Protein 6CNZ (pdb70)

Sequence (964 aa):
DDTALTNLVALASQRLALAEPVAHWKWINRKPISDPPREAALLTDVEKRATANGVDPAYARTFFDDQIAASKQLQNALFATWRATHGPEGPAPDLATSTRPQLDRLTQSLIAALARVAPLRDAPDCPSRLARSIANWKTLTRYDSAQKDALGTALSHVCAADGDDTALTNLVALASQRLALAEPVAHWKWINRKPISDPPREAALLTDVEKRATANGVDPAYARTFFDDQIAASKQLQNALFATWRATHGPEGPAPDLATSTRPQLDRLTQSLIAALARVAPLRDAPDCPSRLARSIANWKTLTRYDSAQKDALGTALSHVCADDTALTNLVALASQRLALAEPVAHWKWINRKPISDPPREAALLTDVEKRATANGVDPAYARTFFDDQIAASKQLQNALFATWRATHGPEGPAPDLATSTRPQLDRLTQSLIAALARVAPLRDAPDCPSRLARSIANWKTLTRYDSAQKDALGTALSHVCAAGGDDTALTNLVALASQRLALAEPVAHWKWINRKPISDPPREAALLTDVEKRATANGVDPAYARTFFDDQIAASKQLQNALFATWRATHGPEGPAPDLATSTRPQLDRLTQSLIAALARVAPLRDAPDCPSRLARSIANWKTLTRYDSAQKDALGTALSHVCAGDDTALTNLVALASQRLALAEPVAHWKWINRKPISDPPREAALLTDVEKRATANGVDPAYARTFFDDQIAASKQLQNALFATWRATHGPEGPAPDLATSTRPQLDRLTQSLIAALARVAPLRDAPDCPSRLARSIANWKTLTRYDSAQKDALGTALSHVCDTALTNLVALASQRLALAEPVAHWKWINRKPISDPPREAALLTDVEKRATANGVDPAYARTFFDDQIAASKQLQNALFATWRATHGPEGPAPDLATSTRPQLDRLTQSLIAALARVAPLRDAPDCPSRLARSIANWKTLTRYDSAQKDALGTALSHVC

Secondary structure (DSSP, 8-state):
-THHHHHHHHHHHHHHHTHHHHHHHHHHHT--S--HHHHHHHHHHHHHHHHHTT--HHHHHHHHHHHHHHHHHHHHHHHHHHHHS---SSPPPPIIIIIHHHHHHHHHHHHHHHHHHGGGTT-TTHHHHHHHHHHHHHHHH---HHHHHHHHHHTTTSS--/-HHHHHHHHHHHHHHHHHHTHHHHHHHHHHHT--S--HHHHHHHHHHHHHHHHHTT--HHHHHHHHHHHHHHHHHHHHHHHHHHHHS-PPSSPPPPIIIIIHHHHHHHHHHHHHHHHHHGGGTT-TTHHHHHHHHHHHHHHHH---HHHHHHHHHHTTTS--/--HHHHHHHHHHHHHHHTHHHHHHHHHHHT--S--HHHHHHHHHHHHHHHHHTT--HHHHHHHHHHHHHHHHHHHHHHHHHHHHS-PPSSPPPPIIIIIHHHHHHHHHHHHHHHHHHGGGTTSTTHHHHHHHHHHHHHHHH---HHHHHHHHHHTTTSSTT--/-THHHHHHHHHHHHHHHTHHHHHHHHHHHT--S--HHHHHHHHHHHHHHHHHTT--HHHHHHHHHHHHHHHHHHHHHHHHHHHHS---SSPPPPIIIIIHHHHHHHHHHHHHHHHHHGGGGGSTTHHHHHHHHHHHHHHHH---HHHHHHHHHHTTTS--/-HHHHHHHHHHHHHHHHHTHHHHHHHHHHHT--S--HHHHHHHHHHHHHHHHHTT--HHHHHHHHHHHHHHHHHHHHHHHHHHHHS-PPSSPPPPIIIIIHHHHHHHHHHHHHHHHHHGGGGG-TTHHHHHHHHHHHHHHHH---HHHHHHHHHHTTT--/-HHHHHHHHHHHHHHHTHHHHHHHHHHHT--S--HHHHHHHHHHHHHHHHHTT--HHHHHHHHHHHHHHHHHHHHHHHHHHHHS---SSPPPPIIIIIHHHHHHHHHHHHHHHHHHGGGGG-TTHHHHHHHHHHHHHHHH---HHHHHHHHHHTTT--

CATH classification: 1.20.59.10

Structure (mmCIF, N/CA/C/O backbone):
data_6CNZ
#
_entry.id   6CNZ
#
_cell.length_a   51.710
_cell.length_b   121.380
_cell.length_c   88.670
_cell.angle_alpha   90.000
_cell.angle_beta   99.990
_cell.angle_gamma   90.000
#
_symmetry.space_group_name_H-M   'P 1 21 1'
#
loop_
_entity.id
_entity.type
_entity.pdbx_description
1 polymer 'Chorismate mutase'
2 non-polymer 'NITRATE ION'
3 non-polymer 1,2-ETHANEDIOL
4 water water
#
loop_
_atom_site.group_PDB
_atom_s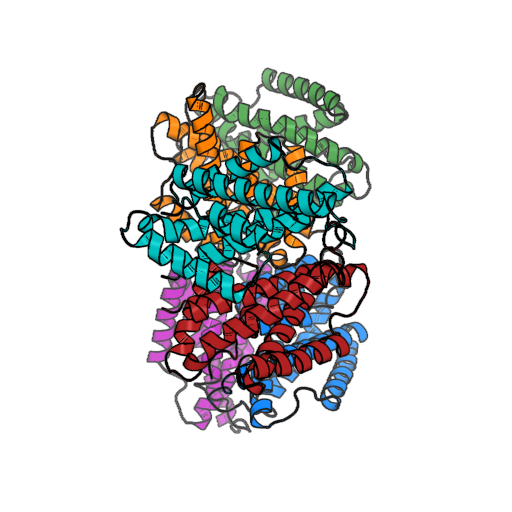ite.id
_atom_site.type_symbol
_atom_site.label_atom_id
_atom_site.label_alt_id
_atom_site.label_comp_id
_atom_site.label_asym_id
_atom_site.label_entity_id
_atom_site.label_seq_id
_atom_site.pdbx_PDB_ins_code
_atom_site.Cartn_x
_atom_site.Cartn_y
_atom_site.Cartn_z
_atom_site.occupancy
_atom_site.B_iso_or_equiv
_atom_site.auth_seq_id
_atom_site.auth_comp_id
_atom_site.auth_asym_id
_atom_site.auth_atom_id
_atom_site.pdbx_PDB_model_num
ATOM 1 N N . ASP A 1 13 ? -15.942 -27.210 -18.542 1.00 74.42 35 ASP A N 1
ATOM 2 C CA . ASP A 1 13 ? -15.181 -26.461 -19.535 1.00 69.47 35 ASP A CA 1
ATOM 3 C C . ASP A 1 13 ? -14.382 -27.388 -20.448 1.00 72.88 35 ASP A C 1
ATOM 4 O O . ASP A 1 13 ? -14.339 -28.607 -20.241 1.00 77.01 35 ASP A O 1
ATOM 6 N N . ASP A 1 14 ? -13.753 -26.790 -21.465 1.00 67.46 36 ASP A N 1
ATOM 7 C CA . ASP A 1 14 ? -12.817 -27.466 -22.353 1.00 57.70 36 ASP A CA 1
ATOM 8 C C . ASP A 1 14 ? -11.449 -27.659 -21.713 1.00 56.61 36 ASP A C 1
ATOM 9 O O . ASP A 1 14 ? -10.445 -27.882 -22.420 1.00 48.19 36 ASP A O 1
ATOM 11 N N . THR A 1 15 ? -11.386 -27.566 -20.383 1.00 47.34 37 THR A N 1
ATOM 12 C CA . THR A 1 15 ? -10.111 -27.759 -19.716 1.00 41.81 37 THR A CA 1
ATOM 13 C C . THR A 1 15 ? -9.662 -29.211 -19.786 1.00 35.89 37 THR A C 1
ATOM 14 O O . THR A 1 15 ? -8.456 -29.480 -19.788 1.00 30.38 37 THR A O 1
ATOM 18 N N . ALA A 1 16 ? -10.602 -30.156 -19.871 1.00 35.56 38 ALA A N 1
ATOM 19 C CA . ALA A 1 16 ? -10.208 -31.560 -19.969 1.00 36.81 38 ALA A CA 1
ATOM 20 C C . ALA A 1 16 ? -9.327 -31.786 -21.187 1.00 36.33 38 ALA A C 1
ATOM 21 O O . ALA A 1 16 ? -8.242 -32.377 -21.087 1.00 31.85 38 ALA A O 1
ATOM 23 N N . LEU A 1 17 ? -9.768 -31.287 -22.347 1.00 27.29 39 LEU A N 1
ATOM 24 C CA . LEU A 1 17 ? -8.964 -31.380 -23.559 1.00 31.43 39 LEU A CA 1
ATOM 25 C C . LEU A 1 17 ? -7.645 -30.634 -23.415 1.00 27.12 39 LEU A C 1
ATOM 26 O O . LEU A 1 17 ? -6.597 -31.135 -23.832 1.00 26.68 39 LEU A O 1
ATOM 31 N N . THR A 1 18 ? -7.686 -29.420 -22.858 1.00 24.67 40 THR A N 1
ATOM 32 C CA . THR A 1 18 ? -6.481 -28.610 -22.715 1.00 21.68 40 THR A CA 1
ATOM 33 C C . THR A 1 18 ? -5.424 -29.324 -21.885 1.00 21.15 40 THR A C 1
ATOM 34 O O . THR A 1 18 ? -4.231 -29.309 -22.223 1.00 27.21 40 THR A O 1
ATOM 38 N N . ASN A 1 19 ? -5.842 -29.952 -20.785 1.00 28.76 41 ASN A N 1
ATOM 39 C CA . ASN A 1 19 ? -4.903 -30.689 -19.945 1.00 30.01 41 ASN A CA 1
ATOM 40 C C . ASN A 1 19 ? -4.353 -31.903 -20.674 1.00 27.60 41 ASN A C 1
ATOM 41 O O . ASN A 1 19 ? -3.156 -32.210 -20.569 1.00 22.33 41 ASN A O 1
ATOM 46 N N . LEU A 1 20 ? -5.206 -32.575 -21.452 1.00 19.84 42 LEU A N 1
ATOM 47 C CA . LEU A 1 20 ? -4.770 -33.733 -22.231 1.00 29.41 42 LEU A CA 1
ATOM 48 C C . LEU A 1 20 ? -3.691 -33.346 -23.243 1.00 27.40 42 LEU A C 1
ATOM 49 O O . LEU A 1 20 ? -2.666 -34.027 -23.369 1.00 25.47 42 LEU A O 1
ATOM 54 N N . VAL A 1 21 ? -3.919 -32.261 -23.991 1.00 21.35 43 VAL A N 1
ATOM 55 C CA . VAL A 1 21 ? -2.921 -31.765 -24.943 1.00 19.26 43 VAL A CA 1
ATOM 56 C C . VAL A 1 21 ? -1.596 -31.477 -24.237 1.00 19.20 43 VAL A C 1
ATOM 57 O O . VAL A 1 21 ? -0.524 -31.900 -24.682 1.00 24.68 43 VAL A O 1
ATOM 61 N N . ALA A 1 22 ? -1.652 -30.742 -23.128 1.00 20.16 44 ALA A N 1
ATOM 62 C CA . ALA A 1 22 ? -0.423 -30.362 -22.432 1.00 20.04 44 ALA A CA 1
ATOM 63 C C . ALA A 1 22 ? 0.366 -31.585 -21.995 1.00 22.86 44 ALA A C 1
ATOM 64 O O . ALA A 1 22 ? 1.593 -31.633 -22.153 1.00 20.70 44 ALA A O 1
ATOM 66 N N . LEU A 1 23 ? -0.323 -32.601 -21.476 1.00 20.71 45 LEU A N 1
ATOM 67 C CA . LEU A 1 23 ? 0.396 -33.775 -20.995 1.00 26.89 45 LEU A CA 1
ATOM 68 C C . LEU A 1 23 ? 0.929 -34.604 -22.155 1.00 21.14 45 LEU A C 1
ATOM 69 O O . LEU A 1 23 ? 2.052 -35.133 -22.081 1.00 21.77 45 LEU A O 1
ATOM 74 N N . ALA A 1 24 ? 0.151 -34.713 -23.245 1.00 27.04 46 ALA A N 1
ATOM 75 C CA . ALA A 1 24 ? 0.631 -35.442 -24.414 1.00 26.37 46 ALA A CA 1
ATOM 76 C C . ALA A 1 24 ? 1.871 -34.777 -24.977 1.00 25.49 46 ALA A C 1
ATOM 77 O O . ALA A 1 24 ? 2.814 -35.452 -25.400 1.00 22.06 46 ALA A O 1
ATOM 79 N N . SER A 1 25 ? 1.883 -33.449 -24.992 1.00 18.18 47 SER A N 1
ATOM 80 C CA . SER A 1 25 ? 3.059 -32.733 -25.465 1.00 20.90 47 SER A CA 1
ATOM 81 C C . SER A 1 25 ? 4.234 -32.931 -24.514 1.00 26.97 47 SER A C 1
ATOM 82 O O . SER A 1 25 ? 5.380 -33.096 -24.950 1.00 23.56 47 SER A O 1
ATOM 85 N N . GLN A 1 26 ? 3.957 -32.924 -23.211 1.00 21.64 48 GLN A N 1
ATOM 86 C CA . GLN A 1 26 ? 5.000 -33.157 -22.224 1.00 25.18 48 GLN A CA 1
ATOM 87 C C . GLN A 1 26 ? 5.627 -34.536 -22.409 1.00 27.27 48 GLN A C 1
ATOM 88 O O . GLN A 1 26 ? 6.855 -34.680 -22.378 1.00 21.95 48 GLN A O 1
ATOM 94 N N . ARG A 1 27 ? 4.807 -35.556 -22.643 1.00 23.30 49 ARG A N 1
ATOM 95 C CA . ARG A 1 27 ? 5.360 -36.892 -22.870 1.00 30.65 49 ARG A CA 1
ATOM 96 C C . ARG A 1 27 ? 6.163 -36.941 -24.161 1.00 30.74 49 ARG A C 1
ATOM 97 O O . ARG A 1 27 ? 7.259 -37.519 -24.204 1.00 27.51 49 ARG A O 1
ATOM 105 N N . LEU A 1 28 ? 5.650 -36.306 -25.215 1.00 27.34 50 LEU A N 1
ATOM 106 C CA . LEU A 1 28 ? 6.338 -36.305 -26.502 1.00 24.39 50 LEU A CA 1
ATOM 107 C C . LEU A 1 28 ? 7.688 -35.606 -26.423 1.00 24.57 50 LEU A C 1
ATOM 108 O O . LEU A 1 28 ? 8.616 -35.977 -27.142 1.00 28.36 50 LEU A O 1
ATOM 113 N N . ALA A 1 29 ? 7.822 -34.590 -25.568 1.00 19.57 51 ALA A N 1
ATOM 114 C CA . ALA A 1 29 ? 9.087 -33.886 -25.478 1.00 25.16 51 ALA A CA 1
ATOM 115 C C . ALA A 1 29 ? 10.197 -34.761 -24.901 1.00 27.93 51 ALA A C 1
ATOM 116 O O . ALA A 1 29 ? 11.376 -34.481 -25.138 1.00 33.88 51 ALA A O 1
ATOM 118 N N . LEU A 1 30 ? 9.850 -35.791 -24.137 1.00 23.08 52 LEU A N 1
ATOM 119 C CA . LEU A 1 30 ? 10.852 -36.714 -23.624 1.00 31.51 52 LEU A CA 1
ATOM 120 C C . LEU A 1 30 ? 11.370 -37.663 -24.705 1.00 32.84 52 LEU A C 1
ATOM 121 O O . LEU A 1 30 ? 12.288 -38.441 -24.435 1.00 25.17 52 LEU A O 1
ATOM 126 N N . ALA A 1 31 ? 10.821 -37.604 -25.925 1.00 25.28 53 ALA A N 1
ATOM 127 C CA . ALA A 1 31 ? 11.357 -38.425 -27.008 1.00 27.46 53 ALA A CA 1
ATOM 128 C C . ALA A 1 31 ? 12.733 -37.942 -27.455 1.00 24.10 53 ALA A C 1
ATOM 129 O O . ALA A 1 31 ? 13.544 -38.746 -27.932 1.00 25.71 53 ALA A O 1
ATOM 131 N N . GLU A 1 32 ? 13.024 -36.650 -27.302 1.00 19.83 54 GLU A N 1
ATOM 132 C CA . GLU A 1 32 ? 14.360 -36.167 -27.637 1.00 22.06 54 GLU A CA 1
ATOM 133 C C . GLU A 1 32 ? 15.423 -36.825 -26.763 1.00 22.21 54 GLU A C 1
ATOM 134 O O . GLU A 1 32 ? 16.381 -37.388 -27.317 1.00 32.75 54 GLU A O 1
ATOM 140 N N . PRO A 1 33 ? 15.336 -36.804 -25.423 1.00 24.89 55 PRO A N 1
ATOM 141 C CA . PRO A 1 33 ? 16.366 -37.511 -24.644 1.00 21.94 55 PRO A CA 1
ATOM 142 C C . PRO A 1 33 ? 16.341 -39.026 -24.823 1.00 25.83 55 PRO A C 1
ATOM 143 O O . PRO A 1 33 ? 17.395 -39.662 -24.706 1.00 25.91 55 PRO A O 1
ATOM 147 N N . VAL A 1 34 ? 15.191 -39.634 -25.105 1.00 22.19 56 VAL A N 1
ATOM 148 C CA . VAL A 1 34 ? 15.192 -41.045 -25.492 1.00 23.64 56 VAL A CA 1
ATOM 149 C C . VAL A 1 34 ? 16.022 -41.228 -26.757 1.00 24.78 56 VAL A C 1
ATOM 150 O O . VAL A 1 34 ? 16.925 -42.070 -26.816 1.00 29.99 56 VAL A O 1
ATOM 154 N N . ALA A 1 35 ? 15.722 -40.432 -27.790 1.00 25.22 57 ALA A N 1
ATOM 155 C CA . ALA A 1 35 ? 16.452 -40.533 -29.047 1.00 22.54 57 ALA A CA 1
ATOM 156 C C . ALA A 1 35 ? 17.937 -40.310 -28.827 1.00 22.01 57 ALA A C 1
ATOM 157 O O . ALA A 1 35 ? 18.773 -41.066 -29.337 1.00 21.28 57 ALA A O 1
ATOM 159 N N . HIS A 1 36 ? 18.277 -39.257 -28.080 1.00 24.84 58 HIS A N 1
ATOM 160 C CA . HIS A 1 36 ? 19.672 -38.935 -27.787 1.00 23.52 58 HIS A CA 1
ATOM 161 C C . HIS A 1 36 ? 20.385 -40.117 -27.115 1.00 26.58 58 HIS A C 1
ATOM 162 O O . HIS A 1 36 ? 21.482 -40.518 -27.524 1.00 25.82 58 HIS A O 1
ATOM 169 N N . TRP A 1 37 ? 19.761 -40.714 -26.103 1.00 23.42 59 TRP A N 1
ATOM 170 C CA . TRP A 1 37 ? 20.360 -41.891 -25.469 1.00 26.83 59 TRP A CA 1
ATOM 171 C C . TRP A 1 37 ? 20.531 -43.047 -26.459 1.00 30.07 59 TRP A C 1
ATOM 172 O O . TRP A 1 37 ? 21.586 -43.699 -26.493 1.00 30.62 59 TRP A O 1
ATOM 183 N N . LYS A 1 38 ? 19.512 -43.306 -27.285 1.00 23.68 60 LYS A N 1
ATOM 184 C CA . LYS A 1 38 ? 19.596 -44.401 -28.264 1.00 25.93 60 LYS A CA 1
ATOM 185 C C . LYS A 1 38 ? 20.625 -44.123 -29.356 1.00 25.64 60 LYS A C 1
ATOM 186 O O . LYS A 1 38 ? 21.268 -45.057 -29.850 1.00 23.07 60 LYS A O 1
ATOM 192 N N . TRP A 1 39 ? 20.806 -42.847 -29.724 1.00 24.36 61 TRP A N 1
ATOM 193 C CA . TRP A 1 39 ? 21.812 -42.467 -30.714 1.00 24.31 61 TRP A CA 1
ATOM 194 C C . TRP A 1 39 ? 23.222 -42.783 -30.226 1.00 29.85 61 TRP A C 1
ATOM 195 O O . TRP A 1 39 ? 24.080 -43.236 -31.004 1.00 25.06 61 TRP A O 1
ATOM 206 N N . ILE A 1 40 ? 23.487 -42.535 -28.944 1.00 26.17 62 ILE A N 1
ATOM 207 C CA . ILE A 1 40 ? 24.805 -42.854 -28.393 1.00 25.95 62 ILE A CA 1
ATOM 208 C C . ILE A 1 40 ? 24.966 -44.364 -28.230 1.00 29.93 62 ILE A C 1
ATOM 209 O O . ILE A 1 40 ? 26.009 -44.937 -28.572 1.00 26.11 62 ILE A O 1
ATOM 214 N N . ASN A 1 41 ? 23.932 -45.033 -27.747 1.00 24.97 63 ASN A N 1
ATOM 215 C CA . ASN A 1 41 ? 24.029 -46.438 -27.403 1.00 36.82 63 ASN A CA 1
ATOM 216 C C . ASN A 1 41 ? 23.647 -47.361 -28.548 1.00 27.82 63 ASN A C 1
ATOM 217 O O . ASN A 1 41 ? 23.764 -48.580 -28.397 1.00 27.72 63 ASN A O 1
ATOM 222 N N . ARG A 1 42 ? 23.214 -46.807 -29.681 1.00 27.87 64 ARG A N 1
ATOM 223 C CA . ARG A 1 42 ? 22.862 -47.596 -30.866 1.00 26.97 64 ARG A CA 1
ATOM 224 C C . ARG A 1 42 ? 21.781 -48.624 -30.544 1.00 31.05 64 ARG A C 1
ATOM 225 O O . ARG A 1 42 ? 21.820 -49.760 -31.021 1.00 28.94 64 ARG A O 1
ATOM 233 N N . LYS A 1 43 ? 20.841 -48.242 -29.692 1.00 30.78 65 LYS A N 1
ATOM 234 C CA . LYS A 1 43 ? 19.705 -49.121 -29.437 1.00 30.72 65 LYS A CA 1
ATOM 235 C C . LYS A 1 43 ? 18.574 -48.781 -30.403 1.00 26.81 65 LYS A C 1
ATOM 236 O O . LYS A 1 43 ? 18.400 -47.613 -30.758 1.00 28.72 65 LYS A O 1
ATOM 242 N N . PRO A 1 44 ? 17.808 -49.759 -30.875 1.00 26.94 66 PRO A N 1
ATOM 243 C CA . PRO A 1 44 ? 16.762 -49.452 -31.866 1.00 27.65 66 PRO A CA 1
ATOM 244 C C . PRO A 1 44 ? 15.633 -48.609 -31.289 1.00 27.60 66 PRO A C 1
ATOM 245 O O . PRO A 1 44 ? 15.225 -48.763 -30.133 1.00 30.81 66 PRO A O 1
ATOM 249 N N . ILE A 1 45 ? 15.108 -47.717 -32.135 1.00 26.90 67 ILE A N 1
ATOM 250 C CA . ILE A 1 45 ? 13.970 -46.896 -31.739 1.00 28.45 67 ILE A CA 1
ATOM 251 C C . ILE A 1 45 ? 12.785 -47.776 -31.372 1.00 30.21 67 ILE A C 1
ATOM 252 O O . ILE A 1 45 ? 12.092 -47.534 -30.375 1.00 29.40 67 ILE A O 1
ATOM 257 N N . SER A 1 46 ? 12.566 -48.839 -32.138 1.00 29.89 68 SER A N 1
ATOM 258 C CA . SER A 1 46 ? 11.465 -49.745 -31.875 1.00 35.38 68 SER A CA 1
ATOM 259 C C . SER A 1 46 ? 11.883 -50.767 -30.827 1.00 33.23 68 SER A C 1
ATOM 260 O O . SER A 1 46 ? 12.953 -51.378 -30.932 1.00 36.60 68 SER A O 1
ATOM 263 N N . ASP A 1 47 ? 11.026 -50.969 -29.829 1.00 35.05 69 ASP A N 1
ATOM 264 C CA . ASP A 1 47 ? 11.285 -51.909 -28.738 1.00 37.26 69 ASP A CA 1
ATOM 265 C C . ASP A 1 47 ? 10.016 -52.705 -28.463 1.00 43.48 69 ASP A C 1
ATOM 266 O O . ASP A 1 47 ? 9.309 -52.453 -27.481 1.00 41.40 69 ASP A O 1
ATOM 271 N N . PRO A 1 48 ? 9.723 -53.709 -29.297 1.00 47.93 70 PRO A N 1
ATOM 272 C CA . PRO A 1 48 ? 8.423 -54.426 -29.229 1.00 44.87 70 PRO A CA 1
ATOM 273 C C . PRO A 1 48 ? 8.080 -54.927 -27.834 1.00 41.70 70 PRO A C 1
ATOM 274 O O . PRO A 1 48 ? 6.948 -54.716 -27.373 1.00 45.08 70 PRO A O 1
ATOM 278 N N . PRO A 1 49 ? 8.987 -55.613 -27.125 1.00 45.26 71 PRO A N 1
ATOM 279 C CA . PRO A 1 49 ? 8.591 -56.119 -25.800 1.00 48.61 71 PRO A CA 1
ATOM 280 C C . PRO A 1 49 ? 8.319 -55.018 -24.783 1.00 46.56 71 PRO A C 1
ATOM 281 O O . PRO A 1 49 ? 7.420 -55.179 -23.945 1.00 43.81 71 PRO A O 1
ATOM 285 N N . ARG A 1 50 ? 9.041 -53.896 -24.835 1.00 43.25 72 ARG A N 1
ATOM 286 C CA . ARG A 1 50 ? 8.746 -52.813 -23.900 1.00 42.10 72 ARG A CA 1
ATOM 287 C C . ARG A 1 50 ? 7.430 -52.130 -24.246 1.00 40.92 72 ARG A C 1
ATOM 288 O O . ARG A 1 50 ? 6.667 -51.749 -23.351 1.00 39.64 72 ARG A O 1
ATOM 296 N N . GLU A 1 51 ? 7.150 -51.967 -25.540 1.00 40.07 73 GLU A N 1
ATOM 297 C CA . GLU A 1 51 ? 5.885 -51.368 -25.960 1.00 34.96 73 GLU A CA 1
ATOM 298 C C . GLU A 1 51 ? 4.706 -52.223 -25.516 1.00 42.51 73 GLU A C 1
ATOM 299 O O . GLU A 1 51 ? 3.766 -51.731 -24.878 1.00 39.19 73 GLU A O 1
ATOM 305 N N . ALA A 1 52 ? 4.756 -53.522 -25.828 1.00 47.93 74 ALA A N 1
ATOM 306 C CA . ALA A 1 52 ? 3.666 -54.428 -25.490 1.00 50.00 74 ALA A CA 1
ATOM 307 C C . ALA A 1 52 ? 3.434 -54.482 -23.990 1.00 49.91 74 ALA A C 1
ATOM 308 O O . ALA A 1 52 ? 2.288 -54.629 -23.538 1.00 45.21 74 ALA A O 1
ATOM 310 N N . ALA A 1 53 ? 4.508 -54.381 -23.208 1.00 43.92 75 ALA A N 1
ATOM 311 C CA . ALA A 1 53 ? 4.361 -54.325 -21.764 1.00 44.20 75 ALA A CA 1
ATOM 312 C C . ALA A 1 53 ? 3.650 -53.047 -21.346 1.00 46.16 75 ALA A C 1
ATOM 313 O O . ALA A 1 53 ? 2.738 -53.073 -20.511 1.00 52.00 75 ALA A O 1
ATOM 315 N N . LEU A 1 54 ? 4.055 -51.913 -21.918 1.00 40.57 76 LEU A N 1
ATOM 316 C CA . LEU A 1 54 ? 3.392 -50.656 -21.596 1.00 32.53 76 LEU A CA 1
ATOM 317 C C . LEU A 1 54 ? 1.897 -50.735 -21.891 1.00 35.33 76 LEU A C 1
ATOM 318 O O . LEU A 1 54 ? 1.066 -50.346 -21.061 1.00 34.93 76 LEU A O 1
ATOM 323 N N . LEU A 1 55 ? 1.532 -51.250 -23.070 1.00 38.79 77 LEU A N 1
ATOM 324 C CA . LEU A 1 55 ? 0.121 -51.284 -23.437 1.00 39.34 77 LEU A CA 1
ATOM 325 C C . LEU A 1 55 ? -0.663 -52.240 -22.549 1.00 44.25 77 LEU A C 1
ATOM 326 O O . LEU A 1 55 ? -1.833 -51.980 -22.242 1.00 44.77 77 LEU A O 1
ATOM 331 N N . THR A 1 56 ? -0.045 -53.342 -22.123 1.00 52.94 78 THR A N 1
ATOM 332 C CA . THR A 1 56 ? -0.697 -54.224 -21.159 1.00 57.35 78 THR A CA 1
ATOM 333 C C . THR A 1 56 ? -0.981 -53.474 -19.866 1.00 51.53 78 THR A C 1
ATOM 334 O O . THR A 1 56 ? -2.105 -53.499 -19.351 1.00 49.98 78 THR A O 1
ATOM 338 N N . ASP A 1 57 ? 0.021 -52.760 -19.352 1.00 47.58 79 ASP A N 1
ATOM 339 C CA . ASP A 1 57 ? -0.180 -51.964 -18.147 1.00 50.55 79 ASP A CA 1
ATOM 340 C C . ASP A 1 57 ? -1.260 -50.901 -18.354 1.00 49.71 79 ASP A C 1
ATOM 341 O O . ASP A 1 57 ? -2.069 -50.644 -17.455 1.00 47.75 79 ASP A O 1
ATOM 346 N N . VAL A 1 58 ? -1.282 -50.267 -19.527 1.00 40.10 80 VAL A N 1
ATOM 347 C CA . VAL A 1 58 ? -2.290 -49.236 -19.789 1.00 41.36 80 VAL A CA 1
ATOM 348 C C . VAL A 1 58 ? -3.689 -49.824 -19.71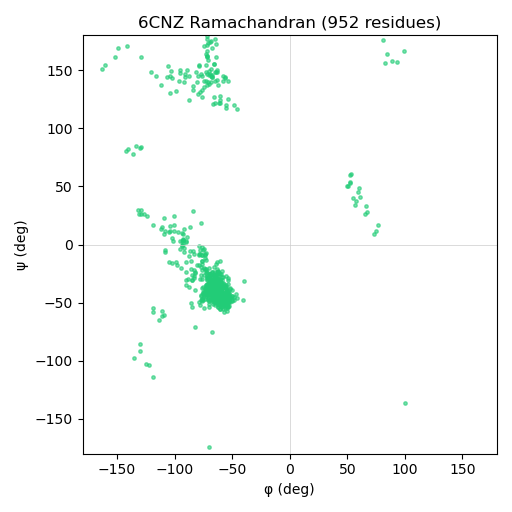0 1.00 45.15 80 VAL A C 1
ATOM 349 O O . VAL A 1 58 ? -4.616 -49.193 -19.184 1.00 42.98 80 VAL A O 1
ATOM 353 N N . GLU A 1 59 ? -3.869 -51.040 -20.228 1.00 46.45 81 GLU A N 1
ATOM 354 C CA . GLU A 1 59 ? -5.196 -51.639 -20.191 1.00 54.21 81 GLU A CA 1
ATOM 355 C C . GLU A 1 59 ? -5.630 -51.902 -18.756 1.00 56.46 81 GLU A C 1
ATOM 356 O O . GLU A 1 59 ? -6.787 -51.651 -18.399 1.00 53.16 81 GLU A O 1
ATOM 362 N N . LYS A 1 60 ? -4.701 -52.362 -17.909 1.00 52.53 82 LYS A N 1
ATOM 363 C CA . LYS A 1 60 ? -5.039 -52.632 -16.513 1.00 55.59 82 LYS A CA 1
ATOM 364 C C . LYS A 1 60 ? -5.304 -51.339 -15.739 1.00 53.95 82 LYS A C 1
ATOM 365 O O . LYS A 1 60 ? -6.234 -51.280 -14.928 1.00 63.08 82 LYS A O 1
ATOM 367 N N . ARG A 1 61 ? -4.518 -50.289 -15.976 1.00 48.63 83 ARG A N 1
ATOM 368 C CA . ARG A 1 61 ? -4.775 -49.022 -15.288 1.00 49.82 83 ARG A CA 1
ATOM 369 C C . ARG A 1 61 ? -6.077 -48.372 -15.753 1.00 53.04 83 ARG A C 1
ATOM 370 O O . ARG A 1 61 ? -6.787 -47.755 -14.946 1.00 49.94 83 ARG A O 1
ATOM 378 N N . ALA A 1 62 ? -6.398 -48.476 -17.047 1.00 45.94 84 ALA A N 1
ATOM 379 C CA . ALA A 1 62 ? -7.645 -47.901 -17.548 1.00 47.45 84 ALA A CA 1
ATOM 380 C C . ALA A 1 62 ? -8.846 -48.468 -16.804 1.00 43.75 84 ALA A C 1
ATOM 381 O O . ALA A 1 62 ? -9.710 -47.721 -16.337 1.00 45.35 84 ALA A O 1
ATOM 383 N N . THR A 1 63 ? -8.908 -49.791 -16.674 1.00 43.61 85 THR A N 1
ATOM 384 C CA . THR A 1 63 ? -9.991 -50.432 -15.935 1.00 54.45 85 THR A CA 1
ATOM 385 C C . THR A 1 63 ? -10.128 -49.857 -14.532 1.00 60.25 85 THR A C 1
ATOM 386 O O . THR A 1 63 ? -11.231 -49.520 -14.090 1.00 65.68 85 THR A O 1
ATOM 390 N N . ALA A 1 64 ? -9.010 -49.737 -13.817 1.00 58.87 86 ALA A N 1
ATOM 391 C CA . ALA A 1 64 ? -9.043 -49.156 -12.479 1.00 57.64 86 ALA A CA 1
ATOM 392 C C . ALA A 1 64 ? -9.638 -47.754 -12.487 1.00 58.80 86 ALA A C 1
ATOM 393 O O . ALA A 1 64 ? -10.358 -47.378 -11.558 1.00 63.88 86 ALA A O 1
ATOM 395 N N . ASN A 1 65 ? -9.364 -46.969 -13.527 1.00 52.64 87 ASN A N 1
ATOM 396 C CA . ASN A 1 65 ? -9.806 -45.580 -13.593 1.00 54.79 87 ASN A CA 1
ATOM 397 C C . ASN A 1 65 ? -11.132 -45.394 -14.327 1.00 56.42 87 ASN A C 1
ATOM 398 O O . ASN A 1 65 ? -11.496 -44.252 -14.633 1.00 54.30 87 ASN A O 1
ATOM 403 N N . GLY A 1 66 ? -11.847 -46.471 -14.642 1.00 55.58 88 GLY A N 1
ATOM 404 C CA . GLY A 1 66 ? -13.130 -46.326 -15.309 1.00 54.10 88 GLY A CA 1
ATOM 405 C C . GLY A 1 66 ? -13.085 -45.955 -16.779 1.00 53.72 88 GLY A C 1
ATOM 406 O O . GLY A 1 66 ? -14.128 -45.617 -17.346 1.00 55.95 88 GLY A O 1
ATOM 407 N N . VAL A 1 67 ? -11.915 -46.015 -17.417 1.00 48.79 89 VAL A N 1
ATOM 408 C CA . VAL A 1 67 ? -11.765 -45.735 -18.840 1.00 43.18 89 VAL A CA 1
ATOM 409 C C . VAL A 1 67 ? -11.891 -47.031 -19.626 1.00 43.96 89 VAL A C 1
ATOM 410 O O . VAL A 1 67 ? -11.336 -48.060 -19.229 1.00 40.66 89 VAL A O 1
ATOM 414 N N . ASP A 1 68 ? -12.574 -46.970 -20.767 1.00 42.35 90 ASP A N 1
ATOM 415 C CA . ASP A 1 68 ? -12.666 -48.113 -21.679 1.00 42.46 90 ASP A CA 1
ATOM 416 C C . ASP A 1 68 ? -11.280 -48.617 -22.079 1.00 41.95 90 ASP A C 1
ATOM 417 O O . ASP A 1 68 ? -10.503 -47.857 -22.680 1.00 35.90 90 ASP A O 1
ATOM 422 N N . PRO A 1 69 ? -10.938 -49.881 -21.794 1.00 43.01 91 PRO A N 1
ATOM 423 C CA . PRO A 1 69 ? -9.551 -50.328 -22.016 1.00 42.78 91 PRO A CA 1
ATOM 424 C C . PRO A 1 69 ? -9.085 -50.170 -23.453 1.00 39.55 91 PRO A C 1
ATOM 425 O O . PRO A 1 69 ? -7.918 -49.841 -23.681 1.00 40.84 91 PRO A O 1
ATOM 429 N N . ALA A 1 70 ? -9.965 -50.386 -24.433 1.00 40.93 92 ALA A N 1
ATOM 430 C CA . ALA A 1 70 ? -9.538 -50.274 -25.825 1.00 37.91 92 ALA A CA 1
ATOM 431 C C . ALA A 1 70 ? -9.284 -48.820 -26.207 1.00 35.07 92 ALA A C 1
ATOM 432 O O . ALA A 1 70 ? -8.374 -48.521 -26.987 1.00 39.10 92 ALA A O 1
ATOM 434 N N . TYR A 1 71 ? -10.085 -47.904 -25.668 1.00 32.29 93 TYR A N 1
ATOM 435 C CA . TYR A 1 71 ? -9.865 -46.482 -25.893 1.00 29.91 93 TYR A CA 1
ATOM 436 C C . TYR A 1 71 ? -8.517 -46.042 -25.339 1.00 33.12 93 TYR A C 1
ATOM 437 O O . TYR A 1 71 ? -7.774 -45.308 -25.998 1.00 27.72 93 TYR A O 1
ATOM 446 N N . ALA A 1 72 ? -8.179 -46.484 -24.128 1.00 35.45 94 ALA A N 1
ATOM 447 C CA . ALA A 1 72 ? -6.880 -46.129 -23.567 1.00 35.63 94 ALA A CA 1
ATOM 448 C C . ALA A 1 72 ? -5.748 -46.795 -24.338 1.00 28.84 94 ALA A C 1
ATOM 449 O O . ALA A 1 72 ? -4.725 -46.159 -24.606 1.00 27.08 94 ALA A O 1
ATOM 451 N N . ARG A 1 73 ? -5.920 -48.063 -24.723 1.00 29.76 95 ARG A N 1
ATOM 452 C CA . ARG A 1 73 ? -4.862 -48.760 -25.452 1.00 35.34 95 ARG A CA 1
ATOM 453 C C . ARG A 1 73 ? -4.570 -48.067 -26.776 1.00 34.21 95 ARG A C 1
ATOM 454 O O . ARG A 1 73 ? -3.412 -47.755 -27.090 1.00 32.64 95 ARG A O 1
ATOM 462 N N . THR A 1 74 ? -5.617 -47.800 -27.556 1.00 29.40 96 THR A N 1
ATOM 463 C CA . THR A 1 74 ? -5.442 -47.085 -28.814 1.00 32.33 96 THR A CA 1
ATOM 464 C C . THR A 1 74 ? -4.744 -45.748 -28.600 1.00 26.40 96 THR A C 1
ATOM 465 O O . THR A 1 74 ? -3.820 -45.400 -29.342 1.00 35.46 96 THR A O 1
ATOM 469 N N . PHE A 1 75 ? -5.169 -44.991 -27.581 1.00 32.33 97 PHE A N 1
ATOM 470 C CA . PHE A 1 75 ? -4.523 -43.718 -27.288 1.00 30.98 97 PHE A CA 1
ATOM 471 C C . PHE A 1 75 ? -3.036 -43.909 -27.022 1.00 32.39 97 PHE A C 1
ATOM 472 O O . PHE A 1 75 ? -2.214 -43.084 -27.442 1.00 27.99 97 PHE A O 1
ATOM 480 N N . PHE A 1 76 ? -2.662 -45.003 -26.352 1.00 29.63 98 PHE A N 1
ATOM 481 C CA . PHE A 1 76 ? -1.240 -45.188 -26.086 1.00 31.87 98 PHE A CA 1
ATOM 482 C C . PHE A 1 76 ? -0.516 -45.805 -27.275 1.00 31.85 98 PHE A C 1
ATOM 483 O O . PHE A 1 76 ? 0.668 -45.508 -27.475 1.00 30.64 98 PHE A O 1
ATOM 491 N N . ASP A 1 77 ? -1.208 -46.588 -28.113 1.00 31.27 99 ASP A N 1
ATOM 492 C CA . ASP A 1 77 ? -0.665 -46.889 -29.440 1.00 31.87 99 ASP A CA 1
ATOM 493 C C . ASP A 1 77 ? -0.203 -45.617 -30.141 1.00 28.92 99 ASP A C 1
ATOM 494 O O . ASP A 1 77 ? 0.900 -45.570 -30.703 1.00 24.22 99 ASP A O 1
ATOM 499 N N . ASP A 1 78 ? -1.036 -44.565 -30.087 1.00 23.75 100 ASP A N 1
ATOM 500 C CA . ASP A 1 78 ? -0.707 -43.287 -30.718 1.00 31.34 100 ASP A CA 1
ATOM 501 C C . ASP A 1 78 ? 0.447 -42.568 -30.015 1.00 31.56 100 ASP A C 1
ATOM 502 O O . ASP A 1 78 ? 1.224 -41.869 -30.677 1.00 31.36 100 ASP A O 1
ATOM 507 N N . GLN A 1 79 ? 0.555 -42.682 -28.682 1.00 26.94 101 GLN A N 1
ATOM 508 C CA . GLN A 1 79 ? 1.690 -42.061 -27.983 1.00 28.75 101 GLN A CA 1
ATOM 509 C C . GLN A 1 79 ? 3.002 -42.683 -28.430 1.00 27.74 101 GLN A C 1
ATOM 510 O O . GLN A 1 79 ? 3.983 -41.975 -28.699 1.00 26.17 101 GLN A O 1
ATOM 516 N N . ILE A 1 80 ? 3.028 -44.017 -28.504 1.00 26.40 102 ILE A N 1
ATOM 517 C CA . ILE A 1 80 ? 4.189 -44.760 -28.995 1.00 28.02 102 ILE A CA 1
ATOM 518 C C . ILE A 1 80 ? 4.508 -44.373 -30.442 1.00 32.04 102 ILE A C 1
ATOM 519 O O . ILE A 1 80 ? 5.650 -44.028 -30.770 1.00 34.47 102 ILE A O 1
ATOM 524 N N . ALA A 1 81 ? 3.504 -44.422 -31.331 1.00 31.62 103 ALA A N 1
ATOM 525 C CA . ALA A 1 81 ? 3.724 -44.031 -32.727 1.00 27.70 103 ALA A CA 1
ATOM 526 C C . ALA A 1 81 ? 4.326 -42.633 -32.830 1.00 24.76 103 ALA A C 1
ATOM 527 O O . ALA A 1 81 ? 5.238 -42.391 -33.633 1.00 23.49 103 ALA A O 1
ATOM 529 N N . ALA A 1 82 ? 3.800 -41.698 -32.035 1.00 26.96 104 ALA A N 1
ATOM 530 C CA . ALA A 1 82 ? 4.261 -40.311 -32.063 1.00 31.45 104 ALA A CA 1
ATOM 531 C C . ALA A 1 82 ? 5.693 -40.196 -31.560 1.00 27.26 104 ALA A C 1
ATOM 532 O O . ALA A 1 82 ? 6.511 -39.460 -32.135 1.00 23.67 104 ALA A O 1
ATOM 534 N N . SER A 1 83 ? 6.010 -40.916 -30.484 1.00 23.44 105 SER A N 1
ATOM 535 C CA . SER A 1 83 ? 7.377 -40.924 -29.969 1.00 24.98 105 SER A CA 1
ATOM 536 C C . SER A 1 83 ? 8.348 -41.445 -31.027 1.00 30.86 105 SER A C 1
ATOM 537 O O . SER A 1 83 ? 9.365 -40.807 -31.328 1.00 32.47 105 SER A O 1
ATOM 540 N N . LYS A 1 84 ? 8.024 -42.584 -31.639 1.00 23.30 106 LYS A N 1
ATOM 541 C CA . LYS A 1 84 ? 8.941 -43.175 -32.613 1.00 25.63 106 LYS A CA 1
ATOM 542 C C . LYS A 1 84 ? 9.088 -42.290 -33.847 1.00 30.47 106 LYS A C 1
ATOM 543 O O . LYS A 1 84 ? 10.181 -42.171 -34.408 1.00 33.32 106 LYS A O 1
ATOM 549 N N . GLN A 1 85 ? 7.989 -41.683 -34.296 1.00 25.58 107 GLN A N 1
ATOM 550 C CA . GLN A 1 85 ? 8.054 -40.720 -35.385 1.00 31.24 107 GLN A CA 1
ATOM 551 C C . GLN A 1 85 ? 9.054 -39.607 -35.073 1.00 26.85 107 GLN A C 1
ATOM 552 O O . GLN A 1 85 ? 9.931 -39.290 -35.885 1.00 26.60 107 GLN A O 1
ATOM 558 N N . LEU A 1 86 ? 8.910 -38.976 -33.913 1.00 19.75 108 LEU A N 1
ATOM 559 C CA . LEU A 1 86 ? 9.836 -37.917 -33.528 1.00 25.15 108 LEU A CA 1
ATOM 560 C C . LEU A 1 86 ? 11.272 -38.440 -33.450 1.00 25.32 108 LEU A C 1
ATOM 561 O O . LEU A 1 86 ? 12.204 -37.806 -33.961 1.00 26.85 108 LEU A O 1
ATOM 566 N N . GLN A 1 87 ? 11.474 -39.597 -32.808 1.00 26.44 109 GLN A N 1
ATOM 567 C CA . GLN A 1 87 ? 12.834 -40.135 -32.667 1.00 23.78 109 GLN A CA 1
ATOM 568 C C . GLN A 1 87 ? 13.464 -40.409 -34.027 1.00 24.36 109 GLN A C 1
ATOM 569 O O . GLN A 1 87 ? 14.652 -40.137 -34.238 1.00 24.95 109 GLN A O 1
ATOM 575 N N . ASN A 1 88 ? 12.694 -40.977 -34.956 1.00 25.48 110 ASN A N 1
ATOM 576 C CA . ASN A 1 88 ? 13.229 -41.205 -36.291 1.00 27.05 110 ASN A CA 1
ATOM 577 C C . ASN A 1 88 ? 13.575 -39.896 -36.987 1.00 23.53 110 ASN A C 1
ATOM 578 O O . ASN A 1 88 ? 14.604 -39.807 -37.672 1.00 25.59 110 ASN A O 1
ATOM 583 N N . ALA A 1 89 ? 12.737 -38.868 -36.816 1.00 21.64 111 ALA A N 1
ATOM 584 C CA . ALA A 1 89 ? 13.052 -37.561 -37.387 1.00 25.59 111 ALA A CA 1
ATOM 585 C C . ALA A 1 89 ? 14.349 -36.993 -36.802 1.00 27.40 111 ALA A C 1
ATOM 586 O O . ALA A 1 89 ? 15.168 -36.420 -37.532 1.00 26.02 111 ALA A O 1
ATOM 588 N N . LEU A 1 90 ? 14.567 -37.165 -35.487 1.00 27.75 112 LEU A N 1
ATOM 589 C CA . LEU A 1 90 ? 15.815 -36.707 -34.876 1.00 25.23 112 LEU A CA 1
ATOM 590 C C . LEU A 1 90 ? 17.013 -37.489 -35.419 1.00 26.74 112 LEU A C 1
ATOM 591 O O . LEU A 1 90 ? 18.038 -36.896 -35.772 1.00 26.21 112 LEU A O 1
ATOM 596 N N . PHE A 1 91 ? 16.893 -38.824 -35.518 1.00 28.28 113 PHE A N 1
ATOM 597 C CA . PHE A 1 91 ? 17.948 -39.630 -36.132 1.00 23.62 113 PHE A CA 1
ATOM 598 C C . PHE A 1 91 ? 18.278 -39.137 -37.534 1.00 23.80 113 PHE A C 1
ATOM 599 O O . PHE A 1 91 ? 19.455 -39.020 -37.898 1.00 28.78 113 PHE A O 1
ATOM 607 N N . ALA A 1 92 ? 17.245 -38.880 -38.351 1.00 26.42 114 ALA A N 1
ATOM 608 C CA . ALA A 1 92 ? 17.480 -38.387 -39.710 1.00 28.95 114 ALA A CA 1
ATOM 609 C C . ALA A 1 92 ? 18.250 -37.062 -39.685 1.00 24.80 114 ALA A C 1
ATOM 610 O O . ALA A 1 92 ? 19.168 -36.851 -40.483 1.00 25.84 114 ALA A O 1
ATOM 612 N N . THR A 1 93 ? 17.910 -36.179 -38.746 1.00 26.18 115 THR A N 1
ATOM 613 C CA . THR A 1 93 ? 18.614 -34.906 -38.599 1.00 34.73 115 THR A CA 1
ATOM 614 C C . THR A 1 93 ? 20.056 -35.122 -38.161 1.00 31.00 115 THR A C 1
ATOM 615 O O . THR A 1 93 ? 20.984 -34.521 -38.713 1.00 32.53 115 THR A O 1
ATOM 619 N N . TRP A 1 94 ? 20.262 -35.977 -37.161 1.00 27.79 116 TRP A N 1
ATOM 620 C CA . TRP A 1 94 ? 21.609 -36.222 -36.660 1.00 29.82 116 TRP A CA 1
ATOM 621 C C . TRP A 1 94 ? 22.489 -36.927 -37.691 1.00 30.19 116 TRP A C 1
ATOM 622 O O . TRP A 1 94 ? 23.689 -36.643 -37.761 1.00 27.09 116 TRP A O 1
ATOM 633 N N . ARG A 1 95 ? 21.919 -37.810 -38.524 1.00 27.49 117 ARG A N 1
ATOM 634 C CA . ARG A 1 95 ? 22.708 -38.426 -39.598 1.00 28.76 117 ARG A CA 1
ATOM 635 C C . ARG A 1 95 ? 23.203 -37.387 -40.586 1.00 36.11 117 ARG A C 1
ATOM 636 O O . ARG A 1 95 ? 24.310 -37.508 -41.109 1.00 39.06 117 ARG A O 1
ATOM 644 N N . ALA A 1 96 ? 22.388 -36.358 -40.858 1.00 43.06 118 ALA A N 1
ATOM 645 C CA . ALA A 1 96 ? 22.743 -35.362 -41.870 1.00 46.24 118 ALA A CA 1
ATOM 646 C C . ALA A 1 96 ? 23.907 -34.490 -41.429 1.00 43.07 118 ALA A C 1
ATOM 647 O O . ALA A 1 96 ? 24.691 -34.036 -42.264 1.00 48.65 118 ALA A O 1
ATOM 649 N N . THR A 1 97 ? 24.028 -34.229 -40.131 1.00 50.63 119 THR A N 1
ATOM 650 C CA . THR A 1 97 ? 25.144 -33.462 -39.622 1.00 55.34 119 THR A CA 1
ATOM 651 C C . THR A 1 97 ? 25.842 -34.340 -38.597 1.00 50.18 119 THR A C 1
ATOM 652 O O . THR A 1 97 ? 26.564 -35.277 -38.964 1.00 42.77 119 THR A O 1
ATOM 656 N N . HIS A 1 98 ? 25.650 -34.070 -37.320 1.00 51.91 120 HIS A N 1
ATOM 657 C CA . HIS A 1 98 ? 26.176 -34.872 -36.238 1.00 49.49 120 HIS A CA 1
ATOM 658 C C . HIS A 1 98 ? 25.093 -34.908 -35.179 1.00 42.70 120 HIS A C 1
ATOM 659 O O . HIS A 1 98 ? 24.100 -34.181 -35.256 1.00 44.68 120 HIS A O 1
ATOM 666 N N . GLY A 1 99 ? 25.287 -35.750 -34.182 1.00 39.40 121 GLY A N 1
ATOM 667 C CA . GLY A 1 99 ? 24.360 -35.798 -33.088 1.00 29.15 121 GLY A CA 1
ATOM 668 C C . GLY A 1 99 ? 24.437 -34.557 -32.228 1.00 34.91 121 GLY A C 1
ATOM 669 O O . GLY A 1 99 ? 25.148 -33.581 -32.521 1.00 32.48 121 GLY A O 1
ATOM 670 N N . PRO A 1 100 ? 23.692 -34.579 -31.135 1.00 34.36 122 PRO A N 1
ATOM 671 C CA . PRO A 1 100 ? 23.754 -33.473 -30.180 1.00 38.54 122 PRO A CA 1
ATOM 672 C C . PRO A 1 100 ? 25.128 -33.390 -29.545 1.00 52.17 122 PRO A C 1
ATOM 673 O O . PRO A 1 100 ? 25.831 -34.394 -29.393 1.00 44.33 122 PRO A O 1
ATOM 677 N N . GLU A 1 101 ? 25.516 -32.160 -29.223 1.00 60.31 123 GLU A N 1
ATOM 678 C CA . GLU A 1 101 ? 26.582 -31.913 -28.271 1.00 62.35 123 GLU A CA 1
ATOM 679 C C . GLU A 1 101 ? 26.094 -32.282 -26.874 1.00 56.43 123 GLU A C 1
ATOM 680 O O . GLU A 1 101 ? 24.905 -32.187 -26.562 1.00 66.32 123 GLU A O 1
ATOM 686 N N . GLY A 1 102 ? 27.012 -32.724 -26.032 1.00 52.13 124 GLY A N 1
ATOM 687 C CA . GLY A 1 102 ? 26.669 -32.998 -24.659 1.00 44.80 124 GLY A CA 1
ATOM 688 C C . GLY A 1 102 ? 26.193 -34.417 -24.445 1.00 38.47 124 GLY A C 1
ATOM 689 O O . GLY A 1 102 ? 25.751 -35.094 -25.372 1.00 33.74 124 GLY A O 1
ATOM 690 N N . PRO A 1 103 ? 26.281 -34.897 -23.208 1.00 45.57 125 PRO A N 1
ATOM 691 C CA . PRO A 1 103 ? 25.936 -36.297 -22.931 1.00 38.00 125 PRO A CA 1
ATOM 692 C C . PRO A 1 103 ? 24.436 -36.511 -22.856 1.00 36.42 125 PRO A C 1
ATOM 693 O O . PRO A 1 103 ? 23.665 -35.600 -22.544 1.00 35.63 125 PRO A O 1
ATOM 697 N N . ALA A 1 104 ? 24.023 -37.753 -23.136 1.00 32.40 126 ALA A N 1
ATOM 698 C CA . ALA A 1 104 ? 22.591 -38.018 -23.091 1.00 37.20 126 ALA A CA 1
ATOM 699 C C . ALA A 1 104 ? 22.138 -38.239 -21.647 1.00 33.28 126 ALA A C 1
ATOM 700 O O . ALA A 1 104 ? 22.837 -38.891 -20.874 1.00 30.26 126 ALA A O 1
ATOM 702 N N . PRO A 1 105 ? 20.979 -37.717 -21.258 1.00 34.48 127 PRO A N 1
ATOM 703 C CA . PRO A 1 105 ? 20.421 -38.079 -19.946 1.00 28.01 127 PRO A CA 1
ATOM 704 C C . PRO A 1 105 ? 20.218 -39.586 -19.848 1.00 28.14 127 PRO A C 1
ATOM 705 O O . PRO A 1 105 ? 19.813 -40.245 -20.810 1.00 36.44 127 PRO A O 1
ATOM 709 N N . ASP A 1 106 ? 20.516 -40.135 -18.682 1.00 38.14 128 ASP A N 1
ATOM 710 C CA . ASP A 1 106 ? 20.381 -41.573 -18.486 1.00 35.87 128 ASP A CA 1
ATOM 711 C C . ASP A 1 106 ? 18.938 -42.027 -18.698 1.00 37.74 128 ASP A C 1
ATOM 712 O O . ASP A 1 106 ? 18.015 -41.538 -18.038 1.00 37.21 128 ASP A O 1
ATOM 717 N N . LEU A 1 107 ? 18.747 -42.990 -19.604 1.00 34.30 129 LEU A N 1
ATOM 718 C CA . LEU A 1 107 ? 17.397 -43.439 -19.910 1.00 36.03 129 LEU A CA 1
ATOM 719 C C . LEU A 1 107 ? 16.728 -44.062 -18.683 1.00 39.99 129 LEU A C 1
ATOM 720 O O . LEU A 1 107 ? 15.560 -43.781 -18.396 1.00 34.78 129 LEU A O 1
ATOM 725 N N . ALA A 1 108 ? 17.468 -44.873 -17.921 1.00 38.88 130 ALA A N 1
ATOM 726 C CA . ALA A 1 108 ? 16.853 -45.658 -16.851 1.00 39.81 130 ALA A CA 1
ATOM 727 C C . ALA A 1 108 ? 16.518 -44.802 -15.633 1.00 40.75 130 ALA A C 1
ATOM 728 O O . ALA A 1 108 ? 15.460 -44.976 -15.020 1.00 42.45 130 ALA A O 1
ATOM 730 N N . THR A 1 109 ? 17.418 -43.909 -15.230 1.00 41.31 131 THR A N 1
ATOM 731 C CA . THR A 1 109 ? 17.216 -43.189 -13.979 1.00 44.55 131 THR A CA 1
ATOM 732 C C . THR A 1 109 ? 16.723 -41.766 -14.184 1.00 42.72 131 THR A C 1
ATOM 733 O O . THR A 1 109 ? 16.228 -41.154 -13.229 1.00 39.98 131 THR A O 1
ATOM 737 N N . SER A 1 110 ? 16.833 -41.221 -15.391 1.00 33.28 132 SER A N 1
ATOM 738 C CA . SER A 1 110 ? 16.350 -39.870 -15.633 1.00 33.30 132 SER A CA 1
ATOM 739 C C . SER A 1 110 ? 15.128 -39.851 -16.545 1.00 38.92 132 SER A C 1
ATOM 740 O O . SER A 1 110 ? 14.067 -39.344 -16.159 1.00 37.97 132 SER A O 1
ATOM 743 N N . THR A 1 111 ? 15.227 -40.401 -17.755 1.00 32.05 133 THR A N 1
ATOM 744 C CA . THR A 1 111 ? 14.136 -40.192 -18.701 1.00 29.78 133 THR A CA 1
ATOM 745 C C . THR A 1 111 ? 12.943 -41.115 -18.420 1.00 34.87 133 THR A C 1
ATOM 746 O O . THR A 1 111 ? 11.794 -40.660 -18.340 1.00 27.91 133 THR A O 1
ATOM 750 N N . ARG A 1 112 ? 13.186 -42.410 -18.251 1.00 27.79 134 ARG A N 1
ATOM 751 C CA . ARG A 1 112 ? 12.065 -43.336 -18.092 1.00 32.62 134 ARG A CA 1
ATOM 752 C C . ARG A 1 112 ? 11.196 -43.090 -16.854 1.00 34.85 134 ARG A C 1
ATOM 753 O O . ARG A 1 112 ? 9.977 -43.317 -16.948 1.00 41.14 134 ARG A O 1
ATOM 761 N N . PRO A 1 113 ? 11.715 -42.660 -15.697 1.00 31.98 135 PRO A N 1
ATOM 762 C CA . PRO A 1 113 ? 10.794 -42.309 -14.601 1.00 35.17 135 PRO A CA 1
ATOM 763 C C . PRO A 1 113 ? 9.833 -41.189 -14.964 1.00 37.92 135 PRO A C 1
ATOM 764 O O . PRO A 1 113 ? 8.682 -41.200 -14.513 1.00 37.68 135 PRO A O 1
ATOM 768 N N . GLN A 1 114 ? 10.273 -40.218 -15.765 1.00 29.30 136 GLN A N 1
ATOM 769 C CA . GLN A 1 114 ? 9.369 -39.155 -16.192 1.00 33.59 136 GLN A CA 1
ATOM 770 C C . GLN A 1 114 ? 8.296 -39.703 -17.131 1.00 33.05 136 GLN A C 1
ATOM 771 O O . GLN A 1 114 ? 7.118 -39.324 -17.047 1.00 26.32 136 GLN A O 1
ATOM 777 N N . LEU A 1 115 ? 8.693 -40.593 -18.035 1.00 34.14 137 LEU A N 1
ATOM 778 C CA . LEU A 1 115 ? 7.729 -41.244 -18.909 1.00 32.35 137 LEU A CA 1
ATOM 779 C C . LEU A 1 115 ? 6.714 -42.045 -18.111 1.00 36.86 137 LEU A C 1
ATOM 780 O O . LEU A 1 115 ? 5.518 -42.038 -18.433 1.00 35.13 137 LEU A O 1
ATOM 785 N N . ASP A 1 116 ? 7.171 -42.745 -17.058 1.00 33.06 138 ASP A N 1
ATOM 786 C CA . ASP A 1 116 ? 6.268 -43.608 -16.309 1.00 38.07 138 ASP A CA 1
ATOM 787 C C . ASP A 1 116 ? 5.241 -42.794 -15.526 1.00 39.37 138 ASP A C 1
ATOM 788 O O . ASP A 1 116 ? 4.062 -43.155 -15.496 1.00 37.46 138 ASP A O 1
ATOM 793 N N . ARG A 1 117 ? 5.658 -41.696 -14.886 1.00 35.27 139 ARG A N 1
ATOM 794 C CA . ARG A 1 117 ? 4.681 -40.819 -14.238 1.00 42.22 139 ARG A CA 1
ATOM 795 C C . ARG A 1 117 ? 3.610 -40.345 -15.219 1.00 41.05 139 ARG A C 1
ATOM 796 O O . ARG A 1 117 ? 2.441 -40.204 -14.851 1.00 39.20 139 ARG A O 1
ATOM 804 N N . LEU A 1 118 ? 3.990 -40.056 -16.464 1.00 36.98 140 LEU A N 1
ATOM 805 C CA . LEU A 1 118 ? 3.006 -39.499 -17.388 1.00 32.10 140 LEU A CA 1
ATOM 806 C C . LEU A 1 118 ? 1.946 -40.526 -17.777 1.00 37.41 140 LEU A C 1
ATOM 807 O O . LEU A 1 118 ? 0.818 -40.149 -18.125 1.00 37.53 140 LEU A O 1
ATOM 812 N N . THR A 1 119 ? 2.272 -41.821 -17.705 1.00 35.82 141 THR A N 1
ATOM 813 C CA . THR A 1 119 ? 1.266 -42.846 -17.954 1.00 34.76 141 THR A CA 1
ATOM 814 C C . THR A 1 119 ? 0.033 -42.622 -17.089 1.00 36.07 141 THR A C 1
ATOM 815 O O . THR A 1 119 ? -1.086 -42.513 -17.601 1.00 37.69 141 THR A O 1
ATOM 819 N N . GLN A 1 120 ? 0.225 -42.499 -15.775 1.00 38.28 142 GLN A N 1
ATOM 820 C CA . GLN A 1 120 ? -0.918 -42.302 -14.887 1.00 43.91 142 GLN A CA 1
ATOM 821 C C . GLN A 1 120 ? -1.605 -40.958 -15.119 1.00 37.12 142 GLN A C 1
ATOM 822 O O . GLN A 1 120 ? -2.835 -40.872 -15.035 1.00 34.10 142 GLN A O 1
ATOM 828 N N . SER A 1 121 ? -0.836 -39.888 -15.358 1.00 34.76 143 SER A N 1
ATOM 829 C CA . SER A 1 121 ? -1.462 -38.583 -15.600 1.00 36.12 143 SER A CA 1
ATOM 830 C C . SER A 1 121 ? -2.272 -38.598 -16.891 1.00 31.41 143 SER A C 1
ATOM 831 O O . SER A 1 121 ? -3.382 -38.055 -16.945 1.00 34.31 143 SER A O 1
ATOM 834 N N . LEU A 1 122 ? -1.730 -39.217 -17.935 1.00 28.87 144 LEU A N 1
ATOM 835 C CA . LEU A 1 122 ? -2.447 -39.316 -19.200 1.00 28.16 144 LEU A CA 1
ATOM 836 C C . LEU A 1 122 ? -3.704 -40.156 -19.063 1.00 34.48 144 LEU A C 1
ATOM 837 O O . LEU A 1 122 ? -4.750 -39.810 -19.629 1.00 34.80 144 LEU A O 1
ATOM 842 N N . ILE A 1 123 ? -3.630 -41.265 -18.322 1.00 31.52 145 ILE A N 1
ATOM 843 C CA . ILE A 1 123 ? -4.822 -42.094 -18.166 1.00 34.45 145 ILE A CA 1
ATOM 844 C C . ILE A 1 123 ? -5.898 -41.332 -17.410 1.00 34.81 145 ILE A C 1
ATOM 845 O O . ILE A 1 123 ? -7.074 -41.369 -17.781 1.00 32.50 145 ILE A O 1
ATOM 850 N N . ALA A 1 124 ? -5.513 -40.603 -16.361 1.00 37.59 146 ALA A N 1
ATOM 851 C CA . ALA A 1 124 ? -6.484 -39.786 -15.640 1.00 34.04 146 ALA A CA 1
ATOM 852 C C . ALA A 1 124 ? -7.000 -38.637 -16.506 1.00 36.10 146 ALA A C 1
ATOM 853 O O . ALA A 1 124 ? -8.186 -38.283 -16.439 1.00 31.03 146 ALA A O 1
ATOM 855 N N . ALA A 1 125 ? -6.127 -38.039 -17.324 1.00 30.72 147 ALA A N 1
ATOM 856 C CA . ALA A 1 125 ? -6.575 -36.969 -18.208 1.00 33.79 147 ALA A CA 1
ATOM 857 C C . ALA A 1 125 ? -7.528 -37.499 -19.272 1.00 32.78 147 ALA A C 1
ATOM 858 O O . ALA A 1 125 ? -8.521 -36.844 -19.599 1.00 32.75 147 ALA A O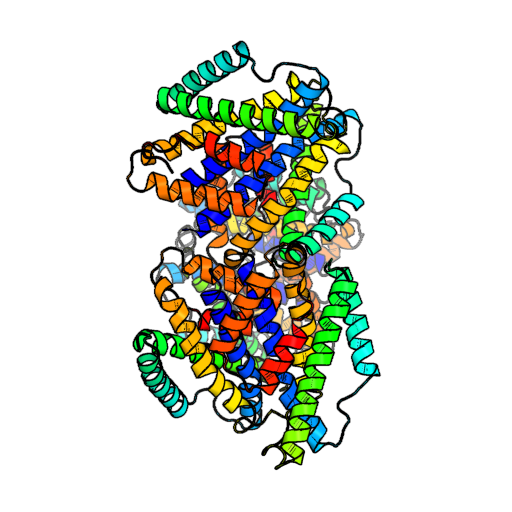 1
ATOM 860 N N . LEU A 1 126 ? -7.236 -38.683 -19.822 1.00 34.80 148 LEU A N 1
ATOM 861 C CA . LEU A 1 126 ? -8.118 -39.287 -20.815 1.00 32.43 148 LEU A CA 1
ATOM 862 C C . LEU A 1 126 ? -9.494 -39.578 -20.226 1.00 38.60 148 LEU A C 1
ATOM 863 O O . LEU A 1 126 ? -10.519 -39.389 -20.896 1.00 40.57 148 LEU A O 1
ATOM 868 N N . ALA A 1 127 ? -9.532 -40.052 -18.975 1.00 31.12 149 ALA A N 1
ATOM 869 C CA . ALA A 1 127 ? -10.806 -40.316 -18.308 1.00 30.96 149 ALA A CA 1
ATOM 870 C C . ALA A 1 127 ? -11.693 -39.080 -18.289 1.00 32.51 149 ALA A C 1
ATOM 871 O O . ALA A 1 127 ? -12.917 -39.188 -18.408 1.00 35.31 149 ALA A O 1
ATOM 873 N N . ARG A 1 128 ? -11.101 -37.893 -18.125 1.00 32.37 150 ARG A N 1
ATOM 874 C CA . ARG A 1 128 ? -11.930 -36.693 -18.120 1.00 29.88 150 ARG A CA 1
ATOM 875 C C . ARG A 1 128 ? -12.374 -36.308 -19.516 1.00 34.14 150 ARG A C 1
ATOM 876 O O . ARG A 1 128 ? -13.370 -35.591 -19.661 1.00 38.88 150 ARG A O 1
ATOM 884 N N . VAL A 1 129 ? -11.654 -36.754 -20.542 1.00 29.16 151 VAL A N 1
ATOM 885 C CA . VAL A 1 129 ? -12.041 -36.449 -21.916 1.00 35.88 151 VAL A CA 1
ATOM 886 C C . VAL A 1 129 ? -13.056 -37.452 -22.454 1.00 29.40 151 VAL A C 1
ATOM 887 O O . VAL A 1 129 ? -13.822 -37.118 -23.367 1.00 32.84 151 VAL A O 1
ATOM 891 N N . ALA A 1 130 ? -13.128 -38.637 -21.866 1.00 28.38 152 ALA A N 1
ATOM 892 C CA . ALA A 1 130 ? -13.993 -39.708 -22.358 1.00 38.81 152 ALA A CA 1
ATOM 893 C C . ALA A 1 130 ? -15.432 -39.278 -22.641 1.00 42.31 152 ALA A C 1
ATOM 894 O O . ALA A 1 130 ? -15.927 -39.583 -23.736 1.00 39.09 152 ALA A O 1
ATOM 896 N N . PRO A 1 131 ? -16.138 -38.552 -21.761 1.00 38.84 153 PRO A N 1
ATOM 897 C CA . PRO A 1 131 ? -17.546 -38.218 -22.062 1.00 37.09 153 PRO A CA 1
ATOM 898 C C . PRO A 1 131 ? -17.732 -37.406 -23.337 1.00 41.06 153 PRO A C 1
ATOM 899 O O . PRO A 1 131 ? -18.870 -37.289 -23.809 1.00 43.39 153 PRO A O 1
ATOM 903 N N . LEU A 1 132 ? -16.666 -36.830 -23.888 1.00 38.63 154 LEU A N 1
ATOM 904 C CA . LEU A 1 132 ? -16.706 -36.017 -25.099 1.00 38.29 154 LEU A CA 1
ATOM 905 C C . LEU A 1 132 ? -16.376 -36.819 -26.346 1.00 39.53 154 LEU A C 1
ATOM 906 O O . LEU A 1 132 ? -16.449 -36.276 -27.457 1.00 40.92 154 LEU A O 1
ATOM 911 N N . ARG A 1 133 ? -16.016 -38.095 -26.177 1.00 37.44 155 ARG A N 1
ATOM 912 C CA . ARG A 1 133 ? -15.401 -38.862 -27.253 1.00 41.47 155 ARG A CA 1
ATOM 913 C C . ARG A 1 133 ? -16.265 -38.849 -28.506 1.00 31.92 155 ARG A C 1
ATOM 914 O O . ARG A 1 133 ? -15.755 -38.711 -29.621 1.00 32.03 155 ARG A O 1
ATOM 922 N N . ASP A 1 134 ? -17.579 -38.948 -28.330 1.00 33.68 156 ASP A N 1
ATOM 923 C CA . ASP A 1 134 ? -18.544 -38.974 -29.416 1.00 35.57 156 ASP A CA 1
ATOM 924 C C . ASP A 1 134 ? -19.298 -37.664 -29.563 1.00 43.66 156 ASP A C 1
ATOM 925 O O . ASP A 1 134 ? -20.298 -37.615 -30.286 1.00 45.02 156 ASP A O 1
ATOM 930 N N . ALA A 1 135 ? -18.870 -36.611 -28.881 1.00 39.34 157 ALA A N 1
ATOM 931 C CA . ALA A 1 135 ? -19.592 -35.354 -28.999 1.00 42.07 157 ALA A CA 1
ATOM 932 C C . ALA A 1 135 ? -19.361 -34.769 -30.387 1.00 38.79 157 ALA A C 1
ATOM 933 O O . ALA A 1 135 ? -18.239 -34.817 -30.900 1.00 38.27 157 ALA A O 1
ATOM 935 N N . PRO A 1 136 ? -20.402 -34.228 -31.020 1.00 41.67 158 PRO A N 1
ATOM 936 C CA . PRO A 1 136 ? -20.246 -33.745 -32.404 1.00 47.72 158 PRO A CA 1
ATOM 937 C C . PRO A 1 136 ? -19.146 -32.710 -32.580 1.00 43.88 158 PRO A C 1
ATOM 938 O O . PRO A 1 136 ? -18.460 -32.717 -33.611 1.00 44.13 158 PRO A O 1
ATOM 942 N N . ASP A 1 137 ? -18.929 -31.832 -31.604 1.00 44.27 159 ASP A N 1
ATOM 943 C CA . ASP A 1 137 ? -17.898 -30.812 -31.737 1.00 48.19 159 ASP A CA 1
ATOM 944 C C . ASP A 1 137 ? -16.578 -31.182 -31.060 1.00 50.58 159 ASP A C 1
ATOM 945 O O . ASP A 1 137 ? -15.703 -30.319 -30.929 1.00 45.54 159 ASP A O 1
ATOM 950 N N . CYS A 1 138 ? -16.411 -32.430 -30.620 1.00 49.82 160 CYS A N 1
ATOM 951 C CA . CYS A 1 138 ? -15.115 -32.850 -30.086 1.00 32.47 160 CYS A CA 1
ATOM 952 C C . CYS A 1 138 ? -13.972 -32.570 -31.050 1.00 35.97 160 CYS A C 1
ATOM 953 O O . CYS A 1 138 ? -12.983 -31.948 -30.629 1.00 34.40 160 CYS A O 1
ATOM 956 N N . PRO A 1 139 ? -14.036 -32.959 -32.331 1.00 36.46 161 PRO A N 1
ATOM 957 C CA . PRO A 1 139 ? -12.867 -32.743 -33.199 1.00 38.29 161 PRO A CA 1
ATOM 958 C C . PRO A 1 139 ? -12.440 -31.286 -33.319 1.00 40.74 161 PRO A C 1
ATOM 959 O O . PRO A 1 139 ? -11.233 -31.003 -33.320 1.00 32.50 161 PRO A O 1
ATOM 963 N N . SER A 1 140 ? -13.385 -30.349 -33.447 1.00 35.02 162 SER A N 1
ATOM 964 C CA . SER A 1 140 ? -12.986 -28.949 -33.592 1.00 43.07 162 SER A CA 1
ATOM 965 C C . SER A 1 140 ? -12.454 -28.376 -32.278 1.00 39.87 162 SER A C 1
ATOM 966 O O . SER A 1 140 ? -11.518 -27.571 -32.284 1.00 33.58 162 SER A O 1
ATOM 969 N N . ARG A 1 141 ? -13.059 -28.748 -31.149 1.00 36.87 163 ARG A N 1
ATOM 970 C CA . ARG A 1 141 ? -12.542 -28.302 -29.863 1.00 36.97 163 ARG A CA 1
ATOM 971 C C . ARG A 1 141 ? -11.131 -28.840 -29.616 1.00 34.60 163 ARG A C 1
ATOM 972 O O . ARG A 1 141 ? -10.238 -28.090 -29.204 1.00 32.08 163 ARG A O 1
ATOM 980 N N . LEU A 1 142 ? -10.897 -30.119 -29.920 1.00 34.32 164 LEU A N 1
ATOM 981 C CA . LEU A 1 142 ? -9.548 -30.679 -29.830 1.00 28.90 164 LEU A CA 1
ATOM 982 C C . LEU A 1 142 ? -8.572 -29.930 -30.740 1.00 34.42 164 LEU A C 1
ATOM 983 O O . LEU A 1 142 ? -7.485 -29.515 -30.306 1.00 28.51 164 LEU A O 1
ATOM 988 N N . ALA A 1 143 ? -8.948 -29.741 -32.012 1.00 33.18 165 ALA A N 1
ATOM 989 C CA . ALA A 1 143 ? -8.064 -29.054 -32.950 1.00 28.81 165 ALA A CA 1
ATOM 990 C C . ALA A 1 143 ? -7.751 -27.644 -32.478 1.00 36.01 165 ALA A C 1
ATOM 991 O O . ALA A 1 143 ? -6.637 -27.147 -32.694 1.00 28.63 165 ALA A O 1
ATOM 993 N N . ARG A 1 144 ? -8.721 -26.997 -31.823 1.00 30.01 166 ARG A N 1
ATOM 994 C CA . ARG A 1 144 ? -8.514 -25.666 -31.272 1.00 30.67 166 ARG A CA 1
ATOM 995 C C . ARG A 1 144 ? -7.513 -25.689 -30.113 1.00 32.32 166 ARG A C 1
ATOM 996 O O . ARG A 1 144 ? -6.656 -24.802 -30.016 1.00 31.54 166 ARG A O 1
ATOM 1004 N N . SER A 1 145 ? -7.620 -26.677 -29.214 1.00 28.44 167 SER A N 1
ATOM 1005 C CA . SER A 1 145 ? -6.648 -26.795 -28.126 1.00 30.29 167 SER A CA 1
ATOM 1006 C C . SER A 1 145 ? -5.251 -27.058 -28.667 1.00 27.99 167 SER A C 1
ATOM 1007 O O . SER A 1 145 ? -4.268 -26.502 -28.170 1.00 30.65 167 SER A O 1
ATOM 1010 N N . ILE A 1 146 ? -5.147 -27.914 -29.680 1.00 24.29 168 ILE A N 1
ATOM 1011 C CA . ILE A 1 146 ? -3.843 -28.242 -30.245 1.00 23.35 168 ILE A CA 1
ATOM 1012 C C . ILE A 1 146 ? -3.193 -27.005 -30.842 1.00 24.21 168 ILE A C 1
ATOM 1013 O O . ILE A 1 146 ? -2.003 -26.731 -30.622 1.00 23.59 168 ILE A O 1
ATOM 1018 N N . ALA A 1 147 ? -3.962 -26.242 -31.616 1.00 34.29 169 ALA A N 1
ATOM 1019 C CA . ALA A 1 147 ? -3.423 -25.021 -32.205 1.00 31.36 169 ALA A CA 1
ATOM 1020 C C . ALA A 1 147 ? -3.065 -23.999 -31.132 1.00 30.68 169 ALA A C 1
ATOM 1021 O O . ALA A 1 147 ? -2.039 -23.326 -31.235 1.00 30.33 169 ALA A O 1
ATOM 1023 N N . ASN A 1 148 ? -3.928 -23.826 -30.126 1.00 28.47 170 ASN A N 1
ATOM 1024 C CA . ASN A 1 148 ? -3.595 -22.916 -29.037 1.00 28.54 170 ASN A CA 1
ATOM 1025 C C . ASN A 1 148 ? -2.256 -23.299 -28.420 1.00 36.24 170 ASN A C 1
ATOM 1026 O O . ASN A 1 148 ? -1.382 -22.450 -28.209 1.00 33.87 170 ASN A O 1
ATOM 1031 N N . TRP A 1 149 ? -2.078 -24.592 -28.141 1.00 26.10 171 TRP A N 1
ATOM 1032 C CA . TRP A 1 149 ? -0.862 -25.047 -27.483 1.00 26.74 171 TRP A CA 1
ATOM 1033 C C . TRP A 1 149 ? 0.343 -24.880 -28.391 1.00 27.34 171 TRP A C 1
ATOM 1034 O O . TRP A 1 149 ? 1.411 -24.459 -27.938 1.00 25.10 171 TRP A O 1
ATOM 1045 N N . LYS A 1 150 ? 0.191 -25.193 -29.683 1.00 28.07 172 LYS A N 1
ATOM 1046 C CA . LYS A 1 150 ? 1.332 -25.075 -30.581 1.00 29.80 172 LYS A CA 1
ATOM 1047 C C . LYS A 1 150 ? 1.803 -23.640 -30.665 1.00 31.47 172 LYS A C 1
ATOM 1048 O O . LYS A 1 150 ? 3.012 -23.380 -30.783 1.00 26.67 172 LYS A O 1
ATOM 1054 N N . THR A 1 151 ? 0.875 -22.691 -30.583 1.00 28.46 173 THR A N 1
ATOM 1055 C CA . THR A 1 151 ? 1.298 -21.301 -30.683 1.00 33.08 173 THR A CA 1
ATOM 1056 C C . THR A 1 151 ? 2.003 -20.833 -29.420 1.00 31.31 173 THR A C 1
ATOM 1057 O O . THR A 1 151 ? 2.755 -19.865 -29.486 1.00 32.08 173 THR A O 1
ATOM 1061 N N . LEU A 1 152 ? 1.784 -21.509 -28.283 1.00 33.91 174 LEU A N 1
ATOM 1062 C CA . LEU A 1 152 ? 2.489 -21.193 -27.039 1.00 28.09 174 LEU A CA 1
ATOM 1063 C C . LEU A 1 152 ? 3.901 -21.755 -27.038 1.00 34.64 174 LEU A C 1
ATOM 1064 O O . LEU A 1 152 ? 4.866 -21.041 -26.749 1.00 36.15 174 LEU A O 1
ATOM 1069 N N . THR A 1 153 ? 4.028 -23.050 -27.325 1.00 34.65 175 THR A N 1
ATOM 1070 C CA . THR A 1 153 ? 5.263 -23.783 -27.104 1.00 30.35 175 THR A CA 1
ATOM 1071 C C . THR A 1 153 ? 6.226 -23.705 -28.290 1.00 34.99 175 THR A C 1
ATOM 1072 O O . THR A 1 153 ? 7.437 -23.631 -28.080 1.00 27.75 175 THR A O 1
ATOM 1076 N N . ARG A 1 154 ? 5.729 -23.714 -29.533 1.00 33.12 176 ARG A N 1
ATOM 1077 C CA . ARG A 1 154 ? 6.571 -23.478 -30.718 1.00 29.83 176 ARG A CA 1
ATOM 1078 C C . ARG A 1 154 ? 7.709 -24.509 -30.858 1.00 34.56 176 ARG A C 1
ATOM 1079 O O . ARG A 1 154 ? 8.878 -24.164 -31.080 1.00 31.41 176 ARG A O 1
ATOM 1087 N N . TYR A 1 155 ? 7.365 -25.791 -30.740 1.00 28.85 177 TYR A N 1
ATOM 1088 C CA . TYR A 1 155 ? 8.319 -26.833 -31.067 1.00 31.55 177 TYR A CA 1
ATOM 1089 C C . TYR A 1 155 ? 8.541 -26.905 -32.583 1.00 37.05 177 TYR A C 1
ATOM 1090 O O . TYR A 1 155 ? 7.769 -26.360 -33.388 1.00 36.22 177 TYR A O 1
ATOM 1099 N N . ASP A 1 156 ? 9.602 -27.622 -32.967 1.00 33.85 178 ASP A N 1
ATOM 1100 C CA . ASP A 1 156 ? 9.919 -27.834 -34.378 1.00 32.75 178 ASP A CA 1
ATOM 1101 C C . ASP A 1 156 ? 8.807 -28.634 -35.071 1.00 33.42 178 ASP A C 1
ATOM 1102 O O . ASP A 1 156 ? 7.991 -29.301 -34.428 1.00 27.41 178 ASP A O 1
ATOM 1107 N N . SER A 1 157 ? 8.783 -28.565 -36.406 1.00 28.41 179 SER A N 1
ATOM 1108 C CA . SER A 1 157 ? 7.656 -29.140 -37.142 1.00 39.09 179 SER A CA 1
ATOM 1109 C C . SER A 1 157 ? 7.567 -30.654 -36.960 1.00 28.93 179 SER A C 1
ATOM 1110 O O . SER A 1 157 ? 6.470 -31.213 -36.923 1.00 32.34 179 SER A O 1
ATOM 1113 N N . ALA A 1 158 ? 8.705 -31.336 -36.852 1.00 28.77 180 ALA A N 1
ATOM 1114 C CA . ALA A 1 158 ? 8.670 -32.771 -36.582 1.00 34.10 180 ALA A CA 1
ATOM 1115 C C . ALA A 1 158 ? 7.894 -33.069 -35.299 1.00 33.75 180 ALA A C 1
ATOM 1116 O O . ALA A 1 158 ? 7.029 -33.955 -35.269 1.00 32.52 180 ALA A O 1
ATOM 1118 N N . GLN A 1 159 ? 8.178 -32.323 -34.229 1.00 24.82 181 GLN A N 1
ATOM 1119 C CA . GLN A 1 159 ? 7.492 -32.584 -32.966 1.00 28.72 181 GLN A CA 1
ATOM 1120 C C . GLN A 1 159 ? 6.032 -32.186 -33.055 1.00 34.88 181 GLN A C 1
ATOM 1121 O O . GLN A 1 159 ? 5.155 -32.917 -32.580 1.00 38.61 181 GLN A O 1
ATOM 1127 N N . LYS A 1 160 ? 5.756 -31.038 -33.681 1.00 35.88 182 LYS A N 1
ATOM 1128 C CA . LYS A 1 160 ? 4.382 -30.597 -33.869 1.00 25.68 182 LYS A CA 1
ATOM 1129 C C . LYS A 1 160 ? 3.588 -31.585 -34.718 1.00 29.04 182 LYS A C 1
ATOM 1130 O O . LYS A 1 160 ? 2.416 -31.847 -34.431 1.00 25.56 182 LYS A O 1
ATOM 1136 N N . ASP A 1 161 ? 4.204 -32.138 -35.773 1.00 27.07 183 ASP A N 1
ATOM 1137 C CA . ASP A 1 161 ? 3.532 -33.181 -36.552 1.00 29.43 183 ASP A CA 1
ATOM 1138 C C . ASP A 1 161 ? 3.247 -34.411 -35.695 1.00 30.43 183 ASP A C 1
ATOM 1139 O O . ASP A 1 161 ? 2.140 -34.973 -35.732 1.00 25.23 183 ASP A O 1
ATOM 1144 N N . ALA A 1 162 ? 4.228 -34.826 -34.889 1.00 24.99 184 ALA A N 1
ATOM 1145 C CA . ALA A 1 162 ? 4.036 -36.005 -34.056 1.00 22.43 184 ALA A CA 1
ATOM 1146 C C . ALA A 1 162 ? 2.953 -35.776 -33.010 1.00 21.85 184 ALA A C 1
ATOM 1147 O O . ALA A 1 162 ? 2.270 -36.729 -32.622 1.00 29.54 184 ALA A O 1
ATOM 1149 N N . LEU A 1 163 ? 2.778 -34.535 -32.532 1.00 21.79 185 LEU A N 1
ATOM 1150 C CA . LEU A 1 163 ? 1.713 -34.286 -31.561 1.00 21.73 185 LEU A CA 1
ATOM 1151 C C . LEU A 1 163 ? 0.347 -34.538 -32.183 1.00 24.57 185 LEU A C 1
ATOM 1152 O O . LEU A 1 163 ? -0.558 -35.042 -31.507 1.00 25.19 185 LEU A O 1
ATOM 1157 N N . GLY A 1 164 ? 0.198 -34.239 -33.478 1.00 29.38 186 GLY A N 1
ATOM 1158 C CA . GLY A 1 164 ? -1.038 -34.592 -34.173 1.00 27.10 186 GLY A CA 1
ATOM 1159 C C . GLY A 1 164 ? -1.269 -36.094 -34.192 1.00 28.83 186 GLY A C 1
ATOM 1160 O O . GLY A 1 164 ? -2.366 -36.568 -33.895 1.00 33.31 186 GLY A O 1
ATOM 1161 N N . THR A 1 165 ? -0.223 -36.865 -34.522 1.00 22.23 187 THR A N 1
ATOM 1162 C CA . THR A 1 165 ? -0.304 -38.323 -34.418 1.00 29.15 187 THR A CA 1
ATOM 1163 C C . THR A 1 165 ? -0.779 -38.747 -33.033 1.00 30.47 187 THR A C 1
ATOM 1164 O O . THR A 1 165 ? -1.680 -39.583 -32.901 1.00 34.65 187 THR A O 1
ATOM 1168 N N . ALA A 1 166 ? -0.210 -38.141 -31.987 1.00 22.18 188 ALA A N 1
ATOM 1169 C CA . ALA A 1 166 ? -0.488 -38.581 -30.626 1.00 27.02 188 ALA A CA 1
ATOM 1170 C C . ALA A 1 166 ? -1.934 -38.340 -30.226 1.00 25.21 188 ALA A C 1
ATOM 1171 O O . ALA A 1 166 ? -2.446 -39.015 -29.323 1.00 26.53 188 ALA A O 1
ATOM 1173 N N . LEU A 1 167 ? -2.591 -37.359 -30.832 1.00 24.56 189 LEU A N 1
ATOM 1174 C CA . LEU A 1 167 ? -3.956 -37.014 -30.456 1.00 23.76 189 LEU A CA 1
ATOM 1175 C C . LEU A 1 167 ? -4.964 -37.413 -31.531 1.00 29.54 189 LEU A C 1
ATOM 1176 O O . LEU A 1 167 ? -6.065 -36.863 -31.582 1.00 28.56 189 LEU A O 1
ATOM 1181 N N . SER A 1 168 ? -4.618 -38.379 -32.378 1.00 30.13 190 SER A N 1
ATOM 1182 C CA . SER A 1 168 ? -5.411 -38.638 -33.572 1.00 30.03 190 SER A CA 1
ATOM 1183 C C . SER A 1 168 ? -6.574 -39.602 -33.342 1.00 33.61 190 SER A C 1
ATOM 1184 O O . SER A 1 168 ? -7.394 -39.775 -34.249 1.00 33.97 190 SER A O 1
ATOM 1187 N N . HIS A 1 169 ? -6.704 -40.203 -32.153 1.00 30.10 191 HIS A N 1
ATOM 1188 C CA . HIS A 1 169 ? -7.886 -41.010 -31.842 1.00 29.13 191 HIS A CA 1
ATOM 1189 C C . HIS A 1 169 ? -8.520 -40.601 -30.518 1.00 33.87 191 HIS A C 1
ATOM 1190 O O . HIS A 1 169 ? -9.158 -41.421 -29.847 1.00 39.74 191 HIS A O 1
ATOM 1197 N N . VAL A 1 170 ? -8.387 -39.328 -30.147 1.00 29.37 192 VAL A N 1
ATOM 1198 C CA . VAL A 1 170 ? -9.077 -38.831 -28.965 1.00 27.39 192 VAL A CA 1
ATOM 1199 C C . VAL A 1 170 ? -10.572 -38.717 -29.231 1.00 29.62 192 VAL A C 1
ATOM 1200 O O . VAL A 1 170 ? -11.401 -39.081 -28.382 1.00 25.56 192 VAL A O 1
ATOM 1204 N N . CYS A 1 171 ? -10.944 -38.218 -30.406 1.00 27.81 193 CYS A N 1
ATOM 1205 C CA . CYS A 1 171 ? -12.344 -38.098 -30.789 1.00 35.13 193 CYS A CA 1
ATOM 1206 C C . CYS A 1 171 ? -12.698 -39.221 -31.747 1.00 37.63 193 CYS A C 1
ATOM 1207 O O . CYS A 1 171 ? -11.884 -39.617 -32.585 1.00 41.22 193 CYS A O 1
ATOM 1210 N N . ALA A 1 172 ? -13.920 -39.726 -31.613 1.00 39.33 194 ALA A N 1
ATOM 1211 C CA . ALA A 1 172 ? -14.382 -40.805 -32.472 1.00 49.15 194 ALA A CA 1
ATOM 1212 C C . ALA A 1 172 ? -14.224 -40.450 -33.946 1.00 59.23 194 ALA A C 1
ATOM 1213 O O . ALA A 1 172 ? -13.670 -41.230 -34.725 1.00 70.55 194 ALA A O 1
ATOM 1215 N N . ALA A 1 173 ? -14.681 -39.267 -34.343 1.00 68.87 195 ALA A N 1
ATOM 1216 C CA . ALA A 1 173 ? -14.606 -38.860 -35.750 1.00 82.97 195 ALA A CA 1
ATOM 1217 C C . ALA A 1 173 ? -13.157 -38.703 -36.227 1.00 77.72 195 ALA A C 1
ATOM 1218 O O . ALA A 1 173 ? -12.517 -37.671 -36.011 1.00 79.09 195 ALA A O 1
ATOM 1220 N N . ASP B 1 11 ? -17.039 -29.474 -40.958 1.00 92.41 33 ASP B N 1
ATOM 1221 C CA . ASP B 1 11 ? -18.423 -29.120 -40.667 1.00 93.44 33 ASP B CA 1
ATOM 1222 C C . ASP B 1 11 ? -18.475 -27.880 -39.778 1.00 92.73 33 ASP B C 1
ATOM 1223 O O . ASP B 1 11 ? -18.878 -26.801 -40.227 1.00 89.65 33 ASP B O 1
ATOM 1225 N N . GLY B 1 12 ? -18.069 -28.046 -38.512 1.00 89.08 34 GLY B N 1
ATOM 1226 C CA . GLY B 1 12 ? -17.926 -26.896 -37.631 1.00 76.54 34 GLY B CA 1
ATOM 1227 C C . GLY B 1 12 ? -16.848 -25.941 -38.100 1.00 71.54 34 GLY B C 1
ATOM 1228 O O . GLY B 1 12 ? -16.893 -24.741 -37.805 1.00 71.39 34 GLY B O 1
ATOM 1229 N N . ASP B 1 13 ? -15.867 -26.453 -38.842 1.00 64.16 35 ASP B N 1
ATOM 1230 C CA . ASP B 1 13 ? -14.868 -25.597 -39.459 1.00 58.27 35 ASP B CA 1
ATOM 1231 C C . ASP B 1 13 ? -15.414 -24.845 -40.673 1.00 59.11 35 ASP B C 1
ATOM 1232 O O . ASP B 1 13 ? -14.840 -23.816 -41.068 1.00 41.62 35 ASP B O 1
ATOM 1234 N N . ASP B 1 14 ? -16.509 -25.322 -41.278 1.00 54.55 36 ASP B N 1
ATOM 1235 C CA . ASP B 1 14 ? -17.168 -24.506 -42.288 1.00 46.38 36 ASP B CA 1
ATOM 1236 C C . ASP B 1 14 ? -17.691 -23.219 -41.673 1.00 42.02 36 ASP B C 1
ATOM 1237 O O . ASP B 1 14 ? -17.597 -22.150 -42.290 1.00 35.01 36 ASP B O 1
ATOM 1242 N N . THR B 1 15 ? -18.221 -23.291 -40.444 1.00 35.97 37 THR B N 1
ATOM 1243 C CA . THR B 1 15 ? -18.694 -22.062 -39.817 1.00 38.45 37 THR B CA 1
ATOM 1244 C C . THR B 1 15 ? -17.533 -21.149 -39.444 1.00 27.21 37 THR B C 1
ATOM 1245 O O . THR B 1 15 ? -17.678 -19.931 -39.504 1.00 28.93 37 THR B O 1
ATOM 1249 N N . ALA B 1 16 ? -16.371 -21.709 -39.095 1.00 23.28 38 ALA B N 1
ATOM 1250 C CA . ALA B 1 16 ? -15.228 -20.862 -38.772 1.00 27.43 38 ALA B CA 1
ATOM 1251 C C . ALA B 1 16 ? -14.827 -20.011 -39.970 1.00 26.14 38 ALA B C 1
ATOM 1252 O O . ALA B 1 16 ? -14.633 -18.791 -39.849 1.00 21.90 38 ALA B O 1
ATOM 1254 N N . LEU B 1 17 ? -14.720 -20.645 -41.145 1.00 24.36 39 LEU B N 1
ATOM 1255 C CA . LEU B 1 17 ? -14.394 -19.929 -42.378 1.00 22.17 39 LEU B CA 1
ATOM 1256 C C . LEU B 1 17 ? -15.467 -18.912 -42.740 1.00 21.12 39 LEU B C 1
ATOM 1257 O O . LEU B 1 17 ? -15.145 -17.805 -43.188 1.00 20.22 39 LEU B O 1
ATOM 1262 N N . THR B 1 18 ? -16.751 -19.299 -42.616 1.00 21.52 40 THR B N 1
ATOM 1263 C CA . THR B 1 18 ? -17.858 -18.396 -42.934 1.00 28.71 40 THR B CA 1
ATOM 1264 C C . THR B 1 18 ? -17.795 -17.138 -42.086 1.00 19.68 40 THR B C 1
ATOM 1265 O O . THR B 1 18 ? -17.894 -16.015 -42.600 1.00 19.23 40 THR B O 1
ATOM 1269 N N . ASN B 1 19 ? -17.588 -17.307 -40.773 1.00 21.38 41 ASN B N 1
ATOM 1270 C CA . ASN B 1 19 ? -17.482 -16.140 -39.906 1.00 20.66 41 ASN B CA 1
ATOM 1271 C C . ASN B 1 19 ? -16.305 -15.263 -40.306 1.00 22.59 41 ASN B C 1
ATOM 1272 O O . ASN B 1 19 ? -16.402 -14.025 -40.264 1.00 22.30 41 ASN B O 1
ATOM 1277 N N . LEU B 1 20 ? -15.186 -15.878 -40.712 1.00 27.67 42 LEU B N 1
ATOM 1278 C CA . LEU B 1 20 ? -14.034 -15.074 -41.127 1.00 31.73 42 LEU B CA 1
ATOM 1279 C C . LEU B 1 20 ? -14.362 -14.264 -42.388 1.00 26.87 42 LEU B C 1
ATOM 1280 O O . LEU B 1 20 ? -14.105 -13.053 -42.447 1.00 23.12 42 LEU B O 1
ATOM 1285 N N . VAL B 1 21 ? -14.949 -14.918 -43.398 1.00 22.11 43 VAL B N 1
ATOM 1286 C CA . VAL B 1 21 ? -15.363 -14.223 -44.624 1.00 21.67 43 VAL B CA 1
ATOM 1287 C C . VAL B 1 21 ? -16.314 -13.076 -44.295 1.00 19.74 43 VAL B C 1
ATOM 1288 O O . VAL B 1 21 ? -16.136 -11.942 -44.760 1.00 21.62 43 VAL B O 1
ATOM 1292 N N . ALA B 1 22 ? -17.324 -13.351 -43.457 1.00 19.46 44 ALA B N 1
ATOM 1293 C CA . ALA B 1 22 ? -18.308 -12.330 -43.104 1.00 19.94 44 ALA B CA 1
ATOM 1294 C C . ALA B 1 22 ? -17.643 -11.122 -42.463 1.00 17.85 44 ALA B C 1
ATOM 1295 O O . ALA B 1 22 ? -17.949 -9.980 -42.818 1.00 18.69 44 ALA B O 1
ATOM 1297 N N . LEU B 1 23 ? -16.699 -11.350 -41.536 1.00 16.34 45 LEU B N 1
ATOM 1298 C CA . LEU B 1 23 ? -16.037 -10.230 -40.887 1.00 15.85 45 LEU B CA 1
ATOM 1299 C C . LEU B 1 23 ? -15.105 -9.506 -41.848 1.00 20.38 45 LEU B C 1
ATOM 1300 O O . LEU B 1 23 ? -15.030 -8.278 -41.822 1.00 20.11 45 LEU B O 1
ATOM 1305 N N . ALA B 1 24 ? -14.388 -10.239 -42.706 1.00 18.15 46 ALA B N 1
ATOM 1306 C CA . ALA B 1 24 ? -13.545 -9.568 -43.699 1.00 17.96 46 ALA B CA 1
ATOM 1307 C C . ALA B 1 24 ? -14.386 -8.658 -44.588 1.00 24.85 46 ALA B C 1
ATOM 1308 O O . ALA B 1 24 ? -14.008 -7.508 -44.873 1.00 22.75 46 ALA B O 1
ATOM 1310 N N . SER B 1 25 ? -15.552 -9.151 -45.003 1.00 21.71 47 SER B N 1
ATOM 1311 C CA . SER B 1 25 ? -16.475 -8.344 -45.788 1.00 19.79 47 SER B CA 1
ATOM 1312 C C . SER B 1 25 ? -16.935 -7.127 -45.002 1.00 23.05 47 SER B C 1
ATOM 1313 O O . SER B 1 25 ? -16.978 -6.015 -45.543 1.00 23.42 47 SER B O 1
ATOM 1316 N N . GLN B 1 26 ? -17.294 -7.319 -43.722 1.00 22.72 48 GLN B N 1
ATOM 1317 C CA . GLN B 1 26 ? -17.693 -6.179 -42.896 1.00 19.25 48 GLN B CA 1
ATOM 1318 C C . GLN B 1 26 ? -16.588 -5.125 -42.831 1.00 24.00 48 GLN B C 1
ATOM 1319 O O . GLN B 1 26 ? -16.867 -3.924 -42.940 1.00 21.87 48 GLN B O 1
ATOM 1330 N N . ARG B 1 27 ? -15.325 -5.543 -42.670 1.00 20.58 49 ARG B N 1
ATOM 1331 C CA . ARG B 1 27 ? -14.241 -4.558 -42.662 1.00 21.89 49 ARG B CA 1
ATOM 1332 C C . ARG B 1 27 ? -14.173 -3.791 -43.983 1.00 25.01 49 ARG B C 1
ATOM 1333 O O . ARG B 1 27 ? -14.008 -2.568 -43.993 1.00 27.06 49 ARG B O 1
ATOM 1341 N N . LEU B 1 28 ? -14.250 -4.505 -45.112 1.00 17.32 50 LEU B N 1
ATOM 1342 C CA . LEU B 1 28 ? -14.205 -3.873 -46.425 1.00 24.40 50 LEU B CA 1
ATOM 1343 C C . LEU B 1 28 ? -15.380 -2.938 -46.670 1.00 29.98 50 LEU B C 1
ATOM 1344 O O . LEU B 1 28 ? -15.272 -2.033 -47.502 1.00 28.11 50 LEU B O 1
ATOM 1349 N N . ALA B 1 29 ? -16.510 -3.146 -46.001 1.00 23.39 51 ALA B N 1
ATOM 1350 C CA . ALA B 1 29 ? -17.584 -2.172 -46.149 1.00 24.13 51 ALA B CA 1
ATOM 1351 C C . ALA B 1 29 ? -17.181 -0.794 -45.618 1.00 26.95 51 ALA B C 1
ATOM 1352 O O . ALA B 1 29 ? -17.777 0.210 -46.023 1.00 29.60 51 ALA B O 1
ATOM 1354 N N . LEU B 1 30 ? -16.167 -0.712 -44.742 1.00 23.35 52 LEU B N 1
ATOM 1355 C CA . LEU B 1 30 ? -15.710 0.589 -44.256 1.00 23.20 52 LEU B CA 1
ATOM 1356 C C . LEU B 1 30 ? -14.712 1.267 -45.199 1.00 22.17 52 LEU B C 1
ATOM 1357 O O . LEU B 1 30 ? -14.331 2.421 -44.965 1.00 23.50 52 LEU B O 1
ATOM 1362 N N . ALA B 1 31 ? -14.285 0.598 -46.267 1.00 23.73 53 ALA B N 1
ATOM 1363 C CA . ALA B 1 31 ? -13.415 1.260 -47.232 1.00 25.73 53 ALA B CA 1
ATOM 1364 C C . ALA B 1 31 ? -14.101 2.455 -47.887 1.00 24.43 53 ALA B C 1
ATOM 1365 O O . ALA B 1 31 ? -13.447 3.465 -48.171 1.00 27.72 53 ALA B O 1
ATOM 1367 N N . GLU B 1 32 ? -15.411 2.375 -48.120 1.00 21.03 54 GLU B N 1
ATOM 1368 C CA . GLU B 1 32 ? -16.098 3.501 -48.748 1.00 23.28 54 GLU B CA 1
ATOM 1369 C C . GLU B 1 32 ? -16.049 4.769 -47.903 1.00 23.07 54 GLU B C 1
ATOM 1370 O O . GLU B 1 32 ? -15.696 5.830 -48.449 1.00 20.46 54 GLU B O 1
ATOM 1376 N N . PRO B 1 33 ? -16.377 4.761 -46.603 1.00 27.90 55 PRO B N 1
ATOM 1377 C CA . PRO B 1 33 ? -16.260 6.030 -45.849 1.00 23.35 55 PRO B CA 1
ATOM 1378 C C . PRO B 1 33 ? -14.816 6.510 -45.690 1.00 25.64 55 PRO B C 1
ATOM 1379 O O . PRO B 1 33 ? -14.581 7.730 -45.690 1.00 23.61 55 PRO B O 1
ATOM 1383 N N . VAL B 1 34 ? -13.833 5.604 -45.623 1.00 25.85 56 VAL B N 1
ATOM 1384 C CA . VAL B 1 34 ? -12.432 6.037 -45.683 1.00 24.95 56 VAL B CA 1
ATOM 1385 C C . VAL B 1 34 ? -12.165 6.761 -46.996 1.00 27.61 56 VAL B C 1
ATOM 1386 O O . VAL B 1 34 ? -11.664 7.892 -47.013 1.00 22.97 56 VAL B O 1
ATOM 1390 N N . ALA B 1 35 ? -12.490 6.109 -48.119 1.00 24.25 57 ALA B N 1
ATOM 1391 C CA . ALA B 1 35 ? -12.292 6.720 -49.427 1.00 18.17 57 ALA B CA 1
ATOM 1392 C C . ALA B 1 35 ? -12.999 8.071 -49.517 1.00 19.85 57 ALA B C 1
ATOM 1393 O O . ALA B 1 35 ? -12.455 9.036 -50.058 1.00 25.27 57 ALA B O 1
ATOM 1395 N N . HIS B 1 36 ? -14.214 8.149 -48.989 1.00 19.82 58 HIS B N 1
ATOM 1396 C CA . HIS B 1 36 ? -14.977 9.381 -49.078 1.00 24.69 58 HIS B CA 1
ATOM 1397 C C . HIS B 1 36 ? -14.287 10.513 -48.323 1.00 29.06 58 HIS B C 1
ATOM 1398 O O . HIS B 1 36 ? -14.179 11.627 -48.837 1.00 29.87 58 HIS B O 1
ATOM 1405 N N . TRP B 1 37 ? -13.786 10.241 -47.118 1.00 32.71 59 TRP B N 1
ATOM 1406 C CA . TRP B 1 37 ? -13.041 11.267 -46.395 1.00 26.28 59 TRP B CA 1
ATOM 1407 C C . TRP B 1 37 ? -11.785 11.659 -47.156 1.00 22.59 59 TRP B C 1
ATOM 1408 O O . TRP B 1 37 ? -11.449 12.848 -47.266 1.00 23.67 59 TRP B O 1
ATOM 1419 N N . LYS B 1 38 ? -11.093 10.677 -47.724 1.00 22.98 60 LYS B N 1
ATOM 1420 C CA . LYS B 1 38 ? -9.846 10.997 -48.410 1.00 26.70 60 LYS B CA 1
ATOM 1421 C C . LYS B 1 38 ? -10.103 11.728 -49.724 1.00 25.23 60 LYS B C 1
ATOM 1422 O O . LYS B 1 38 ? -9.279 12.553 -50.151 1.00 28.85 60 LYS B O 1
ATOM 1428 N N . TRP B 1 39 ? -11.242 11.452 -50.367 1.00 22.45 61 TRP B N 1
ATOM 1429 C CA . TRP B 1 39 ? -11.605 12.153 -51.595 1.00 21.18 61 TRP B CA 1
ATOM 1430 C C . TRP B 1 39 ? -11.838 13.639 -51.330 1.00 22.74 61 TRP B C 1
ATOM 1431 O O . TRP B 1 39 ? -11.439 14.491 -52.130 1.00 23.47 61 TRP B O 1
ATOM 1442 N N . ILE B 1 40 ? -12.488 13.965 -50.212 1.00 31.56 62 ILE B N 1
ATOM 1443 C CA . ILE B 1 40 ? -12.771 15.366 -49.904 1.00 31.23 62 ILE B CA 1
ATOM 1444 C C . ILE B 1 40 ? -11.494 16.090 -49.505 1.00 31.25 62 ILE B C 1
ATOM 1445 O O . ILE B 1 40 ? -11.238 17.212 -49.954 1.00 36.29 62 ILE B O 1
ATOM 1450 N N . ASN B 1 41 ? -10.654 15.447 -48.691 1.00 29.99 63 ASN B N 1
ATOM 1451 C CA . ASN B 1 41 ? -9.492 16.103 -48.104 1.00 30.10 63 ASN B CA 1
ATOM 1452 C C . ASN B 1 41 ? -8.209 15.913 -48.910 1.00 28.71 63 ASN B C 1
ATOM 1453 O O . ASN B 1 41 ? -7.165 16.447 -48.516 1.00 29.58 63 ASN B O 1
ATOM 1458 N N . ARG B 1 42 ? -8.262 15.194 -50.030 1.00 29.81 64 ARG B N 1
ATOM 1459 C CA . ARG B 1 42 ? -7.089 14.964 -50.884 1.00 29.33 64 ARG B CA 1
ATOM 1460 C C . ARG B 1 42 ? -5.927 14.358 -50.090 1.00 37.76 64 ARG B C 1
ATOM 1461 O O . ARG B 1 42 ? -4.761 14.719 -50.268 1.00 39.66 64 ARG B O 1
ATOM 1469 N N . LYS B 1 43 ? -6.253 13.417 -49.186 1.00 36.39 65 LYS B N 1
ATOM 1470 C CA . LYS B 1 43 ? -5.158 12.710 -48.547 1.00 35.95 65 LYS B CA 1
ATOM 1471 C C . LYS B 1 43 ? -4.891 11.405 -49.285 1.00 35.29 65 LYS B C 1
ATOM 1472 O O . LYS B 1 43 ? -5.813 10.803 -49.845 1.00 31.04 65 LYS B O 1
ATOM 1478 N N . PRO B 1 44 ? -3.640 10.957 -49.335 1.00 31.30 66 PRO B N 1
ATOM 1479 C CA . PRO B 1 44 ? -3.330 9.748 -50.105 1.00 26.81 66 PRO B CA 1
ATOM 1480 C C . PRO B 1 44 ? -3.920 8.493 -49.472 1.00 31.47 66 PRO B C 1
ATOM 1481 O O . PRO B 1 44 ? -4.008 8.350 -48.245 1.00 26.88 66 PRO B O 1
ATOM 1485 N N . ILE B 1 45 ? -4.331 7.573 -50.342 1.00 23.53 67 ILE B N 1
ATOM 1486 C CA . ILE B 1 45 ? -4.850 6.288 -49.878 1.00 26.87 67 ILE B CA 1
ATOM 1487 C C . ILE B 1 45 ? -3.787 5.529 -49.095 1.00 26.55 67 ILE B C 1
ATOM 1488 O O . ILE B 1 45 ? -4.066 4.970 -48.032 1.00 27.47 67 ILE B O 1
ATOM 1493 N N . SER B 1 46 ? -2.557 5.517 -49.593 1.00 24.71 68 SER B N 1
ATOM 1494 C CA . SER B 1 46 ? -1.437 4.878 -48.912 1.00 29.21 68 SER B CA 1
ATOM 1495 C C . SER B 1 46 ? -0.947 5.736 -47.743 1.00 31.33 68 SER B C 1
ATOM 1496 O O . SER B 1 46 ? -0.754 6.949 -47.889 1.00 31.65 68 SER B O 1
ATOM 1499 N N . ASP B 1 47 ? -0.740 5.101 -46.582 1.00 34.43 69 ASP B N 1
ATOM 1500 C CA . ASP B 1 47 ? -0.246 5.778 -45.378 1.00 33.12 69 ASP B CA 1
ATOM 1501 C C . ASP B 1 47 ? 0.702 4.817 -44.662 1.00 32.65 69 ASP B C 1
ATOM 1502 O O . ASP B 1 47 ? 0.318 4.121 -43.708 1.00 30.19 69 ASP B O 1
ATOM 1507 N N . PRO B 1 48 ? 1.948 4.735 -45.121 1.00 33.46 70 PRO B N 1
ATOM 1508 C CA . PRO B 1 48 ? 2.848 3.644 -44.692 1.00 38.71 70 PRO B CA 1
ATOM 1509 C C . PRO B 1 48 ? 3.066 3.615 -43.187 1.00 33.98 70 PRO B C 1
ATOM 1510 O O . PRO B 1 48 ? 3.036 2.527 -42.591 1.00 30.26 70 PRO B O 1
ATOM 1514 N N . PRO B 1 49 ? 3.287 4.760 -42.523 1.00 37.51 71 PRO B N 1
ATOM 1515 C CA . PRO B 1 49 ? 3.525 4.672 -41.066 1.00 40.48 71 PRO B CA 1
ATOM 1516 C C . PRO B 1 49 ? 2.326 4.145 -40.308 1.00 47.23 71 PRO B C 1
ATOM 1517 O O . PRO B 1 49 ? 2.491 3.374 -39.351 1.00 40.13 71 PRO B O 1
ATOM 1521 N N . ARG B 1 50 ? 1.115 4.545 -40.704 1.00 31.71 72 ARG B N 1
ATOM 1522 C CA . ARG B 1 50 ? -0.056 4.086 -39.973 1.00 35.62 72 ARG B CA 1
ATOM 1523 C C . ARG B 1 50 ? -0.309 2.600 -40.234 1.00 31.11 72 ARG B C 1
ATOM 1524 O O . ARG B 1 50 ? -0.639 1.845 -39.311 1.00 30.23 72 ARG B O 1
ATOM 1532 N N . GLU B 1 51 ? -0.161 2.163 -41.485 1.00 32.23 73 GLU B N 1
ATOM 1533 C CA . GLU B 1 51 ? -0.288 0.744 -41.791 1.00 27.04 73 GLU B CA 1
ATOM 1534 C C . GLU B 1 51 ? 0.710 -0.070 -40.968 1.00 30.66 73 GLU B C 1
ATOM 1535 O O . GLU B 1 51 ? 0.346 -1.075 -40.350 1.00 30.76 73 GLU B O 1
ATOM 1541 N N . ALA B 1 52 ? 1.969 0.384 -40.907 1.00 29.17 74 ALA B N 1
ATOM 1542 C CA . ALA B 1 52 ? 2.973 -0.353 -40.146 1.00 33.07 74 ALA B CA 1
ATOM 1543 C C . ALA B 1 52 ? 2.601 -0.423 -38.666 1.00 40.16 74 ALA B C 1
ATOM 1544 O O . ALA B 1 52 ? 2.821 -1.451 -38.010 1.00 28.81 74 ALA B O 1
ATOM 1546 N N . ALA B 1 53 ? 2.047 0.667 -38.116 1.00 30.23 75 ALA B N 1
ATOM 1547 C CA . ALA B 1 53 ? 1.641 0.657 -36.712 1.00 31.98 75 ALA B CA 1
ATOM 1548 C C . ALA B 1 53 ? 0.520 -0.351 -36.464 1.00 37.54 75 ALA B C 1
ATOM 1549 O O . ALA B 1 53 ? 0.522 -1.058 -35.447 1.00 31.84 75 ALA B O 1
ATOM 1551 N N . LEU B 1 54 ? -0.447 -0.435 -37.382 1.00 29.73 76 LEU B N 1
ATOM 1552 C CA . LEU B 1 54 ? -1.504 -1.430 -37.220 1.00 31.17 76 LEU B CA 1
ATOM 1553 C C . LEU B 1 54 ? -0.920 -2.832 -37.196 1.00 27.94 76 LEU B C 1
ATOM 1554 O O . LEU B 1 54 ? -1.290 -3.659 -36.353 1.00 32.93 76 LEU B O 1
ATOM 1559 N N . LEU B 1 55 ? -0.013 -3.120 -38.127 1.00 26.75 77 LEU B N 1
ATOM 1560 C CA . LEU B 1 55 ? 0.584 -4.451 -38.193 1.00 33.31 77 LEU B CA 1
ATOM 1561 C C . LEU B 1 55 ? 1.350 -4.778 -36.915 1.00 36.69 77 LEU B C 1
ATOM 1562 O O . LEU B 1 55 ? 1.282 -5.910 -36.422 1.00 31.75 77 LEU B O 1
ATOM 1567 N N . THR B 1 56 ? 2.095 -3.800 -36.371 1.00 28.80 78 THR B N 1
ATOM 1568 C CA . THR B 1 56 ? 2.781 -4.003 -35.086 1.00 30.80 78 THR B CA 1
ATOM 1569 C C . THR B 1 56 ? 1.771 -4.311 -33.987 1.00 38.86 78 THR B C 1
ATOM 1570 O O . THR B 1 56 ? 1.954 -5.245 -33.200 1.00 38.01 78 THR B O 1
ATOM 1574 N N . ASP B 1 57 ? 0.681 -3.538 -33.937 1.00 35.13 79 ASP B N 1
ATOM 1575 C CA . ASP B 1 57 ? -0.357 -3.763 -32.936 1.00 33.41 79 ASP B CA 1
ATOM 1576 C C . ASP B 1 57 ? -1.004 -5.141 -33.105 1.00 33.02 79 ASP B C 1
ATOM 1577 O O . ASP B 1 57 ? -1.284 -5.833 -32.114 1.00 33.20 79 ASP B O 1
ATOM 1582 N N . VAL B 1 58 ? -1.230 -5.567 -34.348 1.00 29.75 80 VAL B N 1
ATOM 1583 C CA . VAL B 1 58 ? -1.881 -6.856 -34.570 1.00 28.83 80 VAL B CA 1
ATOM 1584 C C . VAL B 1 58 ? -1.020 -7.985 -34.026 1.00 37.54 80 VAL B C 1
ATOM 1585 O O . VAL B 1 58 ? -1.535 -8.960 -33.465 1.00 35.58 80 VAL B O 1
ATOM 1589 N N . GLU B 1 59 ? 0.303 -7.872 -34.172 1.00 29.11 81 GLU B N 1
ATOM 1590 C CA . GLU B 1 59 ? 1.186 -8.901 -33.629 1.00 36.41 81 GLU B CA 1
ATOM 1591 C C . GLU B 1 59 ? 0.967 -9.069 -32.130 1.00 38.42 81 GLU B C 1
ATOM 1592 O O . GLU B 1 59 ? 0.841 -10.195 -31.632 1.00 43.06 81 GLU B O 1
ATOM 1598 N N . LYS B 1 60 ? 0.878 -7.954 -31.399 1.00 33.70 82 LYS B N 1
ATOM 1599 C CA . LYS B 1 60 ? 0.650 -8.026 -29.959 1.00 42.75 82 LYS B CA 1
ATOM 1600 C C . LYS B 1 60 ? -0.744 -8.554 -29.638 1.00 41.60 82 LYS B C 1
ATOM 1601 O O . LYS B 1 60 ? -0.917 -9.332 -28.695 1.00 45.04 82 LYS B O 1
ATOM 1607 N N . ARG B 1 61 ? -1.761 -8.131 -30.384 1.00 41.90 83 ARG B N 1
ATOM 1608 C CA . ARG B 1 61 ? -3.104 -8.593 -30.054 1.00 38.31 83 ARG B CA 1
ATOM 1609 C C . ARG B 1 61 ? -3.292 -10.064 -30.404 1.00 41.17 83 ARG B C 1
ATOM 1610 O O . ARG B 1 61 ? -4.085 -10.760 -29.752 1.00 38.52 83 ARG B O 1
ATOM 1618 N N . ALA B 1 62 ? -2.542 -10.560 -31.390 1.00 39.18 84 ALA B N 1
ATOM 1619 C CA . ALA B 1 62 ? -2.626 -11.967 -31.764 1.00 45.58 84 ALA B CA 1
ATOM 1620 C C . ALA B 1 62 ? -2.089 -12.858 -30.648 1.00 44.38 84 ALA B C 1
ATOM 1621 O O . ALA B 1 62 ? -2.737 -13.829 -30.245 1.00 33.80 84 ALA B O 1
ATOM 1623 N N . THR B 1 63 ? -0.906 -12.532 -30.132 1.00 43.58 85 THR B N 1
ATOM 1624 C CA . THR B 1 63 ? -0.353 -13.271 -29.004 1.00 46.89 85 THR B CA 1
ATOM 1625 C C . THR B 1 63 ? -1.375 -13.384 -27.881 1.00 38.26 85 THR B C 1
ATOM 1626 O O . THR B 1 63 ? -1.656 -14.481 -27.386 1.00 39.26 85 THR B O 1
ATOM 1630 N N . ALA B 1 64 ? -1.991 -12.259 -27.514 1.00 40.52 86 ALA B N 1
ATOM 1631 C CA . ALA B 1 64 ? -3.000 -12.262 -26.461 1.00 41.60 86 ALA B CA 1
ATOM 1632 C C . ALA B 1 64 ? -4.226 -13.092 -26.824 1.00 40.72 86 ALA B C 1
ATOM 1633 O O . ALA B 1 64 ? -5.012 -13.435 -25.934 1.00 42.94 86 ALA B O 1
ATOM 1635 N N . ASN B 1 65 ? -4.400 -13.441 -28.096 1.00 38.01 87 ASN B N 1
ATOM 1636 C CA . ASN B 1 65 ? -5.535 -14.247 -28.517 1.00 47.99 87 ASN B CA 1
ATOM 1637 C C . ASN B 1 65 ? -5.138 -15.660 -28.919 1.00 42.94 87 ASN B C 1
ATOM 1638 O O . ASN B 1 65 ? -5.969 -16.386 -29.468 1.00 37.20 87 ASN B O 1
ATOM 1643 N N . GLY B 1 66 ? -3.894 -16.066 -28.678 1.00 38.89 88 GLY B N 1
ATOM 1644 C CA . GLY B 1 66 ? -3.494 -17.404 -29.087 1.00 42.30 88 GLY B CA 1
ATOM 1645 C C . GLY B 1 66 ? -3.469 -17.624 -30.584 1.00 44.70 88 GLY B C 1
ATOM 1646 O O . GLY B 1 66 ? -3.778 -18.727 -31.053 1.00 50.10 88 GLY B O 1
ATOM 1647 N N . VAL B 1 67 ? -3.133 -16.591 -31.351 1.00 32.97 89 VAL B N 1
ATOM 1648 C CA . VAL B 1 67 ? -2.947 -16.692 -32.789 1.00 31.45 89 VAL B CA 1
ATOM 1649 C C . VAL B 1 67 ? -1.476 -16.476 -33.074 1.00 32.09 89 VAL B C 1
ATOM 1650 O O . VAL B 1 67 ? -0.867 -15.569 -32.504 1.00 31.39 89 VAL B O 1
ATOM 1654 N N . ASP B 1 68 ? -0.918 -17.281 -33.974 1.00 34.17 90 ASP B N 1
ATOM 1655 C CA . ASP B 1 68 ? 0.438 -17.055 -34.446 1.00 33.45 90 ASP B CA 1
ATOM 1656 C C . ASP B 1 68 ? 0.580 -15.614 -34.955 1.00 34.10 90 ASP B C 1
ATOM 1657 O O . ASP B 1 68 ? -0.208 -15.185 -35.810 1.00 30.26 90 ASP B O 1
ATOM 1662 N N . PRO B 1 69 ? 1.540 -14.840 -34.438 1.00 30.76 91 PRO B N 1
ATOM 1663 C CA . PRO B 1 69 ? 1.616 -13.421 -34.815 1.00 25.93 91 PRO B CA 1
ATOM 1664 C C . PRO B 1 69 ? 1.929 -13.191 -36.287 1.00 29.57 91 PRO B C 1
ATOM 1665 O O . PRO B 1 69 ? 1.408 -12.239 -36.884 1.00 24.50 91 PRO B O 1
ATOM 1669 N N . ALA B 1 70 ? 2.792 -14.007 -36.888 1.00 29.38 92 ALA B N 1
ATOM 1670 C CA . ALA B 1 70 ? 3.098 -13.802 -38.300 1.00 30.14 92 ALA B CA 1
ATOM 1671 C C . ALA B 1 70 ? 1.873 -14.089 -39.166 1.00 29.06 92 ALA B C 1
ATOM 1672 O O . ALA B 1 70 ? 1.624 -13.387 -40.153 1.00 27.84 92 ALA B O 1
ATOM 1674 N N . TYR B 1 71 ? 1.080 -15.091 -38.786 1.00 27.08 93 TYR B N 1
ATOM 1675 C CA . TYR B 1 71 ? -0.141 -15.412 -39.525 1.00 27.96 93 TYR B CA 1
ATOM 1676 C C . TYR B 1 71 ? -1.128 -14.257 -39.467 1.00 31.87 93 TYR B C 1
ATOM 1677 O O . TYR B 1 71 ? -1.671 -13.824 -40.497 1.00 30.36 93 TYR B O 1
ATOM 1686 N N . ALA B 1 72 ? -1.354 -13.735 -38.260 1.00 24.91 94 ALA B N 1
ATOM 1687 C CA . ALA B 1 72 ? -2.246 -12.596 -38.080 1.00 23.19 94 ALA B CA 1
ATOM 1688 C C . ALA B 1 72 ? -1.729 -11.352 -38.792 1.00 27.41 94 ALA B C 1
ATOM 1689 O O . ALA B 1 72 ? -2.517 -10.558 -39.324 1.00 31.98 94 ALA B O 1
ATOM 1691 N N . ARG B 1 73 ? -0.414 -11.146 -38.794 1.00 20.22 95 ARG B N 1
ATOM 1692 C CA . ARG B 1 73 ? 0.138 -9.961 -39.447 1.00 20.87 95 ARG B CA 1
ATOM 1693 C C . ARG B 1 73 ? -0.042 -10.024 -40.955 1.00 22.80 95 ARG B C 1
ATOM 1694 O O . ARG B 1 73 ? -0.375 -9.019 -41.599 1.00 21.72 95 ARG B O 1
ATOM 1702 N N . THR B 1 74 ? 0.289 -11.168 -41.542 1.00 21.02 96 THR B N 1
ATOM 1703 C CA . THR B 1 74 ? 0.107 -11.320 -42.973 1.00 24.96 96 THR B CA 1
ATOM 1704 C C . THR B 1 74 ? -1.359 -11.144 -43.330 1.00 19.87 96 THR B C 1
ATOM 1705 O O . THR B 1 74 ? -1.692 -10.417 -44.274 1.00 24.56 96 THR B O 1
ATOM 1709 N N . PHE B 1 75 ? -2.247 -11.732 -42.523 1.00 17.56 97 PHE B N 1
ATOM 1710 C CA . PHE B 1 75 ? -3.685 -11.559 -42.719 1.00 24.90 97 PHE B CA 1
ATOM 1711 C C . PHE B 1 75 ? -4.066 -10.078 -42.718 1.00 29.40 97 PHE B C 1
ATOM 1712 O O . PHE B 1 75 ? -4.724 -9.609 -43.644 1.00 24.70 97 PHE B O 1
ATOM 1720 N N . PHE B 1 76 ? -3.638 -9.313 -41.705 1.00 26.53 98 PHE B N 1
ATOM 1721 C CA . PHE B 1 76 ? -4.010 -7.896 -41.682 1.00 26.18 98 PHE B CA 1
ATOM 1722 C C . PHE B 1 76 ? -3.276 -7.084 -42.745 1.00 26.23 98 PHE B C 1
ATOM 1723 O O . PHE B 1 76 ? -3.826 -6.104 -43.267 1.00 25.69 98 PHE B O 1
ATOM 1731 N N . ASP B 1 77 ? -2.067 -7.497 -43.118 1.00 18.59 99 ASP B N 1
ATOM 1732 C CA . ASP B 1 77 ? -1.461 -6.930 -44.312 1.00 22.17 99 ASP B CA 1
ATOM 1733 C C . ASP B 1 77 ? -2.394 -7.072 -45.525 1.00 26.98 99 ASP B C 1
ATOM 1734 O O . ASP B 1 77 ? -2.531 -6.131 -46.317 1.00 30.05 99 ASP B O 1
ATOM 1739 N N . ASP B 1 78 ? -3.079 -8.224 -45.661 1.00 20.91 100 ASP B N 1
ATOM 1740 C CA . ASP B 1 78 ? -4.032 -8.397 -46.759 1.00 23.88 100 ASP B CA 1
ATOM 1741 C C . ASP B 1 78 ? -5.289 -7.562 -46.545 1.00 23.02 100 ASP B C 1
ATOM 1742 O O . ASP B 1 78 ? -5.882 -7.084 -47.517 1.00 24.97 100 ASP B O 1
ATOM 1747 N N . GLN B 1 79 ? -5.745 -7.406 -45.293 1.00 26.89 101 GLN B N 1
ATOM 1748 C CA . GLN B 1 79 ? -6.898 -6.533 -45.049 1.00 25.69 101 GLN B CA 1
ATOM 1749 C C . GLN B 1 79 ? -6.613 -5.120 -45.529 1.00 28.17 101 GLN B C 1
ATOM 1750 O O . GLN B 1 79 ? -7.479 -4.466 -46.137 1.00 21.96 101 GLN B O 1
ATOM 1756 N N . ILE B 1 80 ? -5.397 -4.640 -45.254 1.00 22.66 102 ILE B N 1
ATOM 1757 C CA . ILE B 1 80 ? -4.976 -3.307 -45.674 1.00 27.40 102 ILE B CA 1
ATOM 1758 C C . ILE B 1 80 ? -4.867 -3.235 -47.193 1.00 24.71 102 ILE B C 1
ATOM 1759 O O . ILE B 1 80 ? -5.323 -2.271 -47.816 1.00 28.52 102 ILE B O 1
ATOM 1764 N N . ALA B 1 81 ? -4.246 -4.241 -47.814 1.00 16.60 103 ALA B N 1
ATOM 1765 C CA . ALA B 1 81 ? -4.111 -4.206 -49.266 1.00 18.65 103 ALA B CA 1
ATOM 1766 C C . ALA B 1 81 ? -5.491 -4.245 -49.928 1.00 21.28 103 ALA B C 1
ATOM 1767 O O . ALA B 1 81 ? -5.763 -3.493 -50.874 1.00 23.68 103 ALA B O 1
ATOM 1769 N N . ALA B 1 82 ? -6.377 -5.092 -49.403 1.00 21.91 104 ALA B N 1
ATOM 1770 C CA . ALA B 1 82 ? -7.758 -5.179 -49.873 1.00 22.43 104 ALA B CA 1
ATOM 1771 C C . ALA B 1 82 ? -8.457 -3.829 -49.789 1.00 22.52 104 ALA B C 1
ATOM 1772 O O . ALA B 1 82 ? -9.106 -3.390 -50.748 1.00 23.17 104 ALA B O 1
ATOM 1774 N N . SER B 1 83 ? -8.364 -3.177 -48.630 1.00 18.44 105 SER B N 1
ATOM 1775 C CA . SER B 1 83 ? -8.993 -1.873 -48.438 1.00 22.67 105 SER B CA 1
ATOM 1776 C C . SER B 1 83 ? -8.457 -0.846 -49.427 1.00 23.45 105 SER B C 1
ATOM 1777 O O . SER B 1 83 ? -9.225 -0.104 -50.047 1.00 27.70 105 SER B O 1
ATOM 1780 N N . LYS B 1 84 ? -7.137 -0.788 -49.597 1.00 17.97 106 LYS B N 1
ATOM 1781 C CA . LYS B 1 84 ? -6.595 0.207 -50.515 1.00 26.70 106 LYS B CA 1
ATOM 1782 C C . LYS B 1 84 ? -7.016 -0.074 -51.955 1.00 22.54 106 LYS B C 1
ATOM 1783 O O . LYS B 1 84 ? -7.293 0.854 -52.721 1.00 23.28 106 LYS B O 1
ATOM 1789 N N . GLN B 1 85 ? -7.035 -1.341 -52.345 1.00 23.57 107 GLN B N 1
ATOM 1790 C CA . GLN B 1 85 ? -7.518 -1.703 -53.669 1.00 27.70 107 GLN B CA 1
ATOM 1791 C C . GLN B 1 85 ? -8.953 -1.224 -53.881 1.00 25.46 107 GLN B C 1
ATOM 1792 O O . GLN B 1 85 ? -9.289 -0.701 -54.948 1.00 29.71 107 GLN B O 1
ATOM 1798 N N . LEU B 1 86 ? -9.813 -1.381 -52.871 1.00 22.04 108 LEU B N 1
ATOM 1799 C CA . LEU B 1 86 ? -11.199 -0.940 -53.025 1.00 22.76 108 LEU B CA 1
ATOM 1800 C C . LEU B 1 86 ? -11.294 0.586 -53.011 1.00 26.61 108 LEU B C 1
ATOM 1801 O O . LEU B 1 86 ? -12.074 1.176 -53.771 1.00 22.00 108 LEU B O 1
ATOM 1806 N N . GLN B 1 87 ? -10.506 1.246 -52.159 1.00 19.38 109 GLN B N 1
ATOM 1807 C CA . GLN B 1 87 ? -10.499 2.707 -52.159 1.00 23.73 109 GLN B CA 1
ATOM 1808 C C . GLN B 1 87 ? -10.057 3.241 -53.513 1.00 26.47 109 GLN B C 1
ATOM 1809 O O . GLN B 1 87 ? -10.659 4.179 -54.050 1.00 22.59 109 GLN B O 1
ATOM 1815 N N . ASN B 1 88 ? -9.028 2.630 -54.092 1.00 25.24 110 ASN B N 1
ATOM 1816 C CA . ASN B 1 88 ? -8.576 3.031 -55.415 1.00 22.96 110 ASN B CA 1
ATOM 1817 C C . ASN B 1 88 ? -9.641 2.774 -56.485 1.00 25.72 110 ASN B C 1
ATOM 1818 O O . ASN B 1 88 ? -9.807 3.583 -57.406 1.00 26.21 110 ASN B O 1
ATOM 1823 N N . ALA B 1 89 ? -10.393 1.679 -56.376 1.00 23.66 111 ALA B N 1
ATOM 1824 C CA . ALA B 1 89 ? -11.457 1.454 -57.356 1.00 25.89 111 ALA B CA 1
ATOM 1825 C C . ALA B 1 89 ? -12.564 2.499 -57.211 1.00 28.39 111 ALA B C 1
ATOM 1826 O O . ALA B 1 89 ? -13.085 3.001 -58.212 1.00 28.35 111 ALA B O 1
ATOM 1828 N N . LEU B 1 90 ? -12.924 2.855 -55.975 1.00 24.51 112 LEU B N 1
ATOM 1829 C CA . LEU B 1 90 ? -13.911 3.915 -55.779 1.00 25.38 112 LEU B CA 1
ATOM 1830 C C . LEU B 1 90 ? -13.425 5.245 -56.360 1.00 21.52 112 LEU B C 1
ATOM 1831 O O . LEU B 1 90 ? -14.187 5.935 -57.041 1.00 25.12 112 LEU B O 1
ATOM 1836 N N . PHE B 1 91 ? -12.159 5.608 -56.122 1.00 23.98 113 PHE B N 1
ATOM 1837 C CA . PHE B 1 91 ? -11.599 6.825 -56.721 1.00 23.44 113 PHE B CA 1
ATOM 1838 C C . PHE B 1 91 ? -11.744 6.814 -58.246 1.00 28.47 113 PHE B C 1
ATOM 1839 O O . PHE B 1 91 ? -12.078 7.837 -58.860 1.00 28.49 113 PHE B O 1
ATOM 1847 N N . ALA B 1 92 ? -11.466 5.662 -58.869 1.00 28.77 114 ALA B N 1
ATOM 1848 C CA . ALA B 1 92 ? -11.610 5.524 -60.313 1.00 31.43 114 ALA B CA 1
ATOM 1849 C C . ALA B 1 92 ? -13.040 5.817 -60.736 1.00 31.42 114 ALA B C 1
ATOM 1850 O O . ALA B 1 92 ? -13.273 6.555 -61.697 1.00 34.75 114 ALA B O 1
ATOM 1852 N N . THR B 1 93 ? -14.012 5.266 -60.005 1.00 30.67 115 THR B N 1
ATOM 1853 C CA . THR B 1 93 ? -15.415 5.503 -60.331 1.00 30.59 115 THR B CA 1
ATOM 1854 C C . THR B 1 93 ? -15.784 6.959 -60.103 1.00 33.31 115 THR B C 1
ATOM 1855 O O . THR B 1 93 ? -16.451 7.579 -60.940 1.00 34.64 115 THR B O 1
ATOM 1859 N N . TRP B 1 94 ? -15.374 7.518 -58.963 1.00 28.95 116 TRP B N 1
ATOM 1860 C CA . TRP B 1 94 ? -15.730 8.903 -58.677 1.00 31.56 116 TRP B CA 1
ATOM 1861 C C . TRP B 1 94 ? -15.090 9.847 -59.687 1.00 31.52 116 TRP B C 1
ATOM 1862 O O . TRP B 1 94 ? -15.707 10.839 -60.088 1.00 34.64 116 TRP B O 1
ATOM 1873 N N . ARG B 1 95 ? -13.877 9.529 -60.133 1.00 31.65 117 ARG B N 1
ATOM 1874 C CA . ARG B 1 95 ? -13.216 10.316 -61.167 1.00 33.59 117 ARG B CA 1
ATOM 1875 C C . ARG B 1 95 ? -14.061 10.366 -62.434 1.00 39.83 117 ARG B C 1
ATOM 1876 O O . ARG B 1 95 ? -14.213 11.425 -63.056 1.00 35.37 117 ARG B O 1
ATOM 1884 N N . ALA B 1 96 ? -14.630 9.227 -62.822 1.00 29.96 118 ALA B N 1
ATOM 1885 C CA . ALA B 1 96 ? -15.369 9.143 -64.069 1.00 39.44 118 ALA B CA 1
ATOM 1886 C C . ALA B 1 96 ? -16.769 9.717 -63.943 1.00 46.06 118 ALA B C 1
ATOM 1887 O O . ALA B 1 96 ? -17.400 10.016 -64.957 1.00 44.44 118 ALA B O 1
ATOM 1889 N N . THR B 1 97 ? -17.275 9.877 -62.727 1.00 39.25 119 THR B N 1
ATOM 1890 C CA . THR B 1 97 ? -18.610 10.433 -62.563 1.00 36.44 119 THR B CA 1
ATOM 1891 C C . THR B 1 97 ? -18.562 11.554 -61.542 1.00 40.13 119 THR B C 1
ATOM 1892 O O . THR B 1 97 ? -18.273 12.701 -61.887 1.00 41.17 119 THR B O 1
ATOM 1896 N N . HIS B 1 98 ? -18.795 11.226 -60.278 1.00 40.57 120 HIS B N 1
ATOM 1897 C CA . HIS B 1 98 ? -18.650 12.224 -59.237 1.00 41.50 120 HIS B CA 1
ATOM 1898 C C . HIS B 1 98 ? -18.500 11.509 -57.909 1.00 35.96 120 HIS B C 1
ATOM 1899 O O . HIS B 1 98 ? -18.942 10.372 -57.752 1.00 36.28 120 HIS B O 1
ATOM 1906 N N . GLY B 1 99 ? -17.846 12.177 -56.965 1.00 36.14 121 GLY B N 1
ATOM 1907 C CA . GLY B 1 99 ? -17.708 11.662 -55.629 1.00 31.41 121 GLY B CA 1
ATOM 1908 C C . GLY B 1 99 ? -19.049 11.627 -54.931 1.00 39.66 121 GLY B C 1
ATOM 1909 O O . GLY B 1 99 ? -20.039 12.194 -55.408 1.00 40.27 121 GLY B O 1
ATOM 1910 N N . PRO B 1 100 ? -19.104 10.964 -53.779 1.00 46.19 122 PRO B N 1
ATOM 1911 C CA . PRO B 1 100 ? -20.397 10.728 -53.127 1.00 51.22 122 PRO B CA 1
ATOM 1912 C C . PRO B 1 100 ? -21.014 12.012 -52.595 1.00 52.12 122 PRO B C 1
ATOM 1913 O O . PRO B 1 100 ? -20.319 12.959 -52.213 1.00 43.81 122 PRO B O 1
ATOM 1917 N N . GLU B 1 101 ? -22.348 12.015 -52.562 1.00 54.06 123 GLU B N 1
ATOM 1918 C CA . GLU B 1 101 ? -23.112 13.116 -51.992 1.00 54.14 123 GLU B CA 1
ATOM 1919 C C . GLU B 1 101 ? -23.014 13.113 -50.467 1.00 54.77 123 GLU B C 1
ATOM 1920 O O . GLU B 1 101 ? -23.030 12.057 -49.830 1.00 54.70 123 GLU B O 1
ATOM 1922 N N . GLY B 1 102 ? -22.902 14.304 -49.880 1.00 52.39 124 GLY B N 1
ATOM 1923 C CA . GLY B 1 102 ? -22.984 14.451 -48.446 1.00 45.87 124 GLY B CA 1
ATOM 1924 C C . GLY B 1 102 ? -21.635 14.548 -47.762 1.00 46.74 124 GLY B C 1
ATOM 1925 O O . GLY B 1 102 ? -20.589 14.271 -48.355 1.00 42.18 124 GLY B O 1
ATOM 1926 N N . PRO B 1 103 ? -21.637 14.966 -46.495 1.00 46.20 125 PRO B N 1
ATOM 1927 C CA . PRO B 1 103 ? -20.373 15.062 -45.757 1.00 44.33 125 PRO B CA 1
ATOM 1928 C C . PRO B 1 103 ? -19.775 13.690 -45.514 1.00 44.55 125 PRO B C 1
ATOM 1929 O O . PRO B 1 103 ? -20.485 12.699 -45.302 1.00 43.59 125 PRO B O 1
ATOM 1933 N N . ALA B 1 104 ? -18.456 13.641 -45.568 1.00 39.40 126 ALA B N 1
ATOM 1934 C CA . ALA B 1 104 ? -17.758 12.408 -45.277 1.00 40.25 126 ALA B CA 1
ATOM 1935 C C . ALA B 1 104 ? -17.774 12.156 -43.774 1.00 38.48 126 ALA B C 1
ATOM 1936 O O . ALA B 1 104 ? -17.540 13.080 -42.986 1.00 38.21 126 ALA B O 1
ATOM 1938 N N . PRO B 1 105 ? -18.051 10.930 -43.347 1.00 35.82 127 PRO B N 1
ATOM 1939 C CA . PRO B 1 105 ? -17.916 10.604 -41.922 1.00 28.82 127 PRO B CA 1
ATOM 1940 C C . PRO B 1 105 ? -16.503 10.907 -41.441 1.00 41.07 127 PRO B C 1
ATOM 1941 O O . PRO B 1 105 ? -15.519 10.716 -42.164 1.00 34.91 127 PRO B O 1
ATOM 1945 N N . ASP B 1 106 ? -16.400 11.382 -40.208 1.00 36.60 128 ASP B N 1
ATOM 1946 C CA . ASP B 1 106 ? -15.092 11.779 -39.708 1.00 40.63 128 ASP B CA 1
ATOM 1947 C C . ASP B 1 106 ? -14.193 10.553 -39.563 1.00 29.73 128 ASP B C 1
ATOM 1948 O O . ASP B 1 106 ? -14.533 9.602 -38.851 1.00 31.78 128 ASP B O 1
ATOM 1953 N N . LEU B 1 107 ? -13.060 10.568 -40.260 1.00 31.00 129 LEU B N 1
ATOM 1954 C CA . LEU B 1 107 ? -12.183 9.399 -40.252 1.00 37.29 129 LEU B CA 1
ATOM 1955 C C . LEU B 1 107 ? -11.687 9.096 -38.843 1.00 33.60 129 LEU B C 1
ATOM 1956 O O . LEU B 1 107 ? -11.716 7.944 -38.402 1.00 31.31 129 LEU B O 1
ATOM 1961 N N . ALA B 1 108 ? -11.285 10.121 -38.100 1.00 34.71 130 ALA B N 1
ATOM 1962 C CA . ALA B 1 108 ? -10.618 9.864 -36.831 1.00 34.86 130 ALA B CA 1
ATOM 1963 C C . ALA B 1 108 ? -11.599 9.453 -35.737 1.00 31.90 130 ALA B C 1
ATOM 1964 O O . ALA B 1 108 ? -11.283 8.587 -34.917 1.00 36.95 130 ALA B O 1
ATOM 1966 N N . THR B 1 109 ? -12.795 10.036 -35.697 1.00 33.64 131 THR B N 1
ATOM 1967 C CA . THR B 1 109 ? -13.701 9.767 -34.582 1.00 34.35 131 THR B CA 1
ATOM 1968 C C . THR B 1 109 ? -14.845 8.833 -34.928 1.00 37.61 131 THR B C 1
ATOM 1969 O O . THR B 1 109 ? -15.517 8.337 -34.013 1.00 35.15 131 THR B O 1
ATOM 1973 N N . SER B 1 110 ? -15.102 8.594 -36.206 1.00 37.57 132 SER B N 1
ATOM 1974 C CA . SER B 1 110 ? -16.178 7.696 -36.606 1.00 34.80 132 SER B CA 1
ATOM 1975 C C . SER B 1 110 ? -15.656 6.440 -37.291 1.00 34.48 132 SER B C 1
ATOM 1976 O O . SER B 1 110 ? -15.788 5.340 -36.745 1.00 30.67 132 SER B O 1
ATOM 1979 N N . THR B 1 111 ? -15.034 6.571 -38.461 1.00 30.42 133 THR B N 1
ATOM 1980 C CA . THR B 1 111 ? -14.685 5.389 -39.240 1.00 29.70 133 THR B CA 1
ATOM 1981 C C . THR B 1 111 ? -13.541 4.593 -38.606 1.00 32.79 133 THR B C 1
ATOM 1982 O O . THR B 1 111 ? -13.596 3.357 -38.543 1.00 28.61 133 THR B O 1
ATOM 1986 N N . ARG B 1 112 ? -12.483 5.264 -38.168 1.00 28.80 134 ARG B N 1
ATOM 1987 C CA . ARG B 1 112 ? -11.356 4.529 -37.599 1.00 35.25 134 ARG B CA 1
ATOM 1988 C C . ARG B 1 112 ? -11.739 3.747 -36.346 1.00 29.12 134 ARG B C 1
ATOM 1989 O O . ARG B 1 112 ? -11.349 2.572 -36.251 1.00 30.01 134 ARG B O 1
ATOM 1997 N N . PRO B 1 113 ? -12.484 4.294 -35.376 1.00 31.04 135 PRO B N 1
ATOM 1998 C CA . PRO B 1 113 ? -12.980 3.432 -34.291 1.00 31.66 135 PRO B CA 1
ATOM 1999 C C . PRO B 1 113 ? -13.758 2.221 -34.783 1.00 36.40 135 PRO B C 1
ATOM 2000 O O . PRO B 1 113 ? -13.546 1.119 -34.265 1.00 33.50 135 PRO B O 1
ATOM 2004 N N . GLN B 1 114 ? -14.641 2.386 -35.779 1.00 28.44 136 GLN B N 1
ATOM 2005 C CA . GLN B 1 114 ? -15.368 1.240 -36.307 1.00 27.90 136 GLN B CA 1
ATOM 2006 C C . GLN B 1 114 ? -14.413 0.212 -36.891 1.00 30.95 136 GLN B C 1
ATOM 2007 O O . GLN B 1 114 ? -14.599 -0.998 -36.701 1.00 33.85 136 GLN B O 1
ATOM 2013 N N . LEU B 1 115 ? -13.393 0.676 -37.621 1.00 25.95 137 LEU B N 1
ATOM 2014 C CA . LEU B 1 115 ? -12.356 -0.224 -38.114 1.00 27.53 137 LEU B CA 1
ATOM 2015 C C . LEU B 1 115 ? -11.636 -0.912 -36.963 1.00 27.66 137 LEU B C 1
ATOM 2016 O O . LEU B 1 115 ? -11.324 -2.103 -37.040 1.00 27.91 137 LEU B O 1
ATOM 2021 N N . ASP B 1 116 ? -11.344 -0.176 -35.896 1.00 26.06 138 ASP B N 1
ATOM 2022 C CA . ASP B 1 116 ? -10.569 -0.777 -34.816 1.00 34.16 138 ASP B CA 1
ATOM 2023 C C . ASP B 1 116 ? -11.383 -1.799 -34.024 1.00 33.53 138 ASP B C 1
ATOM 2024 O O . ASP B 1 116 ? -10.804 -2.742 -33.473 1.00 31.08 138 ASP B O 1
ATOM 2029 N N . ARG B 1 117 ? -12.719 -1.644 -33.967 1.00 33.70 139 ARG B N 1
ATOM 2030 C CA . ARG B 1 117 ? -13.557 -2.613 -33.262 1.00 35.09 139 ARG B CA 1
ATOM 2031 C C . ARG B 1 117 ? -13.632 -3.950 -33.982 1.00 42.20 139 ARG B C 1
ATOM 2032 O O . ARG B 1 117 ? -13.984 -4.957 -33.361 1.00 52.78 139 ARG B O 1
ATOM 2040 N N . LEU B 1 118 ? -13.320 -3.988 -35.270 1.00 31.46 140 LEU B N 1
ATOM 2041 C CA . LEU B 1 118 ? -13.311 -5.257 -35.977 1.00 35.00 140 LEU B CA 1
ATOM 2042 C C . LEU B 1 118 ? -11.990 -5.999 -35.836 1.00 33.57 140 LEU B C 1
ATOM 2043 O O . LEU B 1 118 ? -11.929 -7.184 -36.174 1.00 32.16 140 LEU B O 1
ATOM 2048 N N . THR B 1 119 ? -10.932 -5.335 -35.364 1.00 34.45 141 THR B N 1
ATOM 2049 C CA . THR B 1 119 ? -9.644 -6.007 -35.278 1.00 32.58 141 THR B CA 1
ATOM 2050 C C . THR B 1 119 ? -9.711 -7.175 -34.308 1.00 32.16 141 THR B C 1
ATOM 2051 O O . THR B 1 119 ? -9.251 -8.281 -34.631 1.00 27.00 141 THR B O 1
ATOM 2055 N N . GLN B 1 120 ? -10.327 -6.973 -33.142 1.00 25.01 142 GLN B N 1
ATOM 2056 C CA . GLN B 1 120 ? -10.425 -8.068 -32.179 1.00 32.75 142 GLN B CA 1
ATOM 2057 C C . GLN B 1 120 ? -11.270 -9.205 -32.743 1.00 31.83 142 GLN B C 1
ATOM 2058 O O . GLN B 1 120 ? -10.882 -10.375 -32.671 1.00 27.93 142 GLN B O 1
ATOM 2064 N N . SER B 1 121 ? -12.435 -8.872 -33.308 1.00 25.37 143 SER B N 1
ATOM 2065 C CA . SER B 1 121 ? -13.301 -9.899 -33.885 1.00 25.31 143 SER B CA 1
ATOM 2066 C C . SER B 1 121 ? -12.569 -10.688 -34.951 1.00 21.56 143 SER B C 1
ATOM 2067 O O . SER B 1 121 ? -12.644 -11.917 -34.977 1.00 26.98 143 SER B O 1
ATOM 2070 N N . LEU B 1 122 ? -11.820 -9.998 -35.812 1.00 20.62 144 LEU B N 1
ATOM 2071 C CA . LEU B 1 122 ? -11.124 -10.684 -36.893 1.00 25.77 144 LEU B CA 1
ATOM 2072 C C . LEU B 1 122 ? -10.021 -11.578 -36.362 1.00 25.37 144 LEU B C 1
ATOM 2073 O O . LEU B 1 122 ? -9.801 -12.675 -36.890 1.00 21.12 144 LEU B O 1
ATOM 2078 N N . ILE B 1 123 ? -9.302 -11.122 -35.336 1.00 21.63 145 ILE B N 1
ATOM 2079 C CA . ILE B 1 123 ? -8.251 -11.957 -34.780 1.00 26.99 145 ILE B CA 1
ATOM 2080 C C . ILE B 1 123 ? -8.859 -13.186 -34.121 1.00 29.36 145 ILE B C 1
ATOM 2081 O O . ILE B 1 123 ? -8.372 -14.305 -34.305 1.00 30.33 145 ILE B O 1
ATOM 2086 N N . ALA B 1 124 ? -9.962 -13.006 -33.392 1.00 23.62 146 ALA B N 1
ATOM 2087 C CA . ALA B 1 124 ? -10.628 -14.149 -32.776 1.00 24.45 146 ALA B CA 1
ATOM 2088 C C . ALA B 1 124 ? -11.119 -15.141 -33.828 1.00 27.07 146 ALA B C 1
ATOM 2089 O O . ALA B 1 124 ? -10.972 -16.360 -33.659 1.00 23.89 146 ALA B O 1
ATOM 2091 N N . ALA B 1 125 ? -11.741 -14.640 -34.906 1.00 22.00 147 ALA B N 1
ATOM 2092 C CA . ALA B 1 125 ? -12.206 -15.530 -35.972 1.00 23.12 147 ALA B CA 1
ATOM 2093 C C . ALA B 1 125 ? -11.036 -16.231 -36.636 1.00 21.22 147 ALA B C 1
ATOM 2094 O O . ALA B 1 125 ? -11.117 -17.418 -36.970 1.00 28.67 147 ALA B O 1
ATOM 2096 N N . LEU B 1 126 ? -9.932 -15.504 -36.818 1.00 23.31 148 LEU B N 1
ATOM 2097 C CA . LEU B 1 126 ? -8.731 -16.078 -37.402 1.00 24.64 148 LEU B CA 1
ATOM 2098 C C . LEU B 1 126 ? -8.156 -17.177 -36.514 1.00 26.43 148 LEU B C 1
ATOM 2099 O O . LEU B 1 126 ? -7.640 -18.178 -37.025 1.00 26.17 148 LEU B O 1
ATOM 2104 N N . ALA B 1 127 ? -8.230 -17.000 -35.182 1.00 28.27 149 ALA B N 1
ATOM 2105 C CA . ALA B 1 127 ? -7.786 -18.042 -34.252 1.00 27.61 149 ALA B CA 1
ATOM 2106 C C . ALA B 1 127 ? -8.522 -19.350 -34.498 1.00 28.82 149 ALA B C 1
ATOM 2107 O O . ALA B 1 127 ? -7.913 -20.416 -34.478 1.00 26.22 149 ALA B O 1
ATOM 2109 N N . ARG B 1 128 ? -9.838 -19.286 -34.726 1.00 25.36 150 ARG B N 1
ATOM 2110 C CA . ARG B 1 128 ? -10.626 -20.497 -34.952 1.00 29.75 150 ARG B CA 1
ATOM 2111 C C . ARG B 1 128 ? -10.358 -21.125 -36.312 1.00 32.63 150 ARG B C 1
ATOM 2112 O O . ARG B 1 128 ? -10.666 -22.303 -36.498 1.00 27.51 150 ARG B O 1
ATOM 2120 N N . VAL B 1 129 ? -9.829 -20.362 -37.270 1.00 28.89 151 VAL B N 1
ATOM 2121 C CA . VAL B 1 129 ? -9.525 -20.895 -38.593 1.00 24.10 151 VAL B CA 1
ATOM 2122 C C . VAL B 1 129 ? -8.107 -21.455 -38.665 1.00 28.23 151 VAL B C 1
ATOM 2123 O O . VAL B 1 129 ? -7.844 -22.355 -39.481 1.00 26.42 151 VAL B O 1
ATOM 2127 N N . ALA B 1 130 ? -7.209 -20.996 -37.788 1.00 30.84 152 ALA B N 1
ATOM 2128 C CA . ALA B 1 130 ? -5.808 -21.411 -37.824 1.00 28.94 152 ALA B CA 1
ATOM 2129 C C . ALA B 1 130 ? -5.582 -22.919 -37.893 1.00 30.55 152 ALA B C 1
ATOM 2130 O O . ALA B 1 130 ? -4.669 -23.329 -38.628 1.00 31.20 152 ALA B O 1
ATOM 2132 N N . PRO B 1 131 ? -6.336 -23.783 -37.197 1.00 29.03 153 PRO B N 1
ATOM 2133 C CA . PRO B 1 131 ? -6.107 -25.238 -37.345 1.00 39.04 153 PRO B CA 1
ATOM 2134 C C . PRO B 1 131 ? -6.267 -25.760 -38.761 1.00 41.45 153 PRO B C 1
ATOM 2135 O O . PRO B 1 131 ? -5.723 -26.824 -39.072 1.00 36.36 153 PRO B O 1
ATOM 2139 N N . LEU B 1 132 ? -7.014 -25.069 -39.619 1.00 40.19 154 LEU B N 1
ATOM 2140 C CA . LEU B 1 132 ? -7.227 -25.496 -40.998 1.00 40.32 154 LEU B CA 1
ATOM 2141 C C . LEU B 1 132 ? -6.147 -24.988 -41.936 1.00 36.84 154 LEU B C 1
ATOM 2142 O O . LEU B 1 132 ? -6.099 -25.417 -43.091 1.00 38.33 154 LEU B O 1
ATOM 2147 N N . ARG B 1 133 ? -5.295 -24.078 -41.459 1.00 40.36 155 ARG B N 1
ATOM 2148 C CA . ARG B 1 133 ? -4.397 -23.324 -42.328 1.00 42.61 155 ARG B CA 1
ATOM 2149 C C . ARG B 1 133 ? -3.551 -24.234 -43.217 1.00 50.82 155 ARG B C 1
ATOM 2150 O O . ARG B 1 133 ? -3.328 -23.931 -44.396 1.00 40.87 155 ARG B O 1
ATOM 2158 N N . ASP B 1 134 ? -3.071 -25.354 -42.675 1.00 47.47 156 ASP B N 1
ATOM 2159 C CA . ASP B 1 134 ? -2.191 -26.244 -43.419 1.00 51.97 156 ASP B CA 1
ATOM 2160 C C . ASP B 1 134 ? -2.898 -27.480 -43.976 1.00 51.34 156 ASP B C 1
ATOM 2161 O O . ASP B 1 134 ? -2.233 -28.335 -44.571 1.00 52.75 156 ASP B O 1
ATOM 2166 N N . ALA B 1 135 ? -4.216 -27.601 -43.806 1.00 49.29 157 ALA B N 1
ATOM 2167 C CA . ALA B 1 135 ? -4.902 -28.789 -44.303 1.00 48.20 157 ALA B CA 1
ATOM 2168 C C . ALA B 1 135 ? -4.973 -28.745 -45.824 1.00 42.27 157 ALA B C 1
ATOM 2169 O O . ALA B 1 135 ? -5.253 -27.687 -46.401 1.00 48.32 157 ALA B O 1
ATOM 2171 N N . PRO B 1 136 ? -4.721 -29.872 -46.499 1.00 43.53 158 PRO B N 1
ATOM 2172 C CA . PRO B 1 136 ? -4.741 -29.882 -47.972 1.00 44.02 158 PRO B CA 1
ATOM 2173 C C . PRO B 1 136 ? -6.019 -29.337 -48.584 1.00 42.98 158 PRO B C 1
ATOM 2174 O O . PRO B 1 136 ? -5.974 -28.780 -49.689 1.00 43.89 158 PRO B O 1
ATOM 2178 N N . ASP B 1 137 ? -7.155 -29.485 -47.908 1.00 42.13 159 ASP B N 1
ATOM 2179 C CA . ASP B 1 137 ? -8.447 -29.047 -48.423 1.00 50.60 159 ASP B CA 1
ATOM 2180 C C . ASP B 1 137 ? -8.808 -27.612 -48.042 1.00 52.20 159 ASP B C 1
ATOM 2181 O O . ASP B 1 137 ? -9.915 -27.165 -48.376 1.00 38.98 159 ASP B O 1
ATOM 2186 N N . CYS B 1 138 ? -7.920 -26.882 -47.353 1.00 45.34 160 CYS B N 1
ATOM 2187 C CA . CYS B 1 138 ? -8.241 -25.505 -46.965 1.00 39.20 160 CYS B CA 1
ATOM 2188 C C . CYS B 1 138 ? -8.609 -24.628 -48.151 1.00 36.82 160 CYS B C 1
ATOM 2189 O O . CYS B 1 138 ? -9.663 -23.970 -48.097 1.00 35.45 160 CYS B O 1
ATOM 2192 N N . PRO B 1 139 ? -7.803 -24.538 -49.217 1.00 32.37 161 PRO B N 1
ATOM 2193 C CA . PRO B 1 139 ? -8.157 -23.629 -50.314 1.00 33.14 161 PRO B CA 1
ATOM 2194 C C . PRO B 1 139 ? -9.562 -23.861 -50.846 1.00 34.48 161 PRO B C 1
ATOM 2195 O O . PRO B 1 139 ? -10.323 -22.900 -51.020 1.00 28.38 161 PRO B O 1
ATOM 2199 N N . SER B 1 140 ? -9.933 -25.130 -51.052 1.00 29.94 162 SER B N 1
ATOM 2200 C CA . SER B 1 140 ? -11.227 -25.454 -51.639 1.00 30.64 162 SER B CA 1
ATOM 2201 C C . SER B 1 140 ? -12.373 -25.104 -50.690 1.00 29.95 162 SER B C 1
ATOM 2202 O O . SER B 1 140 ? -13.351 -24.473 -51.100 1.00 38.23 162 SER B O 1
ATOM 2205 N N . ARG B 1 141 ? -12.266 -25.472 -49.414 1.00 33.45 163 ARG B N 1
ATOM 2206 C CA . ARG B 1 141 ? -13.298 -25.070 -48.461 1.00 31.98 163 ARG B CA 1
ATOM 2207 C C . ARG B 1 141 ? -13.382 -23.556 -48.340 1.00 36.58 163 ARG B C 1
ATOM 2208 O O . ARG B 1 141 ? -14.478 -22.996 -48.268 1.00 32.56 163 ARG B O 1
ATOM 2216 N N . LEU B 1 142 ? -12.237 -22.869 -48.324 1.00 26.31 164 LEU B N 1
ATOM 2217 C CA . LEU B 1 142 ? -12.275 -21.411 -48.279 1.00 27.17 164 LEU B CA 1
ATOM 2218 C C . LEU B 1 142 ? -12.907 -20.830 -49.548 1.00 31.87 164 LEU B C 1
ATOM 2219 O O . LEU B 1 142 ? -13.739 -19.926 -49.469 1.00 21.26 164 LEU B O 1
ATOM 2224 N N . ALA B 1 143 ? -12.531 -21.330 -50.724 1.00 24.44 165 ALA B N 1
ATOM 2225 C CA . ALA B 1 143 ? -13.142 -20.829 -51.954 1.00 29.76 165 ALA B CA 1
ATOM 2226 C C . ALA B 1 143 ? -14.657 -21.044 -51.952 1.00 22.36 165 ALA B C 1
ATOM 2227 O O . ALA B 1 143 ? -15.420 -20.157 -52.346 1.00 28.16 165 ALA B O 1
ATOM 2229 N N . ARG B 1 144 ? -15.109 -22.206 -51.489 1.00 23.92 166 ARG B N 1
ATOM 2230 C CA . ARG B 1 144 ? -16.542 -22.450 -51.379 1.00 26.20 166 ARG B CA 1
ATOM 2231 C C . ARG B 1 144 ? -17.197 -21.463 -50.411 1.00 27.30 166 ARG B C 1
ATOM 2232 O O . ARG B 1 144 ? -18.305 -20.967 -50.666 1.00 28.33 166 ARG B O 1
ATOM 2245 N N . SER B 1 145 ? -16.531 -21.161 -49.294 1.00 24.23 167 SER B N 1
ATOM 2246 C CA . SER B 1 145 ? -17.084 -20.193 -48.353 1.00 22.82 167 SER B CA 1
ATOM 2247 C C . SER B 1 145 ? -17.198 -18.813 -48.993 1.00 23.03 167 SER B C 1
ATOM 2248 O O . SER B 1 145 ? -18.229 -18.139 -48.858 1.00 26.73 167 SER B O 1
ATOM 2251 N N . ILE B 1 146 ? -16.172 -18.400 -49.739 1.00 26.15 168 ILE B N 1
ATOM 2252 C CA . ILE B 1 146 ? -16.192 -17.088 -50.387 1.00 21.81 168 ILE B CA 1
ATOM 2253 C C . ILE B 1 146 ? -17.332 -17.006 -51.403 1.00 23.92 168 ILE B C 1
ATOM 2254 O O . ILE B 1 146 ? -18.071 -16.013 -51.439 1.00 26.49 168 ILE B O 1
ATOM 2259 N N . ALA B 1 147 ? -17.516 -18.059 -52.218 1.00 24.55 169 ALA B N 1
ATOM 2260 C CA . ALA B 1 147 ? -18.536 -18.019 -53.268 1.00 29.06 169 ALA B CA 1
ATOM 2261 C C . ALA B 1 147 ? -19.936 -18.037 -52.671 1.00 28.45 169 ALA B C 1
ATOM 2262 O O . ALA B 1 147 ? -20.828 -17.327 -53.149 1.00 34.84 169 ALA B O 1
ATOM 2264 N N . ASN B 1 148 ? -20.134 -18.825 -51.607 1.00 25.88 170 ASN B N 1
ATOM 2265 C CA . ASN B 1 148 ? -21.397 -18.806 -50.878 1.00 27.25 170 ASN B CA 1
ATOM 2266 C C . ASN B 1 148 ? -21.751 -17.397 -50.396 1.00 27.66 170 ASN B C 1
ATOM 2267 O O . ASN B 1 148 ? -22.918 -16.987 -50.459 1.00 29.70 170 ASN B O 1
ATOM 2272 N N . TRP B 1 149 ? -20.754 -16.653 -49.892 1.00 25.08 171 TRP B N 1
ATOM 2273 C CA . TRP B 1 149 ? -20.972 -15.289 -49.416 1.00 22.74 171 TRP B CA 1
ATOM 2274 C C . TRP B 1 149 ? -21.234 -14.331 -50.568 1.00 24.81 171 TRP B C 1
ATOM 2275 O O . TRP B 1 149 ? -22.122 -13.474 -50.477 1.00 27.53 171 TRP B O 1
ATOM 2286 N N . LYS B 1 150 ? -20.464 -14.449 -51.658 1.00 29.03 172 LYS B N 1
ATOM 2287 C CA . LYS B 1 150 ? -20.629 -13.519 -52.774 1.00 25.99 172 LYS B CA 1
ATOM 2288 C C . LYS B 1 150 ? -22.031 -13.593 -53.360 1.00 31.53 172 LYS B C 1
ATOM 2289 O O . LYS B 1 150 ? -22.616 -12.554 -53.721 1.00 28.79 172 LYS B O 1
ATOM 2295 N N . THR B 1 151 ? -22.594 -14.809 -53.461 1.00 30.37 173 THR B N 1
ATOM 2296 C CA . THR B 1 151 ? -23.910 -14.974 -54.086 1.00 37.64 173 THR B CA 1
ATOM 2297 C C . THR B 1 151 ? -25.057 -14.541 -53.179 1.00 35.98 173 THR B C 1
ATOM 2298 O O . THR B 1 151 ? -26.173 -14.365 -53.666 1.00 36.76 173 THR B O 1
ATOM 2302 N N . LEU B 1 152 ? -24.813 -14.406 -51.879 1.00 40.64 174 LEU B N 1
ATOM 2303 C CA . LEU B 1 152 ? -25.697 -13.718 -50.946 1.00 42.73 174 LEU B CA 1
ATOM 2304 C C . LEU B 1 152 ? -25.753 -12.240 -51.238 1.00 52.33 174 LEU B C 1
ATOM 2305 O O . LEU B 1 152 ? -26.731 -11.708 -51.765 1.00 53.76 174 LEU B O 1
ATOM 2310 N N . THR B 1 153 ? -24.655 -11.594 -50.836 1.00 63.74 175 THR B N 1
ATOM 2311 C CA . THR B 1 153 ? -24.561 -10.144 -50.733 1.00 60.29 175 THR B CA 1
ATOM 2312 C C . THR B 1 153 ? -24.666 -9.477 -52.102 1.00 56.34 175 THR B C 1
ATOM 2313 O O . THR B 1 153 ? -25.245 -8.393 -52.223 1.00 51.75 175 THR B O 1
ATOM 2317 N N . ARG B 1 154 ? -24.119 -10.113 -53.139 1.00 72.37 176 ARG B N 1
ATOM 2318 C CA . ARG B 1 154 ? -24.220 -9.647 -54.523 1.00 73.26 176 ARG B CA 1
ATOM 2319 C C . ARG B 1 154 ? -23.677 -8.224 -54.692 1.00 81.20 176 ARG B C 1
ATOM 2320 O O . ARG B 1 154 ? -24.166 -7.456 -55.526 1.00 85.70 176 ARG B O 1
ATOM 2322 N N . TYR B 1 155 ? -22.645 -7.874 -53.919 1.00 79.31 177 TYR B N 1
ATOM 2323 C CA . TYR B 1 155 ? -22.073 -6.529 -53.931 1.00 72.02 177 TYR B CA 1
ATOM 2324 C C . TYR B 1 155 ? -21.299 -6.272 -55.233 1.00 73.18 177 TYR B C 1
ATOM 2325 O O . TYR B 1 155 ? -21.201 -7.128 -56.122 1.00 73.50 177 TYR B O 1
ATOM 2327 N N . ASP B 1 156 ? -20.750 -5.059 -55.347 1.00 67.21 178 ASP B N 1
ATOM 2328 C CA . ASP B 1 156 ? -20.039 -4.666 -56.558 1.00 58.74 178 ASP B CA 1
ATOM 2329 C C . ASP B 1 156 ? -18.821 -5.551 -56.764 1.00 49.11 178 ASP B C 1
ATOM 2330 O O . ASP B 1 156 ? -18.129 -5.919 -55.805 1.00 41.93 178 ASP B O 1
ATOM 2332 N N . SER B 1 157 ? -18.561 -5.900 -58.029 1.00 44.95 179 SER B N 1
ATOM 2333 C CA . SER B 1 157 ? -17.400 -6.733 -58.326 1.00 49.00 179 SER B CA 1
ATOM 2334 C C . SER B 1 157 ? -16.120 -6.136 -57.754 1.00 42.77 179 SER B C 1
ATOM 2335 O O . SER B 1 157 ? -15.190 -6.877 -57.423 1.00 44.94 179 SER B O 1
ATOM 2338 N N . ALA B 1 158 ? -16.060 -4.806 -57.624 1.00 38.80 180 ALA B N 1
ATOM 2339 C CA . ALA B 1 158 ? -14.890 -4.160 -57.041 1.00 44.35 180 ALA B CA 1
ATOM 2340 C C . ALA B 1 158 ? -14.671 -4.642 -55.616 1.00 30.62 180 ALA B C 1
ATOM 2341 O O . ALA B 1 158 ? -13.596 -5.145 -55.273 1.00 38.65 180 ALA B O 1
ATOM 2343 N N . GLN B 1 159 ? -15.699 -4.508 -54.775 1.00 34.55 181 GLN B N 1
ATOM 2344 C CA . GLN B 1 159 ? -15.602 -4.984 -53.406 1.00 33.86 181 GLN B CA 1
ATOM 2345 C C . GLN B 1 159 ? -15.385 -6.490 -53.362 1.00 32.79 181 GLN B C 1
ATOM 2346 O O . GLN B 1 159 ? -14.621 -6.987 -52.527 1.00 26.62 181 GLN B O 1
ATOM 2352 N N . LYS B 1 160 ? -16.015 -7.231 -54.282 1.00 29.07 182 LYS B N 1
ATOM 2353 C CA . LYS B 1 160 ? -15.856 -8.680 -54.289 1.00 28.66 182 LYS B CA 1
ATOM 2354 C C . LYS B 1 160 ? -14.455 -9.076 -54.719 1.00 27.94 182 LYS B C 1
ATOM 2355 O O . LYS B 1 160 ? -13.900 -10.054 -54.204 1.00 26.72 182 LYS B O 1
ATOM 2361 N N . ASP B 1 161 ? -13.865 -8.338 -55.666 1.00 29.10 183 ASP B N 1
ATOM 2362 C CA . ASP B 1 161 ? -12.461 -8.580 -55.999 1.00 31.61 183 ASP B CA 1
ATOM 2363 C C . ASP B 1 161 ? -11.572 -8.328 -54.786 1.00 29.45 183 ASP B C 1
ATOM 2364 O O . ASP B 1 161 ? -10.690 -9.134 -54.462 1.00 28.99 183 ASP B O 1
ATOM 2369 N N . ALA B 1 162 ? -11.792 -7.209 -54.093 1.00 28.76 184 ALA B N 1
ATOM 2370 C CA . ALA B 1 162 ? -10.984 -6.946 -52.908 1.00 24.51 184 ALA B CA 1
ATOM 2371 C C . ALA B 1 162 ? -11.186 -8.011 -51.842 1.00 24.78 184 ALA B C 1
ATOM 2372 O O . ALA B 1 162 ? -10.282 -8.263 -51.044 1.00 25.18 184 ALA B O 1
ATOM 2374 N N . LEU B 1 163 ? -12.366 -8.633 -51.783 1.00 25.90 185 LEU B N 1
ATOM 2375 C CA . LEU B 1 163 ? -12.571 -9.662 -50.770 1.00 22.70 185 LEU B CA 1
ATOM 2376 C C . LEU B 1 163 ? -11.636 -10.832 -51.012 1.00 24.82 185 LEU B C 1
ATOM 2377 O O . LEU B 1 163 ? -11.073 -11.395 -50.066 1.00 26.70 185 LEU B O 1
ATOM 2382 N N . GLY B 1 164 ? -11.429 -11.184 -52.278 1.00 28.06 186 GLY B N 1
ATOM 2383 C CA . GLY B 1 164 ? -10.456 -12.220 -52.598 1.00 29.20 186 GLY B CA 1
ATOM 2384 C C . GLY B 1 164 ? -9.050 -11.863 -52.141 1.00 29.49 186 GLY B C 1
ATOM 2385 O O . GLY B 1 164 ? -8.341 -12.697 -51.575 1.00 24.23 186 GLY B O 1
ATOM 2386 N N . THR B 1 165 ? -8.615 -10.622 -52.403 1.00 25.07 187 THR B N 1
ATOM 2387 C CA . THR B 1 165 ? -7.321 -10.181 -51.876 1.00 21.32 187 THR B CA 1
ATOM 2388 C C . THR B 1 165 ? -7.251 -10.344 -50.354 1.00 19.68 187 THR B C 1
ATOM 2389 O O . THR B 1 165 ? -6.252 -10.831 -49.817 1.00 27.66 187 THR B O 1
ATOM 2393 N N . ALA B 1 166 ? -8.315 -9.958 -49.644 1.00 25.29 188 ALA B N 1
ATOM 2394 C CA . ALA B 1 166 ? -8.309 -9.985 -48.180 1.00 23.16 188 ALA B CA 1
ATOM 2395 C C . ALA B 1 166 ? -8.098 -11.390 -47.623 1.00 28.09 188 ALA B C 1
ATOM 2396 O O . ALA B 1 166 ? -7.583 -11.550 -46.508 1.00 20.42 188 ALA B O 1
ATOM 2398 N N . LEU B 1 167 ? -8.542 -12.411 -48.349 1.00 26.31 189 LEU B N 1
ATOM 2399 C CA . LEU B 1 167 ? -8.518 -13.776 -47.852 1.00 30.99 189 LEU B CA 1
ATOM 2400 C C . LEU B 1 167 ? -7.398 -14.592 -48.486 1.00 31.91 189 LEU B C 1
ATOM 2401 O O . LEU B 1 167 ? -7.364 -15.817 -48.325 1.00 31.24 189 LEU B O 1
ATOM 2406 N N . SER B 1 168 ? -6.469 -13.930 -49.188 1.00 23.40 190 SER B N 1
ATOM 2407 C CA . SER B 1 168 ? -5.507 -14.606 -50.050 1.00 24.04 190 SER B CA 1
ATOM 2408 C C . SER B 1 168 ? -4.392 -15.343 -49.291 1.00 24.48 190 SER B C 1
ATOM 2409 O O . SER B 1 168 ? -3.621 -16.060 -49.929 1.00 27.29 190 SER B O 1
ATOM 2412 N N . HIS B 1 169 ? -4.274 -15.197 -47.963 1.00 26.92 191 HIS B N 1
ATOM 2413 C CA . HIS B 1 169 ? -3.276 -15.954 -47.200 1.00 27.91 191 HIS B CA 1
ATOM 2414 C C . HIS B 1 169 ? -3.876 -16.628 -45.975 1.00 26.39 191 HIS B C 1
ATOM 2415 O O . HIS B 1 169 ? -3.164 -16.849 -44.988 1.00 25.42 191 HIS B O 1
ATOM 2422 N N . VAL B 1 170 ? -5.178 -16.931 -46.011 1.00 23.93 192 VAL B N 1
ATOM 2423 C CA . VAL B 1 170 ? -5.792 -17.735 -44.951 1.00 24.58 192 VAL B CA 1
ATOM 2424 C C . VAL B 1 170 ? -5.242 -19.155 -44.971 1.00 31.89 192 VAL B C 1
ATOM 2425 O O . VAL B 1 170 ? -5.058 -19.776 -43.919 1.00 33.85 192 VAL B O 1
ATOM 2429 N N . CYS B 1 171 ? -4.987 -19.691 -46.162 1.00 28.22 193 CYS B N 1
ATOM 2430 C CA . CYS B 1 171 ? -4.397 -21.007 -46.353 1.00 32.49 193 CYS B CA 1
ATOM 2431 C C . CYS B 1 171 ? -2.933 -20.855 -46.749 1.00 42.40 193 CYS B C 1
ATOM 2432 O O . CYS B 1 171 ? -2.558 -19.918 -47.455 1.00 42.28 193 CYS B O 1
ATOM 2435 N N . ALA B 1 172 ? -2.103 -21.784 -46.293 1.00 49.64 194 ALA B N 1
ATOM 2436 C CA . ALA B 1 172 ? -0.675 -21.711 -46.599 1.00 55.03 194 ALA B CA 1
ATOM 2437 C C . ALA B 1 172 ? -0.377 -22.256 -48.000 1.00 54.19 194 ALA B C 1
ATOM 2438 O O . ALA B 1 172 ? -0.941 -21.792 -48.988 1.00 51.01 194 ALA B O 1
ATOM 2440 N N . ASP C 1 13 ? -23.394 -27.325 -43.965 1.00 70.94 35 ASP C N 1
ATOM 2441 C CA . ASP C 1 13 ? -24.274 -26.167 -43.949 1.00 70.51 35 ASP C CA 1
ATOM 2442 C C . ASP C 1 13 ? -24.966 -26.032 -42.600 1.00 69.66 35 ASP C C 1
ATOM 2443 O O . ASP C 1 13 ? -26.157 -26.311 -42.465 1.00 71.36 35 ASP C O 1
ATOM 2448 N N . ASP C 1 14 ? -24.210 -25.636 -41.587 1.00 59.80 36 ASP C N 1
ATOM 2449 C CA . ASP C 1 14 ? -24.765 -24.725 -40.606 1.00 50.46 36 ASP C CA 1
ATOM 2450 C C . ASP C 1 14 ? -24.451 -23.301 -41.002 1.00 51.61 36 ASP C C 1
ATOM 2451 O O . ASP C 1 14 ? -24.709 -22.354 -40.231 1.00 39.53 36 ASP C O 1
ATOM 2456 N N . THR C 1 15 ? -23.921 -23.132 -42.217 1.00 43.30 37 THR C N 1
ATOM 2457 C CA . THR C 1 15 ? -23.495 -21.811 -42.627 1.00 40.15 37 THR C CA 1
ATOM 2458 C C . THR C 1 15 ? -24.675 -20.910 -42.917 1.00 25.69 37 THR C C 1
ATOM 2459 O O . THR C 1 15 ? -24.518 -19.694 -42.813 1.00 26.88 37 THR C O 1
ATOM 2463 N N . ALA C 1 16 ? -25.859 -21.464 -43.231 1.00 23.72 38 ALA C N 1
ATOM 2464 C CA . ALA C 1 16 ? -27.010 -20.590 -43.467 1.00 28.98 38 ALA C CA 1
ATOM 2465 C C . ALA C 1 16 ? -27.339 -19.771 -42.219 1.00 28.51 38 ALA C C 1
ATOM 2466 O O . ALA C 1 16 ? -27.467 -18.543 -42.291 1.00 20.99 38 ALA C O 1
ATOM 2468 N N . LEU C 1 17 ? -27.465 -20.425 -41.064 1.00 22.78 39 LEU C N 1
ATOM 2469 C CA . LEU C 1 17 ? -27.744 -19.682 -39.833 1.00 28.23 39 LEU C CA 1
ATOM 2470 C C . LEU C 1 17 ? -26.583 -18.771 -39.459 1.00 27.45 39 LEU C C 1
ATOM 2471 O O . LEU C 1 17 ? -26.792 -17.635 -39.015 1.00 22.54 39 LEU C O 1
ATOM 2476 N N . THR C 1 18 ? -25.354 -19.262 -39.640 1.00 27.26 40 THR C N 1
ATOM 2477 C CA . THR C 1 18 ? -24.157 -18.480 -39.353 1.00 32.45 40 THR C CA 1
ATOM 2478 C C . THR C 1 18 ? -24.131 -17.179 -40.151 1.00 24.52 40 THR C C 1
ATOM 2479 O O . THR C 1 18 ? -23.830 -16.109 -39.609 1.00 21.76 40 THR C O 1
ATOM 2483 N N . ASN C 1 19 ? -24.415 -17.254 -41.450 1.00 21.06 41 ASN C N 1
ATOM 2484 C CA . ASN C 1 19 ? -24.409 -16.037 -42.260 1.00 21.14 41 ASN C CA 1
ATOM 2485 C C . ASN C 1 19 ? -25.521 -15.077 -41.849 1.00 23.09 41 ASN C C 1
ATOM 2486 O O . ASN C 1 19 ? -25.305 -13.859 -41.813 1.00 25.82 41 ASN C O 1
ATOM 2491 N N . LEU C 1 20 ? -26.716 -15.603 -41.543 1.00 25.74 42 LEU C N 1
ATOM 2492 C CA . LEU C 1 20 ? -27.814 -14.751 -41.083 1.00 25.59 42 LEU C CA 1
ATOM 2493 C C . LEU C 1 20 ? -27.454 -14.034 -39.780 1.00 25.69 42 LEU C C 1
ATOM 2494 O O . LEU C 1 20 ? -27.704 -12.830 -39.632 1.00 23.85 42 LEU C O 1
ATOM 2499 N N . VAL C 1 21 ? -26.878 -14.758 -38.823 1.00 21.53 43 VAL C N 1
ATOM 2500 C CA . VAL C 1 21 ? -26.439 -14.130 -37.573 1.00 26.21 43 VAL C CA 1
ATOM 2501 C C . VAL C 1 21 ? -25.429 -13.023 -37.853 1.00 21.68 43 VAL C C 1
ATOM 2502 O O . VAL C 1 21 ? -25.545 -11.912 -37.328 1.00 20.94 43 VAL C O 1
ATOM 2506 N N . ALA C 1 22 ? -24.429 -13.300 -38.700 1.00 24.52 44 ALA C N 1
ATOM 2507 C CA . ALA C 1 22 ? -23.408 -12.291 -38.989 1.00 20.02 44 ALA C CA 1
ATOM 2508 C C . ALA C 1 22 ? -24.012 -11.033 -39.616 1.00 28.30 44 ALA C C 1
ATOM 2509 O O . ALA C 1 22 ? -23.628 -9.903 -39.273 1.00 19.60 44 ALA C O 1
ATOM 2511 N N . LEU C 1 23 ? -24.956 -11.205 -40.539 1.00 25.87 45 LEU C N 1
ATOM 2512 C CA . LEU C 1 23 ? -25.520 -10.040 -41.209 1.00 25.78 45 LEU C CA 1
ATOM 2513 C C . LEU C 1 23 ? -26.436 -9.255 -40.277 1.00 23.30 45 LEU C C 1
ATOM 2514 O O . LEU C 1 23 ? -26.480 -8.027 -40.346 1.00 19.77 45 LEU C O 1
ATOM 2519 N N . ALA C 1 24 ? -27.189 -9.938 -39.412 1.00 18.58 46 ALA C N 1
ATOM 2520 C CA . ALA C 1 24 ? -28.032 -9.200 -38.475 1.00 19.32 46 ALA C CA 1
ATOM 2521 C C . ALA C 1 24 ? -27.187 -8.396 -37.496 1.00 22.65 46 ALA C C 1
ATOM 2522 O O . ALA C 1 24 ? -27.560 -7.278 -37.116 1.00 26.98 46 ALA C O 1
ATOM 2524 N N . SER C 1 25 ? -26.052 -8.963 -37.071 1.00 20.62 47 SER C N 1
ATOM 2525 C CA . SER C 1 25 ? -25.107 -8.238 -36.223 1.00 22.03 47 SER C CA 1
ATOM 2526 C C . SER C 1 25 ? -24.564 -7.006 -36.937 1.00 21.31 47 SER C C 1
ATOM 2527 O O . SER C 1 25 ? -24.472 -5.926 -36.345 1.00 21.96 47 SER C O 1
ATOM 2530 N N . GLN C 1 26 ? -24.144 -7.179 -38.202 1.00 21.49 48 GLN C N 1
ATOM 2531 C CA . GLN C 1 26 ? -23.660 -6.075 -39.031 1.00 26.61 48 GLN C CA 1
ATOM 2532 C C . GLN C 1 26 ? -24.702 -4.966 -39.168 1.00 24.36 48 GLN C C 1
ATOM 2533 O O . GLN C 1 26 ? -24.365 -3.779 -39.106 1.00 23.76 48 GLN C O 1
ATOM 2539 N N . ARG C 1 27 ? -25.968 -5.324 -39.389 1.00 25.51 49 ARG C N 1
ATOM 2540 C CA . ARG C 1 27 ? -26.992 -4.287 -39.489 1.00 26.55 49 ARG C CA 1
ATOM 2541 C C . ARG C 1 27 ? -27.194 -3.609 -38.145 1.00 29.48 49 ARG C C 1
ATOM 2542 O O . ARG C 1 27 ? -27.298 -2.376 -38.063 1.00 25.87 49 ARG C O 1
ATOM 2550 N N . LEU C 1 28 ? -27.208 -4.401 -37.074 1.00 26.50 50 LEU C N 1
ATOM 2551 C CA . LEU C 1 28 ? -27.378 -3.847 -35.739 1.00 24.08 50 LEU C CA 1
ATOM 2552 C C . LEU C 1 28 ? -26.235 -2.903 -35.368 1.00 30.04 50 LEU C C 1
ATOM 2553 O O . LEU C 1 28 ? -26.453 -1.924 -34.652 1.00 31.41 50 LEU C O 1
ATOM 2558 N N . ALA C 1 29 ? -25.014 -3.153 -35.858 1.00 24.15 51 ALA C N 1
ATOM 2559 C CA . ALA C 1 29 ? -23.926 -2.232 -35.560 1.00 30.63 51 ALA C CA 1
ATOM 2560 C C . ALA C 1 29 ? -24.180 -0.829 -36.115 1.00 28.63 51 ALA C C 1
ATOM 2561 O O . ALA C 1 29 ? -23.615 0.141 -35.603 1.00 29.12 51 ALA C O 1
ATOM 2563 N N . LEU C 1 30 ? -25.023 -0.690 -37.138 1.00 25.57 52 LEU C N 1
ATOM 2564 C CA . LEU C 1 30 ? -25.285 0.641 -37.664 1.00 26.45 52 LEU C CA 1
ATOM 2565 C C . LEU C 1 30 ? -26.225 1.439 -36.761 1.00 34.04 52 LEU C C 1
ATOM 2566 O O . LEU C 1 30 ? -26.395 2.646 -36.964 1.00 27.00 52 LEU C O 1
ATOM 2571 N N . ALA C 1 31 ? -26.814 0.801 -35.751 1.00 18.69 53 ALA C N 1
ATOM 2572 C CA . ALA C 1 31 ? -27.657 1.528 -34.809 1.00 22.77 53 ALA C CA 1
ATOM 2573 C C . ALA C 1 31 ? -26.866 2.560 -34.011 1.00 29.87 53 ALA C C 1
ATOM 2574 O O . ALA C 1 31 ? -27.435 3.569 -33.573 1.00 26.26 53 ALA C O 1
ATOM 2576 N N . GLU C 1 32 ? -25.569 2.320 -33.798 1.00 24.92 54 GLU C N 1
ATOM 2577 C CA . GLU C 1 32 ? -24.748 3.284 -33.069 1.00 23.97 54 GLU C CA 1
ATOM 2578 C C . GLU C 1 32 ? -24.611 4.598 -33.816 1.00 26.48 54 GLU C C 1
ATOM 2579 O O . GLU C 1 32 ? -24.816 5.655 -33.189 1.00 29.97 54 GLU C O 1
ATOM 2585 N N . PRO C 1 33 ? -24.239 4.639 -35.106 1.00 25.90 55 PRO C N 1
ATOM 2586 C CA . PRO C 1 33 ? -24.197 5.949 -35.783 1.00 23.30 55 PRO C CA 1
ATOM 2587 C C . PRO C 1 33 ? -25.575 6.561 -36.005 1.00 24.71 55 PRO C C 1
ATOM 2588 O O . PRO C 1 33 ? -25.677 7.795 -36.020 1.00 26.93 55 PRO C O 1
ATOM 2592 N N . VAL C 1 34 ? -26.627 5.749 -36.189 1.00 26.62 56 VAL C N 1
ATOM 2593 C CA . VAL C 1 34 ? -27.994 6.277 -36.147 1.00 26.23 56 VAL C CA 1
ATOM 2594 C C . VAL C 1 34 ? -28.227 7.019 -34.832 1.00 29.62 56 VAL C C 1
ATOM 2595 O O . VAL C 1 34 ? -28.636 8.187 -34.814 1.00 25.75 56 VAL C O 1
ATOM 2599 N N . ALA C 1 35 ? -27.977 6.338 -33.710 1.00 26.60 57 ALA C N 1
ATOM 2600 C CA . ALA C 1 35 ? -28.181 6.948 -32.404 1.00 22.66 57 ALA C CA 1
ATOM 2601 C C . ALA C 1 35 ? -27.354 8.214 -32.255 1.00 22.37 57 ALA C C 1
ATOM 2602 O O . ALA C 1 35 ? -27.844 9.223 -31.737 1.00 23.84 57 ALA C O 1
ATOM 2604 N N . HIS C 1 36 ? -26.097 8.169 -32.702 1.00 24.75 58 HIS C N 1
ATOM 2605 C CA . HIS C 1 36 ? -25.208 9.317 -32.605 1.00 26.71 58 HIS C CA 1
ATOM 2606 C C . HIS C 1 36 ? -25.820 10.529 -33.299 1.00 30.61 58 HIS C C 1
ATOM 2607 O O . HIS C 1 36 ? -25.893 11.616 -32.722 1.00 29.39 58 HIS C O 1
ATOM 2614 N N . TRP C 1 37 ? -26.307 10.336 -34.526 1.00 32.19 59 TRP C N 1
ATOM 2615 C CA . TRP C 1 37 ? -26.929 11.424 -35.279 1.00 32.54 59 TRP C CA 1
ATOM 2616 C C . TRP C 1 37 ? -28.196 11.919 -34.596 1.00 24.21 59 TRP C C 1
ATOM 2617 O O . TRP C 1 37 ? -28.414 13.134 -34.473 1.00 30.11 59 TRP C O 1
ATOM 2628 N N . LYS C 1 38 ? -29.029 11.000 -34.118 1.00 26.11 60 LYS C N 1
ATOM 2629 C CA . LYS C 1 38 ? -30.240 11.413 -33.420 1.00 24.94 60 LYS C CA 1
ATOM 2630 C C . LYS C 1 38 ? -29.930 12.119 -32.109 1.00 28.18 60 LYS C C 1
ATOM 2631 O O . LYS C 1 38 ? -30.656 13.049 -31.719 1.00 25.35 60 LYS C O 1
ATOM 2637 N N . TRP C 1 39 ? -28.856 11.711 -31.429 1.00 24.47 61 TRP C N 1
ATOM 2638 C CA . TRP C 1 39 ? -28.477 12.373 -30.184 1.00 26.00 61 TRP C CA 1
ATOM 2639 C C . TRP C 1 39 ? -28.050 13.815 -30.445 1.00 30.61 61 TRP C C 1
ATOM 2640 O O . TRP C 1 39 ? -28.375 14.720 -29.668 1.00 27.94 61 TRP C O 1
ATOM 2651 N N . ILE C 1 40 ? -27.335 14.055 -31.545 1.00 27.53 62 ILE C N 1
ATOM 2652 C CA . ILE C 1 40 ? -26.886 15.414 -31.823 1.00 27.72 62 ILE C CA 1
ATOM 2653 C C . ILE C 1 40 ? -28.050 16.264 -32.308 1.00 34.07 62 ILE C C 1
ATOM 2654 O O . ILE C 1 40 ? -28.208 17.417 -31.900 1.00 35.19 62 ILE C O 1
ATOM 2659 N N . ASN C 1 41 ? -28.896 15.703 -33.158 1.00 28.81 63 ASN C N 1
ATOM 2660 C CA . ASN C 1 41 ? -29.945 16.463 -33.803 1.00 33.83 63 ASN C CA 1
ATOM 2661 C C . ASN C 1 41 ? -31.273 16.407 -33.063 1.00 34.13 63 ASN C C 1
ATOM 2662 O O . ASN C 1 41 ? -32.246 17.009 -33.537 1.00 29.47 63 ASN C O 1
ATOM 2667 N N . ARG C 1 42 ? -31.329 15.743 -31.905 1.00 29.12 64 ARG C N 1
ATOM 2668 C CA . ARG C 1 42 ? -32.567 15.600 -31.124 1.00 30.30 64 ARG C CA 1
ATOM 2669 C C . ARG C 1 42 ? -33.725 15.107 -32.001 1.00 30.18 64 ARG C C 1
ATOM 2670 O O . ARG C 1 42 ? -34.822 15.680 -32.019 1.00 31.99 64 ARG C O 1
ATOM 2678 N N . LYS C 1 43 ? -33.471 14.050 -32.737 1.00 30.14 65 LYS C N 1
ATOM 2679 C CA . LYS C 1 43 ? -34.598 13.482 -33.473 1.00 33.85 65 LYS C CA 1
ATOM 2680 C C . LYS C 1 43 ? -35.093 12.224 -32.775 1.00 30.32 65 LYS C C 1
ATOM 2681 O O . LYS C 1 43 ? -34.314 11.541 -32.116 1.00 30.07 65 LYS C O 1
ATOM 2687 N N . PRO C 1 44 ? -36.386 11.905 -32.858 1.00 34.15 66 PRO C N 1
ATOM 2688 C CA . PRO C 1 44 ? -36.913 10.765 -32.095 1.00 30.95 66 PRO C CA 1
ATOM 2689 C C . PRO C 1 44 ? -36.349 9.458 -32.610 1.00 27.93 66 PRO C C 1
ATOM 2690 O O . PRO C 1 44 ? -36.111 9.295 -33.802 1.00 25.05 66 PRO C O 1
ATOM 2694 N N . ILE C 1 45 ? -36.142 8.515 -31.691 1.00 30.50 67 ILE C N 1
ATOM 2695 C CA . ILE C 1 45 ? -35.667 7.202 -32.108 1.00 28.19 67 ILE C CA 1
ATOM 2696 C C . ILE C 1 45 ? -36.722 6.501 -32.954 1.00 29.32 67 ILE C C 1
ATOM 2697 O O . ILE C 1 45 ? -36.401 5.845 -33.950 1.00 26.62 67 ILE C O 1
ATOM 2702 N N . SER C 1 46 ? -37.993 6.660 -32.601 1.00 28.00 68 SER C N 1
ATOM 2703 C CA . SER C 1 46 ? -39.072 6.106 -33.402 1.00 33.68 68 SER C CA 1
ATOM 2704 C C . SER C 1 46 ? -39.365 7.001 -34.607 1.00 33.52 68 SER C C 1
ATOM 2705 O O . SER C 1 46 ? -39.538 8.216 -34.460 1.00 34.17 68 SER C O 1
ATOM 2708 N N . ASP C 1 47 ? -39.406 6.402 -35.802 1.00 31.72 69 ASP C N 1
ATOM 2709 C CA . ASP C 1 47 ? -39.727 7.110 -37.047 1.00 29.43 69 ASP C CA 1
ATOM 2710 C C . ASP C 1 47 ? -40.745 6.271 -37.814 1.00 35.00 69 ASP C C 1
ATOM 2711 O O . ASP C 1 47 ? -40.382 5.494 -38.708 1.00 30.90 69 ASP C O 1
ATOM 2716 N N . PRO C 1 48 ? -42.029 6.422 -37.501 1.00 32.56 70 PRO C N 1
ATOM 2717 C CA . PRO C 1 48 ? -43.067 5.529 -38.054 1.00 31.61 70 PRO C CA 1
ATOM 2718 C C . PRO C 1 48 ? -43.131 5.544 -39.575 1.00 29.03 70 PRO C C 1
ATOM 2719 O O . PRO C 1 48 ? -43.283 4.472 -40.182 1.00 31.31 70 PRO C O 1
ATOM 2723 N N . PRO C 1 49 ? -43.062 6.713 -40.246 1.00 35.71 71 PRO C N 1
ATOM 2724 C CA . PRO C 1 49 ? -43.088 6.669 -41.721 1.00 25.84 71 PRO C CA 1
ATOM 2725 C C . PRO C 1 49 ? -41.905 5.932 -42.323 1.00 37.85 71 PRO C C 1
ATOM 2726 O O . PRO C 1 49 ? -42.069 5.201 -43.308 1.00 36.65 71 PRO C O 1
ATOM 2730 N N . ARG C 1 50 ? -40.709 6.090 -41.755 1.00 32.68 72 ARG C N 1
ATOM 2731 C CA . ARG C 1 50 ? -39.560 5.370 -42.291 1.00 36.04 72 ARG C CA 1
ATOM 2732 C C . ARG C 1 50 ? -39.703 3.863 -42.063 1.00 33.36 72 ARG C C 1
ATOM 2733 O O . ARG C 1 50 ? -39.392 3.060 -42.950 1.00 31.74 72 ARG C O 1
ATOM 2741 N N . GLU C 1 51 ? -40.206 3.461 -40.896 1.00 26.06 73 GLU C N 1
ATOM 2742 C CA . GLU C 1 51 ? -40.374 2.042 -40.621 1.00 28.44 73 GLU C CA 1
ATOM 2743 C C . GLU C 1 51 ? -41.388 1.414 -41.568 1.00 30.59 73 GLU C C 1
ATOM 2744 O O . GLU C 1 51 ? -41.164 0.316 -42.100 1.00 30.21 73 GLU C O 1
ATOM 2750 N N . ALA C 1 52 ? -42.503 2.101 -41.798 1.00 26.71 74 ALA C N 1
ATOM 2751 C CA . ALA C 1 52 ? -43.524 1.567 -42.696 1.00 34.04 74 ALA C CA 1
ATOM 2752 C C . ALA C 1 52 ? -42.981 1.410 -44.105 1.00 35.45 74 ALA C C 1
ATOM 2753 O O . ALA C 1 52 ? -43.309 0.442 -44.799 1.00 38.28 74 ALA C O 1
ATOM 2755 N N . ALA C 1 53 ? -42.168 2.367 -44.554 1.00 36.54 75 ALA C N 1
ATOM 2756 C CA . ALA C 1 53 ? -41.601 2.282 -45.896 1.00 38.76 75 ALA C CA 1
ATOM 2757 C C . ALA C 1 53 ? -40.623 1.120 -46.011 1.00 38.18 75 ALA C C 1
ATOM 2758 O O . ALA C 1 53 ? -40.590 0.428 -47.038 1.00 44.26 75 ALA C O 1
ATOM 2760 N N . LEU C 1 54 ? -39.813 0.904 -44.974 1.00 33.46 76 LEU C N 1
ATOM 2761 C CA . LEU C 1 54 ? -38.869 -0.209 -44.970 1.00 32.08 76 LEU C CA 1
ATOM 2762 C C . LEU C 1 54 ? -39.596 -1.548 -45.054 1.00 23.64 76 LEU C C 1
ATOM 2763 O O . LEU C 1 54 ? -39.199 -2.442 -45.813 1.00 21.80 76 LEU C O 1
ATOM 2768 N N . LEU C 1 55 ? -40.655 -1.713 -44.261 1.00 21.48 77 LEU C N 1
ATOM 2769 C CA . LEU C 1 55 ? -41.328 -3.007 -44.186 1.00 30.86 77 LEU C CA 1
ATOM 2770 C C . LEU C 1 55 ? -42.101 -3.308 -45.469 1.00 32.89 77 LEU C C 1
ATOM 2771 O O . LEU C 1 55 ? -42.184 -4.469 -45.896 1.00 26.95 77 LEU C O 1
ATOM 2776 N N . THR C 1 56 ? -42.654 -2.274 -46.097 1.00 27.88 78 THR C N 1
ATOM 2777 C CA . THR C 1 56 ? -43.274 -2.446 -47.407 1.00 42.64 78 THR C CA 1
ATOM 2778 C C . THR C 1 56 ? -42.241 -2.884 -48.436 1.00 42.21 78 THR C C 1
ATOM 2779 O O . THR C 1 56 ? -42.471 -3.829 -49.199 1.00 47.57 78 THR C O 1
ATOM 2783 N N . ASP C 1 57 ? -41.075 -2.231 -48.443 1.00 29.97 79 ASP C N 1
ATOM 2784 C CA . ASP C 1 57 ? -40.016 -2.636 -49.360 1.00 36.43 79 ASP C CA 1
ATOM 2785 C C . ASP C 1 57 ? -39.547 -4.064 -49.070 1.00 33.61 79 ASP C C 1
ATOM 2786 O O . ASP C 1 57 ? -39.216 -4.817 -49.992 1.00 35.66 79 ASP C O 1
ATOM 2791 N N . VAL C 1 58 ? -39.498 -4.446 -47.793 1.00 31.23 80 VAL C N 1
ATOM 2792 C CA . VAL C 1 58 ? -39.058 -5.790 -47.426 1.00 25.79 80 VAL C CA 1
ATOM 2793 C C . VAL C 1 58 ? -40.006 -6.825 -48.017 1.00 35.99 80 VAL C C 1
ATOM 2794 O O . VAL C 1 58 ? -39.578 -7.878 -48.514 1.00 31.60 80 VAL C O 1
ATOM 2798 N N . GLU C 1 59 ? -41.308 -6.534 -47.985 1.00 29.68 81 GLU C N 1
ATOM 2799 C CA . GLU C 1 59 ? -42.277 -7.495 -48.485 1.00 37.66 81 GLU C CA 1
ATOM 2800 C C . GLU C 1 59 ? -42.171 -7.634 -49.996 1.00 32.41 81 GLU C C 1
ATOM 2801 O O . GLU C 1 59 ? -42.258 -8.750 -50.520 1.00 33.07 81 GLU C O 1
ATOM 2807 N N . LYS C 1 60 ? -41.983 -6.514 -50.704 1.00 33.28 82 LYS C N 1
ATOM 2808 C CA . LYS C 1 60 ? -41.715 -6.573 -52.138 1.00 40.83 82 LYS C CA 1
ATOM 2809 C C . LYS C 1 60 ? -40.458 -7.383 -52.435 1.00 37.85 82 LYS C C 1
ATOM 2810 O O . LYS C 1 60 ? -40.450 -8.197 -53.360 1.00 37.55 82 LYS C O 1
ATOM 2812 N N . ARG C 1 61 ? -39.380 -7.160 -51.673 1.00 38.88 83 ARG C N 1
ATOM 2813 C CA . ARG C 1 61 ? -38.136 -7.887 -51.917 1.00 38.71 83 ARG C CA 1
ATOM 2814 C C . ARG C 1 61 ? -38.283 -9.373 -51.610 1.00 29.41 83 ARG C C 1
ATOM 2815 O O . ARG C 1 61 ? -37.791 -10.218 -52.362 1.00 33.57 83 ARG C O 1
ATOM 2823 N N . ALA C 1 62 ? -38.935 -9.715 -50.503 1.00 26.86 84 ALA C N 1
ATOM 2824 C CA . ALA C 1 62 ? -39.125 -11.127 -50.180 1.00 29.77 84 ALA C CA 1
ATOM 2825 C C . ALA C 1 62 ? -39.877 -11.834 -51.297 1.00 36.81 84 ALA C C 1
ATOM 2826 O O . ALA C 1 62 ? -39.427 -12.864 -51.816 1.00 34.48 84 ALA C O 1
ATOM 2828 N N . THR C 1 63 ? -41.008 -11.261 -51.714 1.00 33.29 85 THR C N 1
ATOM 2829 C CA . THR C 1 63 ? -41.782 -11.842 -52.806 1.00 37.57 85 THR C CA 1
ATOM 2830 C C . THR C 1 63 ? -40.917 -12.053 -54.041 1.00 38.24 85 THR C C 1
ATOM 2831 O O . THR C 1 63 ? -40.916 -13.131 -54.640 1.00 40.52 85 THR C O 1
ATOM 2835 N N . ALA C 1 64 ? -40.145 -11.038 -54.424 1.00 37.87 86 ALA C N 1
ATOM 2836 C CA . ALA C 1 64 ? -39.298 -11.185 -55.600 1.00 38.80 86 ALA C CA 1
ATOM 2837 C C . ALA C 1 64 ? -38.210 -12.235 -55.402 1.00 40.73 86 ALA C C 1
ATOM 2838 O O . ALA C 1 64 ? -37.668 -12.731 -56.392 1.00 42.54 86 ALA C O 1
ATOM 2840 N N . ASN C 1 65 ? -37.885 -12.595 -54.159 1.00 40.49 87 ASN C N 1
ATOM 2841 C CA . ASN C 1 65 ? -36.842 -13.582 -53.892 1.00 38.36 87 ASN C CA 1
ATOM 2842 C C . ASN C 1 65 ? -37.391 -14.914 -53.401 1.00 34.19 87 ASN C C 1
ATOM 2843 O O . ASN C 1 65 ? -36.614 -15.753 -52.938 1.00 39.06 87 ASN C O 1
ATOM 2848 N N . GLY C 1 66 ? -38.701 -15.134 -53.481 1.00 36.19 88 GLY C N 1
ATOM 2849 C CA . GLY C 1 66 ? -39.237 -16.437 -53.119 1.00 34.74 88 GLY C CA 1
ATOM 2850 C C . GLY C 1 66 ? -39.312 -16.691 -51.630 1.00 38.82 88 GLY C C 1
ATOM 2851 O O . GLY C 1 66 ? -39.450 -17.839 -51.204 1.00 42.08 88 GLY C O 1
ATOM 2852 N N . VAL C 1 67 ? -39.219 -15.642 -50.825 1.00 35.58 89 VAL C N 1
ATOM 2853 C CA . VAL C 1 67 ? -39.330 -15.731 -49.378 1.00 25.66 89 VAL C CA 1
ATOM 2854 C C . VAL C 1 67 ? -40.748 -15.349 -48.987 1.00 28.94 89 VAL C C 1
ATOM 2855 O O . VAL C 1 67 ? -41.265 -14.329 -49.453 1.00 30.22 89 VAL C O 1
ATOM 2859 N N . ASP C 1 68 ? -41.374 -16.162 -48.140 1.00 26.16 90 ASP C N 1
ATOM 2860 C CA . ASP C 1 68 ? -42.667 -15.848 -47.552 1.00 30.42 90 ASP C CA 1
ATOM 2861 C C . ASP C 1 68 ? -42.663 -14.427 -46.973 1.00 31.30 90 ASP C C 1
ATOM 2862 O O . ASP C 1 68 ? -41.853 -14.131 -46.082 1.00 35.73 90 ASP C O 1
ATOM 2867 N N . PRO C 1 69 ? -43.540 -13.535 -47.447 1.00 30.47 91 PRO C N 1
ATOM 2868 C CA . PRO C 1 69 ? -43.442 -12.129 -47.030 1.00 26.39 91 PRO C CA 1
ATOM 2869 C C . PRO C 1 69 ? -43.763 -11.913 -45.560 1.00 32.03 91 PRO C C 1
ATOM 2870 O O . PRO C 1 69 ? -43.240 -10.966 -44.959 1.00 30.52 91 PRO C O 1
ATOM 2874 N N . ALA C 1 70 ? -44.595 -12.760 -44.956 1.00 28.44 92 ALA C N 1
ATOM 2875 C CA . ALA C 1 70 ? -44.885 -12.597 -43.537 1.00 31.32 92 ALA C CA 1
ATOM 2876 C C . ALA C 1 70 ? -43.676 -12.963 -42.692 1.00 31.98 92 ALA C C 1
ATOM 2877 O O . ALA C 1 70 ? -43.415 -12.331 -41.660 1.00 30.30 92 ALA C O 1
ATOM 2879 N N . TYR C 1 71 ? -42.930 -13.986 -43.113 1.00 31.34 93 TYR C N 1
ATOM 2880 C CA . TYR C 1 71 ? -41.693 -14.344 -42.423 1.00 29.89 93 TYR C CA 1
ATOM 2881 C C . TYR C 1 71 ? -40.682 -13.210 -42.523 1.00 29.71 93 TYR C C 1
ATOM 2882 O O . TYR C 1 71 ? -40.081 -12.800 -41.523 1.00 29.50 93 TYR C O 1
ATOM 2891 N N . ALA C 1 72 ? -40.511 -12.669 -43.730 1.00 25.15 94 ALA C N 1
ATOM 2892 C CA . ALA C 1 72 ? -39.650 -11.505 -43.915 1.00 21.06 94 ALA C CA 1
ATOM 2893 C C . ALA C 1 72 ? -40.111 -10.330 -43.055 1.00 28.34 94 ALA C C 1
ATOM 2894 O O . ALA C 1 72 ? -39.297 -9.693 -42.370 1.00 25.87 94 ALA C O 1
ATOM 2896 N N . ARG C 1 73 ? -41.419 -10.039 -43.060 1.00 20.66 95 ARG C N 1
ATOM 2897 C CA . ARG C 1 73 ? -41.912 -8.897 -42.294 1.00 26.61 95 ARG C CA 1
ATOM 2898 C C . ARG C 1 73 ? -41.696 -9.093 -40.797 1.00 26.71 95 ARG C C 1
ATOM 2899 O O . ARG C 1 73 ? -41.346 -8.142 -40.084 1.00 25.13 95 ARG C O 1
ATOM 2907 N N . THR C 1 74 ? -41.908 -10.308 -40.299 1.00 23.40 96 THR C N 1
ATOM 2908 C CA . THR C 1 74 ? -41.646 -10.564 -38.886 1.00 26.09 96 THR C CA 1
ATOM 2909 C C . THR C 1 74 ? -40.169 -10.370 -38.567 1.00 26.60 96 THR C C 1
ATOM 2910 O O . THR C 1 74 ? -39.820 -9.712 -37.583 1.00 26.94 96 THR C O 1
ATOM 2914 N N . PHE C 1 75 ? -39.289 -10.927 -39.406 1.00 20.90 97 PHE C N 1
ATOM 2915 C CA . PHE C 1 75 ? -37.855 -10.770 -39.204 1.00 24.96 97 PHE C CA 1
ATOM 2916 C C . PHE C 1 75 ? -37.464 -9.298 -39.159 1.00 28.95 97 PHE C C 1
ATOM 2917 O O . PHE C 1 75 ? -36.732 -8.864 -38.260 1.00 27.83 97 PHE C O 1
ATOM 2925 N N . PHE C 1 76 ? -37.953 -8.505 -40.111 1.00 26.16 98 PHE C N 1
ATOM 2926 C CA . PHE C 1 76 ? -37.544 -7.106 -40.134 1.00 22.54 98 PHE C CA 1
ATOM 2927 C C . PHE C 1 76 ? -38.255 -6.266 -39.067 1.00 19.96 98 PHE C C 1
ATOM 2928 O O . PHE C 1 76 ? -37.695 -5.256 -38.643 1.00 28.39 98 PHE C O 1
ATOM 2936 N N . ASP C 1 77 ? -39.462 -6.654 -38.615 1.00 23.46 99 ASP C N 1
ATOM 2937 C CA . ASP C 1 77 ? -39.997 -6.111 -37.358 1.00 28.34 99 ASP C CA 1
ATOM 2938 C C . ASP C 1 77 ? -38.971 -6.269 -36.240 1.00 32.65 99 ASP C C 1
ATOM 2939 O O . ASP C 1 77 ? -38.737 -5.347 -35.437 1.00 27.18 99 ASP C O 1
ATOM 2944 N N . ASP C 1 78 ? -38.365 -7.452 -36.166 1.00 19.25 100 ASP C N 1
ATOM 2945 C CA . ASP C 1 78 ? -37.386 -7.722 -35.115 1.00 29.04 100 ASP C CA 1
ATOM 2946 C C . ASP C 1 78 ? -36.097 -6.936 -35.310 1.00 26.37 100 ASP C C 1
ATOM 2947 O O . ASP C 1 78 ? -35.465 -6.568 -34.313 1.00 25.19 100 ASP C O 1
ATOM 2952 N N . GLN C 1 79 ? -35.678 -6.676 -36.568 1.00 25.10 101 GLN C N 1
ATOM 2953 C CA . GLN C 1 79 ? -34.471 -5.869 -36.796 1.00 24.79 101 GLN C CA 1
ATOM 2954 C C . GLN C 1 79 ? -34.682 -4.436 -36.326 1.00 25.70 101 GLN C C 1
ATOM 2955 O O . GLN C 1 79 ? -33.771 -3.805 -35.765 1.00 22.65 101 GLN C O 1
ATOM 2961 N N . ILE C 1 80 ? -35.872 -3.899 -36.591 1.00 23.28 102 ILE C N 1
ATOM 2962 C CA . ILE C 1 80 ? -36.221 -2.558 -36.142 1.00 28.34 102 ILE C CA 1
ATOM 2963 C C . ILE C 1 80 ? -36.297 -2.507 -34.623 1.00 27.74 102 ILE C C 1
ATOM 2964 O O . ILE C 1 80 ? -35.778 -1.583 -33.988 1.00 27.23 102 ILE C O 1
ATOM 2969 N N . ALA C 1 81 ? -36.969 -3.487 -34.017 1.00 21.98 103 ALA C N 1
ATOM 2970 C CA . ALA C 1 81 ? -37.099 -3.478 -32.565 1.00 27.28 103 ALA C CA 1
ATOM 2971 C C . ALA C 1 81 ? -35.729 -3.583 -31.908 1.00 30.91 103 ALA C C 1
ATOM 2972 O O . ALA C 1 81 ? -35.455 -2.906 -30.907 1.00 24.17 103 ALA C O 1
ATOM 2974 N N . ALA C 1 82 ? -34.842 -4.390 -32.504 1.00 27.23 104 ALA C N 1
ATOM 2975 C CA . ALA C 1 82 ? -33.481 -4.549 -32.009 1.00 23.48 104 ALA C CA 1
ATOM 2976 C C . ALA C 1 82 ? -32.697 -3.250 -32.125 1.00 23.63 104 ALA C C 1
ATOM 2977 O O . ALA C 1 82 ? -31.987 -2.844 -31.191 1.00 23.57 104 ALA C O 1
ATOM 2979 N N . SER C 1 83 ? -32.792 -2.594 -33.279 1.00 21.57 105 SER C N 1
ATOM 2980 C CA . SER C 1 83 ? -32.122 -1.318 -33.455 1.00 22.73 105 SER C CA 1
ATOM 2981 C C . SER C 1 83 ? -32.616 -0.277 -32.445 1.00 31.03 105 SER C C 1
ATOM 2982 O O . SER C 1 83 ? -31.807 0.400 -31.791 1.00 32.85 105 SER C O 1
ATOM 2985 N N . LYS C 1 84 ? -33.940 -0.137 -32.298 1.00 31.60 106 LYS C N 1
ATOM 2986 C CA . LYS C 1 84 ? -34.490 0.827 -31.334 1.00 24.04 106 LYS C CA 1
ATOM 2987 C C . LYS C 1 84 ? -34.041 0.520 -29.907 1.00 23.13 106 LYS C C 1
ATOM 2988 O O . LYS C 1 84 ? -33.754 1.432 -29.110 1.00 26.11 106 LYS C O 1
ATOM 2994 N N . GLN C 1 85 ? -34.008 -0.757 -29.556 1.00 22.20 107 GLN C N 1
ATOM 2995 C CA . GLN C 1 85 ? -33.590 -1.135 -28.222 1.00 24.55 107 GLN C CA 1
ATOM 2996 C C . GLN C 1 85 ? -32.136 -0.735 -27.990 1.00 26.92 107 GLN C C 1
ATOM 2997 O O . GLN C 1 85 ? -31.805 -0.165 -26.946 1.00 28.84 107 GLN C O 1
ATOM 3003 N N . LEU C 1 86 ? -31.275 -0.934 -28.994 1.00 30.06 108 LEU C N 1
ATOM 3004 C CA . LEU C 1 86 ? -29.881 -0.514 -28.874 1.00 30.21 108 LEU C CA 1
ATOM 3005 C C . LEU C 1 86 ? -29.751 1.010 -28.846 1.00 32.37 108 LEU C C 1
ATOM 3006 O O . LEU C 1 86 ? -28.956 1.549 -28.070 1.00 24.41 108 LEU C O 1
ATOM 3011 N N . GLN C 1 87 ? -30.525 1.722 -29.674 1.00 27.81 109 GLN C N 1
ATOM 3012 C CA . GLN C 1 87 ? -30.465 3.181 -29.661 1.00 25.10 109 GLN C CA 1
ATOM 3013 C C . GLN C 1 87 ? -30.858 3.736 -28.290 1.00 24.07 109 GLN C C 1
ATOM 3014 O O . GLN C 1 87 ? -30.192 4.629 -27.750 1.00 25.77 109 GLN C O 1
ATOM 3020 N N . ASN C 1 88 ? -31.942 3.212 -27.711 1.00 29.25 110 ASN C N 1
ATOM 3021 C CA . ASN C 1 88 ? -32.374 3.678 -26.397 1.00 31.06 110 ASN C CA 1
ATOM 3022 C C . ASN C 1 88 ? -31.326 3.389 -25.335 1.00 28.98 110 ASN C C 1
ATOM 3023 O O . ASN C 1 88 ? -31.104 4.209 -24.441 1.00 25.52 110 ASN C O 1
ATOM 3028 N N . ALA C 1 89 ? -30.672 2.228 -25.415 1.00 29.19 111 ALA C N 1
ATOM 3029 C CA . ALA C 1 89 ? -29.642 1.903 -24.429 1.00 33.19 111 ALA C CA 1
ATOM 3030 C C . ALA C 1 89 ? -28.470 2.873 -24.520 1.00 34.71 111 ALA C C 1
ATOM 3031 O O . ALA C 1 89 ? -27.933 3.309 -23.495 1.00 36.21 111 ALA C O 1
ATOM 3033 N N . LEU C 1 90 ? -28.048 3.207 -25.747 1.00 27.37 112 LEU C N 1
ATOM 3034 C CA . LEU C 1 90 ? -26.982 4.187 -25.927 1.00 23.05 112 LEU C CA 1
ATOM 3035 C C . LEU C 1 90 ? -27.403 5.546 -25.401 1.00 28.97 112 LEU C C 1
ATOM 3036 O O . LEU C 1 90 ? -26.628 6.225 -24.708 1.00 33.43 112 LEU C O 1
ATOM 3041 N N . PHE C 1 91 ? -28.635 5.953 -25.706 1.00 24.64 113 PHE C N 1
ATOM 3042 C CA . PHE C 1 91 ? -29.164 7.181 -25.124 1.00 28.46 113 PHE C CA 1
ATOM 3043 C C . PHE C 1 91 ? -29.056 7.156 -23.604 1.00 27.30 113 PHE C C 1
ATOM 3044 O O . PHE C 1 91 ? -28.626 8.140 -22.993 1.00 26.02 113 PHE C O 1
ATOM 3052 N N . ALA C 1 92 ? -29.416 6.031 -22.976 1.00 29.83 114 ALA C N 1
ATOM 3053 C CA . ALA C 1 92 ? -29.370 5.995 -21.519 1.00 36.40 114 ALA C CA 1
ATOM 3054 C C . ALA C 1 92 ? -27.935 6.122 -21.022 1.00 33.52 114 ALA C C 1
ATOM 3055 O O . ALA C 1 92 ? -27.671 6.848 -20.064 1.00 38.57 114 ALA C O 1
ATOM 3057 N N . THR C 1 93 ? -26.993 5.459 -21.696 1.00 35.79 115 THR C N 1
ATOM 3058 C CA . THR C 1 93 ? -25.579 5.577 -21.346 1.00 31.47 115 THR C CA 1
ATOM 3059 C C . THR C 1 93 ? -25.090 7.013 -21.511 1.00 37.70 115 THR C C 1
ATOM 3060 O O . THR C 1 93 ? -24.397 7.560 -20.643 1.00 36.55 115 THR C O 1
ATOM 3064 N N . TRP C 1 94 ? -25.432 7.628 -22.639 1.00 31.58 116 TRP C N 1
ATOM 3065 C CA . TRP C 1 94 ? -25.010 8.993 -22.925 1.00 32.23 116 TRP C CA 1
ATOM 3066 C C . TRP C 1 94 ? -25.622 9.995 -21.954 1.00 31.34 116 TRP C C 1
ATOM 3067 O O . TRP C 1 94 ? -24.976 10.992 -21.628 1.00 37.16 116 TRP C O 1
ATOM 3078 N N . ARG C 1 95 ? -26.846 9.740 -21.465 1.00 32.40 117 ARG C N 1
ATOM 3079 C CA . ARG C 1 95 ? -27.457 10.622 -20.472 1.00 36.60 117 ARG C CA 1
ATOM 3080 C C . ARG C 1 95 ? -26.702 10.585 -19.155 1.00 41.65 117 ARG C C 1
ATOM 3081 O O . ARG C 1 95 ? -26.567 11.609 -18.485 1.00 42.44 117 ARG C O 1
ATOM 3089 N N . ALA C 1 96 ? -26.258 9.401 -18.741 1.00 42.80 118 ALA C N 1
ATOM 3090 C CA . ALA C 1 96 ? -25.639 9.251 -17.436 1.00 43.00 118 ALA C CA 1
ATOM 3091 C C . ALA C 1 96 ? -24.172 9.634 -17.451 1.00 46.72 118 ALA C C 1
ATOM 3092 O O . ALA C 1 96 ? -23.620 9.963 -16.398 1.00 53.29 118 ALA C O 1
ATOM 3094 N N . THR C 1 97 ? -23.535 9.612 -18.615 1.00 55.79 119 THR C N 1
ATOM 3095 C CA . THR C 1 97 ? -22.172 10.104 -18.714 1.00 59.31 119 THR C CA 1
ATOM 3096 C C . THR C 1 97 ? -22.146 11.281 -19.679 1.00 59.52 119 THR C C 1
ATOM 3097 O O . THR C 1 97 ? -22.746 12.325 -19.408 1.00 63.63 119 THR C O 1
ATOM 3101 N N . HIS C 1 98 ? -21.473 11.122 -20.808 1.00 59.20 120 HIS C N 1
ATOM 3102 C CA . HIS C 1 98 ? -21.425 12.136 -21.848 1.00 56.72 120 HIS C CA 1
ATOM 3103 C C . HIS C 1 98 ? -21.788 11.491 -23.176 1.00 51.12 120 HIS C C 1
ATOM 3104 O O . HIS C 1 98 ? -21.738 10.269 -23.334 1.00 41.47 120 HIS C O 1
ATOM 3111 N N . GLY C 1 99 ? -22.165 12.326 -24.131 1.00 51.92 121 GLY C N 1
ATOM 3112 C CA . GLY C 1 99 ? -22.442 11.853 -25.458 1.00 45.58 121 GLY C CA 1
ATOM 3113 C C . GLY C 1 99 ? -21.177 11.459 -26.190 1.00 44.60 121 GLY C C 1
ATOM 3114 O O . GLY C 1 99 ? -20.054 11.691 -25.732 1.00 41.58 121 GLY C O 1
ATOM 3115 N N . PRO C 1 100 ? -21.344 10.852 -27.356 1.00 46.08 122 PRO C N 1
ATOM 3116 C CA . PRO C 1 100 ? -20.185 10.380 -28.114 1.00 51.55 122 PRO C CA 1
ATOM 3117 C C . PRO C 1 100 ? -19.400 11.531 -28.726 1.00 58.99 122 PRO C C 1
ATOM 3118 O O . PRO C 1 100 ? -19.888 12.651 -28.893 1.00 52.66 122 PRO C O 1
ATOM 3122 N N . GLU C 1 101 ? -18.160 11.206 -29.077 1.00 65.08 123 GLU C N 1
ATOM 3123 C CA . GLU C 1 101 ? -17.164 12.159 -29.540 1.00 66.09 123 GLU C CA 1
ATOM 3124 C C . GLU C 1 101 ? -17.310 12.437 -31.037 1.00 60.94 123 GLU C C 1
ATOM 3125 O O . GLU C 1 101 ? -17.526 11.521 -31.843 1.00 60.29 123 GLU C O 1
ATOM 3131 N N . GLY C 1 102 ? -17.205 13.713 -31.405 1.00 54.74 124 GLY C N 1
ATOM 3132 C CA . GLY C 1 102 ? -17.084 14.106 -32.789 1.00 39.32 124 GLY C CA 1
ATOM 3133 C C . GLY C 1 102 ? -18.400 14.145 -33.539 1.00 40.92 124 GLY C C 1
ATOM 3134 O O . GLY C 1 102 ? -19.459 13.808 -33.006 1.00 40.37 124 GLY C O 1
ATOM 3135 N N . PRO C 1 103 ? -18.354 14.580 -34.798 1.00 39.70 125 PRO C N 1
ATOM 3136 C CA . PRO C 1 103 ? -19.590 14.692 -35.581 1.00 44.72 125 PRO C CA 1
ATOM 3137 C C . PRO C 1 103 ? -20.143 13.322 -35.944 1.00 40.13 125 PRO C C 1
ATOM 3138 O O . PRO C 1 103 ? -19.399 12.399 -36.277 1.00 45.90 125 PRO C O 1
ATOM 3142 N N . ALA C 1 104 ? -21.445 13.199 -35.868 1.00 36.11 126 ALA C N 1
ATOM 3143 C CA . ALA C 1 104 ? -22.072 11.944 -36.243 1.00 46.07 126 ALA C CA 1
ATOM 3144 C C . ALA C 1 104 ? -22.102 11.809 -37.763 1.00 37.08 126 ALA C C 1
ATOM 3145 O O . ALA C 1 104 ? -22.239 12.812 -38.465 1.00 31.22 126 ALA C O 1
ATOM 3147 N N . PRO C 1 105 ? -21.950 10.598 -38.294 1.00 34.79 127 PRO C N 1
ATOM 3148 C CA . PRO C 1 105 ? -22.133 10.411 -39.736 1.00 31.73 127 PRO C CA 1
ATOM 3149 C C . PRO C 1 105 ? -23.527 10.861 -40.138 1.00 35.74 127 PRO C C 1
ATOM 3150 O O . PRO C 1 105 ? -24.484 10.736 -39.372 1.00 31.89 127 PRO C O 1
ATOM 3154 N N . ASP C 1 106 ? -23.626 11.427 -41.330 1.00 30.10 128 ASP C N 1
ATOM 3155 C CA . ASP C 1 106 ? -24.906 11.947 -41.789 1.00 35.48 128 ASP C CA 1
ATOM 3156 C C . ASP C 1 106 ? -25.900 10.806 -41.962 1.00 41.35 128 ASP C C 1
ATOM 3157 O O . ASP C 1 106 ? -25.644 9.853 -42.706 1.00 44.63 128 ASP C O 1
ATOM 3162 N N . LEU C 1 107 ? -27.024 10.892 -41.254 1.00 37.21 129 LEU C N 1
ATOM 3163 C CA . LEU C 1 107 ? -27.997 9.809 -41.293 1.00 29.10 129 LEU C CA 1
ATOM 3164 C C . LEU C 1 107 ? -28.486 9.567 -42.717 1.00 29.61 129 LEU C C 1
ATOM 3165 O O . LEU C 1 107 ? -28.476 8.430 -43.205 1.00 27.87 129 LEU C O 1
ATOM 3170 N N . ALA C 1 108 ? -28.874 10.641 -43.414 1.00 28.30 130 ALA C N 1
ATOM 3171 C CA . ALA C 1 108 ? -29.542 10.500 -44.702 1.00 30.55 130 ALA C CA 1
ATOM 3172 C C . ALA C 1 108 ? -28.608 9.921 -45.758 1.00 33.96 130 ALA C C 1
ATOM 3173 O O . ALA C 1 108 ? -28.993 9.017 -46.504 1.00 38.27 130 ALA C O 1
ATOM 3175 N N . THR C 1 109 ? -27.378 10.424 -45.843 1.00 30.55 131 THR C N 1
ATOM 3176 C CA . THR C 1 109 ? -26.529 10.105 -46.982 1.00 33.45 131 THR C CA 1
ATOM 3177 C C . THR C 1 109 ? -25.387 9.168 -46.639 1.00 36.34 131 THR C C 1
ATOM 3178 O O . THR C 1 109 ? -24.667 8.733 -47.542 1.00 31.76 131 THR C O 1
ATOM 3182 N N . SER C 1 110 ? -25.194 8.837 -45.372 1.00 29.73 132 SER C N 1
ATOM 3183 C CA . SER C 1 110 ? -24.137 7.898 -45.029 1.00 30.34 132 SER C CA 1
ATOM 3184 C C . SER C 1 110 ? -24.681 6.639 -44.371 1.00 30.07 132 SER C C 1
ATOM 3185 O O . SER C 1 110 ? -24.470 5.542 -44.889 1.00 28.73 132 SER C O 1
ATOM 3188 N N . THR C 1 111 ? -25.391 6.765 -43.251 1.00 28.95 133 THR C N 1
ATOM 3189 C CA . THR C 1 111 ? -25.805 5.595 -42.482 1.00 26.63 133 THR C CA 1
ATOM 3190 C C . THR C 1 111 ? -26.987 4.856 -43.121 1.00 28.60 133 THR C C 1
ATOM 3191 O O . THR C 1 111 ? -26.958 3.623 -43.235 1.00 26.79 133 THR C O 1
ATOM 3195 N N . ARG C 1 112 ? -28.041 5.578 -43.532 1.00 26.85 134 ARG C N 1
ATOM 3196 C CA . ARG C 1 112 ? -29.182 4.902 -44.155 1.00 29.18 134 ARG C CA 1
ATOM 3197 C C . ARG C 1 112 ? -28.829 4.147 -45.434 1.00 27.68 134 ARG C C 1
ATOM 3198 O O . ARG C 1 112 ? -29.313 3.013 -45.586 1.00 25.89 134 ARG C O 1
ATOM 3206 N N . PRO C 1 113 ? -28.018 4.675 -46.369 1.00 26.18 135 PRO C N 1
ATOM 3207 C CA . PRO C 1 113 ? -27.592 3.827 -47.503 1.00 26.29 135 PRO C CA 1
ATOM 3208 C C . PRO C 1 113 ? -26.897 2.546 -47.067 1.00 34.13 135 PRO C C 1
ATOM 3209 O O . PRO C 1 113 ? -27.102 1.497 -47.691 1.00 29.83 135 PRO C O 1
ATOM 3213 N N . GLN C 1 114 ? -26.100 2.591 -45.991 1.00 30.52 136 GLN C N 1
ATOM 3214 C CA . GLN C 1 114 ? -25.479 1.362 -45.508 1.00 29.20 136 GLN C CA 1
ATOM 3215 C C . GLN C 1 114 ? -26.513 0.405 -44.930 1.00 31.38 136 GLN C C 1
ATOM 3216 O O . GLN C 1 114 ? -26.435 -0.810 -45.154 1.00 34.48 136 GLN C O 1
ATOM 3222 N N . LEU C 1 115 ? -27.473 0.921 -44.157 1.00 29.24 137 LEU C N 1
ATOM 3223 C CA . LEU C 1 115 ? -28.561 0.062 -43.693 1.00 26.87 137 LEU C CA 1
ATOM 3224 C C . LEU C 1 115 ? -29.315 -0.546 -44.876 1.00 25.56 137 LEU C C 1
ATOM 3225 O O . LEU C 1 115 ? -29.629 -1.740 -44.877 1.00 28.43 137 LEU C O 1
ATOM 3230 N N . ASP C 1 116 ? -29.605 0.267 -45.893 1.00 26.78 138 ASP C N 1
ATOM 3231 C CA . ASP C 1 116 ? -30.427 -0.185 -47.012 1.00 26.16 138 ASP C CA 1
ATOM 3232 C C . ASP C 1 116 ? -29.727 -1.268 -47.829 1.00 29.97 138 ASP C C 1
ATOM 3233 O O . ASP C 1 116 ? -30.368 -2.239 -48.242 1.00 29.08 138 ASP C O 1
ATOM 3238 N N . ARG C 1 117 ? -28.417 -1.131 -48.069 1.00 29.40 139 ARG C N 1
ATOM 3239 C CA . ARG C 1 117 ? -27.720 -2.175 -48.811 1.00 30.11 139 ARG C CA 1
ATOM 3240 C C . ARG C 1 117 ? -27.719 -3.507 -48.073 1.00 33.72 139 ARG C C 1
ATOM 3241 O O . ARG C 1 117 ? -27.631 -4.557 -48.719 1.00 34.49 139 ARG C O 1
ATOM 3249 N N . LEU C 1 118 ? -27.865 -3.514 -46.749 1.00 31.33 140 LEU C N 1
ATOM 3250 C CA . LEU C 1 118 ? -27.925 -4.812 -46.084 1.00 24.58 140 LEU C CA 1
ATOM 3251 C C . LEU C 1 118 ? -29.280 -5.505 -46.252 1.00 28.93 140 LEU C C 1
ATOM 3252 O O . LEU C 1 118 ? -29.376 -6.711 -45.993 1.00 31.68 140 LEU C O 1
ATOM 3257 N N . THR C 1 119 ? -30.323 -4.798 -46.697 1.00 32.06 141 THR C N 1
ATOM 3258 C CA . THR C 1 119 ? -31.630 -5.444 -46.806 1.00 30.39 141 THR C CA 1
ATOM 3259 C C . THR C 1 119 ? -31.593 -6.575 -47.824 1.00 32.12 141 THR C C 1
ATOM 3260 O O . THR C 1 119 ? -32.122 -7.662 -47.565 1.00 29.17 141 THR C O 1
ATOM 3264 N N . GLN C 1 120 ? -30.951 -6.344 -48.977 1.00 28.09 142 GLN C N 1
ATOM 3265 C CA . GLN C 1 120 ? -30.825 -7.391 -49.989 1.00 28.35 142 GLN C CA 1
ATOM 3266 C C . GLN C 1 120 ? -30.153 -8.631 -49.415 1.00 28.53 142 GLN C C 1
ATOM 3267 O O . GLN C 1 120 ? -30.622 -9.754 -49.613 1.00 24.02 142 GLN C O 1
ATOM 3273 N N . SER C 1 121 ? -29.033 -8.441 -48.711 1.00 24.63 143 SER C N 1
ATOM 3274 C CA . SER C 1 121 ? -28.271 -9.572 -48.189 1.00 23.37 143 SER C CA 1
ATOM 3275 C C . SER C 1 121 ? -29.046 -10.301 -47.100 1.00 25.43 143 SER C C 1
ATOM 3276 O O . SER C 1 121 ? -28.982 -11.535 -47.006 1.00 23.29 143 SER C O 1
ATOM 3279 N N . LEU C 1 122 ? -29.761 -9.550 -46.249 1.00 21.87 144 LEU C N 1
ATOM 3280 C CA . LEU C 1 122 ? -30.547 -10.184 -45.195 1.00 26.53 144 LEU C CA 1
ATOM 3281 C C . LEU C 1 122 ? -31.670 -11.031 -45.777 1.00 27.87 144 LEU C C 1
ATOM 3282 O O . LEU C 1 122 ? -31.898 -12.162 -45.319 1.00 21.07 144 LEU C O 1
ATOM 3287 N N . ILE C 1 123 ? -32.380 -10.492 -46.780 1.00 24.47 145 ILE C N 1
ATOM 3288 C CA . ILE C 1 123 ? -33.437 -11.237 -47.449 1.00 26.56 145 ILE C CA 1
ATOM 3289 C C . ILE C 1 123 ? -32.861 -12.498 -48.057 1.00 29.63 145 ILE C C 1
ATOM 3290 O O . ILE C 1 123 ? -33.402 -13.588 -47.869 1.00 26.01 145 ILE C O 1
ATOM 3295 N N . ALA C 1 124 ? -31.725 -12.370 -48.758 1.00 25.55 146 ALA C N 1
ATOM 3296 C CA . ALA C 1 124 ? -31.102 -13.539 -49.376 1.00 26.55 146 ALA C CA 1
ATOM 3297 C C . ALA C 1 124 ? -30.666 -14.552 -48.327 1.00 25.49 146 ALA C C 1
ATOM 3298 O O . ALA C 1 124 ? -30.836 -15.763 -48.520 1.00 24.92 146 ALA C O 1
ATOM 3300 N N . ALA C 1 125 ? -30.076 -14.081 -47.218 1.00 26.04 147 ALA C N 1
ATOM 3301 C CA . ALA C 1 125 ? -29.677 -15.009 -46.164 1.00 21.07 147 ALA C CA 1
ATOM 3302 C C . ALA C 1 125 ? -30.895 -15.688 -45.553 1.00 25.29 147 ALA C C 1
ATOM 3303 O O . ALA C 1 125 ? -30.863 -16.887 -45.255 1.00 28.77 147 ALA C O 1
ATOM 3305 N N . LEU C 1 126 ? -31.988 -14.943 -45.379 1.00 23.29 148 LEU C N 1
ATOM 3306 C CA . LEU C 1 126 ? -33.169 -15.528 -44.764 1.00 27.45 148 LEU C CA 1
ATOM 3307 C C . LEU C 1 126 ? -33.821 -16.560 -45.681 1.00 34.70 148 LEU C C 1
ATOM 3308 O O . LEU C 1 126 ? -34.369 -17.560 -45.195 1.00 28.80 148 LEU C O 1
ATOM 3313 N N . ALA C 1 127 ? -33.749 -16.355 -47.002 1.00 29.82 149 ALA C N 1
ATOM 3314 C CA . ALA C 1 127 ? -34.206 -17.383 -47.929 1.00 25.14 149 ALA C CA 1
ATOM 3315 C C . ALA C 1 127 ? -33.498 -18.707 -47.675 1.00 26.17 149 ALA C C 1
ATOM 3316 O O . ALA C 1 127 ? -34.123 -19.768 -47.717 1.00 28.51 149 ALA C O 1
ATOM 3318 N N . ARG C 1 128 ? -32.190 -18.665 -47.407 1.00 21.63 150 ARG C N 1
ATOM 3319 C CA . ARG C 1 128 ? -31.447 -19.895 -47.162 1.00 24.20 150 ARG C CA 1
ATOM 3320 C C . ARG C 1 128 ? -31.784 -20.535 -45.815 1.00 31.98 150 ARG C C 1
ATOM 3321 O O . ARG C 1 128 ? -31.561 -21.739 -45.637 1.00 29.73 150 ARG C O 1
ATOM 3329 N N . VAL C 1 129 ? -32.278 -19.759 -44.855 1.00 30.64 151 VAL C N 1
ATOM 3330 C CA . VAL C 1 129 ? -32.646 -20.316 -43.562 1.00 30.53 151 VAL C CA 1
ATOM 3331 C C . VAL C 1 129 ? -34.091 -20.825 -43.547 1.00 29.57 151 VAL C C 1
ATOM 3332 O O . VAL C 1 129 ? -34.405 -21.780 -42.827 1.00 31.73 151 VAL C O 1
ATOM 3336 N N . ALA C 1 130 ? -34.969 -20.223 -44.346 1.00 25.88 152 ALA C N 1
ATOM 3337 C CA . ALA C 1 130 ? -36.387 -20.565 -44.311 1.00 28.21 152 ALA C CA 1
ATOM 3338 C C . ALA C 1 130 ? -36.682 -22.066 -44.313 1.00 34.44 152 ALA C C 1
ATOM 3339 O O . ALA C 1 130 ? -37.561 -22.484 -43.540 1.00 29.83 152 ALA C O 1
ATOM 3341 N N . PRO C 1 131 ? -36.011 -22.918 -45.107 1.00 35.92 153 PRO C N 1
ATOM 3342 C CA . PRO C 1 131 ? -36.320 -24.359 -45.048 1.00 39.35 153 PRO C CA 1
ATOM 3343 C C . PRO C 1 131 ? -36.164 -24.957 -43.667 1.00 42.40 153 PRO C C 1
ATOM 3344 O O . PRO C 1 131 ? -36.905 -25.879 -43.306 1.00 45.30 153 PRO C O 1
ATOM 3348 N N . LEU C 1 132 ? -35.209 -24.462 -42.887 1.00 35.63 154 LEU C N 1
ATOM 3349 C CA . LEU C 1 132 ? -34.911 -25.000 -41.568 1.00 41.14 154 LEU C CA 1
ATOM 3350 C C . LEU C 1 132 ? -35.832 -24.453 -40.487 1.00 46.03 154 LEU C C 1
ATOM 3351 O O . LEU C 1 132 ? -35.791 -24.943 -39.350 1.00 41.26 154 LEU C O 1
ATOM 3356 N N . ARG C 1 133 ? -36.672 -23.463 -40.801 1.00 36.57 155 ARG C N 1
ATOM 3357 C CA . ARG C 1 133 ? -37.276 -22.696 -39.716 1.00 42.99 155 ARG C CA 1
ATOM 3358 C C . ARG C 1 133 ? -38.259 -23.524 -38.903 1.00 45.25 155 ARG C C 1
ATOM 3359 O O . ARG C 1 133 ? -38.459 -23.242 -37.716 1.00 49.36 155 ARG C O 1
ATOM 3367 N N . ASP C 1 134 ? -38.862 -24.552 -39.493 1.00 40.73 156 ASP C N 1
ATOM 3368 C CA . ASP C 1 134 ? -39.827 -25.360 -38.769 1.00 43.27 156 ASP C CA 1
ATOM 3369 C C . ASP C 1 134 ? -39.251 -26.688 -38.301 1.00 44.71 156 ASP C C 1
ATOM 3370 O O . ASP C 1 134 ? -39.991 -27.507 -37.749 1.00 47.08 156 ASP C O 1
ATOM 3375 N N . ALA C 1 135 ? -37.929 -26.914 -38.494 1.00 43.25 157 ALA C N 1
ATOM 3376 C CA . ALA C 1 135 ? -37.275 -28.187 -38.214 1.00 44.67 157 ALA C CA 1
ATOM 3377 C C . ALA C 1 135 ? -36.999 -28.349 -36.721 1.00 44.72 157 ALA C C 1
ATOM 3378 O O . ALA C 1 135 ? -36.836 -27.358 -36.001 1.00 42.75 157 ALA C O 1
ATOM 3380 N N . PRO C 1 136 ? -36.924 -29.592 -36.231 1.00 49.26 158 PRO C N 1
ATOM 3381 C CA . PRO C 1 136 ? -36.730 -29.783 -34.786 1.00 47.39 158 PRO C CA 1
ATOM 3382 C C . PRO C 1 136 ? -35.388 -29.272 -34.280 1.00 50.49 158 PRO C C 1
ATOM 3383 O O . PRO C 1 136 ? -35.282 -28.894 -33.109 1.00 48.63 158 PRO C O 1
ATOM 3387 N N . ASP C 1 137 ? -34.361 -29.235 -35.112 1.00 43.59 159 ASP C N 1
ATOM 3388 C CA . ASP C 1 137 ? -33.059 -28.796 -34.628 1.00 49.03 159 ASP C CA 1
ATOM 3389 C C . ASP C 1 137 ? -32.806 -27.318 -34.878 1.00 45.22 159 ASP C C 1
ATOM 3390 O O . ASP C 1 137 ? -31.717 -26.827 -34.559 1.00 38.43 159 ASP C O 1
ATOM 3395 N N . CYS C 1 138 ? -33.775 -26.591 -35.430 1.00 38.95 160 CYS C N 1
ATOM 3396 C CA . CYS C 1 138 ? -33.554 -25.163 -35.649 1.00 31.59 160 CYS C CA 1
ATOM 3397 C C . CYS C 1 138 ? -33.184 -24.423 -34.367 1.00 29.38 160 CYS C C 1
ATOM 3398 O O . CYS C 1 138 ? -32.155 -23.718 -34.361 1.00 26.85 160 CYS C O 1
ATOM 3401 N N . PRO C 1 139 ? -33.930 -24.537 -33.260 1.00 30.75 161 PRO C N 1
ATOM 3402 C CA . PRO C 1 139 ? -33.584 -23.706 -32.094 1.00 31.98 161 PRO C CA 1
ATOM 3403 C C . PRO C 1 139 ? -32.187 -23.975 -31.539 1.00 31.95 161 PRO C C 1
ATOM 3404 O O . PRO C 1 139 ? -31.478 -23.022 -31.190 1.00 26.12 161 PRO C O 1
ATOM 3408 N N . SER C 1 140 ? -31.747 -25.239 -31.487 1.00 31.13 162 SER C N 1
ATOM 3409 C CA . SER C 1 140 ? -30.411 -25.503 -30.961 1.00 37.22 162 SER C CA 1
ATOM 3410 C C . SER C 1 140 ? -29.325 -25.008 -31.916 1.00 39.17 162 SER C C 1
ATOM 3411 O O . SER C 1 140 ? -28.313 -24.455 -31.469 1.00 36.42 162 SER C O 1
ATOM 3414 N N . ARG C 1 141 ? -29.501 -25.205 -33.229 1.00 37.49 163 ARG C N 1
ATOM 3415 C CA . ARG C 1 141 ? -28.495 -24.716 -34.172 1.00 28.21 163 ARG C CA 1
ATOM 3416 C C . ARG C 1 141 ? -28.429 -23.191 -34.165 1.00 27.53 163 ARG C C 1
ATOM 3417 O O . ARG C 1 141 ? -27.335 -22.608 -34.139 1.00 25.95 163 ARG C O 1
ATOM 3425 N N . LEU C 1 142 ? -29.580 -22.521 -34.152 1.00 25.88 164 LEU C N 1
ATOM 3426 C CA . LEU C 1 142 ? -29.567 -21.068 -34.031 1.00 29.15 164 LEU C CA 1
ATOM 3427 C C . LEU C 1 142 ? -28.884 -20.633 -32.735 1.00 30.95 164 LEU C C 1
ATOM 3428 O O . LEU C 1 142 ? -28.036 -19.737 -32.735 1.00 21.49 164 LEU C O 1
ATOM 3433 N N . ALA C 1 143 ? -29.240 -21.266 -31.620 1.00 30.04 165 ALA C N 1
ATOM 3434 C CA . ALA C 1 143 ? -28.648 -20.890 -30.341 1.00 31.15 165 ALA C CA 1
ATOM 3435 C C . ALA C 1 143 ? -27.136 -21.094 -30.356 1.00 32.50 165 ALA C C 1
ATOM 3436 O O . ALA C 1 143 ? -26.387 -20.300 -29.771 1.00 32.38 165 ALA C O 1
ATOM 3438 N N . ARG C 1 144 ? -26.674 -22.165 -31.007 1.00 27.40 166 ARG C N 1
ATOM 3439 C CA . ARG C 1 144 ? -25.238 -22.408 -31.131 1.00 29.08 1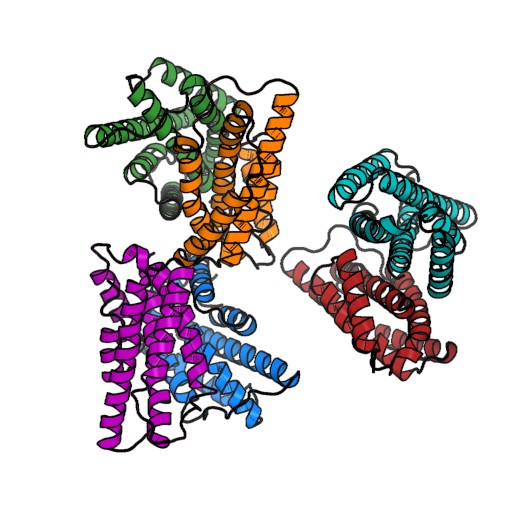66 ARG C CA 1
ATOM 3440 C C . ARG C 1 144 ? -24.572 -21.302 -31.944 1.00 30.94 166 ARG C C 1
ATOM 3441 O O . ARG C 1 144 ? -23.517 -20.780 -31.559 1.00 28.66 166 ARG C O 1
ATOM 3449 N N . SER C 1 145 ? -25.188 -20.936 -33.074 1.00 24.09 167 SER C N 1
ATOM 3450 C CA . SER C 1 145 ? -24.675 -19.873 -33.938 1.00 25.75 167 SER C CA 1
ATOM 3451 C C . SER C 1 145 ? -24.511 -18.573 -33.173 1.00 25.08 167 SER C C 1
ATOM 3452 O O . SER C 1 145 ? -23.476 -17.904 -33.267 1.00 33.35 167 SER C O 1
ATOM 3455 N N . ILE C 1 146 ? -25.544 -18.187 -32.433 1.00 22.75 168 ILE C N 1
ATOM 3456 C CA . ILE C 1 146 ? -25.512 -16.921 -31.715 1.00 20.45 168 ILE C CA 1
ATOM 3457 C C . ILE C 1 146 ? -24.401 -16.932 -30.680 1.00 22.51 168 ILE C C 1
ATOM 3458 O O . ILE C 1 146 ? -23.634 -15.969 -30.561 1.00 26.97 168 ILE C O 1
ATOM 3463 N N . ALA C 1 147 ? -24.263 -18.043 -29.947 1.00 26.44 169 ALA C N 1
ATOM 3464 C CA . ALA C 1 147 ? -23.223 -18.125 -28.929 1.00 23.53 169 ALA C CA 1
ATOM 3465 C C . ALA C 1 147 ? -21.842 -18.101 -29.562 1.00 27.90 169 ALA C C 1
ATOM 3466 O O . ALA C 1 147 ? -20.927 -17.452 -29.043 1.00 29.18 169 ALA C O 1
ATOM 3468 N N . ASN C 1 148 ? -21.680 -18.804 -30.689 1.00 24.70 170 ASN C N 1
ATOM 3469 C CA . ASN C 1 148 ? -20.432 -18.770 -31.449 1.00 28.82 170 ASN C CA 1
ATOM 3470 C C . ASN C 1 148 ? -20.074 -17.352 -31.862 1.00 29.62 170 ASN C C 1
ATOM 3471 O O . ASN C 1 148 ? -18.909 -16.948 -31.796 1.00 28.20 170 ASN C O 1
ATOM 3476 N N . TRP C 1 149 ? -21.064 -16.597 -32.332 1.00 25.55 171 TRP C N 1
ATOM 3477 C CA . TRP C 1 149 ? -20.797 -15.243 -32.793 1.00 26.85 171 TRP C CA 1
ATOM 3478 C C . TRP C 1 149 ? -20.450 -14.325 -31.624 1.00 24.28 171 TRP C C 1
ATOM 3479 O O . TRP C 1 149 ? -19.458 -13.586 -31.686 1.00 26.06 171 TRP C O 1
ATOM 3490 N N . LYS C 1 150 ? -21.253 -14.357 -30.550 1.00 21.99 172 LYS C N 1
ATOM 3491 C CA . LYS C 1 150 ? -21.011 -13.481 -29.398 1.00 23.56 172 LYS C CA 1
ATOM 3492 C C . LYS C 1 150 ? -19.640 -13.705 -28.783 1.00 32.76 172 LYS C C 1
ATOM 3493 O O . LYS C 1 150 ? -19.036 -12.757 -28.262 1.00 32.18 172 LYS C O 1
ATOM 3499 N N . THR C 1 151 ? -19.142 -14.943 -28.795 1.00 30.22 173 THR C N 1
ATOM 3500 C CA . THR C 1 151 ? -17.849 -15.206 -28.166 1.00 35.70 173 THR C CA 1
ATOM 3501 C C . THR C 1 151 ? -16.666 -14.780 -29.033 1.00 34.71 173 THR C C 1
ATOM 3502 O O . THR C 1 151 ? -15.528 -14.809 -28.551 1.00 31.58 173 THR C O 1
ATOM 3506 N N . LEU C 1 152 ? -16.914 -14.407 -30.291 1.00 32.38 174 LEU C N 1
ATOM 3507 C CA . LEU C 1 152 ? -15.906 -13.776 -31.143 1.00 37.45 174 LEU C CA 1
ATOM 3508 C C . LEU C 1 152 ? -15.841 -12.298 -30.838 1.00 54.33 174 LEU C C 1
ATOM 3509 O O . LEU C 1 152 ? -14.875 -11.795 -30.253 1.00 58.32 174 LEU C O 1
ATOM 3514 N N . THR C 1 153 ? -16.908 -11.616 -31.259 1.00 60.75 175 THR C N 1
ATOM 3515 C CA . THR C 1 153 ? -16.953 -10.167 -31.354 1.00 66.72 175 THR C CA 1
ATOM 3516 C C . THR C 1 153 ? -16.885 -9.524 -29.982 1.00 67.27 175 THR C C 1
ATOM 3517 O O . THR C 1 153 ? -16.225 -8.493 -29.807 1.00 67.21 175 THR C O 1
ATOM 3521 N N . ARG C 1 154 ? -17.570 -10.116 -29.004 1.00 85.93 176 ARG C N 1
ATOM 3522 C CA . ARG C 1 154 ? -17.529 -9.631 -27.633 1.00 88.72 176 ARG C CA 1
ATOM 3523 C C . ARG C 1 154 ? -18.065 -8.201 -27.534 1.00 93.88 176 ARG C C 1
ATOM 3524 O O . ARG C 1 154 ? -17.525 -7.364 -26.805 1.00 99.25 176 ARG C O 1
ATOM 3532 N N . TYR C 1 155 ? -19.140 -7.919 -28.274 1.00 83.56 177 TYR C N 1
ATOM 3533 C CA . TYR C 1 155 ? -19.727 -6.583 -28.310 1.00 78.27 177 TYR C CA 1
ATOM 3534 C C . TYR C 1 155 ? -20.291 -6.212 -26.934 1.00 84.26 177 TYR C C 1
ATOM 3535 O O . TYR C 1 155 ? -20.268 -7.001 -25.978 1.00 79.01 177 TYR C O 1
ATOM 3537 N N . ASP C 1 156 ? -20.795 -4.981 -26.833 1.00 85.59 178 ASP C N 1
ATOM 3538 C CA . ASP C 1 156 ? -21.377 -4.514 -25.584 1.00 80.33 178 ASP C CA 1
ATOM 3539 C C . ASP C 1 156 ? -22.576 -5.373 -25.219 1.00 67.52 178 ASP C C 1
ATOM 3540 O O . ASP C 1 156 ? -23.388 -5.725 -26.079 1.00 57.28 178 ASP C O 1
ATOM 3542 N N . SER C 1 157 ? -22.672 -5.723 -23.934 1.00 65.02 179 SER C N 1
ATOM 3543 C CA . SER C 1 157 ? -23.850 -6.381 -23.373 1.00 69.66 179 SER C CA 1
ATOM 3544 C C . SER C 1 157 ? -25.149 -5.799 -23.933 1.00 68.84 179 SER C C 1
ATOM 3545 O O . SER C 1 157 ? -26.148 -6.514 -24.077 1.00 64.18 179 SER C O 1
ATOM 3548 N N . ALA C 1 158 ? -25.131 -4.498 -24.257 1.00 66.78 180 ALA C N 1
ATOM 3549 C CA . ALA C 1 158 ? -26.288 -3.844 -24.856 1.00 63.14 180 ALA C CA 1
ATOM 3550 C C . ALA C 1 158 ? -26.508 -4.318 -26.285 1.00 57.31 180 ALA C C 1
ATOM 3551 O O . ALA C 1 158 ? -27.610 -4.748 -26.640 1.00 49.25 180 ALA C O 1
ATOM 3553 N N . GLN C 1 159 ? -25.473 -4.230 -27.123 1.00 46.72 181 GLN C N 1
ATOM 3554 C CA . GLN C 1 159 ? -25.613 -4.702 -28.488 1.00 49.78 181 GLN C CA 1
ATOM 3555 C C . GLN C 1 159 ? -25.897 -6.199 -28.519 1.00 47.43 181 GLN C C 1
ATOM 3556 O O . GLN C 1 159 ? -26.719 -6.662 -29.316 1.00 35.46 181 GLN C O 1
ATOM 3562 N N . LYS C 1 160 ? -25.263 -6.966 -27.625 1.00 40.38 182 LYS C N 1
ATOM 3563 C CA . LYS C 1 160 ? -25.516 -8.403 -27.578 1.00 37.81 182 LYS C CA 1
ATOM 3564 C C . LYS C 1 160 ? -26.956 -8.708 -27.170 1.00 46.00 182 LYS C C 1
ATOM 3565 O O . LYS C 1 160 ? -27.586 -9.608 -27.739 1.00 43.81 182 LYS C O 1
ATOM 3571 N N . ASP C 1 161 ? -27.498 -7.975 -26.182 1.00 43.93 183 ASP C N 1
ATOM 3572 C CA . ASP C 1 161 ? -28.905 -8.159 -25.811 1.00 38.31 183 ASP C CA 1
ATOM 3573 C C . ASP C 1 161 ? -29.827 -7.823 -26.978 1.00 41.77 183 ASP C C 1
ATOM 3574 O O . ASP C 1 161 ? -30.827 -8.519 -27.220 1.00 38.35 183 ASP C O 1
ATOM 3579 N N . ALA C 1 162 ? -29.500 -6.765 -27.725 1.00 38.25 184 ALA C N 1
ATOM 3580 C CA . ALA C 1 162 ? -30.301 -6.420 -28.895 1.00 34.75 184 ALA C CA 1
ATOM 3581 C C . ALA C 1 162 ? -30.225 -7.501 -29.958 1.00 31.83 184 ALA C C 1
ATOM 3582 O O . ALA C 1 162 ? -31.193 -7.704 -30.703 1.00 26.27 184 ALA C O 1
ATOM 3584 N N . LEU C 1 163 ? -29.082 -8.181 -30.065 1.00 29.13 185 LEU C N 1
ATOM 3585 C CA . LEU C 1 163 ? -28.938 -9.214 -31.086 1.00 28.05 185 LEU C CA 1
ATOM 3586 C C . LEU C 1 163 ? -29.947 -10.335 -30.875 1.00 31.25 185 LEU C C 1
ATOM 3587 O O . LEU C 1 163 ? -30.466 -10.913 -31.839 1.00 25.97 185 LEU C O 1
ATOM 3592 N N . GLY C 1 164 ? -30.222 -10.671 -29.619 1.00 27.46 186 GLY C N 1
ATOM 3593 C CA . GLY C 1 164 ? -31.179 -11.731 -29.349 1.00 29.75 186 GLY C CA 1
ATOM 3594 C C . GLY C 1 164 ? -32.575 -11.361 -29.814 1.00 36.78 186 GLY C C 1
ATOM 3595 O O . GLY C 1 164 ? -33.294 -12.194 -30.370 1.00 32.31 186 GLY C O 1
ATOM 3596 N N . THR C 1 165 ? -32.979 -10.109 -29.567 1.00 30.75 187 THR C N 1
ATOM 3597 C CA . THR C 1 165 ? -34.213 -9.575 -30.136 1.00 30.92 187 THR C CA 1
ATOM 3598 C C . THR C 1 165 ? -34.233 -9.742 -31.652 1.00 28.49 187 THR C C 1
ATOM 3599 O O . THR C 1 165 ? -35.217 -10.228 -32.218 1.00 32.11 187 THR C O 1
ATOM 3603 N N . ALA C 1 166 ? -33.136 -9.369 -32.322 1.00 21.61 188 ALA C N 1
ATOM 3604 C CA . ALA C 1 166 ? -33.089 -9.431 -33.784 1.00 24.00 188 ALA C CA 1
ATOM 3605 C C . ALA C 1 166 ? -33.413 -10.824 -34.322 1.00 28.15 188 ALA C C 1
ATOM 3606 O O . ALA C 1 166 ? -33.907 -10.963 -35.449 1.00 29.66 188 ALA C O 1
ATOM 3608 N N . LEU C 1 167 ? -33.155 -11.864 -33.537 1.00 30.84 189 LEU C N 1
ATOM 3609 C CA . LEU C 1 167 ? -33.174 -13.230 -34.038 1.00 30.49 189 LEU C CA 1
ATOM 3610 C C . LEU C 1 167 ? -34.225 -14.076 -33.344 1.00 31.92 189 LEU C C 1
ATOM 3611 O O . LEU C 1 167 ? -34.179 -15.312 -33.439 1.00 29.30 189 LEU C O 1
ATOM 3616 N N . SER C 1 168 ? -35.183 -13.438 -32.666 1.00 22.64 190 SER C N 1
ATOM 3617 C CA . SER C 1 168 ? -36.118 -14.166 -31.816 1.00 27.42 190 SER C CA 1
ATOM 3618 C C . SER C 1 168 ? -37.203 -14.903 -32.590 1.00 27.88 190 SER C C 1
ATOM 3619 O O . SER C 1 168 ? -37.876 -15.757 -32.007 1.00 31.96 190 SER C O 1
ATOM 3622 N N . HIS C 1 169 ? -37.401 -14.608 -33.879 1.00 28.29 191 HIS C N 1
ATOM 3623 C CA . HIS C 1 169 ? -38.402 -15.334 -34.659 1.00 33.34 191 HIS C CA 1
ATOM 3624 C C . HIS C 1 169 ? -37.816 -15.968 -35.908 1.00 34.94 191 HIS C C 1
ATOM 3625 O O . HIS C 1 169 ? -38.548 -16.196 -36.863 1.00 32.23 191 HIS C O 1
ATOM 3632 N N . VAL C 1 170 ? -36.515 -16.253 -35.918 1.00 31.20 192 VAL C N 1
ATOM 3633 C CA . VAL C 1 170 ? -35.921 -16.975 -37.038 1.00 35.11 192 VAL C CA 1
ATOM 3634 C C . VAL C 1 170 ? -36.443 -18.406 -37.092 1.00 34.88 192 VAL C C 1
ATOM 3635 O O . VAL C 1 170 ? -36.716 -18.937 -38.173 1.00 30.43 192 VAL C O 1
ATOM 3639 N N . CYS C 1 171 ? -36.576 -19.054 -35.940 1.00 38.13 193 CYS C N 1
ATOM 3640 C CA . CYS C 1 171 ? -37.193 -20.366 -35.852 1.00 35.84 193 CYS C CA 1
ATOM 3641 C C . CYS C 1 171 ? -38.575 -20.221 -35.247 1.00 40.33 193 CYS C C 1
ATOM 3642 O O . CYS C 1 171 ? -38.832 -19.311 -34.455 1.00 44.91 193 CYS C O 1
ATOM 3645 N N . ALA C 1 172 ? -39.447 -21.159 -35.593 1.00 48.50 194 ALA C N 1
ATOM 3646 C CA . ALA C 1 172 ? -40.777 -21.186 -34.997 1.00 63.07 194 ALA C CA 1
ATOM 3647 C C . ALA C 1 172 ? -40.732 -21.525 -33.509 1.00 67.44 194 ALA C C 1
ATOM 3648 O O . ALA C 1 172 ? -41.519 -20.977 -32.730 1.00 71.91 194 ALA C O 1
ATOM 3650 N N . ALA C 1 173 ? -39.814 -22.401 -33.093 1.00 65.22 195 ALA C N 1
ATOM 3651 C CA . ALA C 1 173 ? -39.819 -22.963 -31.748 1.00 68.12 195 ALA C CA 1
ATOM 3652 C C . ALA C 1 173 ? -38.807 -22.304 -30.795 1.00 70.69 195 ALA C C 1
ATOM 3653 O O . ALA C 1 173 ? -38.390 -22.939 -29.818 1.00 75.69 195 ALA C O 1
ATOM 3655 N N . GLY C 1 174 ? -38.411 -21.053 -31.043 1.00 65.03 196 GLY C N 1
ATOM 3656 C CA . GLY C 1 174 ? -37.543 -20.342 -30.112 1.00 71.39 196 GLY C CA 1
ATOM 3657 C C . GLY C 1 174 ? -36.062 -20.298 -30.463 1.00 67.24 196 GLY C C 1
ATOM 3658 O O . GLY C 1 174 ? -35.706 -20.057 -31.615 1.00 57.98 196 GLY C O 1
ATOM 3659 N N . GLY C 1 175 ? -35.191 -20.517 -29.474 1.00 69.54 197 GLY C N 1
ATOM 3660 C CA . GLY C 1 175 ? -33.754 -20.530 -29.718 1.00 61.75 197 GLY C CA 1
ATOM 3661 C C . GLY C 1 175 ? -33.071 -19.197 -29.447 1.00 62.40 197 GLY C C 1
ATOM 3662 O O . GLY C 1 175 ? -31.966 -18.920 -29.928 1.00 50.57 197 GLY C O 1
ATOM 3663 N N . ASP D 1 13 ? 31.754 -17.135 -67.250 1.00 69.57 35 ASP D N 1
ATOM 3664 C CA . ASP D 1 13 ? 30.394 -17.489 -67.642 1.00 69.99 35 ASP D CA 1
ATOM 3665 C C . ASP D 1 13 ? 29.927 -18.791 -66.992 1.00 72.61 35 ASP D C 1
ATOM 3666 O O . ASP D 1 13 ? 30.417 -19.881 -67.320 1.00 72.15 35 ASP D O 1
ATOM 3668 N N . ASP D 1 14 ? 28.964 -18.669 -66.073 1.00 71.56 36 ASP D N 1
ATOM 3669 C CA . ASP D 1 14 ? 28.292 -19.837 -65.515 1.00 67.82 36 ASP D CA 1
ATOM 3670 C C . ASP D 1 14 ? 27.157 -20.282 -66.424 1.00 63.44 36 ASP D C 1
ATOM 3671 O O . ASP D 1 14 ? 26.165 -20.836 -65.936 1.00 52.42 36 ASP D O 1
ATOM 3676 N N . THR D 1 15 ? 27.267 -20.033 -67.736 1.00 60.96 37 THR D N 1
ATOM 3677 C CA . THR D 1 15 ? 26.161 -20.418 -68.605 1.00 53.90 37 THR D CA 1
ATOM 3678 C C . THR D 1 15 ? 26.059 -21.930 -68.734 1.00 46.60 37 THR D C 1
ATOM 3679 O O . THR D 1 15 ? 24.958 -22.453 -68.912 1.00 47.78 37 THR D O 1
ATOM 3683 N N . ALA D 1 16 ? 27.174 -22.656 -68.626 1.00 45.33 38 ALA D N 1
ATOM 3684 C CA . ALA D 1 16 ? 27.085 -24.114 -68.670 1.00 49.03 38 ALA D CA 1
ATOM 3685 C C . ALA D 1 16 ? 26.255 -24.640 -67.506 1.00 46.67 38 ALA D C 1
ATOM 3686 O O . ALA D 1 16 ? 25.367 -25.482 -67.690 1.00 37.59 38 ALA D O 1
ATOM 3688 N N . LEU D 1 17 ? 26.531 -24.153 -66.293 1.00 42.30 39 LEU D N 1
ATOM 3689 C CA . LEU D 1 17 ? 25.694 -24.505 -65.151 1.00 42.59 39 LEU D CA 1
ATOM 3690 C C . LEU D 1 17 ? 24.256 -24.034 -65.360 1.00 40.13 39 LEU D C 1
ATOM 3691 O O . LEU D 1 17 ? 23.305 -24.779 -65.111 1.00 36.41 39 LEU D O 1
ATOM 3696 N N . THR D 1 18 ? 24.078 -22.792 -65.808 1.00 35.72 40 THR D N 1
ATOM 3697 C CA . THR D 1 18 ? 22.729 -22.259 -66.002 1.00 44.66 40 THR D CA 1
ATOM 3698 C C . THR D 1 18 ? 21.895 -23.138 -66.945 1.00 40.32 40 THR D C 1
ATOM 3699 O O . THR D 1 18 ? 20.729 -23.446 -66.653 1.00 39.25 40 THR D O 1
ATOM 3703 N N . ASN D 1 19 ? 22.478 -23.563 -68.073 1.00 41.59 41 ASN D N 1
ATOM 3704 C CA . ASN D 1 19 ? 21.766 -24.447 -69.003 1.00 42.09 41 ASN D CA 1
ATOM 3705 C C . ASN D 1 19 ? 21.455 -25.802 -68.367 1.00 42.97 41 ASN D C 1
ATOM 3706 O O . ASN D 1 19 ? 20.400 -26.394 -68.632 1.00 33.50 41 ASN D O 1
ATOM 3711 N N . LEU D 1 20 ? 22.382 -26.325 -67.554 1.00 35.45 42 LEU D N 1
ATOM 3712 C CA . LEU D 1 20 ? 22.137 -27.576 -66.846 1.00 39.64 42 LEU D CA 1
ATOM 3713 C C . LEU D 1 20 ? 20.923 -27.453 -65.929 1.00 38.10 42 LEU D C 1
ATOM 3714 O O . LEU D 1 20 ? 20.063 -28.341 -65.894 1.00 36.49 42 LEU D O 1
ATOM 3719 N N . VAL D 1 21 ? 20.855 -26.361 -65.162 1.00 32.44 43 VAL D N 1
ATOM 3720 C CA . VAL D 1 21 ? 19.716 -26.110 -64.281 1.00 30.21 43 VAL D CA 1
ATOM 3721 C C . VAL D 1 21 ? 18.414 -26.066 -65.083 1.00 37.69 43 VAL D C 1
ATOM 3722 O O . VAL D 1 21 ? 17.416 -26.709 -64.727 1.00 32.96 43 VAL D O 1
ATOM 3726 N N . ALA D 1 22 ? 18.407 -25.301 -66.176 1.00 29.06 44 ALA D N 1
ATOM 3727 C CA . ALA D 1 22 ? 17.187 -25.122 -66.961 1.00 34.28 44 ALA D CA 1
ATOM 3728 C C . ALA D 1 22 ? 16.660 -26.451 -67.492 1.00 32.73 44 ALA D C 1
ATOM 3729 O O . ALA D 1 22 ? 15.453 -26.709 -67.457 1.00 34.51 44 ALA D O 1
ATOM 3731 N N . LEU D 1 23 ? 17.550 -27.309 -67.979 1.00 36.35 45 LEU D N 1
ATOM 3732 C CA . LEU D 1 23 ? 17.118 -28.575 -68.555 1.00 34.77 45 LEU D CA 1
ATOM 3733 C C . LEU D 1 23 ? 16.718 -29.575 -67.477 1.00 38.22 45 LEU D C 1
ATOM 3734 O O . LEU D 1 23 ? 15.773 -30.351 -67.668 1.00 30.35 45 LEU D O 1
ATOM 3739 N N . ALA D 1 24 ? 17.420 -29.581 -66.338 1.00 30.72 46 ALA D N 1
ATOM 3740 C CA . ALA D 1 24 ? 16.979 -30.436 -65.238 1.00 36.25 46 ALA D CA 1
ATOM 3741 C C . ALA D 1 24 ? 15.589 -30.037 -64.767 1.00 32.81 46 ALA D C 1
ATOM 3742 O O . ALA D 1 24 ? 14.747 -30.900 -64.494 1.00 32.69 46 ALA D O 1
ATOM 3744 N N . SER D 1 25 ? 15.334 -28.728 -64.660 1.00 29.28 47 SER D N 1
ATOM 3745 C CA . SER D 1 25 ? 14.010 -28.258 -64.278 1.00 27.23 47 SER D CA 1
ATOM 3746 C C . SER D 1 25 ? 12.978 -28.642 -65.323 1.00 28.83 47 SER D C 1
ATOM 3747 O O . SER D 1 25 ? 11.855 -29.035 -64.989 1.00 30.70 47 SER D O 1
ATOM 3750 N N . GLN D 1 26 ? 13.352 -28.537 -66.592 1.00 29.17 48 GLN D N 1
ATOM 3751 C CA . GLN D 1 26 ? 12.446 -28.880 -67.676 1.00 35.17 48 GLN D CA 1
ATOM 3752 C C . GLN D 1 26 ? 12.043 -30.351 -67.607 1.00 34.43 48 GLN D C 1
ATOM 3753 O O . GLN D 1 26 ? 10.864 -30.691 -67.743 1.00 26.92 48 GLN D O 1
ATOM 3759 N N . ARG D 1 27 ? 13.017 -31.236 -67.386 1.00 28.46 49 ARG D N 1
ATOM 3760 C CA . ARG D 1 27 ? 12.716 -32.660 -67.304 1.00 38.04 49 ARG D CA 1
ATOM 3761 C C . ARG D 1 27 ? 11.829 -32.951 -66.108 1.00 35.67 49 ARG D C 1
ATOM 3762 O O . ARG D 1 27 ? 10.855 -33.715 -66.205 1.00 33.20 49 ARG D O 1
ATOM 3770 N N . LEU D 1 28 ? 12.146 -32.320 -64.981 1.00 29.46 50 LEU D N 1
ATOM 3771 C CA . LEU D 1 28 ? 11.402 -32.505 -63.745 1.00 28.54 50 LEU D CA 1
ATOM 3772 C C . LEU D 1 28 ? 9.956 -32.058 -63.886 1.00 33.06 50 LEU D C 1
ATOM 3773 O O . LEU D 1 28 ? 9.052 -32.697 -63.333 1.00 32.60 50 LEU D O 1
ATOM 3778 N N . ALA D 1 29 ? 9.716 -30.958 -64.623 1.00 25.97 51 ALA D N 1
ATOM 3779 C CA . ALA D 1 29 ? 8.350 -30.512 -64.884 1.00 28.50 51 ALA D CA 1
ATOM 3780 C C . ALA D 1 29 ? 7.509 -31.582 -65.572 1.00 31.05 51 ALA D C 1
ATOM 3781 O O . ALA D 1 29 ? 6.283 -31.591 -65.427 1.00 36.09 51 ALA D O 1
ATOM 3783 N N . LEU D 1 30 ? 8.132 -32.468 -66.342 1.00 30.70 52 LEU D N 1
ATOM 3784 C CA . LEU D 1 30 ? 7.373 -33.516 -67.013 1.00 28.44 52 LEU D CA 1
ATOM 3785 C C . LEU D 1 30 ? 6.911 -34.609 -66.056 1.00 34.72 52 LEU D C 1
ATOM 3786 O O . LEU D 1 30 ? 6.120 -35.471 -66.456 1.00 37.00 52 LEU D O 1
ATOM 3791 N N . ALA D 1 31 ? 7.375 -34.597 -64.810 1.00 31.96 53 ALA D N 1
ATOM 3792 C CA . ALA D 1 31 ? 6.888 -35.574 -63.845 1.00 29.17 53 ALA D CA 1
ATOM 3793 C C . ALA D 1 31 ? 5.391 -35.426 -63.622 1.00 27.55 53 ALA D C 1
ATOM 3794 O O . ALA D 1 31 ? 4.721 -36.396 -63.260 1.00 26.38 53 ALA D O 1
ATOM 3796 N N . GLU D 1 32 ? 4.851 -34.220 -63.849 1.00 26.41 54 GLU D N 1
ATOM 3797 C CA . GLU D 1 32 ? 3.425 -33.994 -63.610 1.00 22.49 54 GLU D CA 1
ATOM 3798 C C . GLU D 1 32 ? 2.573 -34.673 -64.678 1.00 26.32 54 GLU D C 1
ATOM 3799 O O . GLU D 1 32 ? 1.574 -35.328 -64.323 1.00 28.07 54 GLU D O 1
ATOM 3805 N N . PRO D 1 33 ? 2.890 -34.589 -65.967 1.00 28.38 55 PRO D N 1
ATOM 3806 C CA . PRO D 1 33 ? 2.117 -35.393 -66.930 1.00 24.53 55 PRO D CA 1
ATOM 3807 C C . PRO D 1 33 ? 2.362 -36.890 -66.792 1.00 28.57 55 PRO D C 1
ATOM 3808 O O . PRO D 1 33 ? 1.444 -37.687 -67.049 1.00 29.06 55 PRO D O 1
ATOM 3812 N N . VAL D 1 34 ? 3.572 -37.302 -66.408 1.00 26.67 56 VAL D N 1
ATOM 3813 C CA . VAL D 1 34 ? 3.774 -38.690 -66.007 1.00 28.49 56 VAL D CA 1
ATOM 3814 C C . VAL D 1 34 ? 2.816 -39.050 -64.877 1.00 26.49 56 VAL D C 1
ATOM 3815 O O . VAL D 1 34 ? 2.041 -40.006 -64.979 1.00 34.25 56 VAL D O 1
ATOM 3819 N N . ALA D 1 35 ? 2.838 -38.275 -63.790 1.00 30.40 57 ALA D N 1
ATOM 3820 C CA . ALA D 1 35 ? 2.012 -38.602 -62.624 1.00 30.12 57 ALA D CA 1
ATOM 3821 C C . ALA D 1 35 ? 0.525 -38.596 -62.966 1.00 26.08 57 ALA D C 1
ATOM 3822 O O . ALA D 1 35 ? -0.218 -39.490 -62.538 1.00 29.68 57 ALA D O 1
ATOM 3824 N N . HIS D 1 36 ? 0.082 -37.591 -63.738 1.00 25.69 58 HIS D N 1
ATOM 3825 C CA . HIS D 1 36 ? -1.298 -37.506 -64.226 1.00 27.10 58 HIS D CA 1
ATOM 3826 C C . HIS D 1 36 ? -1.710 -38.779 -64.965 1.00 23.62 58 HIS D C 1
ATOM 3827 O O . HIS D 1 36 ? -2.776 -39.347 -64.716 1.00 25.62 58 HIS D O 1
ATOM 3834 N N . TRP D 1 37 ? -0.858 -39.262 -65.861 1.00 23.22 59 TRP D N 1
ATOM 3835 C CA . TRP D 1 37 ? -1.193 -40.484 -66.577 1.00 24.81 59 TRP D CA 1
ATOM 3836 C C . TRP D 1 37 ? -1.255 -41.681 -65.628 1.00 33.43 59 TRP D C 1
ATOM 3837 O O . TRP D 1 37 ? -2.164 -42.518 -65.723 1.00 31.32 59 TRP D O 1
ATOM 3848 N N . LYS D 1 38 ? -0.298 -41.781 -64.702 1.00 28.57 60 LYS D N 1
ATOM 3849 C CA . LYS D 1 38 ? -0.303 -42.929 -63.797 1.00 26.15 60 LYS D CA 1
ATOM 3850 C C . LYS D 1 38 ? -1.493 -42.880 -62.852 1.00 28.66 60 LYS D C 1
ATOM 3851 O O . LYS D 1 38 ? -2.036 -43.935 -62.491 1.00 32.38 60 LYS D O 1
ATOM 3857 N N . TRP D 1 39 ? -1.914 -41.668 -62.461 1.00 26.25 61 TRP D N 1
ATOM 3858 C CA . TRP D 1 39 ? -3.082 -41.495 -61.595 1.00 26.99 61 TRP D CA 1
ATOM 3859 C C . TRP D 1 39 ? -4.351 -42.008 -62.276 1.00 32.62 61 TRP D C 1
ATOM 3860 O O . TRP D 1 39 ? -5.178 -42.683 -61.654 1.00 28.82 61 TRP D O 1
ATOM 3871 N N . ILE D 1 40 ? -4.513 -41.718 -63.560 1.00 29.71 62 ILE D N 1
ATOM 3872 C CA . ILE D 1 40 ? -5.717 -42.173 -64.255 1.00 30.63 62 ILE D CA 1
ATOM 3873 C C . ILE D 1 40 ? -5.644 -43.664 -64.557 1.00 30.55 62 ILE D C 1
ATOM 3874 O O . ILE D 1 40 ? -6.627 -44.398 -64.385 1.00 29.13 62 ILE D O 1
ATOM 3879 N N . ASN D 1 41 ? -4.487 -44.142 -64.993 1.00 29.82 63 ASN D N 1
ATOM 3880 C CA . ASN D 1 41 ? -4.385 -45.517 -65.447 1.00 33.48 63 ASN D CA 1
ATOM 3881 C C . ASN D 1 41 ? -3.954 -46.480 -64.348 1.00 36.96 63 ASN D C 1
ATOM 3882 O O . ASN D 1 41 ? -3.797 -47.678 -64.619 1.00 36.92 63 ASN D O 1
ATOM 3887 N N . ARG D 1 42 ? -3.802 -45.990 -63.118 1.00 33.31 64 ARG D N 1
ATOM 3888 C CA . ARG D 1 42 ? -3.465 -46.821 -61.965 1.00 36.02 64 ARG D CA 1
ATOM 3889 C C . ARG D 1 42 ? -2.233 -47.684 -62.234 1.00 33.17 64 ARG D C 1
ATOM 3890 O O . ARG D 1 42 ? -2.243 -48.904 -62.075 1.00 38.47 64 ARG D O 1
ATOM 3898 N N . LYS D 1 43 ? -1.187 -47.039 -62.655 1.00 30.43 65 LYS D N 1
ATOM 3899 C CA . LYS D 1 43 ? 0.129 -47.615 -62.814 1.00 36.96 65 LYS D CA 1
ATOM 3900 C C . LYS D 1 43 ? 1.057 -47.125 -61.708 1.00 34.92 65 LYS D C 1
ATOM 3901 O O . LYS D 1 43 ? 0.929 -45.982 -61.257 1.00 36.78 65 LYS D O 1
ATOM 3907 N N . PRO D 1 44 ? 1.963 -47.967 -61.222 1.00 39.06 66 PRO D N 1
ATOM 3908 C CA . PRO D 1 44 ? 2.859 -47.533 -60.150 1.00 38.71 66 PRO D CA 1
ATOM 3909 C C . PRO D 1 44 ? 3.873 -46.498 -60.615 1.00 38.79 66 PRO D C 1
ATOM 3910 O O . PRO D 1 44 ? 4.360 -46.524 -61.747 1.00 41.48 66 PRO D O 1
ATOM 3914 N N . ILE D 1 45 ? 4.214 -45.597 -59.689 1.00 33.63 67 ILE D N 1
ATOM 3915 C CA . ILE D 1 45 ? 5.244 -44.587 -59.936 1.00 37.80 67 ILE D CA 1
ATOM 3916 C C . ILE D 1 45 ? 6.585 -45.241 -60.255 1.00 32.46 67 ILE D C 1
ATOM 3917 O O . ILE D 1 45 ? 7.280 -44.852 -61.202 1.00 39.20 67 ILE D O 1
ATOM 3922 N N . SER D 1 46 ? 6.975 -46.235 -59.464 1.00 37.31 68 SER D N 1
ATOM 3923 C CA . SER D 1 46 ? 8.228 -46.937 -59.696 1.00 49.18 68 SER D CA 1
ATOM 3924 C C . SER D 1 46 ? 8.093 -47.912 -60.866 1.00 52.01 68 SER D C 1
ATOM 3925 O O . SER D 1 46 ? 7.191 -48.758 -60.882 1.00 44.99 68 SER D O 1
ATOM 3928 N N . ASP D 1 47 ? 9.002 -47.796 -61.838 1.00 54.51 69 ASP D N 1
ATOM 3929 C CA . ASP D 1 47 ? 9.047 -48.662 -63.017 1.00 53.99 69 ASP D CA 1
ATOM 3930 C C . ASP D 1 47 ? 10.473 -49.177 -63.178 1.00 60.86 69 ASP D C 1
ATOM 3931 O O . ASP D 1 47 ? 11.259 -48.636 -63.967 1.00 61.88 69 ASP D O 1
ATOM 3936 N N . PRO D 1 48 ? 10.832 -50.239 -62.459 1.00 62.09 70 PRO D N 1
ATOM 3937 C CA . PRO D 1 48 ? 12.228 -50.713 -62.446 1.00 60.54 70 PRO D CA 1
ATOM 3938 C C . PRO D 1 48 ? 12.752 -51.044 -63.835 1.00 59.96 70 PRO D C 1
ATOM 3939 O O . PRO D 1 48 ? 13.882 -50.651 -64.165 1.00 60.06 70 PRO D O 1
ATOM 3943 N N . PRO D 1 49 ? 11.996 -51.767 -64.684 1.00 59.08 71 PRO D N 1
ATOM 3944 C CA . PRO D 1 49 ? 12.499 -51.982 -66.055 1.00 59.42 71 PRO D CA 1
ATOM 3945 C C . PRO D 1 49 ? 12.754 -50.692 -66.817 1.00 61.75 71 PRO D C 1
ATOM 3946 O O . PRO D 1 49 ? 13.796 -50.565 -67.467 1.00 67.86 71 PRO D O 1
ATOM 3950 N N . ARG D 1 50 ? 11.831 -49.728 -66.763 1.00 57.36 72 ARG D N 1
ATOM 3951 C CA . ARG D 1 50 ? 12.025 -48.491 -67.514 1.00 61.66 72 ARG D CA 1
ATOM 3952 C C . ARG D 1 50 ? 13.214 -47.704 -66.968 1.00 61.86 72 ARG D C 1
ATOM 3953 O O . ARG D 1 50 ? 13.974 -47.104 -67.740 1.00 61.78 72 ARG D O 1
ATOM 3961 N N . GLU D 1 51 ? 13.411 -47.721 -65.645 1.00 56.15 73 GLU D N 1
ATOM 3962 C CA . GLU D 1 51 ? 14.559 -47.035 -65.061 1.00 51.09 73 GLU D CA 1
ATOM 3963 C C . GLU D 1 51 ? 15.867 -47.700 -65.471 1.00 58.25 73 GLU D C 1
ATOM 3964 O O . GLU D 1 51 ? 16.856 -47.012 -65.754 1.00 59.44 73 GLU D O 1
ATOM 3970 N N . ALA D 1 52 ? 15.891 -49.037 -65.513 1.00 58.79 74 ALA D N 1
ATOM 3971 C CA . ALA D 1 52 ? 17.105 -49.743 -65.914 1.00 58.95 74 ALA D CA 1
ATOM 3972 C C . ALA D 1 52 ? 17.450 -49.447 -67.366 1.00 62.12 74 ALA D C 1
ATOM 3973 O O . ALA D 1 52 ? 18.611 -49.178 -67.699 1.00 65.31 74 ALA D O 1
ATOM 3975 N N . ALA D 1 53 ? 16.445 -49.497 -68.247 1.00 64.31 75 ALA D N 1
ATOM 3976 C CA . ALA D 1 53 ? 16.637 -49.117 -69.642 1.00 66.66 75 ALA D CA 1
ATOM 3977 C C . ALA D 1 53 ? 17.254 -47.730 -69.749 1.00 67.56 75 ALA D C 1
ATOM 3978 O O . ALA D 1 53 ? 18.246 -47.528 -70.460 1.00 68.54 75 ALA D O 1
ATOM 3980 N N . LEU D 1 54 ? 16.688 -46.763 -69.023 1.00 57.73 76 LEU D N 1
ATOM 3981 C CA . LEU D 1 54 ? 17.230 -45.410 -69.040 1.00 52.06 76 LEU D CA 1
ATOM 3982 C C . LEU D 1 54 ? 18.693 -45.397 -68.615 1.00 55.63 76 LEU D C 1
ATOM 3983 O O . LEU D 1 54 ? 19.543 -44.803 -69.289 1.00 57.68 76 LEU D O 1
ATOM 3988 N N . LEU D 1 55 ? 19.007 -46.061 -67.503 1.00 56.32 77 LEU D N 1
ATOM 3989 C CA . LEU D 1 55 ? 20.334 -45.906 -66.919 1.00 60.66 77 LEU D CA 1
ATOM 3990 C C . LEU D 1 55 ? 21.400 -46.590 -67.764 1.00 67.19 77 LEU D C 1
ATOM 3991 O O . LEU D 1 55 ? 22.482 -46.029 -67.975 1.00 70.61 77 LEU D O 1
ATOM 3996 N N . THR D 1 56 ? 21.124 -47.797 -68.258 1.00 72.04 78 THR D N 1
ATOM 3997 C CA . THR D 1 56 ? 22.104 -48.435 -69.128 1.00 78.36 78 THR D CA 1
ATOM 3998 C C . THR D 1 56 ? 22.219 -47.693 -70.455 1.00 73.69 78 THR D C 1
ATOM 3999 O O . THR D 1 56 ? 23.300 -47.663 -71.051 1.00 74.88 78 THR D O 1
ATOM 4003 N N . ASP D 1 57 ? 21.137 -47.054 -70.909 1.00 67.09 79 ASP D N 1
ATOM 4004 C CA . ASP D 1 57 ? 21.237 -46.149 -72.051 1.00 69.06 79 ASP D CA 1
ATOM 4005 C C . ASP D 1 57 ? 22.053 -44.899 -71.717 1.00 68.06 79 ASP D C 1
ATOM 4006 O O . ASP D 1 57 ? 22.734 -44.350 -72.594 1.00 70.04 79 ASP D O 1
ATOM 4011 N N . VAL D 1 58 ? 22.002 -44.429 -70.469 1.00 55.23 80 VAL D N 1
ATOM 4012 C CA . VAL D 1 58 ? 22.747 -43.222 -70.125 1.00 53.23 80 VAL D CA 1
ATOM 4013 C C . VAL D 1 58 ? 24.248 -43.487 -70.139 1.00 56.68 80 VAL D C 1
ATOM 4014 O O . VAL D 1 58 ? 25.036 -42.619 -70.535 1.00 54.97 80 VAL D O 1
ATOM 4018 N N . GLU D 1 59 ? 24.674 -44.689 -69.750 1.00 63.71 81 GLU D N 1
ATOM 4019 C CA . GLU D 1 59 ? 26.097 -44.998 -69.799 1.00 72.10 81 GLU D CA 1
ATOM 4020 C C . GLU D 1 59 ? 26.599 -45.114 -71.231 1.00 73.47 81 GLU D C 1
ATOM 4021 O O . GLU D 1 59 ? 27.755 -44.773 -71.506 1.00 79.38 81 GLU D O 1
ATOM 4027 N N . LYS D 1 60 ? 25.752 -45.571 -72.158 1.00 69.48 82 LYS D N 1
ATOM 4028 C CA . LYS D 1 60 ? 26.132 -45.557 -73.568 1.00 70.92 82 LYS D CA 1
ATOM 4029 C C . LYS D 1 60 ? 26.232 -44.127 -74.091 1.00 67.94 82 LYS D C 1
ATOM 4030 O O . LYS D 1 60 ? 27.200 -43.772 -74.772 1.00 67.24 82 LYS D O 1
ATOM 4032 N N . ARG D 1 61 ? 25.242 -43.287 -73.774 1.00 64.70 83 ARG D N 1
ATOM 4033 C CA . ARG D 1 61 ? 25.257 -41.910 -74.264 1.00 66.00 83 ARG D CA 1
ATOM 4034 C C . ARG D 1 61 ? 26.407 -41.106 -73.667 1.00 72.81 83 ARG D C 1
ATOM 4035 O O . ARG D 1 61 ? 26.953 -40.214 -74.332 1.00 63.07 83 ARG D O 1
ATOM 4043 N N . ALA D 1 62 ? 26.787 -41.407 -72.422 1.00 77.38 84 ALA D N 1
ATOM 4044 C CA . ALA D 1 62 ? 27.904 -40.713 -71.791 1.00 72.77 84 ALA D CA 1
ATOM 4045 C C . ALA D 1 62 ? 29.226 -41.090 -72.446 1.00 76.58 84 ALA D C 1
ATOM 4046 O O . ALA D 1 62 ? 30.042 -40.217 -72.764 1.00 83.16 84 ALA D O 1
ATOM 4048 N N . THR D 1 63 ? 29.461 -42.391 -72.643 1.00 73.58 85 THR D N 1
ATOM 4049 C CA . THR D 1 63 ? 30.677 -42.839 -73.320 1.00 74.35 85 THR D CA 1
ATOM 4050 C C . THR D 1 63 ? 30.819 -42.177 -74.688 1.00 74.30 85 THR D C 1
ATOM 4051 O O . THR D 1 63 ? 31.895 -41.680 -75.043 1.00 72.16 85 THR D O 1
ATOM 4055 N N . ALA D 1 64 ? 29.729 -42.143 -75.459 1.00 72.73 86 ALA D N 1
ATOM 4056 C CA . ALA D 1 64 ? 29.759 -41.533 -76.783 1.00 68.13 86 ALA D CA 1
ATOM 4057 C C . ALA D 1 64 ? 30.108 -40.048 -76.732 1.00 67.97 86 ALA D C 1
ATOM 4058 O O . ALA D 1 64 ? 30.719 -39.527 -77.671 1.00 67.07 86 ALA D O 1
ATOM 4060 N N . ASN D 1 65 ? 29.727 -39.346 -75.662 1.00 63.28 87 ASN D N 1
ATOM 4061 C CA . ASN D 1 65 ? 29.971 -37.914 -75.537 1.00 66.29 87 ASN D CA 1
ATOM 4062 C C . ASN D 1 65 ? 31.122 -37.580 -74.586 1.00 71.29 87 ASN D C 1
ATOM 4063 O O . ASN D 1 65 ? 31.251 -36.425 -74.160 1.00 68.19 87 ASN D O 1
ATOM 4068 N N . GLY D 1 66 ? 31.960 -38.555 -74.246 1.00 73.59 88 GLY D N 1
ATOM 4069 C CA . GLY D 1 66 ? 33.123 -38.271 -73.425 1.00 77.01 88 GLY D CA 1
ATOM 4070 C C . GLY D 1 66 ? 32.816 -37.846 -72.006 1.00 74.67 88 GLY D C 1
ATOM 4071 O O . GLY D 1 66 ? 33.600 -37.104 -71.403 1.00 78.78 88 GLY D O 1
ATOM 4072 N N . VAL D 1 67 ? 31.694 -38.291 -71.456 1.00 66.44 89 VAL D N 1
ATOM 4073 C CA . VAL D 1 67 ? 31.342 -38.047 -70.065 1.00 63.38 89 VAL D CA 1
ATOM 4074 C C . VAL D 1 67 ? 31.587 -39.328 -69.286 1.00 64.32 89 VAL D C 1
ATOM 4075 O O . VAL D 1 67 ? 31.157 -40.410 -69.711 1.00 67.52 89 VAL D O 1
ATOM 4079 N N . ASP D 1 68 ? 32.299 -39.211 -68.169 1.00 58.38 90 ASP D N 1
ATOM 4080 C CA . ASP D 1 68 ? 32.476 -40.321 -67.248 1.00 63.75 90 ASP D CA 1
ATOM 4081 C C . ASP D 1 68 ? 31.132 -41.004 -67.009 1.00 58.98 90 ASP D C 1
ATOM 4082 O O . ASP D 1 68 ? 30.208 -40.369 -66.481 1.00 57.51 90 ASP D O 1
ATOM 4087 N N . PRO D 1 69 ? 30.977 -42.270 -67.398 1.00 59.97 91 PRO D N 1
ATOM 4088 C CA . PRO D 1 69 ? 29.688 -42.947 -67.187 1.00 57.14 91 PRO D CA 1
ATOM 4089 C C . PRO D 1 69 ? 29.264 -43.016 -65.728 1.00 54.20 91 PRO D C 1
ATOM 4090 O O . PRO D 1 69 ? 28.060 -42.958 -65.449 1.00 51.32 91 PRO D O 1
ATOM 4094 N N . ALA D 1 70 ? 30.210 -43.135 -64.789 1.00 54.96 92 ALA D N 1
ATOM 4095 C CA . ALA D 1 70 ? 29.841 -43.165 -63.376 1.00 54.39 92 ALA D CA 1
ATOM 4096 C C . ALA D 1 70 ? 29.212 -41.844 -62.954 1.00 51.76 92 ALA D C 1
ATOM 4097 O O . ALA D 1 70 ? 28.167 -41.816 -62.293 1.00 50.55 92 ALA D O 1
ATOM 4099 N N . TYR D 1 71 ? 29.860 -40.737 -63.312 1.00 53.21 93 TYR D N 1
ATOM 4100 C CA . TYR D 1 71 ? 29.295 -39.413 -63.098 1.00 51.96 93 TYR D CA 1
ATOM 4101 C C . TYR D 1 71 ? 27.906 -39.320 -63.707 1.00 53.21 93 TYR D C 1
ATOM 4102 O O . TYR D 1 71 ? 26.951 -38.887 -63.049 1.00 46.69 93 TYR D O 1
ATOM 4111 N N . ALA D 1 72 ? 27.771 -39.767 -64.963 1.00 53.74 94 ALA D N 1
ATOM 4112 C CA . ALA D 1 72 ? 26.494 -39.657 -65.666 1.00 50.56 94 ALA D CA 1
ATOM 4113 C C . ALA D 1 72 ? 25.422 -40.533 -65.027 1.00 48.03 94 ALA D C 1
ATOM 4114 O O . ALA D 1 72 ? 24.272 -40.103 -64.881 1.00 41.05 94 ALA 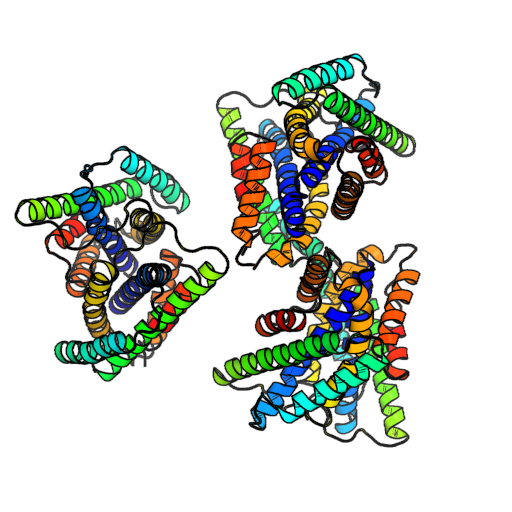D O 1
ATOM 4116 N N . ARG D 1 73 ? 25.776 -41.765 -64.642 1.00 49.54 95 ARG D N 1
ATOM 4117 C CA . ARG D 1 73 ? 24.798 -42.622 -63.980 1.00 52.42 95 ARG D CA 1
ATOM 4118 C C . ARG D 1 73 ? 24.308 -41.993 -62.679 1.00 49.08 95 ARG D C 1
ATOM 4119 O O . ARG D 1 73 ? 23.103 -41.987 -62.402 1.00 43.18 95 ARG D O 1
ATOM 4127 N N . THR D 1 74 ? 25.229 -41.443 -61.877 1.00 48.66 96 THR D N 1
ATOM 4128 C CA . THR D 1 74 ? 24.835 -40.808 -60.627 1.00 46.37 96 THR D CA 1
ATOM 4129 C C . THR D 1 74 ? 23.862 -39.661 -60.875 1.00 50.66 96 THR D C 1
ATOM 4130 O O . THR D 1 74 ? 22.830 -39.549 -60.197 1.00 41.15 96 THR D O 1
ATOM 4134 N N . PHE D 1 75 ? 24.164 -38.818 -61.866 1.00 47.03 97 PHE D N 1
ATOM 4135 C CA . PHE D 1 75 ? 23.274 -37.716 -62.208 1.00 42.84 97 PHE D CA 1
ATOM 4136 C C . PHE D 1 75 ? 21.879 -38.222 -62.553 1.00 34.97 97 PHE D C 1
ATOM 4137 O O . PHE D 1 75 ? 20.875 -37.673 -62.091 1.00 36.16 97 PHE D O 1
ATOM 4145 N N . PHE D 1 76 ? 21.788 -39.293 -63.325 1.00 43.06 98 PHE D N 1
ATOM 4146 C CA . PHE D 1 76 ? 20.456 -39.739 -63.688 1.00 35.77 98 PHE D CA 1
ATOM 4147 C C . PHE D 1 76 ? 19.814 -40.590 -62.603 1.00 34.38 98 PHE D C 1
ATOM 4148 O O . PHE D 1 76 ? 18.584 -40.646 -62.543 1.00 39.45 98 PHE D O 1
ATOM 4156 N N . ASP D 1 77 ? 20.600 -41.227 -61.731 1.00 38.09 99 ASP D N 1
ATOM 4157 C CA . ASP D 1 77 ? 20.036 -41.687 -60.461 1.00 48.30 99 ASP D CA 1
ATOM 4158 C C . ASP D 1 77 ? 19.274 -40.555 -59.769 1.00 48.89 99 ASP D C 1
ATOM 4159 O O . ASP D 1 77 ? 18.157 -40.757 -59.272 1.00 43.77 99 ASP D O 1
ATOM 4164 N N . ASP D 1 78 ? 19.858 -39.349 -59.752 1.00 42.03 100 ASP D N 1
ATOM 4165 C CA . ASP D 1 78 ? 19.210 -38.206 -59.106 1.00 40.39 100 ASP D CA 1
ATOM 4166 C C . ASP D 1 78 ? 18.023 -37.681 -59.918 1.00 39.30 100 ASP D C 1
ATOM 4167 O O . ASP D 1 78 ? 17.001 -37.284 -59.340 1.00 35.41 100 ASP D O 1
ATOM 4172 N N . GLN D 1 79 ? 18.127 -37.649 -61.251 1.00 36.53 101 GLN D N 1
ATOM 4173 C CA . GLN D 1 79 ? 16.961 -37.221 -62.032 1.00 41.93 101 GLN D CA 1
ATOM 4174 C C . GLN D 1 79 ? 15.766 -38.125 -61.754 1.00 41.95 101 GLN D C 1
ATOM 4175 O O . GLN D 1 79 ? 14.636 -37.648 -61.574 1.00 39.32 101 GLN D O 1
ATOM 4181 N N . ILE D 1 80 ? 16.010 -39.435 -61.695 1.00 32.80 102 ILE D N 1
ATOM 4182 C CA . ILE D 1 80 ? 14.944 -40.399 -61.445 1.00 34.16 102 ILE D CA 1
ATOM 4183 C C . ILE D 1 80 ? 14.391 -40.225 -60.040 1.00 39.44 102 ILE D C 1
ATOM 4184 O O . ILE D 1 80 ? 13.171 -40.195 -59.835 1.00 37.74 102 ILE D O 1
ATOM 4189 N N . ALA D 1 81 ? 15.280 -40.116 -59.048 1.00 39.68 103 ALA D N 1
ATOM 4190 C CA . ALA D 1 81 ? 14.814 -39.925 -57.682 1.00 41.69 103 ALA D CA 1
ATOM 4191 C C . ALA D 1 81 ? 13.998 -38.647 -57.565 1.00 34.95 103 ALA D C 1
ATOM 4192 O O . ALA D 1 81 ? 12.984 -38.612 -56.859 1.00 35.14 103 ALA D O 1
ATOM 4194 N N . ALA D 1 82 ? 14.409 -37.590 -58.266 1.00 32.53 104 ALA D N 1
ATOM 4195 C CA . ALA D 1 82 ? 13.669 -36.336 -58.167 1.00 36.86 104 ALA D CA 1
ATOM 4196 C C . ALA D 1 82 ? 12.302 -36.464 -58.831 1.00 34.80 104 ALA D C 1
ATOM 4197 O O . ALA D 1 82 ? 11.293 -35.977 -58.300 1.00 34.14 104 ALA D O 1
ATOM 4199 N N . SER D 1 83 ? 12.244 -37.132 -59.978 1.00 29.03 105 SER D N 1
ATOM 4200 C CA . SER D 1 83 ? 10.948 -37.363 -60.616 1.00 27.05 105 SER D CA 1
ATOM 4201 C C . SER D 1 83 ? 10.011 -38.122 -59.687 1.00 34.36 105 SER D C 1
ATOM 4202 O O . SER D 1 83 ? 8.852 -37.734 -59.500 1.00 36.82 105 SER D O 1
ATOM 4205 N N . LYS D 1 84 ? 10.499 -39.205 -59.083 1.00 27.52 106 LYS D N 1
ATOM 4206 C CA . LYS D 1 84 ? 9.612 -40.027 -58.256 1.00 38.98 106 LYS D CA 1
ATOM 4207 C C . LYS D 1 84 ? 9.191 -39.278 -57.000 1.00 33.87 106 LYS D C 1
ATOM 4208 O O . LYS D 1 84 ? 8.062 -39.437 -56.518 1.00 34.96 106 LYS D O 1
ATOM 4214 N N . GLN D 1 85 ? 10.089 -38.453 -56.474 1.00 32.11 107 GLN D N 1
ATOM 4215 C CA . GLN D 1 85 ? 9.757 -37.560 -55.375 1.00 41.29 107 GLN D CA 1
ATOM 4216 C C . GLN D 1 85 ? 8.585 -36.653 -55.744 1.00 35.93 107 GLN D C 1
ATOM 4217 O O . GLN D 1 85 ? 7.589 -36.561 -55.012 1.00 31.85 107 GLN D O 1
ATOM 4223 N N . LEU D 1 86 ? 8.688 -35.973 -56.886 1.00 32.52 108 LEU D N 1
ATOM 4224 C CA . LEU D 1 86 ? 7.619 -35.076 -57.308 1.00 36.01 108 LEU D CA 1
ATOM 4225 C C . LEU D 1 86 ? 6.347 -35.855 -57.631 1.00 34.57 108 LEU D C 1
ATOM 4226 O O . LEU D 1 86 ? 5.253 -35.452 -57.226 1.00 34.62 108 LEU D O 1
ATOM 4231 N N . GLN D 1 87 ? 6.472 -36.988 -58.332 1.00 27.50 109 GLN D N 1
ATOM 4232 C CA . GLN D 1 87 ? 5.296 -37.810 -58.609 1.00 23.60 109 GLN D CA 1
ATOM 4233 C C . GLN D 1 87 ? 4.584 -38.217 -57.323 1.00 29.46 109 GLN D C 1
ATOM 4234 O O . GLN D 1 87 ? 3.355 -38.130 -57.235 1.00 28.34 109 GLN D O 1
ATOM 4240 N N . ASN D 1 88 ? 5.339 -38.659 -56.305 1.00 28.61 110 ASN D N 1
ATOM 4241 C CA . ASN D 1 88 ? 4.691 -39.049 -55.052 1.00 35.24 110 ASN D CA 1
ATOM 4242 C C . ASN D 1 88 ? 4.040 -37.859 -54.354 1.00 36.06 110 ASN D C 1
ATOM 4243 O O . ASN D 1 88 ? 2.980 -38.005 -53.727 1.00 31.73 110 ASN D O 1
ATOM 4248 N N . ALA D 1 89 ? 4.662 -36.678 -54.426 1.00 37.23 111 ALA D N 1
ATOM 4249 C CA . ALA D 1 89 ? 4.056 -35.512 -53.784 1.00 38.14 111 ALA D CA 1
ATOM 4250 C C . ALA D 1 89 ? 2.757 -35.125 -54.487 1.00 33.20 111 ALA D C 1
ATOM 4251 O O . ALA D 1 89 ? 1.777 -34.743 -53.835 1.00 32.48 111 ALA D O 1
ATOM 4253 N N . LEU D 1 90 ? 2.716 -35.271 -55.809 1.00 30.05 112 LEU D N 1
ATOM 4254 C CA . LEU D 1 90 ? 1.479 -35.026 -56.547 1.00 31.50 112 LEU D CA 1
ATOM 4255 C C . LEU D 1 90 ? 0.395 -36.025 -56.148 1.00 33.83 112 LEU D C 1
ATOM 4256 O O . LEU D 1 90 ? -0.750 -35.640 -55.885 1.00 25.35 112 LEU D O 1
ATOM 4261 N N . PHE D 1 91 ? 0.741 -37.320 -56.085 1.00 34.89 113 PHE D N 1
ATOM 4262 C CA . PHE D 1 91 ? -0.238 -38.323 -55.658 1.00 36.26 113 PHE D CA 1
ATOM 4263 C C . PHE D 1 91 ? -0.800 -37.979 -54.278 1.00 33.58 113 PHE D C 1
ATOM 4264 O O . PHE D 1 91 ? -2.011 -38.088 -54.048 1.00 29.13 113 PHE D O 1
ATOM 4272 N N . ALA D 1 92 ? 0.066 -37.556 -53.347 1.00 34.07 114 ALA D N 1
ATOM 4273 C CA . ALA D 1 92 ? -0.387 -37.233 -51.991 1.00 38.60 114 ALA D CA 1
ATOM 4274 C C . ALA D 1 92 ? -1.376 -36.069 -51.995 1.00 37.88 114 ALA D C 1
ATOM 4275 O O . ALA D 1 92 ? -2.446 -36.149 -51.381 1.00 39.22 114 ALA D O 1
ATOM 4277 N N . THR D 1 93 ? -1.035 -34.980 -52.692 1.00 33.60 115 THR D N 1
ATOM 4278 C CA . THR D 1 93 ? -1.966 -33.866 -52.857 1.00 33.27 115 THR D CA 1
ATOM 4279 C C . THR D 1 93 ? -3.272 -34.324 -53.499 1.00 32.60 115 THR D C 1
ATOM 4280 O O . THR D 1 93 ? -4.364 -33.996 -53.022 1.00 35.62 115 THR D O 1
ATOM 4284 N N . TRP D 1 94 ? -3.173 -35.052 -54.616 1.00 32.73 116 TRP D N 1
ATOM 4285 C CA . TRP D 1 94 ? -4.372 -35.517 -55.309 1.00 27.48 116 TRP D CA 1
ATOM 4286 C C . TRP D 1 94 ? -5.200 -36.438 -54.426 1.00 36.78 116 TRP D C 1
ATOM 4287 O O . TRP D 1 94 ? -6.435 -36.392 -54.471 1.00 30.80 116 TRP D O 1
ATOM 4298 N N . ARG D 1 95 ? -4.530 -37.269 -53.607 1.00 27.63 117 ARG D N 1
ATOM 4299 C CA . ARG D 1 95 ? -5.218 -38.158 -52.674 1.00 33.07 117 ARG D CA 1
ATOM 4300 C C . ARG D 1 95 ? -6.062 -37.379 -51.674 1.00 40.38 117 ARG D C 1
ATOM 4301 O O . ARG D 1 95 ? -7.143 -37.828 -51.274 1.00 36.77 117 ARG D O 1
ATOM 4309 N N . ALA D 1 96 ? -5.570 -36.226 -51.231 1.00 40.71 118 ALA D N 1
ATOM 4310 C CA . ALA D 1 96 ? -6.245 -35.462 -50.190 1.00 45.56 118 ALA D CA 1
ATOM 4311 C C . ALA D 1 96 ? -7.255 -34.461 -50.739 1.00 42.64 118 ALA D C 1
ATOM 4312 O O . ALA D 1 96 ? -8.087 -33.955 -49.980 1.00 44.64 118 ALA D O 1
ATOM 4314 N N . THR D 1 97 ? -7.206 -34.162 -52.037 1.00 42.14 119 THR D N 1
ATOM 4315 C CA . THR D 1 97 ? -8.121 -33.197 -52.621 1.00 39.63 119 THR D CA 1
ATOM 4316 C C . THR D 1 97 ? -8.816 -33.902 -53.771 1.00 50.97 119 THR D C 1
ATOM 4317 O O . THR D 1 97 ? -9.722 -34.716 -53.542 1.00 61.88 119 THR D O 1
ATOM 4321 N N . HIS D 1 98 ? -8.422 -33.643 -55.013 1.00 48.44 120 HIS D N 1
ATOM 4322 C CA . HIS D 1 98 ? -8.870 -34.466 -56.119 1.00 45.45 120 HIS D CA 1
ATOM 4323 C C . HIS D 1 98 ? -7.778 -34.472 -57.169 1.00 44.54 120 HIS D C 1
ATOM 4324 O O . HIS D 1 98 ? -6.812 -33.711 -57.089 1.00 42.71 120 HIS D O 1
ATOM 4331 N N . GLY D 1 99 ? -7.934 -35.366 -58.151 1.00 42.37 121 GLY D N 1
ATOM 4332 C CA . GLY D 1 99 ? -6.974 -35.495 -59.204 1.00 34.70 121 GLY D CA 1
ATOM 4333 C C . GLY D 1 99 ? -7.036 -34.318 -60.156 1.00 38.00 121 GLY D C 1
ATOM 4334 O O . GLY D 1 99 ? -7.875 -33.424 -60.026 1.00 45.00 121 GLY D O 1
ATOM 4335 N N . PRO D 1 100 ? -6.141 -34.314 -61.131 1.00 38.95 122 PRO D N 1
ATOM 4336 C CA . PRO D 1 100 ? -6.124 -33.217 -62.095 1.00 46.72 122 PRO D CA 1
ATOM 4337 C C . PRO D 1 100 ? -7.303 -33.309 -63.049 1.00 48.79 122 PRO D C 1
ATOM 4338 O O . PRO D 1 100 ? -7.853 -34.387 -63.299 1.00 46.28 122 PRO D O 1
ATOM 4342 N N . GLU D 1 101 ? -7.686 -32.146 -63.576 1.00 40.03 123 GLU D N 1
ATOM 4343 C CA . GLU D 1 101 ? -8.742 -32.036 -64.571 1.00 48.12 123 GLU D CA 1
ATOM 4344 C C . GLU D 1 101 ? -8.229 -32.401 -65.962 1.00 45.57 123 GLU D C 1
ATOM 4345 O O . GLU D 1 101 ? -7.080 -32.119 -66.326 1.00 41.48 123 GLU D O 1
ATOM 4347 N N . GLY D 1 102 ? -9.105 -33.027 -66.748 1.00 48.01 124 GLY D N 1
ATOM 4348 C CA . GLY D 1 102 ? -8.802 -33.377 -68.116 1.00 46.96 124 GLY D CA 1
ATOM 4349 C C . GLY D 1 102 ? -8.066 -34.697 -68.231 1.00 42.02 124 GLY D C 1
ATOM 4350 O O . GLY D 1 102 ? -7.539 -35.227 -67.250 1.00 45.04 124 GLY D O 1
ATOM 4351 N N . PRO D 1 103 ? -8.031 -35.259 -69.441 1.00 37.26 125 PRO D N 1
ATOM 4352 C CA . PRO D 1 103 ? -7.283 -36.497 -69.663 1.00 30.52 125 PRO D CA 1
ATOM 4353 C C . PRO D 1 103 ? -5.784 -36.252 -69.603 1.00 33.06 125 PRO D C 1
ATOM 4354 O O . PRO D 1 103 ? -5.294 -35.129 -69.759 1.00 38.51 125 PRO D O 1
ATOM 4358 N N . ALA D 1 104 ? -5.084 -37.281 -69.361 1.00 36.18 126 ALA D N 1
ATOM 4359 C CA . ALA D 1 104 ? -3.659 -37.012 -69.294 1.00 39.88 126 ALA D CA 1
ATOM 4360 C C . ALA D 1 104 ? -3.028 -37.144 -70.674 1.00 32.89 126 ALA D C 1
ATOM 4361 O O . ALA D 1 104 ? -3.498 -37.929 -71.499 1.00 34.86 126 ALA D O 1
ATOM 4363 N N . PRO D 1 105 ? -1.963 -36.392 -70.956 1.00 30.45 127 PRO D N 1
ATOM 4364 C CA . PRO D 1 105 ? -1.185 -36.649 -72.176 1.00 32.32 127 PRO D CA 1
ATOM 4365 C C . PRO D 1 105 ? -0.747 -38.108 -72.230 1.00 37.59 127 PRO D C 1
ATOM 4366 O O . PRO D 1 105 ? -0.378 -38.698 -71.211 1.00 38.50 127 PRO D O 1
ATOM 4370 N N . ASP D 1 106 ? -0.793 -38.697 -73.427 1.00 32.15 128 ASP D N 1
ATOM 4371 C CA . ASP D 1 106 ? -0.426 -40.101 -73.554 1.00 35.90 128 ASP D CA 1
ATOM 4372 C C . ASP D 1 106 ? 1.014 -40.310 -73.113 1.00 33.96 128 ASP D C 1
ATOM 4373 O O . ASP D 1 106 ? 1.924 -39.618 -73.579 1.00 31.53 128 ASP D O 1
ATOM 4378 N N . LEU D 1 107 ? 1.219 -41.259 -72.200 1.00 31.03 129 LEU D N 1
ATOM 4379 C CA . LEU D 1 107 ? 2.565 -41.481 -71.675 1.00 36.14 129 LEU D CA 1
ATOM 4380 C C . LEU D 1 107 ? 3.532 -41.860 -72.792 1.00 33.32 129 LEU D C 1
ATOM 4381 O O . LEU D 1 107 ? 4.627 -41.295 -72.903 1.00 34.50 129 LEU D O 1
ATOM 4386 N N . ALA D 1 108 ? 3.122 -42.779 -73.665 1.00 31.56 130 ALA D N 1
ATOM 4387 C CA . ALA D 1 108 ? 4.055 -43.334 -74.644 1.00 39.24 130 ALA D CA 1
ATOM 4388 C C . ALA D 1 108 ? 4.334 -42.383 -75.809 1.00 36.73 130 ALA D C 1
ATOM 4389 O O . ALA D 1 108 ? 5.481 -42.269 -76.248 1.00 36.76 130 ALA D O 1
ATOM 4391 N N . THR D 1 109 ? 3.312 -41.724 -76.355 1.00 39.21 131 THR D N 1
ATOM 4392 C CA . THR D 1 109 ? 3.492 -40.971 -77.593 1.00 42.90 131 THR D CA 1
ATOM 4393 C C . THR D 1 109 ? 3.725 -39.481 -77.380 1.00 39.53 131 THR D C 1
ATOM 4394 O O . THR D 1 109 ? 4.218 -38.811 -78.298 1.00 41.45 131 THR D O 1
ATOM 4398 N N . SER D 1 110 ? 3.395 -38.954 -76.202 1.00 35.04 132 SER D N 1
ATOM 4399 C CA . SER D 1 110 ? 3.585 -37.544 -75.894 1.00 36.95 132 SER D CA 1
ATOM 4400 C C . SER D 1 110 ? 4.671 -37.322 -74.847 1.00 32.55 132 SER D C 1
ATOM 4401 O O . SER D 1 110 ? 5.678 -36.668 -75.114 1.00 29.91 132 SER D O 1
ATOM 4404 N N . THR D 1 111 ? 4.498 -37.853 -73.645 1.00 33.22 133 THR D N 1
ATOM 4405 C CA . THR D 1 111 ? 5.383 -37.468 -72.555 1.00 38.26 133 THR D CA 1
ATOM 4406 C C . THR D 1 111 ? 6.756 -38.119 -72.683 1.00 39.14 133 THR D C 1
ATOM 4407 O O . THR D 1 111 ? 7.786 -37.450 -72.536 1.00 37.85 133 THR D O 1
ATOM 4411 N N . ARG D 1 112 ? 6.794 -39.424 -72.936 1.00 38.79 134 ARG D N 1
ATOM 4412 C CA . ARG D 1 112 ? 8.080 -40.110 -73.015 1.00 43.64 134 ARG D CA 1
ATOM 4413 C C . ARG D 1 112 ? 8.982 -39.580 -74.118 1.00 44.57 134 ARG D C 1
ATOM 4414 O O . ARG D 1 112 ? 10.197 -39.472 -73.878 1.00 42.53 134 ARG D O 1
ATOM 4422 N N . PRO D 1 113 ? 8.494 -39.237 -75.312 1.00 41.60 135 PRO D N 1
ATOM 4423 C CA . PRO D 1 113 ? 9.425 -38.670 -76.304 1.00 45.24 135 PRO D CA 1
ATOM 4424 C C . PRO D 1 113 ? 10.100 -37.397 -75.818 1.00 34.93 135 PRO D C 1
ATOM 4425 O O . PRO D 1 113 ? 11.292 -37.201 -76.076 1.00 35.79 135 PRO D O 1
ATOM 4429 N N . GLN D 1 114 ? 9.385 -36.535 -75.091 1.00 33.79 136 GLN D N 1
ATOM 4430 C CA . GLN D 1 114 ? 10.033 -35.355 -74.523 1.00 36.89 136 GLN D CA 1
ATOM 4431 C C . GLN D 1 114 ? 11.103 -35.755 -73.512 1.00 32.58 136 GLN D C 1
ATOM 4432 O O . GLN D 1 114 ? 12.236 -35.257 -73.563 1.00 34.50 136 GLN D O 1
ATOM 4438 N N . LEU D 1 115 ? 10.758 -36.660 -72.585 1.00 31.82 137 LEU D N 1
ATOM 4439 C CA . LEU D 1 115 ? 11.730 -37.148 -71.603 1.00 31.61 137 LEU D CA 1
ATOM 4440 C C . LEU D 1 115 ? 12.965 -37.722 -72.281 1.00 39.94 137 LEU D C 1
ATOM 4441 O O . LEU D 1 115 ? 14.095 -37.462 -71.849 1.00 41.16 137 LEU D O 1
ATOM 4446 N N . ASP D 1 116 ? 12.767 -38.517 -73.333 1.00 40.37 138 ASP D N 1
ATOM 4447 C CA . ASP D 1 116 ? 13.897 -39.098 -74.050 1.00 44.14 138 ASP D CA 1
ATOM 4448 C C . ASP D 1 116 ? 14.734 -38.024 -74.729 1.00 44.07 138 ASP D C 1
ATOM 4449 O O . ASP D 1 116 ? 15.967 -38.095 -74.719 1.00 41.98 138 ASP D O 1
ATOM 4454 N N . ARG D 1 117 ? 14.079 -37.040 -75.352 1.00 41.70 139 ARG D N 1
ATOM 4455 C CA . ARG D 1 117 ? 14.806 -35.894 -75.892 1.00 45.65 139 ARG D CA 1
ATOM 4456 C C . ARG D 1 117 ? 15.695 -35.257 -74.816 1.00 40.15 139 ARG D C 1
ATOM 4457 O O . ARG D 1 117 ? 16.854 -34.915 -75.071 1.00 41.98 139 ARG D O 1
ATOM 4465 N N . LEU D 1 118 ? 15.177 -35.116 -73.600 1.00 36.65 140 LEU D N 1
ATOM 4466 C CA . LEU D 1 118 ? 15.936 -34.430 -72.560 1.00 41.90 140 LEU D CA 1
ATOM 4467 C C . LEU D 1 118 ? 17.109 -35.253 -72.035 1.00 43.66 140 LEU D C 1
ATOM 4468 O O . LEU D 1 118 ? 18.081 -34.664 -71.541 1.00 44.73 140 LEU D O 1
ATOM 4473 N N . THR D 1 119 ? 17.050 -36.587 -72.141 1.00 44.87 141 THR D N 1
ATOM 4474 C CA . THR D 1 119 ? 18.212 -37.400 -71.788 1.00 50.30 141 THR D CA 1
ATOM 4475 C C . THR D 1 119 ? 19.431 -36.964 -72.582 1.00 54.79 141 THR D C 1
ATOM 4476 O O . THR D 1 119 ? 20.526 -36.810 -72.024 1.00 42.14 141 THR D O 1
ATOM 4480 N N . GLN D 1 120 ? 19.262 -36.758 -73.890 1.00 41.29 142 GLN D N 1
ATOM 4481 C CA . GLN D 1 120 ? 20.400 -36.337 -74.701 1.00 44.09 142 GLN D CA 1
ATOM 4482 C C . GLN D 1 120 ? 20.862 -34.939 -74.318 1.00 43.44 142 GLN D C 1
ATOM 4483 O O . GLN D 1 120 ? 22.066 -34.680 -74.236 1.00 48.60 142 GLN D O 1
ATOM 4489 N N . SER D 1 121 ? 19.918 -34.023 -74.103 1.00 41.15 143 SER D N 1
ATOM 4490 C CA . SER D 1 121 ? 20.277 -32.651 -73.773 1.00 42.75 143 SER D CA 1
ATOM 4491 C C . SER D 1 121 ? 21.057 -32.597 -72.468 1.00 39.83 143 SER D C 1
ATOM 4492 O O . SER D 1 121 ? 22.152 -32.024 -72.399 1.00 41.26 143 SER D O 1
ATOM 4495 N N . LEU D 1 122 ? 20.514 -33.216 -71.425 1.00 37.78 144 LEU D N 1
ATOM 4496 C CA . LEU D 1 122 ? 21.204 -33.243 -70.144 1.00 38.00 144 LEU D CA 1
ATOM 4497 C C . LEU D 1 122 ? 22.612 -33.818 -70.284 1.00 48.46 144 LEU D C 1
ATOM 4498 O O . LEU D 1 122 ? 23.585 -33.237 -69.781 1.00 42.62 144 LEU D O 1
ATOM 4503 N N . ILE D 1 123 ? 22.745 -34.945 -70.992 1.00 45.44 145 ILE D N 1
ATOM 4504 C CA . ILE D 1 123 ? 24.061 -35.547 -71.180 1.00 51.32 145 ILE D CA 1
ATOM 4505 C C . ILE D 1 123 ? 25.003 -34.557 -71.849 1.00 55.36 145 ILE D C 1
ATOM 4506 O O . ILE D 1 123 ? 26.168 -34.428 -71.456 1.00 51.89 145 ILE D O 1
ATOM 4511 N N . ALA D 1 124 ? 24.508 -33.819 -72.848 1.00 53.10 146 ALA D N 1
ATOM 4512 C CA . ALA D 1 124 ? 25.337 -32.800 -73.489 1.00 54.51 146 ALA D CA 1
ATOM 4513 C C . ALA D 1 124 ? 25.630 -31.644 -72.540 1.00 50.16 146 ALA D C 1
ATOM 4514 O O . ALA D 1 124 ? 26.751 -31.121 -72.512 1.00 59.73 146 ALA D O 1
ATOM 4516 N N . ALA D 1 125 ? 24.634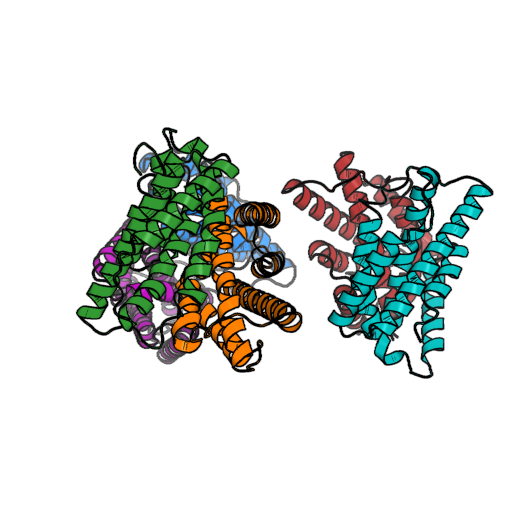 -31.226 -71.760 1.00 46.23 147 ALA D N 1
ATOM 4517 C CA . ALA D 1 125 ? 24.842 -30.114 -70.842 1.00 42.79 147 ALA D CA 1
ATOM 4518 C C . ALA D 1 125 ? 25.838 -30.505 -69.765 1.00 48.37 147 ALA D C 1
ATOM 4519 O O . ALA D 1 125 ? 26.797 -29.774 -69.491 1.00 47.01 147 ALA D O 1
ATOM 4521 N N . LEU D 1 126 ? 25.631 -31.682 -69.169 1.00 45.59 148 LEU D N 1
ATOM 4522 C CA . LEU D 1 126 ? 26.565 -32.244 -68.207 1.00 50.79 148 LEU D CA 1
ATOM 4523 C C . LEU D 1 126 ? 27.970 -32.315 -68.780 1.00 57.49 148 LEU D C 1
ATOM 4524 O O . LEU D 1 126 ? 28.954 -32.137 -68.049 1.00 52.99 148 LEU D O 1
ATOM 4529 N N . ALA D 1 127 ? 28.086 -32.562 -70.088 1.00 57.56 149 ALA D N 1
ATOM 4530 C CA . ALA D 1 127 ? 29.405 -32.586 -70.707 1.00 62.14 149 ALA D CA 1
ATOM 4531 C C . ALA D 1 127 ? 30.118 -31.253 -70.518 1.00 61.67 149 ALA D C 1
ATOM 4532 O O . ALA D 1 127 ? 31.316 -31.220 -70.204 1.00 58.68 149 ALA D O 1
ATOM 4534 N N . ARG D 1 128 ? 29.393 -30.141 -70.682 1.00 58.66 150 ARG D N 1
ATOM 4535 C CA . ARG D 1 128 ? 30.016 -28.829 -70.545 1.00 56.09 150 ARG D CA 1
ATOM 4536 C C . ARG D 1 128 ? 30.290 -28.497 -69.094 1.00 50.77 150 ARG D C 1
ATOM 4537 O O . ARG D 1 128 ? 31.214 -27.735 -68.803 1.00 54.35 150 ARG D O 1
ATOM 4545 N N . VAL D 1 129 ? 29.514 -29.067 -68.174 1.00 47.68 151 VAL D N 1
ATOM 4546 C CA . VAL D 1 129 ? 29.697 -28.744 -66.765 1.00 51.68 151 VAL D CA 1
ATOM 4547 C C . VAL D 1 129 ? 30.795 -29.598 -66.133 1.00 54.55 151 VAL D C 1
ATOM 4548 O O . VAL D 1 129 ? 31.456 -29.158 -65.182 1.00 52.95 151 VAL D O 1
ATOM 4552 N N . ALA D 1 130 ? 31.046 -30.788 -66.680 1.00 54.68 152 ALA D N 1
ATOM 4553 C CA . ALA D 1 130 ? 31.973 -31.743 -66.071 1.00 55.00 152 ALA D CA 1
ATOM 4554 C C . ALA D 1 130 ? 33.354 -31.198 -65.720 1.00 63.83 152 ALA D C 1
ATOM 4555 O O . ALA D 1 130 ? 33.891 -31.619 -64.683 1.00 60.98 152 ALA D O 1
ATOM 4557 N N . PRO D 1 131 ? 34.000 -30.328 -66.512 1.00 69.57 153 PRO D N 1
ATOM 4558 C CA . PRO D 1 131 ? 35.321 -29.825 -66.087 1.00 66.87 153 PRO D CA 1
ATOM 4559 C C . PRO D 1 131 ? 35.288 -29.063 -64.770 1.00 73.20 153 PRO D C 1
ATOM 4560 O O . PRO D 1 131 ? 36.278 -29.090 -64.028 1.00 78.23 153 PRO D O 1
ATOM 4564 N N . LEU D 1 132 ? 34.172 -28.399 -64.452 1.00 69.76 154 LEU D N 1
ATOM 4565 C CA . LEU D 1 132 ? 34.018 -27.605 -63.234 1.00 63.40 154 LEU D CA 1
ATOM 4566 C C . LEU D 1 132 ? 33.752 -28.453 -61.998 1.00 59.81 154 LEU D C 1
ATOM 4567 O O . LEU D 1 132 ? 33.751 -27.922 -60.882 1.00 57.22 154 LEU D O 1
ATOM 4572 N N . ARG D 1 133 ? 33.531 -29.751 -62.179 1.00 61.22 155 ARG D N 1
ATOM 4573 C CA . ARG D 1 133 ? 32.936 -30.590 -61.148 1.00 63.19 155 ARG D CA 1
ATOM 4574 C C . ARG D 1 133 ? 33.782 -30.660 -59.886 1.00 66.11 155 ARG D C 1
ATOM 4575 O O . ARG D 1 133 ? 33.236 -30.911 -58.808 1.00 70.02 155 ARG D O 1
ATOM 4583 N N . ASP D 1 134 ? 35.088 -30.409 -59.988 1.00 66.37 156 ASP D N 1
ATOM 4584 C CA . ASP D 1 134 ? 35.980 -30.426 -58.840 1.00 67.17 156 ASP D CA 1
ATOM 4585 C C . ASP D 1 134 ? 36.451 -29.036 -58.421 1.00 62.23 156 ASP D C 1
ATOM 4586 O O . ASP D 1 134 ? 37.130 -28.918 -57.398 1.00 62.41 156 ASP D O 1
ATOM 4588 N N . ALA D 1 135 ? 36.108 -27.985 -59.166 1.00 51.74 157 ALA D N 1
ATOM 4589 C CA . ALA D 1 135 ? 36.586 -26.652 -58.808 1.00 48.06 157 ALA D CA 1
ATOM 4590 C C . ALA D 1 135 ? 35.925 -26.191 -57.513 1.00 48.29 157 ALA D C 1
ATOM 4591 O O . ALA D 1 135 ? 34.734 -26.426 -57.304 1.00 42.90 157 ALA D O 1
ATOM 4593 N N . PRO D 1 136 ? 36.677 -25.539 -56.622 1.00 49.79 158 PRO D N 1
ATOM 4594 C CA . PRO D 1 136 ? 36.124 -25.203 -55.295 1.00 53.98 158 PRO D CA 1
ATOM 4595 C C . PRO D 1 136 ? 34.932 -24.263 -55.336 1.00 52.08 158 PRO D C 1
ATOM 4596 O O . PRO D 1 136 ? 34.142 -24.265 -54.387 1.00 56.98 158 PRO D O 1
ATOM 4600 N N . ASP D 1 137 ? 34.772 -23.464 -56.386 1.00 46.11 159 ASP D N 1
ATOM 4601 C CA . ASP D 1 137 ? 33.628 -22.569 -56.504 1.00 51.08 159 ASP D CA 1
ATOM 4602 C C . ASP D 1 137 ? 32.457 -23.177 -57.277 1.00 47.57 159 ASP D C 1
ATOM 4603 O O . ASP D 1 137 ? 31.430 -22.511 -57.443 1.00 41.06 159 ASP D O 1
ATOM 4608 N N . CYS D 1 138 ? 32.574 -24.414 -57.750 1.00 46.10 160 CYS D N 1
ATOM 4609 C CA . CYS D 1 138 ? 31.423 -25.068 -58.368 1.00 42.29 160 CYS D CA 1
ATOM 4610 C C . CYS D 1 138 ? 30.193 -25.061 -57.467 1.00 42.23 160 CYS D C 1
ATOM 4611 O O . CYS D 1 138 ? 29.137 -24.587 -57.916 1.00 40.16 160 CYS D O 1
ATOM 4614 N N . PRO D 1 139 ? 30.254 -25.523 -56.204 1.00 42.89 161 PRO D N 1
ATOM 4615 C CA . PRO D 1 139 ? 29.035 -25.528 -55.367 1.00 40.32 161 PRO D CA 1
ATOM 4616 C C . PRO D 1 139 ? 28.316 -24.185 -55.278 1.00 40.92 161 PRO D C 1
ATOM 4617 O O . PRO D 1 139 ? 27.089 -24.138 -55.447 1.00 39.09 161 PRO D O 1
ATOM 4621 N N . SER D 1 140 ? 29.043 -23.088 -55.032 1.00 37.90 162 SER D N 1
ATOM 4622 C CA . SER D 1 140 ? 28.381 -21.790 -54.920 1.00 40.98 162 SER D CA 1
ATOM 4623 C C . SER D 1 140 ? 27.905 -21.264 -56.276 1.00 44.65 162 SER D C 1
ATOM 4624 O O . SER D 1 140 ? 26.855 -20.616 -56.347 1.00 41.21 162 SER D O 1
ATOM 4627 N N . ARG D 1 141 ? 28.637 -21.526 -57.361 1.00 38.49 163 ARG D N 1
ATOM 4628 C CA . ARG D 1 141 ? 28.121 -21.110 -58.668 1.00 44.80 163 ARG D CA 1
ATOM 4629 C C . ARG D 1 141 ? 26.865 -21.895 -59.050 1.00 36.44 163 ARG D C 1
ATOM 4630 O O . ARG D 1 141 ? 25.921 -21.330 -59.616 1.00 38.56 163 ARG D O 1
ATOM 4638 N N . LEU D 1 142 ? 26.814 -23.184 -58.717 1.00 38.12 164 LEU D N 1
ATOM 4639 C CA . LEU D 1 142 ? 25.587 -23.947 -58.930 1.00 33.83 164 LEU D CA 1
ATOM 4640 C C . LEU D 1 142 ? 24.467 -23.445 -58.024 1.00 42.82 164 LEU D C 1
ATOM 4641 O O . LEU D 1 142 ? 23.317 -23.309 -58.464 1.00 42.71 164 LEU D O 1
ATOM 4646 N N . ALA D 1 143 ? 24.786 -23.176 -56.750 1.00 40.05 165 ALA D N 1
ATOM 4647 C CA . ALA D 1 143 ? 23.800 -22.621 -55.827 1.00 36.55 165 ALA D CA 1
ATOM 4648 C C . ALA D 1 143 ? 23.156 -21.361 -56.400 1.00 42.01 165 ALA D C 1
ATOM 4649 O O . ALA D 1 143 ? 21.932 -21.196 -56.340 1.00 36.76 165 ALA D O 1
ATOM 4651 N N . ARG D 1 144 ? 23.972 -20.464 -56.970 1.00 39.35 166 ARG D N 1
ATOM 4652 C CA . ARG D 1 144 ? 23.454 -19.205 -57.499 1.00 35.70 166 ARG D CA 1
ATOM 4653 C C . ARG D 1 144 ? 22.612 -19.435 -58.747 1.00 34.53 166 ARG D C 1
ATOM 4654 O O . ARG D 1 144 ? 21.587 -18.777 -58.932 1.00 38.87 166 ARG D O 1
ATOM 4662 N N . SER D 1 145 ? 23.033 -20.352 -59.621 1.00 36.86 167 SER D N 1
ATOM 4663 C CA . SER D 1 145 ? 22.216 -20.674 -60.787 1.00 33.76 167 SER D CA 1
ATOM 4664 C C . SER D 1 145 ? 20.849 -21.183 -60.364 1.00 32.60 167 SER D C 1
ATOM 4665 O O . SER D 1 145 ? 19.822 -20.757 -60.905 1.00 39.02 167 SER D O 1
ATOM 4668 N N . ILE D 1 146 ? 20.819 -22.103 -59.397 1.00 33.32 168 ILE D N 1
ATOM 4669 C CA . ILE D 1 146 ? 19.554 -22.674 -58.939 1.00 36.78 168 ILE D CA 1
ATOM 4670 C C . ILE D 1 146 ? 18.640 -21.574 -58.401 1.00 41.49 168 ILE D C 1
ATOM 4671 O O . ILE D 1 146 ? 17.460 -21.486 -58.771 1.00 36.44 168 ILE D O 1
ATOM 4676 N N . ALA D 1 147 ? 19.180 -20.722 -57.514 1.00 33.63 169 ALA D N 1
ATOM 4677 C CA . ALA D 1 147 ? 18.418 -19.602 -56.958 1.00 36.36 169 ALA D CA 1
ATOM 4678 C C . ALA D 1 147 ? 17.856 -18.701 -58.061 1.00 38.55 169 ALA D C 1
ATOM 4679 O O . ALA D 1 147 ? 16.683 -18.310 -58.031 1.00 34.78 169 ALA D O 1
ATOM 4681 N N . ASN D 1 148 ? 18.688 -18.358 -59.045 1.00 32.69 170 ASN D N 1
ATOM 4682 C CA . ASN D 1 148 ? 18.247 -17.460 -60.099 1.00 39.63 170 ASN D CA 1
ATOM 4683 C C . ASN D 1 148 ? 17.152 -18.077 -60.957 1.00 34.28 170 ASN D C 1
ATOM 4684 O O . ASN D 1 148 ? 16.285 -17.349 -61.462 1.00 32.75 170 ASN D O 1
ATOM 4689 N N . TRP D 1 149 ? 17.166 -19.401 -61.126 1.00 32.08 171 TRP D N 1
ATOM 4690 C CA . TRP D 1 149 ? 16.113 -20.055 -61.896 1.00 30.43 171 TRP D CA 1
ATOM 4691 C C . TRP D 1 149 ? 14.823 -20.131 -61.095 1.00 32.58 171 TRP D C 1
ATOM 4692 O O . TRP D 1 149 ? 13.739 -19.825 -61.609 1.00 36.35 171 TRP D O 1
ATOM 4703 N N . LYS D 1 150 ? 14.927 -20.533 -59.825 1.00 33.57 172 LYS D N 1
ATOM 4704 C CA . LYS D 1 150 ? 13.747 -20.686 -58.980 1.00 34.98 172 LYS D CA 1
ATOM 4705 C C . LYS D 1 150 ? 12.985 -19.378 -58.841 1.00 33.68 172 LYS D C 1
ATOM 4706 O O . LYS D 1 150 ? 11.750 -19.376 -58.796 1.00 33.93 172 LYS D O 1
ATOM 4712 N N . THR D 1 151 ? 13.701 -18.252 -58.744 1.00 35.72 173 THR D N 1
ATOM 4713 C CA . THR D 1 151 ? 12.985 -16.992 -58.590 1.00 37.64 173 THR D CA 1
ATOM 4714 C C . THR D 1 151 ? 12.326 -16.544 -59.882 1.00 38.20 173 THR D C 1
ATOM 4715 O O . THR D 1 151 ? 11.510 -15.623 -59.841 1.00 44.21 173 THR D O 1
ATOM 4719 N N . LEU D 1 152 ? 12.645 -17.177 -61.011 1.00 33.35 174 LEU D N 1
ATOM 4720 C CA . LEU D 1 152 ? 11.938 -16.945 -62.265 1.00 41.67 174 LEU D CA 1
ATOM 4721 C C . LEU D 1 152 ? 10.690 -17.812 -62.383 1.00 44.39 174 LEU D C 1
ATOM 4722 O O . LEU D 1 152 ? 9.601 -17.307 -62.682 1.00 45.11 174 LEU D O 1
ATOM 4727 N N . THR D 1 153 ? 10.836 -19.119 -62.146 1.00 46.78 175 THR D N 1
ATOM 4728 C CA . THR D 1 153 ? 9.784 -20.086 -62.443 1.00 44.78 175 THR D CA 1
ATOM 4729 C C . THR D 1 153 ? 8.814 -20.313 -61.286 1.00 42.76 175 THR D C 1
ATOM 4730 O O . THR D 1 153 ? 7.627 -20.562 -61.533 1.00 44.42 175 THR D O 1
ATOM 4734 N N . ARG D 1 154 ? 9.298 -20.271 -60.042 1.00 37.78 176 ARG D N 1
ATOM 4735 C CA . ARG D 1 154 ? 8.455 -20.192 -58.840 1.00 40.38 176 ARG D CA 1
ATOM 4736 C C . ARG D 1 154 ? 7.485 -21.371 -58.698 1.00 39.19 176 ARG D C 1
ATOM 4737 O O . ARG D 1 154 ? 6.314 -21.198 -58.354 1.00 47.12 176 ARG D O 1
ATOM 4745 N N . TYR D 1 155 ? 7.982 -22.586 -58.927 1.00 36.31 177 TYR D N 1
ATOM 4746 C CA . TYR D 1 155 ? 7.147 -23.764 -58.709 1.00 36.69 177 TYR D CA 1
ATOM 4747 C C . TYR D 1 155 ? 6.886 -23.974 -57.210 1.00 45.93 177 TYR D C 1
ATOM 4748 O O . TYR D 1 155 ? 7.441 -23.286 -56.344 1.00 43.01 177 TYR D O 1
ATOM 4757 N N . ASP D 1 156 ? 6.033 -24.947 -56.899 1.00 44.63 178 ASP D N 1
ATOM 4758 C CA . ASP D 1 156 ? 5.753 -25.223 -55.498 1.00 47.62 178 ASP D CA 1
ATOM 4759 C C . ASP D 1 156 ? 6.952 -25.906 -54.839 1.00 39.99 178 ASP D C 1
ATOM 4760 O O . ASP D 1 156 ? 7.861 -26.418 -55.501 1.00 38.53 178 ASP D O 1
ATOM 4765 N N . SER D 1 157 ? 6.949 -25.898 -53.508 1.00 40.16 179 SER D N 1
ATOM 4766 C CA . SER D 1 157 ? 8.134 -26.318 -52.768 1.00 48.31 179 SER D CA 1
ATOM 4767 C C . SER D 1 157 ? 8.495 -27.766 -53.058 1.00 46.98 179 SER D C 1
ATOM 4768 O O . SER D 1 157 ? 9.676 -28.130 -52.998 1.00 39.30 179 SER D O 1
ATOM 4771 N N . ALA D 1 158 ? 7.505 -28.603 -53.375 1.00 39.91 180 ALA D N 1
ATOM 4772 C CA . ALA D 1 158 ? 7.805 -29.994 -53.695 1.00 39.70 180 ALA D CA 1
ATOM 4773 C C . ALA D 1 158 ? 8.691 -30.077 -54.930 1.00 37.38 180 ALA D C 1
ATOM 4774 O O . ALA D 1 158 ? 9.766 -30.685 -54.900 1.00 40.93 180 ALA D O 1
ATOM 4776 N N . GLN D 1 159 ? 8.257 -29.457 -56.025 1.00 39.53 181 GLN D N 1
ATOM 4777 C CA . GLN D 1 159 ? 9.081 -29.418 -57.227 1.00 38.72 181 GLN D CA 1
ATOM 4778 C C . GLN D 1 159 ? 10.424 -28.773 -56.941 1.00 36.82 181 GLN D C 1
ATOM 4779 O O . GLN D 1 159 ? 11.475 -29.293 -57.335 1.00 32.66 181 GLN D O 1
ATOM 4785 N N . LYS D 1 160 ? 10.407 -27.634 -56.238 1.00 37.38 182 LYS D N 1
ATOM 4786 C CA . LYS D 1 160 ? 11.649 -26.944 -55.940 1.00 33.44 182 LYS D CA 1
ATOM 4787 C C . LYS D 1 160 ? 12.563 -27.823 -55.101 1.00 38.45 182 LYS D C 1
ATOM 4788 O O . LYS D 1 160 ? 13.780 -27.829 -55.304 1.00 33.11 182 LYS D O 1
ATOM 4794 N N . ASP D 1 161 ? 11.993 -28.590 -54.166 1.00 37.80 183 ASP D N 1
ATOM 4795 C CA . ASP D 1 161 ? 12.805 -29.535 -53.404 1.00 43.11 183 ASP D CA 1
ATOM 4796 C C . ASP D 1 161 ? 13.372 -30.616 -54.311 1.00 41.12 183 ASP D C 1
ATOM 4797 O O . ASP D 1 161 ? 14.543 -30.999 -54.183 1.00 43.13 183 ASP D O 1
ATOM 4802 N N . ALA D 1 162 ? 12.552 -31.126 -55.227 1.00 34.33 184 ALA D N 1
ATOM 4803 C CA . ALA D 1 162 ? 13.011 -32.190 -56.109 1.00 37.51 184 ALA D CA 1
ATOM 4804 C C . ALA D 1 162 ? 14.134 -31.709 -57.019 1.00 37.55 184 ALA D C 1
ATOM 4805 O O . ALA D 1 162 ? 15.032 -32.482 -57.365 1.00 41.84 184 ALA D O 1
ATOM 4807 N N . LEU D 1 163 ? 14.087 -30.444 -57.445 1.00 35.11 185 LEU D N 1
ATOM 4808 C CA . LEU D 1 163 ? 15.175 -29.918 -58.262 1.00 30.67 185 LEU D CA 1
ATOM 4809 C C . LEU D 1 163 ? 16.483 -29.950 -57.480 1.00 36.81 185 LEU D C 1
ATOM 4810 O O . LEU D 1 163 ? 17.544 -30.264 -58.035 1.00 31.96 185 LEU D O 1
ATOM 4815 N N . GLY D 1 164 ? 16.418 -29.631 -56.186 1.00 32.10 186 GLY D N 1
ATOM 4816 C CA . GLY D 1 164 ? 17.580 -29.808 -55.320 1.00 34.15 186 GLY D CA 1
ATOM 4817 C C . GLY D 1 164 ? 18.138 -31.217 -55.392 1.00 38.75 186 GLY D C 1
ATOM 4818 O O . GLY D 1 164 ? 19.336 -31.415 -55.598 1.00 37.44 186 GLY D O 1
ATOM 4819 N N . THR D 1 165 ? 17.262 -32.219 -55.269 1.00 39.39 187 THR D N 1
ATOM 4820 C CA . THR D 1 165 ? 17.706 -33.604 -55.407 1.00 34.72 187 THR D CA 1
ATOM 4821 C C . THR D 1 165 ? 18.397 -33.826 -56.744 1.00 39.92 187 THR D C 1
ATOM 4822 O O . THR D 1 165 ? 19.471 -34.436 -56.803 1.00 42.22 187 THR D O 1
ATOM 4826 N N . ALA D 1 166 ? 17.804 -33.319 -57.827 1.00 32.22 188 ALA D N 1
ATOM 4827 C CA . ALA D 1 166 ? 18.316 -33.620 -59.158 1.00 34.96 188 ALA D CA 1
ATOM 4828 C C . ALA D 1 166 ? 19.719 -33.082 -59.354 1.00 31.78 188 ALA D C 1
ATOM 4829 O O . ALA D 1 166 ? 20.516 -33.685 -60.076 1.00 43.22 188 ALA D O 1
ATOM 4831 N N . LEU D 1 167 ? 20.042 -31.947 -58.742 1.00 31.81 189 LEU D N 1
ATOM 4832 C CA . LEU D 1 167 ? 21.333 -31.318 -58.957 1.00 42.45 189 LEU D CA 1
ATOM 4833 C C . LEU D 1 167 ? 22.319 -31.601 -57.832 1.00 40.37 189 LEU D C 1
ATOM 4834 O O . LEU D 1 167 ? 23.388 -30.983 -57.790 1.00 36.83 189 LEU D O 1
ATOM 4839 N N . SER D 1 168 ? 22.008 -32.547 -56.945 1.00 37.31 190 SER D N 1
ATOM 4840 C CA . SER D 1 168 ? 22.780 -32.701 -55.712 1.00 38.12 190 SER D CA 1
ATOM 4841 C C . SER D 1 168 ? 24.140 -33.377 -55.907 1.00 42.99 190 SER D C 1
ATOM 4842 O O . SER D 1 168 ? 24.949 -33.381 -54.971 1.00 42.08 190 SER D O 1
ATOM 4845 N N . HIS D 1 169 ? 24.433 -33.926 -57.091 1.00 44.00 191 HIS D N 1
ATOM 4846 C CA . HIS D 1 169 ? 25.747 -34.500 -57.367 1.00 49.16 191 HIS D CA 1
ATOM 4847 C C . HIS D 1 169 ? 26.376 -33.912 -58.628 1.00 49.82 191 HIS D C 1
ATOM 4848 O O . HIS D 1 169 ? 27.191 -34.569 -59.280 1.00 46.54 191 HIS D O 1
ATOM 4855 N N . VAL D 1 170 ? 26.008 -32.679 -58.990 1.00 43.01 192 VAL D N 1
ATOM 4856 C CA . VAL D 1 170 ? 26.677 -32.014 -60.104 1.00 44.23 192 VAL D CA 1
ATOM 4857 C C . VAL D 1 170 ? 28.133 -31.732 -59.755 1.00 51.43 192 VAL D C 1
ATOM 4858 O O . VAL D 1 170 ? 29.042 -32.044 -60.531 1.00 51.49 192 VAL D O 1
ATOM 4862 N N . CYS D 1 171 ? 28.376 -31.140 -58.584 1.00 54.76 193 CYS D N 1
ATOM 4863 C CA . CYS D 1 171 ? 29.724 -30.870 -58.104 1.00 53.85 193 CYS D CA 1
ATOM 4864 C C . CYS D 1 171 ? 30.185 -31.991 -57.179 1.00 61.65 193 CYS D C 1
ATOM 4865 O O . CYS D 1 171 ? 29.380 -32.624 -56.492 1.00 62.25 193 CYS D O 1
ATOM 4868 N N . ALA D 1 172 ? 31.497 -32.217 -57.157 1.00 69.37 194 ALA D N 1
ATOM 4869 C CA . ALA D 1 172 ? 32.091 -33.321 -56.401 1.00 70.69 194 ALA D CA 1
ATOM 4870 C C . ALA D 1 172 ? 31.729 -33.278 -54.911 1.00 72.06 194 ALA D C 1
ATOM 4871 O O . ALA D 1 172 ? 32.126 -32.366 -54.183 1.00 74.08 194 ALA D O 1
ATOM 4873 N N . GLY E 1 12 ? -14.162 -20.322 -21.715 1.00 69.97 34 GLY E N 1
ATOM 4874 C CA . GLY E 1 12 ? -13.107 -20.275 -22.712 1.00 68.29 34 GLY E CA 1
ATOM 4875 C C . GLY E 1 12 ? -11.782 -19.825 -22.133 1.00 69.71 34 GLY E C 1
ATOM 4876 O O . GLY E 1 12 ? -10.747 -20.451 -22.350 1.00 66.65 34 GLY E O 1
ATOM 4877 N N . ASP E 1 13 ? -11.817 -18.722 -21.383 1.00 69.20 35 ASP E N 1
ATOM 4878 C CA . ASP E 1 13 ? -10.618 -18.248 -20.701 1.00 61.76 35 ASP E CA 1
ATOM 4879 C C . ASP E 1 13 ? -10.136 -19.232 -19.647 1.00 56.06 35 ASP E C 1
ATOM 4880 O O . ASP E 1 13 ? -8.991 -19.131 -19.197 1.00 60.03 35 ASP E O 1
ATOM 4885 N N . ASP E 1 14 ? -10.985 -20.176 -19.240 1.00 56.84 36 ASP E N 1
ATOM 4886 C CA . ASP E 1 14 ? -10.529 -21.274 -18.395 1.00 54.69 36 ASP E CA 1
ATOM 4887 C C . ASP E 1 14 ? -9.304 -21.964 -18.988 1.00 46.76 36 ASP E C 1
ATOM 4888 O O . ASP E 1 14 ? -8.397 -22.375 -18.254 1.00 44.61 36 ASP E O 1
ATOM 4893 N N . THR E 1 15 ? -9.257 -22.107 -20.317 1.00 33.27 37 THR E N 1
ATOM 4894 C CA . THR E 1 15 ? -8.127 -22.818 -20.906 1.00 35.00 37 THR E CA 1
ATOM 4895 C C . THR E 1 15 ? -6.844 -22.002 -20.800 1.00 34.00 37 THR E C 1
ATOM 4896 O O . THR E 1 15 ? -5.764 -22.574 -20.624 1.00 37.96 37 THR E O 1
ATOM 4900 N N . ALA E 1 16 ? -6.946 -20.671 -20.893 1.00 34.06 38 ALA E N 1
ATOM 4901 C CA . ALA E 1 16 ? -5.772 -19.823 -20.721 1.00 33.81 38 ALA E CA 1
ATOM 4902 C C . ALA E 1 16 ? -5.157 -20.009 -19.337 1.00 37.60 38 ALA E C 1
ATOM 4903 O O . ALA E 1 16 ? -3.930 -20.106 -19.198 1.00 30.48 38 ALA E O 1
ATOM 4905 N N . LEU E 1 17 ? -5.990 -20.040 -18.298 1.00 34.93 39 LEU E N 1
ATOM 4906 C CA . LEU E 1 17 ? -5.482 -20.373 -16.974 1.00 37.43 39 LEU E CA 1
ATOM 4907 C C . LEU E 1 17 ? -4.914 -21.782 -16.953 1.00 39.02 39 LEU E C 1
ATOM 4908 O O . LEU E 1 17 ? -3.828 -22.017 -16.404 1.00 36.76 39 LEU E O 1
ATOM 4913 N N . THR E 1 18 ? -5.628 -22.730 -17.564 1.00 29.81 40 THR E N 1
ATOM 4914 C CA . THR E 1 18 ? -5.168 -24.111 -17.551 1.00 32.84 40 THR E CA 1
ATOM 4915 C C . THR E 1 18 ? -3.791 -24.234 -18.190 1.00 27.02 40 THR E C 1
ATOM 4916 O O . THR E 1 18 ? -2.897 -24.877 -17.635 1.00 28.47 40 THR E O 1
ATOM 4920 N N . ASN E 1 19 ? -3.584 -23.574 -19.328 1.00 29.37 41 ASN E N 1
ATOM 4921 C CA . ASN E 1 19 ? -2.282 -23.640 -19.978 1.00 26.38 41 ASN E CA 1
ATOM 4922 C C . ASN E 1 19 ? -1.200 -22.985 -19.122 1.00 28.33 41 ASN E C 1
ATOM 4923 O O . ASN E 1 19 ? -0.089 -23.518 -19.016 1.00 32.75 41 ASN E O 1
ATOM 4928 N N . LEU E 1 20 ? -1.507 -21.846 -18.485 1.00 29.65 42 LEU E N 1
ATOM 4929 C CA . LEU E 1 20 ? -0.519 -21.202 -17.612 1.00 33.68 42 LEU E CA 1
ATOM 4930 C C . LEU E 1 20 ? -0.123 -22.115 -16.453 1.00 31.91 42 LEU E C 1
ATOM 4931 O O . LEU E 1 20 ? 1.060 -22.206 -16.099 1.00 34.03 42 LEU E O 1
ATOM 4936 N N . VAL E 1 21 ? -1.098 -22.807 -15.861 1.00 33.10 43 VAL E N 1
ATOM 4937 C CA . VAL E 1 21 ? -0.808 -23.735 -14.770 1.00 29.00 43 VAL E CA 1
ATOM 4938 C C . VAL E 1 21 ? 0.108 -24.853 -15.255 1.00 32.06 43 VAL E C 1
ATOM 4939 O O . VAL E 1 21 ? 1.123 -25.171 -14.625 1.00 29.96 43 VAL E O 1
ATOM 4943 N N . ALA E 1 22 ? -0.250 -25.469 -16.384 1.00 28.93 44 ALA E N 1
ATOM 4944 C CA . ALA E 1 22 ? 0.526 -26.581 -16.919 1.00 26.64 44 ALA E CA 1
ATOM 4945 C C . ALA E 1 22 ? 1.970 -26.172 -17.182 1.00 32.64 44 ALA E C 1
ATOM 4946 O O . ALA E 1 22 ? 2.915 -26.900 -16.840 1.00 28.52 44 ALA E O 1
ATOM 4948 N N . LEU E 1 23 ? 2.162 -25.007 -17.796 1.00 26.05 45 LEU E N 1
ATOM 4949 C CA . LEU E 1 23 ? 3.515 -24.590 -18.133 1.00 31.26 45 LEU E CA 1
ATOM 4950 C C . LEU E 1 23 ? 4.309 -24.194 -16.884 1.00 26.37 45 LEU E C 1
ATOM 4951 O O . LEU E 1 23 ? 5.536 -24.346 -16.856 1.00 30.57 45 LEU E O 1
ATOM 4956 N N . ALA E 1 24 ? 3.640 -23.681 -15.849 1.00 25.77 46 ALA E N 1
ATOM 4957 C CA . ALA E 1 24 ? 4.356 -23.396 -14.604 1.00 27.08 46 ALA E CA 1
ATOM 4958 C C . ALA E 1 24 ? 4.818 -24.690 -13.946 1.00 32.55 46 ALA E C 1
ATOM 4959 O O . ALA E 1 24 ? 5.957 -24.784 -13.468 1.00 31.90 46 ALA E O 1
ATOM 4961 N N . SER E 1 25 ? 3.942 -25.700 -13.916 1.00 26.56 47 SER E N 1
ATOM 4962 C CA . SER E 1 25 ? 4.330 -27.006 -13.392 1.00 29.52 47 SER E CA 1
ATOM 4963 C C . SER E 1 25 ? 5.498 -27.577 -14.186 1.00 30.38 47 SER E C 1
ATOM 4964 O O . SER E 1 25 ? 6.477 -28.056 -13.612 1.00 31.89 47 SER E O 1
ATOM 4967 N N . GLN E 1 26 ? 5.416 -27.513 -15.513 1.00 33.74 48 GLN E N 1
ATOM 4968 C CA . GLN E 1 26 ? 6.500 -27.991 -16.366 1.00 30.28 48 GLN E CA 1
ATOM 4969 C C . GLN E 1 26 ? 7.835 -27.341 -15.999 1.00 29.03 48 GLN E C 1
ATOM 4970 O O . GLN E 1 26 ? 8.866 -28.013 -15.923 1.00 25.62 48 GLN E O 1
ATOM 4976 N N . ARG E 1 27 ? 7.848 -26.020 -15.817 1.00 31.35 49 ARG E N 1
ATOM 4977 C CA . ARG E 1 27 ? 9.107 -25.364 -15.487 1.00 32.72 49 ARG E CA 1
ATOM 4978 C C . ARG E 1 27 ? 9.600 -25.809 -14.121 1.00 34.76 49 ARG E C 1
ATOM 4979 O O . ARG E 1 27 ? 10.790 -26.065 -13.939 1.00 29.06 49 ARG E O 1
ATOM 4987 N N . LEU E 1 28 ? 8.681 -25.950 -13.169 1.00 34.78 50 LEU E N 1
ATOM 4988 C CA . LEU E 1 28 ? 9.030 -26.429 -11.844 1.00 37.24 50 LEU E CA 1
ATOM 4989 C C . LEU E 1 28 ? 9.595 -27.848 -11.878 1.00 41.40 50 LEU E C 1
ATOM 4990 O O . LEU E 1 28 ? 10.498 -28.170 -11.102 1.00 33.74 50 LEU E O 1
ATOM 4995 N N . ALA E 1 29 ? 9.107 -28.705 -12.781 1.00 40.97 51 ALA E N 1
ATOM 4996 C CA . ALA E 1 29 ? 9.655 -30.057 -12.845 1.00 37.64 51 ALA E CA 1
ATOM 4997 C C . ALA E 1 29 ? 11.140 -30.070 -13.200 1.00 38.63 51 ALA E C 1
ATOM 4998 O O . ALA E 1 29 ? 11.832 -31.042 -12.876 1.00 49.05 51 ALA E O 1
ATOM 5000 N N . LEU E 1 30 ? 11.651 -29.025 -13.852 1.00 33.32 52 LEU E N 1
ATOM 5001 C CA . LEU E 1 30 ? 13.079 -28.979 -14.157 1.00 36.45 52 LEU E CA 1
ATOM 5002 C C . LEU E 1 30 ? 13.930 -28.557 -12.958 1.00 38.13 52 LEU E C 1
ATOM 5003 O O . LEU E 1 30 ? 15.160 -28.510 -13.070 1.00 35.79 52 LEU E O 1
ATOM 5008 N N . ALA E 1 31 ? 13.311 -28.260 -11.819 1.00 35.17 53 ALA E N 1
ATOM 5009 C CA . ALA E 1 31 ? 14.088 -27.922 -10.634 1.00 33.45 53 ALA E CA 1
ATOM 5010 C C . ALA E 1 31 ? 14.861 -29.129 -10.125 1.00 34.26 53 ALA E C 1
ATOM 5011 O O . ALA E 1 31 ? 15.999 -28.989 -9.671 1.00 34.38 53 ALA E O 1
ATOM 5013 N N . GLU E 1 32 ? 14.259 -30.323 -10.189 1.00 32.23 54 GLU E N 1
ATOM 5014 C CA . GLU E 1 32 ? 14.954 -31.526 -9.736 1.00 33.93 54 GLU E CA 1
ATOM 5015 C C . GLU E 1 32 ? 16.255 -31.768 -10.498 1.00 30.87 54 GLU E C 1
ATOM 5016 O O . GLU E 1 32 ? 17.292 -31.991 -9.847 1.00 35.93 54 GLU E O 1
ATOM 5022 N N . PRO E 1 33 ? 16.288 -31.765 -11.835 1.00 34.08 55 PRO E N 1
ATOM 5023 C CA . PRO E 1 33 ? 17.585 -31.931 -12.509 1.00 34.52 55 PRO E CA 1
ATOM 5024 C C . PRO E 1 33 ? 18.554 -30.780 -12.270 1.00 34.75 55 PRO E C 1
ATOM 5025 O O . PRO E 1 33 ? 19.768 -31.019 -12.263 1.00 30.28 55 PRO E O 1
ATOM 5029 N N . VAL E 1 34 ? 18.081 -29.534 -12.115 1.00 32.56 56 VAL E N 1
ATOM 5030 C CA . VAL E 1 34 ? 18.992 -28.459 -11.711 1.00 30.68 56 VAL E CA 1
ATOM 5031 C C . VAL E 1 34 ? 19.623 -28.796 -10.367 1.00 35.03 56 VAL E C 1
ATOM 5032 O O . VAL E 1 34 ? 20.848 -28.751 -10.200 1.00 37.31 56 VAL E O 1
ATOM 5036 N N . ALA E 1 35 ? 18.780 -29.131 -9.385 1.00 36.50 57 ALA E N 1
ATOM 5037 C CA . ALA E 1 35 ? 19.264 -29.435 -8.045 1.00 33.91 57 ALA E CA 1
ATOM 5038 C C . ALA E 1 35 ? 20.183 -30.644 -8.062 1.00 35.04 57 ALA E C 1
ATOM 5039 O O . ALA E 1 35 ? 21.226 -30.660 -7.385 1.00 34.97 57 ALA E O 1
ATOM 5041 N N . HIS E 1 36 ? 19.818 -31.660 -8.844 1.00 32.92 58 HIS E N 1
ATOM 5042 C CA . HIS E 1 36 ? 20.660 -32.843 -8.979 1.00 40.24 58 HIS E CA 1
ATOM 5043 C C . HIS E 1 36 ? 22.047 -32.457 -9.480 1.00 40.80 58 HIS E C 1
ATOM 5044 O O . HIS E 1 36 ? 23.066 -32.877 -8.923 1.00 36.82 58 HIS E O 1
ATOM 5051 N N . TRP E 1 37 ? 22.104 -31.625 -10.516 1.00 42.76 59 TRP E N 1
ATOM 5052 C CA . TRP E 1 37 ? 23.400 -31.240 -11.055 1.00 42.45 59 TRP E CA 1
ATOM 5053 C C . TRP E 1 37 ? 24.196 -30.420 -10.048 1.00 40.62 59 TRP E C 1
ATOM 5054 O O . TRP E 1 37 ? 25.405 -30.625 -9.897 1.00 38.37 59 TRP E O 1
ATOM 5065 N N . LYS E 1 38 ? 23.536 -29.491 -9.348 1.00 42.12 60 LYS E N 1
ATOM 5066 C CA . LYS E 1 38 ? 24.234 -28.668 -8.359 1.00 43.23 60 LYS E CA 1
ATOM 5067 C C . LYS E 1 38 ? 24.674 -29.496 -7.158 1.00 40.59 60 LYS E C 1
ATOM 5068 O O . LYS E 1 38 ? 25.769 -29.287 -6.618 1.00 44.90 60 LYS E O 1
ATOM 5074 N N . TRP E 1 39 ? 23.820 -30.424 -6.712 1.00 40.45 61 TRP E N 1
ATOM 5075 C CA . TRP E 1 39 ? 24.183 -31.321 -5.617 1.00 38.09 61 TRP E CA 1
ATOM 5076 C C . TRP E 1 39 ? 25.477 -32.076 -5.927 1.00 42.71 61 TRP E C 1
ATOM 5077 O O . TRP E 1 39 ? 26.407 -32.084 -5.113 1.00 40.22 61 TRP E O 1
ATOM 5088 N N . ILE E 1 40 ? 25.570 -32.685 -7.121 1.00 42.56 62 ILE E N 1
ATOM 5089 C CA . ILE E 1 40 ? 26.755 -33.469 -7.472 1.00 44.84 62 ILE E CA 1
ATOM 5090 C C . ILE E 1 40 ? 27.981 -32.577 -7.644 1.00 48.66 62 ILE E C 1
ATOM 5091 O O . ILE E 1 40 ? 29.083 -32.918 -7.191 1.00 41.95 62 ILE E O 1
ATOM 5096 N N . ASN E 1 41 ? 27.825 -31.442 -8.311 1.00 42.21 63 ASN E N 1
ATOM 5097 C CA . ASN E 1 41 ? 28.976 -30.604 -8.607 1.00 44.88 63 ASN E CA 1
ATOM 5098 C C . ASN E 1 41 ? 29.272 -29.564 -7.530 1.00 44.34 63 ASN E C 1
ATOM 5099 O O . ASN E 1 41 ? 30.225 -28.796 -7.685 1.00 45.50 63 ASN E O 1
ATOM 5104 N N . ARG E 1 42 ? 28.508 -29.537 -6.440 1.00 40.71 64 ARG E N 1
ATOM 5105 C CA . ARG E 1 42 ? 28.703 -28.574 -5.355 1.00 45.91 64 ARG E CA 1
ATOM 5106 C C . ARG E 1 42 ? 28.712 -27.145 -5.893 1.00 43.72 64 ARG E C 1
ATOM 5107 O O . ARG E 1 42 ? 29.692 -26.408 -5.794 1.00 51.28 64 ARG E O 1
ATOM 5115 N N . LYS E 1 43 ? 27.594 -26.775 -6.488 1.00 45.94 65 LYS E N 1
ATOM 5116 C CA . LYS E 1 43 ? 27.381 -25.416 -6.938 1.00 49.76 65 LYS E CA 1
ATOM 5117 C C . LYS E 1 43 ? 26.150 -24.861 -6.232 1.00 46.63 65 LYS E C 1
ATOM 5118 O O . LYS E 1 43 ? 25.243 -25.621 -5.869 1.00 46.46 65 LYS E O 1
ATOM 5120 N N . PRO E 1 44 ? 26.110 -23.560 -5.976 1.00 46.23 66 PRO E N 1
ATOM 5121 C CA . PRO E 1 44 ? 25.021 -23.002 -5.170 1.00 40.17 66 PRO E CA 1
ATOM 5122 C C . PRO E 1 44 ? 23.720 -22.868 -5.938 1.00 45.62 66 PRO E C 1
ATOM 5123 O O . PRO E 1 44 ? 23.695 -22.600 -7.143 1.00 38.11 66 PRO E O 1
ATOM 5127 N N . ILE E 1 45 ? 22.624 -23.058 -5.195 1.00 44.86 67 ILE E N 1
ATOM 5128 C CA . ILE E 1 45 ? 21.288 -22.881 -5.754 1.00 45.18 67 ILE E CA 1
ATOM 5129 C C . ILE E 1 45 ? 21.086 -21.438 -6.192 1.00 44.60 67 ILE E C 1
ATOM 5130 O O . ILE E 1 45 ? 20.488 -21.168 -7.240 1.00 43.33 67 ILE E O 1
ATOM 5135 N N . SER E 1 46 ? 21.587 -20.493 -5.405 1.00 43.70 68 SER E N 1
ATOM 5136 C CA . SER E 1 46 ? 21.479 -19.084 -5.745 1.00 52.42 68 SER E CA 1
ATOM 5137 C C . SER E 1 46 ? 22.515 -18.731 -6.808 1.00 50.38 68 SER E C 1
ATOM 5138 O O . SER E 1 46 ? 23.690 -19.090 -6.687 1.00 44.54 68 SER E O 1
ATOM 5141 N N . ASP E 1 47 ? 22.067 -18.046 -7.859 1.00 48.93 69 ASP E N 1
ATOM 5142 C CA . ASP E 1 47 ? 22.939 -17.571 -8.935 1.00 50.75 69 ASP E CA 1
ATOM 5143 C C . ASP E 1 47 ? 22.438 -16.191 -9.321 1.00 54.31 69 ASP E C 1
ATOM 5144 O O . ASP E 1 47 ? 21.669 -16.035 -10.277 1.00 53.54 69 ASP E O 1
ATOM 5149 N N . PRO E 1 48 ? 22.837 -15.161 -8.577 1.00 53.99 70 PRO E N 1
ATOM 5150 C CA . PRO E 1 48 ? 22.243 -13.818 -8.753 1.00 55.57 70 PRO E CA 1
ATOM 5151 C C . PRO E 1 48 ? 22.423 -13.251 -10.155 1.00 56.97 70 PRO E C 1
ATOM 5152 O O . PRO E 1 48 ? 21.485 -12.635 -10.683 1.00 51.98 70 PRO E O 1
ATOM 5156 N N . PRO E 1 49 ? 23.596 -13.382 -10.797 1.00 64.01 71 PRO E N 1
ATOM 5157 C CA . PRO E 1 49 ? 23.713 -12.783 -12.136 1.00 65.84 71 PRO E CA 1
ATOM 5158 C C . PRO E 1 49 ? 22.877 -13.498 -13.185 1.00 62.38 71 PRO E C 1
ATOM 5159 O O . PRO E 1 49 ? 22.418 -12.851 -14.133 1.00 64.38 71 PRO E O 1
ATOM 5163 N N . ARG E 1 50 ? 22.641 -14.804 -13.041 1.00 59.51 72 ARG E N 1
ATOM 5164 C CA . ARG E 1 50 ? 21.767 -15.483 -13.994 1.00 55.09 72 ARG E CA 1
ATOM 5165 C C . ARG E 1 50 ? 20.309 -15.101 -13.772 1.00 48.34 72 ARG E C 1
ATOM 5166 O O . ARG E 1 50 ? 19.557 -14.930 -14.737 1.00 40.45 72 ARG E O 1
ATOM 5174 N N . GLU E 1 51 ? 19.894 -14.945 -12.511 1.00 45.53 73 GLU E N 1
ATOM 5175 C CA . GLU E 1 51 ? 18.523 -14.526 -12.229 1.00 46.46 73 GLU E CA 1
ATOM 5176 C C . GLU E 1 51 ? 18.241 -13.132 -12.788 1.00 52.14 73 GLU E C 1
ATOM 5177 O O . GLU E 1 51 ? 17.233 -12.919 -13.478 1.00 49.12 73 GLU E O 1
ATOM 5183 N N . ALA E 1 52 ? 19.131 -12.169 -12.510 1.00 55.23 74 ALA E N 1
ATOM 5184 C CA . ALA E 1 52 ? 18.930 -10.814 -13.019 1.00 53.93 74 ALA E CA 1
ATOM 5185 C C . ALA E 1 52 ? 18.912 -10.792 -14.544 1.00 52.18 74 ALA E C 1
ATOM 5186 O O . ALA E 1 52 ? 18.153 -10.027 -15.152 1.00 60.45 74 ALA E O 1
ATOM 5188 N N . ALA E 1 53 ? 19.731 -11.632 -15.182 1.00 50.65 75 ALA E N 1
ATOM 5189 C CA . ALA E 1 53 ? 19.697 -11.732 -16.639 1.00 49.88 75 ALA E CA 1
ATOM 5190 C C . ALA E 1 53 ? 18.356 -12.268 -17.134 1.00 49.30 75 ALA E C 1
ATOM 5191 O O . ALA E 1 53 ? 17.858 -11.841 -18.183 1.00 58.09 75 ALA E O 1
ATOM 5193 N N . LEU E 1 54 ? 17.766 -13.220 -16.404 1.00 48.00 76 LEU E N 1
ATOM 5194 C CA . LEU E 1 54 ? 16.450 -13.733 -16.781 1.00 38.94 76 LEU E CA 1
ATOM 5195 C C . LEU E 1 54 ? 15.388 -12.650 -16.647 1.00 43.97 76 LEU E C 1
ATOM 5196 O O . LEU E 1 54 ? 14.496 -12.538 -17.500 1.00 45.60 76 LEU E O 1
ATOM 5201 N N . LEU E 1 55 ? 15.482 -11.824 -15.601 1.00 49.01 77 LEU E N 1
ATOM 5202 C CA . LEU E 1 55 ? 14.471 -10.795 -15.386 1.00 49.70 77 LEU E CA 1
ATOM 5203 C C . LEU E 1 55 ? 14.574 -9.667 -16.402 1.00 49.51 77 LEU E C 1
ATOM 5204 O O . LEU E 1 55 ? 13.547 -9.101 -16.794 1.00 50.06 77 LEU E O 1
ATOM 5209 N N . THR E 1 56 ? 15.787 -9.324 -16.840 1.00 49.42 78 THR E N 1
ATOM 5210 C CA . THR E 1 56 ? 15.919 -8.348 -17.919 1.00 54.87 78 THR E CA 1
ATOM 5211 C C . THR E 1 56 ? 15.331 -8.894 -19.217 1.00 50.33 78 THR E C 1
ATOM 5212 O O . THR E 1 56 ? 14.604 -8.193 -19.926 1.00 56.23 78 THR E O 1
ATOM 5216 N N . ASP E 1 57 ? 15.638 -10.151 -19.541 1.00 44.18 79 ASP E N 1
ATOM 5217 C CA . ASP E 1 57 ? 15.086 -10.756 -20.744 1.00 44.50 79 ASP E CA 1
ATOM 5218 C C . ASP E 1 57 ? 13.566 -10.828 -20.669 1.00 45.41 79 ASP E C 1
ATOM 5219 O O . ASP E 1 57 ? 12.870 -10.598 -21.667 1.00 45.77 79 ASP E O 1
ATOM 5224 N N . VAL E 1 58 ? 13.038 -11.137 -19.484 1.00 45.92 80 VAL E N 1
ATOM 5225 C CA . VAL E 1 58 ? 11.593 -11.151 -19.274 1.00 44.90 80 VAL E CA 1
ATOM 5226 C C . VAL E 1 58 ? 10.989 -9.780 -19.574 1.00 40.61 80 VAL E C 1
ATOM 5227 O O . VAL E 1 58 ? 9.962 -9.674 -20.252 1.00 43.83 80 VAL E O 1
ATOM 5231 N N . GLU E 1 59 ? 11.610 -8.709 -19.062 1.00 40.25 81 GLU E N 1
ATOM 5232 C CA . GLU E 1 59 ? 11.084 -7.368 -19.320 1.00 47.81 81 GLU E CA 1
ATOM 5233 C C . GLU E 1 59 ? 11.120 -7.042 -20.804 1.00 48.04 81 GLU E C 1
ATOM 5234 O O . GLU E 1 59 ? 10.164 -6.476 -21.346 1.00 53.47 81 GLU E O 1
ATOM 5240 N N . LYS E 1 60 ? 12.209 -7.406 -21.480 1.00 50.90 82 LYS E N 1
ATOM 5241 C CA . LYS E 1 60 ? 12.302 -7.216 -22.923 1.00 46.84 82 LYS E CA 1
ATOM 5242 C C . LYS E 1 60 ? 11.167 -7.945 -23.647 1.00 46.25 82 LYS E C 1
ATOM 5243 O O . LYS E 1 60 ? 10.398 -7.339 -24.404 1.00 44.51 82 LYS E O 1
ATOM 5249 N N . ARG E 1 61 ? 11.037 -9.250 -23.417 1.00 44.55 83 ARG E N 1
ATOM 5250 C CA . ARG E 1 61 ? 10.011 -10.007 -24.125 1.00 42.79 83 ARG E CA 1
ATOM 5251 C C . ARG E 1 61 ? 8.618 -9.532 -23.743 1.00 47.00 83 ARG E C 1
ATOM 5252 O O . ARG E 1 61 ? 7.722 -9.482 -24.591 1.00 53.13 83 ARG E O 1
ATOM 5260 N N . ALA E 1 62 ? 8.412 -9.183 -22.473 1.00 44.50 84 ALA E N 1
ATOM 5261 C CA . ALA E 1 62 ? 7.098 -8.704 -22.056 1.00 42.04 84 ALA E CA 1
ATOM 5262 C C . ALA E 1 62 ? 6.681 -7.488 -22.874 1.00 48.56 84 ALA E C 1
ATOM 5263 O O . ALA E 1 62 ? 5.639 -7.504 -23.545 1.00 49.92 84 ALA E O 1
ATOM 5265 N N . THR E 1 63 ? 7.505 -6.429 -22.844 1.00 46.83 85 THR E N 1
ATOM 5266 C CA . THR E 1 63 ? 7.220 -5.207 -23.598 1.00 52.42 85 THR E CA 1
ATOM 5267 C C . THR E 1 63 ? 6.948 -5.510 -25.063 1.00 53.32 85 THR E C 1
ATOM 5268 O O . THR E 1 63 ? 6.026 -4.946 -25.666 1.00 54.97 85 THR E O 1
ATOM 5272 N N . ALA E 1 64 ? 7.734 -6.415 -25.646 1.00 52.18 86 ALA E N 1
ATOM 5273 C CA . ALA E 1 64 ? 7.558 -6.769 -27.050 1.00 61.22 86 ALA E CA 1
ATOM 5274 C C . ALA E 1 64 ? 6.196 -7.408 -27.305 1.00 60.65 86 ALA E C 1
ATOM 5275 O O . ALA E 1 64 ? 5.532 -7.093 -28.297 1.00 61.53 86 ALA E O 1
ATOM 5277 N N . ASN E 1 65 ? 5.764 -8.314 -26.430 1.00 51.17 87 ASN E N 1
ATOM 5278 C CA . ASN E 1 65 ? 4.495 -8.999 -26.610 1.00 51.31 87 ASN E CA 1
ATOM 5279 C C . ASN E 1 65 ? 3.326 -8.232 -26.027 1.00 55.87 87 ASN E C 1
ATOM 5280 O O . ASN E 1 65 ? 2.246 -8.808 -25.855 1.00 61.04 87 ASN E O 1
ATOM 5285 N N . GLY E 1 66 ? 3.519 -6.954 -25.714 1.00 58.72 88 GLY E N 1
ATOM 5286 C CA . GLY E 1 66 ? 2.459 -6.134 -25.160 1.00 59.14 88 GLY E CA 1
ATOM 5287 C C . GLY E 1 66 ? 1.989 -6.550 -23.786 1.00 52.41 88 GLY E C 1
ATOM 5288 O O . GLY E 1 66 ? 0.840 -6.288 -23.429 1.00 53.37 88 GLY E O 1
ATOM 5289 N N . VAL E 1 67 ? 2.836 -7.199 -23.007 1.00 49.84 89 VAL E N 1
ATOM 5290 C CA . VAL E 1 67 ? 2.503 -7.556 -21.635 1.00 43.96 89 VAL E CA 1
ATOM 5291 C C . VAL E 1 67 ? 3.060 -6.489 -20.709 1.00 51.22 89 VAL E C 1
ATOM 5292 O O . VAL E 1 67 ? 4.166 -5.976 -20.927 1.00 53.56 89 VAL E O 1
ATOM 5296 N N . ASP E 1 68 ? 2.302 -6.152 -19.678 1.00 51.46 90 ASP E N 1
ATOM 5297 C CA . ASP E 1 68 ? 2.796 -5.258 -18.639 1.00 50.39 90 ASP E CA 1
ATOM 5298 C C . ASP E 1 68 ? 4.096 -5.827 -18.074 1.00 50.20 90 ASP E C 1
ATOM 5299 O O . ASP E 1 68 ? 4.081 -6.931 -17.511 1.00 48.53 90 ASP E O 1
ATOM 5304 N N . PRO E 1 69 ? 5.231 -5.130 -18.211 1.00 53.95 91 PRO E N 1
ATOM 5305 C CA . PRO E 1 69 ? 6.493 -5.685 -17.690 1.00 56.38 91 PRO E CA 1
ATOM 5306 C C . PRO E 1 69 ? 6.492 -5.894 -16.183 1.00 54.68 91 PRO E C 1
ATOM 5307 O O . PRO E 1 69 ? 7.116 -6.848 -15.701 1.00 48.27 91 PRO E O 1
ATOM 5311 N N . ALA E 1 70 ? 5.811 -5.037 -15.422 1.00 47.37 92 ALA E N 1
ATOM 5312 C CA . ALA E 1 70 ? 5.752 -5.230 -13.978 1.00 52.69 92 ALA E CA 1
ATOM 5313 C C . ALA E 1 70 ? 5.046 -6.534 -13.641 1.00 51.31 92 ALA E C 1
ATOM 5314 O O . ALA E 1 70 ? 5.553 -7.344 -12.857 1.00 59.39 92 ALA E O 1
ATOM 5316 N N . TYR E 1 71 ? 3.879 -6.761 -14.247 1.00 47.97 93 TYR E N 1
ATOM 5317 C CA . TYR E 1 71 ? 3.185 -8.041 -14.118 1.00 49.43 93 TYR E CA 1
ATOM 5318 C C . TYR E 1 71 ? 4.112 -9.210 -14.420 1.00 47.75 93 TYR E C 1
ATOM 5319 O O . TYR E 1 71 ? 4.161 -10.191 -13.668 1.00 45.30 93 TYR E O 1
ATOM 5328 N N . ALA E 1 72 ? 4.854 -9.117 -15.528 1.00 45.86 94 ALA E N 1
ATOM 5329 C CA . ALA E 1 72 ? 5.726 -10.210 -15.942 1.00 41.66 94 ALA E CA 1
ATOM 5330 C C . ALA E 1 72 ? 6.933 -10.357 -15.016 1.00 43.70 94 ALA E C 1
ATOM 5331 O O . ALA E 1 72 ? 7.307 -11.482 -14.662 1.00 42.69 94 ALA E O 1
ATOM 5333 N N . ARG E 1 73 ? 7.570 -9.244 -14.626 1.00 44.96 95 ARG E N 1
ATOM 5334 C CA . ARG E 1 73 ? 8.689 -9.353 -13.692 1.00 47.36 95 ARG E CA 1
ATOM 5335 C C . ARG E 1 73 ? 8.242 -10.037 -12.407 1.00 48.42 95 ARG E C 1
ATOM 5336 O O . ARG E 1 73 ? 8.881 -10.984 -11.939 1.00 45.84 95 ARG E O 1
ATOM 5344 N N . THR E 1 74 ? 7.113 -9.598 -11.851 1.00 48.29 96 THR E N 1
ATOM 5345 C CA . THR E 1 74 ? 6.599 -10.209 -10.629 1.00 47.55 96 THR E CA 1
ATOM 5346 C C . THR E 1 74 ? 6.306 -11.697 -10.822 1.00 43.30 96 THR E C 1
ATOM 5347 O O . THR E 1 74 ? 6.676 -12.530 -9.986 1.00 41.05 96 THR E O 1
ATOM 5351 N N . PHE E 1 75 ? 5.636 -12.051 -11.915 1.00 44.89 97 PHE E N 1
ATOM 5352 C CA . PHE E 1 75 ? 5.327 -13.456 -12.155 1.00 45.65 97 PHE E CA 1
ATOM 5353 C C . PHE E 1 75 ? 6.594 -14.288 -12.231 1.00 45.48 97 PHE E C 1
ATOM 5354 O O . PHE E 1 75 ? 6.633 -15.415 -11.727 1.00 43.76 97 PHE E O 1
ATOM 5362 N N . PHE E 1 76 ? 7.647 -13.748 -12.843 1.00 44.22 98 PHE E N 1
ATOM 5363 C CA . PHE E 1 76 ? 8.890 -14.500 -12.935 1.00 41.85 98 PHE E CA 1
ATOM 5364 C C . PHE E 1 76 ? 9.727 -14.405 -11.666 1.00 41.77 98 PHE E C 1
ATOM 5365 O O . PHE E 1 76 ? 10.548 -15.294 -11.422 1.00 42.60 98 PHE E O 1
ATOM 5373 N N . ASP E 1 77 ? 9.560 -13.349 -10.861 1.00 45.94 99 ASP E N 1
ATOM 5374 C CA . ASP E 1 77 ? 10.071 -13.399 -9.494 1.00 41.25 99 ASP E CA 1
ATOM 5375 C C . ASP E 1 77 ? 9.568 -14.656 -8.814 1.00 41.39 99 ASP E C 1
ATOM 5376 O O . ASP E 1 77 ? 10.324 -15.374 -8.150 1.00 41.64 99 ASP E O 1
ATOM 5381 N N . ASP E 1 78 ? 8.275 -14.936 -8.988 1.00 43.16 100 ASP E N 1
ATOM 5382 C CA . ASP E 1 78 ? 7.672 -16.096 -8.351 1.00 39.81 100 ASP E CA 1
ATOM 5383 C C . ASP E 1 78 ? 8.170 -17.393 -8.983 1.00 38.15 100 ASP E C 1
ATOM 5384 O O . ASP E 1 78 ? 8.374 -18.386 -8.276 1.00 35.76 100 ASP E O 1
ATOM 5389 N N . GLN E 1 79 ? 8.372 -17.414 -10.307 1.00 35.39 101 GLN E N 1
ATOM 5390 C CA . GLN E 1 79 ? 8.953 -18.605 -10.925 1.00 33.52 101 GLN E CA 1
ATOM 5391 C C . GLN E 1 79 ? 10.334 -18.894 -10.345 1.00 35.47 101 GLN E C 1
ATOM 5392 O O . GLN E 1 79 ? 10.655 -20.042 -10.020 1.00 34.33 101 GLN E O 1
ATOM 5398 N N . ILE E 1 80 ? 11.174 -17.855 -10.238 1.00 34.55 102 ILE E N 1
ATOM 5399 C CA . ILE E 1 80 ? 12.499 -17.983 -9.632 1.00 37.37 102 ILE E CA 1
ATOM 5400 C C . ILE E 1 80 ? 12.376 -18.436 -8.182 1.00 44.57 102 ILE E C 1
ATOM 5401 O O . ILE E 1 80 ? 13.102 -19.327 -7.722 1.00 48.27 102 ILE E O 1
ATOM 5406 N N . ALA E 1 81 ? 11.473 -17.804 -7.432 1.00 41.01 103 ALA E N 1
ATOM 5407 C CA . ALA E 1 81 ? 11.340 -18.126 -6.014 1.00 46.84 103 ALA E CA 1
ATOM 5408 C C . ALA E 1 81 ? 10.804 -19.541 -5.811 1.00 47.63 103 ALA E C 1
ATOM 5409 O O . ALA E 1 81 ? 11.272 -20.267 -4.924 1.00 44.99 103 ALA E O 1
ATOM 5411 N N . ALA E 1 82 ? 9.821 -19.949 -6.621 1.00 34.39 104 ALA E N 1
ATOM 5412 C CA . ALA E 1 82 ? 9.313 -21.316 -6.534 1.00 38.89 104 ALA E CA 1
ATOM 5413 C C . ALA E 1 82 ? 10.397 -22.337 -6.859 1.00 37.43 104 ALA E C 1
ATOM 5414 O O . ALA E 1 82 ? 10.476 -23.394 -6.224 1.00 37.50 104 ALA E O 1
ATOM 5416 N N . SER E 1 83 ? 11.234 -22.045 -7.855 1.00 36.16 105 SER E N 1
ATOM 5417 C CA . SER E 1 83 ? 12.310 -22.963 -8.219 1.00 33.67 105 SER E CA 1
ATOM 5418 C C . SER E 1 83 ? 13.311 -23.127 -7.073 1.00 37.03 105 SER E C 1
ATOM 5419 O O . SER E 1 83 ? 13.677 -24.250 -6.704 1.00 35.84 105 SER E O 1
ATOM 5422 N N . LYS E 1 84 ? 13.778 -22.016 -6.509 1.00 32.61 106 LYS E N 1
ATOM 5423 C CA . LYS E 1 84 ? 14.740 -22.102 -5.413 1.00 41.73 106 LYS E CA 1
ATOM 5424 C C . LYS E 1 84 ? 14.134 -22.813 -4.213 1.00 38.51 106 LYS E C 1
ATOM 5425 O O . LYS E 1 84 ? 14.802 -23.611 -3.554 1.00 43.36 106 LYS E O 1
ATOM 5431 N N . GLN E 1 85 ? 12.857 -22.558 -3.940 1.00 42.96 107 GLN E N 1
ATOM 5432 C CA . GLN E 1 85 ? 12.159 -23.231 -2.847 1.00 46.46 107 GLN E CA 1
ATOM 5433 C C . GLN E 1 85 ? 12.207 -24.750 -3.006 1.00 42.96 107 GLN E C 1
ATOM 5434 O O . GLN E 1 85 ? 12.548 -25.474 -2.066 1.00 45.52 107 GLN E O 1
ATOM 5440 N N . LEU E 1 86 ? 11.874 -25.250 -4.200 1.00 44.38 108 LEU E N 1
ATOM 5441 C CA . LEU E 1 86 ? 11.910 -26.688 -4.447 1.00 33.83 108 LEU E CA 1
ATOM 5442 C C . LEU E 1 86 ? 13.334 -27.233 -4.410 1.00 37.39 108 LEU E C 1
ATOM 5443 O O . LEU E 1 86 ? 13.565 -28.345 -3.920 1.00 43.38 108 LEU E O 1
ATOM 5448 N N . GLN E 1 87 ? 14.293 -26.497 -4.978 1.00 34.26 109 GLN E N 1
ATOM 5449 C CA . GLN E 1 87 ? 15.670 -26.974 -4.969 1.00 39.09 109 GLN E CA 1
ATOM 5450 C C . GLN E 1 87 ? 16.188 -27.115 -3.542 1.00 45.14 109 GLN E C 1
ATOM 5451 O O . GLN E 1 87 ? 16.806 -28.132 -3.196 1.00 45.58 109 GLN E O 1
ATOM 5457 N N . ASN E 1 88 ? 15.919 -26.120 -2.689 1.00 41.77 110 ASN E N 1
ATOM 5458 C CA . ASN E 1 88 ? 16.373 -26.211 -1.305 1.00 43.62 110 ASN E CA 1
ATOM 5459 C C . ASN E 1 88 ? 15.646 -27.311 -0.544 1.00 47.56 110 ASN E C 1
ATOM 5460 O O . ASN E 1 88 ? 16.234 -27.923 0.350 1.00 48.33 110 ASN E O 1
ATOM 5465 N N . ALA E 1 89 ? 14.380 -27.589 -0.878 1.00 47.66 111 ALA E N 1
ATOM 5466 C CA . ALA E 1 89 ? 13.708 -28.698 -0.203 1.00 44.67 111 ALA E CA 1
ATOM 5467 C C . ALA E 1 89 ? 14.336 -30.028 -0.604 1.00 44.57 111 ALA E C 1
ATOM 5468 O O . ALA E 1 89 ? 14.494 -30.922 0.232 1.00 40.70 111 ALA E O 1
ATOM 5470 N N . LEU E 1 90 ? 14.726 -30.166 -1.877 1.00 39.75 112 LEU E N 1
ATOM 5471 C CA . LEU E 1 90 ? 15.427 -31.374 -2.298 1.00 38.08 112 LEU E CA 1
ATOM 5472 C C . LEU E 1 90 ? 16.781 -31.519 -1.597 1.00 44.43 112 LEU E C 1
ATOM 5473 O O . LEU E 1 90 ? 17.172 -32.632 -1.229 1.00 40.98 112 LEU E O 1
ATOM 5478 N N . PHE E 1 91 ? 17.524 -30.418 -1.423 1.00 37.72 113 PHE E N 1
ATOM 5479 C CA . PHE E 1 91 ? 18.801 -30.520 -0.713 1.00 53.26 113 PHE E CA 1
ATOM 5480 C C . PHE E 1 91 ? 18.598 -31.040 0.703 1.00 54.52 113 PHE E C 1
ATOM 5481 O O . PHE E 1 91 ? 19.346 -31.911 1.163 1.00 57.31 113 PHE E O 1
ATOM 5489 N N . ALA E 1 92 ? 17.588 -30.520 1.410 1.00 54.20 114 ALA E N 1
ATOM 5490 C CA . ALA E 1 92 ? 17.339 -30.964 2.780 1.00 50.99 114 ALA E CA 1
ATOM 5491 C C . ALA E 1 92 ? 16.965 -32.440 2.813 1.00 49.13 114 ALA E C 1
ATOM 5492 O O . ALA E 1 92 ? 17.421 -33.189 3.681 1.00 55.54 114 ALA E O 1
ATOM 5494 N N . THR E 1 93 ? 16.151 -32.879 1.859 1.00 53.74 115 THR E N 1
ATOM 5495 C CA . THR E 1 93 ? 15.838 -34.300 1.762 1.00 56.11 115 THR E CA 1
ATOM 5496 C C . THR E 1 93 ? 17.089 -35.129 1.494 1.00 53.98 115 THR E C 1
ATOM 5497 O O . THR E 1 93 ? 17.266 -36.206 2.077 1.00 45.71 115 THR E O 1
ATOM 5501 N N . TRP E 1 94 ? 17.964 -34.645 0.605 1.00 51.35 116 TRP E N 1
ATOM 5502 C CA . TRP E 1 94 ? 19.174 -35.393 0.273 1.00 52.10 116 TRP E CA 1
ATOM 5503 C C . TRP E 1 94 ? 20.190 -35.361 1.415 1.00 55.35 116 TRP E C 1
ATOM 5504 O O . TRP E 1 94 ? 20.899 -36.352 1.626 1.00 57.26 116 TRP E O 1
ATOM 5515 N N . ARG E 1 95 ? 20.280 -34.243 2.152 1.00 54.46 117 ARG E N 1
ATOM 5516 C CA . ARG E 1 95 ? 21.093 -34.217 3.369 1.00 61.29 117 ARG E CA 1
ATOM 5517 C C . ARG E 1 95 ? 20.585 -35.233 4.382 1.00 66.43 117 ARG E C 1
ATOM 5518 O O . ARG E 1 95 ? 21.369 -35.982 4.975 1.00 68.63 117 ARG E O 1
ATOM 5526 N N . ALA E 1 96 ? 19.265 -35.268 4.592 1.00 66.65 118 ALA E N 1
ATOM 5527 C CA . ALA E 1 96 ? 18.688 -36.115 5.629 1.00 72.92 118 ALA E CA 1
ATOM 5528 C C . ALA E 1 96 ? 18.840 -37.598 5.325 1.00 75.10 118 ALA E C 1
ATOM 5529 O O . ALA E 1 96 ? 18.824 -38.414 6.255 1.00 83.85 118 ALA E O 1
ATOM 5531 N N . THR E 1 97 ? 18.990 -37.964 4.054 1.00 85.93 119 THR E N 1
ATOM 5532 C CA . THR E 1 97 ? 19.170 -39.360 3.677 1.00 81.72 119 THR E CA 1
ATOM 5533 C C . THR E 1 97 ? 20.367 -39.523 2.749 1.00 82.40 119 THR E C 1
ATOM 5534 O O . THR E 1 97 ? 21.482 -39.799 3.202 1.00 84.38 119 THR E O 1
ATOM 5538 N N . HIS E 1 98 ? 20.145 -39.340 1.450 1.00 80.47 120 HIS E N 1
ATOM 5539 C CA . HIS E 1 98 ? 21.172 -39.575 0.446 1.00 80.00 120 HIS E CA 1
ATOM 5540 C C . HIS E 1 98 ? 20.752 -38.892 -0.842 1.00 76.19 120 HIS E C 1
ATOM 5541 O O . HIS E 1 98 ? 19.559 -38.743 -1.122 1.00 72.13 120 HIS E O 1
ATOM 5548 N N . GLY E 1 99 ? 21.743 -38.492 -1.630 1.00 76.62 121 GLY E N 1
ATOM 5549 C CA . GLY E 1 99 ? 21.481 -37.907 -2.920 1.00 69.90 121 GLY E CA 1
ATOM 5550 C C . GLY E 1 99 ? 20.809 -38.898 -3.847 1.00 63.24 121 GLY E C 1
ATOM 5551 O O . GLY E 1 99 ? 20.664 -40.084 -3.534 1.00 64.91 121 GLY E O 1
ATOM 5552 N N . PRO E 1 100 ? 20.387 -38.429 -5.014 1.00 58.57 122 PRO E N 1
ATOM 5553 C CA . PRO E 1 100 ? 19.724 -39.327 -5.965 1.00 53.94 122 PRO E CA 1
ATOM 5554 C C . PRO E 1 100 ? 20.724 -40.245 -6.640 1.00 62.07 122 PRO E C 1
ATOM 5555 O O . PRO E 1 100 ? 21.830 -39.833 -6.997 1.00 63.44 122 PRO E O 1
ATOM 5559 N N . GLU E 1 101 ? 20.320 -41.499 -6.823 1.00 70.78 123 GLU E N 1
ATOM 5560 C CA . GLU E 1 101 ? 21.120 -42.427 -7.607 1.00 76.81 123 GLU E CA 1
ATOM 5561 C C . GLU E 1 101 ? 21.075 -42.030 -9.078 1.00 77.34 123 GLU E C 1
ATOM 5562 O O . GLU E 1 101 ? 20.063 -41.524 -9.573 1.00 81.27 123 GLU E O 1
ATOM 5564 N N . GLY E 1 102 ? 22.185 -42.249 -9.773 1.00 74.23 124 GLY E N 1
ATOM 5565 C CA . GLY E 1 102 ? 22.269 -41.948 -11.180 1.00 62.14 124 GLY E CA 1
ATOM 5566 C C . GLY E 1 102 ? 22.827 -40.565 -11.428 1.00 55.47 124 GLY E C 1
ATOM 5567 O O . GLY E 1 102 ? 22.766 -39.685 -10.562 1.00 52.29 124 GLY E O 1
ATOM 5568 N N . PRO E 1 103 ? 23.378 -40.343 -12.623 1.00 53.57 125 PRO E N 1
ATOM 5569 C CA . PRO E 1 103 ? 23.958 -39.035 -12.933 1.00 49.95 125 PRO E CA 1
ATOM 5570 C C . PRO E 1 103 ? 22.873 -37.995 -13.127 1.00 45.81 125 PRO E C 1
ATOM 5571 O O . PRO E 1 103 ? 21.697 -38.308 -13.323 1.00 46.46 125 PRO E O 1
ATOM 5575 N N . ALA E 1 104 ? 23.277 -36.770 -13.047 1.00 46.10 126 ALA E N 1
ATOM 5576 C CA . ALA E 1 104 ? 22.340 -35.707 -13.359 1.00 44.94 126 ALA E CA 1
ATOM 5577 C C . ALA E 1 104 ? 22.437 -35.356 -14.838 1.00 43.86 126 ALA E C 1
ATOM 5578 O O . ALA E 1 104 ? 23.520 -35.439 -15.430 1.00 44.51 126 ALA E O 1
ATOM 5580 N N . PRO E 1 105 ? 21.319 -34.975 -15.457 1.00 42.13 127 PRO E N 1
ATOM 5581 C CA . PRO E 1 105 ? 21.398 -34.387 -16.796 1.00 43.79 127 PRO E CA 1
ATOM 5582 C C . PRO E 1 105 ? 22.320 -33.177 -16.787 1.00 42.81 127 PRO E C 1
ATOM 5583 O O . PRO E 1 105 ? 22.385 -32.423 -15.811 1.00 38.34 127 PRO E O 1
ATOM 5587 N N . ASP E 1 106 ? 23.048 -33.006 -17.879 1.00 39.62 128 ASP E N 1
ATOM 5588 C CA . ASP E 1 106 ? 23.955 -31.875 -17.993 1.00 42.98 128 ASP E CA 1
ATOM 5589 C C . ASP E 1 106 ? 23.188 -30.555 -17.924 1.00 40.81 128 ASP E C 1
ATOM 5590 O O . ASP E 1 106 ? 22.296 -30.292 -18.738 1.00 40.92 128 ASP E O 1
ATOM 5595 N N . LEU E 1 107 ? 23.539 -29.722 -16.947 1.00 41.68 129 LEU E N 1
ATOM 5596 C CA . LEU E 1 107 ? 22.831 -28.458 -16.775 1.00 36.07 129 LEU E CA 1
ATOM 5597 C C . LEU E 1 107 ? 22.864 -27.621 -18.052 1.00 36.70 129 LEU E C 1
ATOM 5598 O O . LEU E 1 107 ? 21.831 -27.101 -18.491 1.00 44.42 129 LEU E O 1
ATOM 5603 N N . ALA E 1 108 ? 24.026 -27.534 -18.695 1.00 39.23 130 ALA E N 1
ATOM 5604 C CA . ALA E 1 108 ? 24.210 -26.597 -19.798 1.00 44.18 130 ALA E CA 1
ATOM 5605 C C . ALA E 1 108 ? 23.549 -27.078 -21.090 1.00 42.85 130 ALA E C 1
ATOM 5606 O O . ALA E 1 108 ? 22.848 -26.306 -21.751 1.00 46.60 130 ALA E O 1
ATOM 5608 N N . THR E 1 109 ? 23.750 -28.344 -21.472 1.00 42.61 131 THR E N 1
ATOM 5609 C CA . THR E 1 109 ? 23.274 -28.825 -22.771 1.00 47.10 131 THR E CA 1
ATOM 5610 C C . THR E 1 109 ? 21.912 -29.498 -22.732 1.00 45.19 131 THR E C 1
ATOM 5611 O O . THR E 1 109 ? 21.276 -29.637 -23.783 1.00 45.08 131 THR E O 1
ATOM 5615 N N . SER E 1 110 ? 21.463 -29.953 -21.570 1.00 38.86 132 SER E N 1
ATOM 5616 C CA . SER E 1 110 ? 20.181 -30.629 -21.465 1.00 38.63 132 SER E CA 1
ATOM 5617 C C . SER E 1 110 ? 19.153 -29.775 -20.735 1.00 40.62 132 SER E C 1
ATOM 5618 O O . SER E 1 110 ? 18.130 -29.413 -21.314 1.00 39.75 132 SER E O 1
ATOM 5621 N N . THR E 1 111 ? 19.420 -29.423 -19.473 1.00 36.13 133 THR E N 1
ATOM 5622 C CA . THR E 1 111 ? 18.419 -28.776 -18.628 1.00 38.68 133 THR E CA 1
ATOM 5623 C C . THR E 1 111 ? 18.198 -27.316 -19.010 1.00 40.75 133 THR E C 1
ATOM 5624 O O . THR E 1 111 ? 17.059 -26.891 -19.254 1.00 36.72 133 THR E O 1
ATOM 5628 N N . ARG E 1 112 ? 19.271 -26.528 -19.040 1.00 35.32 134 ARG E N 1
ATOM 5629 C CA . ARG E 1 112 ? 19.141 -25.099 -19.319 1.00 35.59 134 ARG E CA 1
ATOM 5630 C C . ARG E 1 112 ? 18.390 -24.782 -20.608 1.00 41.64 134 ARG E C 1
ATOM 5631 O O . ARG E 1 112 ? 17.576 -23.843 -20.594 1.00 44.17 134 ARG E O 1
ATOM 5639 N N . PRO E 1 113 ? 18.596 -25.483 -21.728 1.00 40.45 135 PRO E N 1
ATOM 5640 C CA . PRO E 1 113 ? 17.802 -25.155 -22.925 1.00 37.34 135 PRO E CA 1
ATOM 5641 C C . PRO E 1 113 ? 16.309 -25.372 -22.745 1.00 37.22 135 PRO E C 1
ATOM 5642 O O . PRO E 1 113 ? 15.514 -24.647 -23.353 1.00 39.81 135 PRO E O 1
ATOM 5646 N N . GLN E 1 114 ? 15.898 -26.362 -21.948 1.00 34.68 136 GLN E N 1
ATOM 5647 C CA . GLN E 1 114 ? 14.473 -26.555 -21.684 1.00 36.56 136 GLN E CA 1
ATOM 5648 C C . GLN E 1 114 ? 13.897 -25.409 -20.858 1.00 39.03 136 GLN E C 1
ATOM 5649 O O . GLN E 1 114 ? 12.737 -25.029 -21.051 1.00 34.73 136 GLN E O 1
ATOM 5655 N N . LEU E 1 115 ? 14.683 -24.870 -19.915 1.00 33.96 137 LEU E N 1
ATOM 5656 C CA . LEU E 1 115 ? 14.234 -23.740 -19.106 1.00 30.35 137 LEU E CA 1
ATOM 5657 C C . LEU E 1 115 ? 14.083 -22.477 -19.951 1.00 38.84 137 LEU E C 1
ATOM 5658 O O . LEU E 1 115 ? 13.133 -21.706 -19.760 1.00 34.54 137 LEU E O 1
ATOM 5663 N N . ASP E 1 116 ? 15.011 -22.253 -20.892 1.00 39.56 138 ASP E N 1
ATOM 5664 C CA . ASP E 1 116 ? 14.934 -21.086 -21.771 1.00 41.13 138 ASP E CA 1
ATOM 5665 C C . ASP E 1 116 ? 13.714 -21.143 -22.681 1.00 38.96 138 ASP E C 1
ATOM 5666 O O . ASP E 1 116 ? 13.081 -20.114 -22.941 1.00 37.68 138 ASP E O 1
ATOM 5671 N N . ARG E 1 117 ? 13.393 -22.331 -23.207 1.00 35.42 139 ARG E N 1
ATOM 5672 C CA . ARG E 1 117 ? 12.198 -22.468 -24.035 1.00 40.16 139 ARG E CA 1
ATOM 5673 C C . ARG E 1 117 ? 10.952 -22.086 -23.258 1.00 37.05 139 ARG E C 1
ATOM 5674 O O . ARG E 1 117 ? 10.042 -21.471 -23.812 1.00 37.58 139 ARG E O 1
ATOM 5682 N N . LEU E 1 118 ? 10.891 -22.446 -21.971 1.00 34.76 140 LEU E N 1
ATOM 5683 C CA . LEU E 1 118 ? 9.707 -22.154 -21.169 1.00 40.21 140 LEU E CA 1
ATOM 5684 C C . LEU E 1 118 ? 9.538 -20.670 -20.856 1.00 39.38 140 LEU E C 1
ATOM 5685 O O . LEU E 1 118 ? 8.410 -20.231 -20.619 1.00 43.33 140 LEU E O 1
ATOM 5690 N N . THR E 1 119 ? 10.613 -19.886 -20.840 1.00 37.70 141 THR E N 1
ATOM 5691 C CA . THR E 1 119 ? 10.452 -18.449 -20.652 1.00 34.86 141 THR E CA 1
ATOM 5692 C C . THR E 1 119 ? 9.557 -17.863 -21.737 1.00 39.81 141 THR E C 1
ATOM 5693 O O . THR E 1 119 ? 8.604 -17.130 -21.445 1.00 37.07 141 THR E O 1
ATOM 5697 N N . GLN E 1 120 ? 9.861 -18.164 -23.004 1.00 38.84 142 GLN E N 1
ATOM 5698 C CA . GLN E 1 120 ? 9.009 -17.711 -24.105 1.00 40.33 142 GLN E CA 1
ATOM 5699 C C . GLN E 1 120 ? 7.582 -18.235 -23.944 1.00 40.10 142 GLN E C 1
ATOM 5700 O O . GLN E 1 120 ? 6.612 -17.469 -24.018 1.00 35.71 142 GLN E O 1
ATOM 5706 N N . SER E 1 121 ? 7.441 -19.545 -23.697 1.00 31.27 143 SER E N 1
ATOM 5707 C CA . SER E 1 121 ? 6.120 -20.157 -23.572 1.00 35.14 143 SER E CA 1
ATOM 5708 C C . SER E 1 121 ? 5.295 -19.499 -22.473 1.00 32.06 143 SER E C 1
ATOM 5709 O O . SER E 1 121 ? 4.091 -19.257 -22.641 1.00 40.88 143 SER E O 1
ATOM 5712 N N . LEU E 1 122 ? 5.924 -19.211 -21.342 1.00 31.93 144 LEU E N 1
ATOM 5713 C CA . LEU E 1 122 ? 5.208 -18.633 -20.214 1.00 33.48 144 LEU E CA 1
ATOM 5714 C C . LEU E 1 122 ? 4.835 -17.183 -20.476 1.00 40.03 144 LEU E C 1
ATOM 5715 O O . LEU E 1 122 ? 3.774 -16.722 -20.037 1.00 39.03 144 LEU E O 1
ATOM 5720 N N . ILE E 1 123 ? 5.719 -16.436 -21.140 1.00 38.29 145 ILE E N 1
ATOM 5721 C CA . ILE E 1 123 ? 5.385 -15.074 -21.532 1.00 40.18 145 ILE E CA 1
ATOM 5722 C C . ILE E 1 123 ? 4.119 -15.070 -22.374 1.00 39.56 145 ILE E C 1
ATOM 5723 O O . ILE E 1 123 ? 3.184 -14.297 -22.120 1.00 35.15 145 ILE E O 1
ATOM 5728 N N . ALA E 1 124 ? 4.067 -15.950 -23.382 1.00 35.03 146 ALA E N 1
ATOM 5729 C CA . ALA E 1 124 ? 2.899 -16.007 -24.255 1.00 35.69 146 ALA E CA 1
ATOM 5730 C C . ALA E 1 124 ? 1.666 -16.469 -23.494 1.00 42.15 146 ALA E C 1
ATOM 5731 O O . ALA E 1 124 ? 0.571 -15.938 -23.709 1.00 39.23 146 ALA E O 1
ATOM 5733 N N . ALA E 1 125 ? 1.823 -17.441 -22.588 1.00 36.71 147 ALA E N 1
ATOM 5734 C CA . ALA E 1 125 ? 0.681 -17.882 -21.792 1.00 35.31 147 ALA E CA 1
ATOM 5735 C C . ALA E 1 125 ? 0.183 -16.759 -20.910 1.00 38.09 147 ALA E C 1
ATOM 5736 O O . ALA E 1 125 ? -1.031 -16.564 -20.751 1.00 37.77 147 ALA E O 1
ATOM 5738 N N . LEU E 1 126 ? 1.113 -16.004 -20.331 1.00 33.69 148 LEU E N 1
ATOM 5739 C CA . LEU E 1 126 ? 0.730 -14.908 -19.461 1.00 38.84 148 LEU E CA 1
ATOM 5740 C C . LEU E 1 126 ? 0.029 -13.810 -20.246 1.00 38.07 148 LEU E C 1
ATOM 5741 O O . LEU E 1 126 ? -0.927 -13.206 -19.750 1.00 44.75 148 LEU E O 1
ATOM 5746 N N . ALA E 1 127 ? 0.462 -13.560 -21.488 1.00 37.38 149 ALA E N 1
ATOM 5747 C CA . ALA E 1 127 ? -0.200 -12.537 -22.300 1.00 39.78 149 ALA E CA 1
ATOM 5748 C C . ALA E 1 127 ? -1.665 -12.869 -22.530 1.00 43.84 149 ALA E C 1
ATOM 5749 O O . ALA E 1 127 ? -2.491 -11.962 -22.669 1.00 50.31 149 ALA E O 1
ATOM 5751 N N . ARG E 1 128 ? -2.011 -14.156 -22.590 1.00 39.97 150 ARG E N 1
ATOM 5752 C CA . ARG E 1 128 ? -3.413 -14.508 -22.741 1.00 43.29 150 ARG E CA 1
ATOM 5753 C C . ARG E 1 128 ? -4.162 -14.349 -21.431 1.00 46.11 150 ARG E C 1
ATOM 5754 O O . ARG E 1 128 ? -5.360 -14.046 -21.435 1.00 51.37 150 ARG E O 1
ATOM 5762 N N . VAL E 1 129 ? -3.471 -14.531 -20.309 1.00 44.23 151 VAL E N 1
ATOM 5763 C CA . VAL E 1 129 ? -4.140 -14.414 -19.025 1.00 45.99 151 VAL E CA 1
ATOM 5764 C C . VAL E 1 129 ? -4.226 -12.959 -18.588 1.00 49.66 151 VAL E C 1
ATOM 5765 O O . VAL E 1 129 ? -5.186 -12.570 -17.914 1.00 53.06 151 VAL E O 1
ATOM 5769 N N . ALA E 1 130 ? -3.264 -12.134 -19.008 1.00 47.24 152 ALA E N 1
ATOM 5770 C CA . ALA E 1 130 ? -3.181 -10.748 -18.552 1.00 49.46 152 ALA E CA 1
ATOM 5771 C C . ALA E 1 130 ? -4.482 -9.957 -18.669 1.00 52.43 152 ALA E C 1
ATOM 5772 O O . ALA E 1 130 ? -4.815 -9.239 -17.712 1.00 51.11 152 ALA E O 1
ATOM 5774 N N . PRO E 1 131 ? -5.250 -10.018 -19.766 1.00 55.20 153 PRO E N 1
ATOM 5775 C CA . PRO E 1 131 ? -6.530 -9.291 -19.774 1.00 59.77 153 PRO E CA 1
ATOM 5776 C C . PRO E 1 131 ? -7.487 -9.740 -18.681 1.00 62.02 153 PRO E C 1
ATOM 5777 O O . PRO E 1 131 ? -8.215 -8.909 -18.124 1.00 70.50 153 PRO E O 1
ATOM 5781 N N . LEU E 1 132 ? -7.495 -11.022 -18.341 1.00 63.09 154 LEU E N 1
ATOM 5782 C CA . LEU E 1 132 ? -8.383 -11.545 -17.311 1.00 62.30 154 LEU E CA 1
ATOM 5783 C C . LEU E 1 132 ? -7.906 -11.242 -15.895 1.00 59.87 154 LEU E C 1
ATOM 5784 O O . LEU E 1 132 ? -8.629 -11.545 -14.942 1.00 59.02 154 LEU E O 1
ATOM 5786 N N . ARG E 1 133 ? -6.721 -10.648 -15.732 1.00 61.32 155 ARG E N 1
ATOM 5787 C CA . ARG E 1 133 ? -6.084 -10.615 -14.418 1.00 66.83 155 ARG E CA 1
ATOM 5788 C C . ARG E 1 133 ? -6.927 -9.871 -13.384 1.00 72.99 155 ARG E C 1
ATOM 5789 O O . ARG E 1 133 ? -6.947 -10.256 -12.209 1.00 77.72 155 ARG E O 1
ATOM 5797 N N . ASP E 1 134 ? -7.646 -8.832 -13.799 1.00 75.04 156 ASP E N 1
ATOM 5798 C CA . ASP E 1 134 ? -8.412 -8.001 -12.879 1.00 77.54 156 ASP E CA 1
ATOM 5799 C C . ASP E 1 134 ? -9.862 -8.442 -12.735 1.00 78.80 156 ASP E C 1
ATOM 5800 O O . ASP E 1 134 ? -10.602 -7.829 -11.962 1.00 81.91 156 ASP E O 1
ATOM 5805 N N . ALA E 1 135 ? -10.284 -9.481 -13.452 1.00 73.67 157 ALA E N 1
ATOM 5806 C CA . ALA E 1 135 ? -11.670 -9.920 -13.396 1.00 75.15 157 ALA E CA 1
ATOM 5807 C C . ALA E 1 135 ? -12.023 -10.392 -11.984 1.00 78.69 157 ALA E C 1
ATOM 5808 O O . ALA E 1 135 ? -11.156 -10.876 -11.247 1.00 77.79 157 ALA E O 1
ATOM 5810 N N . PRO E 1 136 ? -13.289 -10.251 -11.575 1.00 78.09 158 PRO E N 1
ATOM 5811 C CA . PRO E 1 136 ? -13.652 -10.658 -10.207 1.00 76.72 158 PRO E CA 1
ATOM 5812 C C . PRO E 1 136 ? -13.481 -12.145 -9.967 1.00 75.98 158 PRO E C 1
ATOM 5813 O O . PRO E 1 136 ? -13.034 -12.547 -8.887 1.00 80.61 158 PRO E O 1
ATOM 5817 N N . ASP E 1 137 ? -13.803 -12.975 -10.957 1.00 73.70 159 ASP E N 1
ATOM 5818 C CA . ASP E 1 137 ? -13.735 -14.422 -10.819 1.00 74.35 159 ASP E CA 1
ATOM 5819 C C . ASP E 1 137 ? -12.391 -15.007 -11.246 1.00 73.67 159 ASP E C 1
ATOM 5820 O O . ASP E 1 137 ? -12.284 -16.225 -11.404 1.00 74.34 159 ASP E O 1
ATOM 5825 N N . CYS E 1 138 ? -11.360 -14.178 -11.432 1.00 75.36 160 CYS E N 1
ATOM 5826 C CA . CYS E 1 138 ? -10.030 -14.728 -11.687 1.00 68.55 160 CYS E CA 1
ATOM 5827 C C . CYS E 1 138 ? -9.606 -15.710 -10.604 1.00 62.50 160 CYS E C 1
ATOM 5828 O O . CYS E 1 138 ? -9.334 -16.876 -10.935 1.00 60.22 160 CYS E O 1
ATOM 5831 N N . PRO E 1 139 ? -9.551 -15.335 -9.308 1.00 62.91 161 PRO E N 1
ATOM 5832 C CA . PRO E 1 139 ? -9.006 -16.282 -8.316 1.00 57.10 161 PRO E CA 1
ATOM 5833 C C . PRO E 1 139 ? -9.767 -17.597 -8.253 1.00 60.59 161 PRO E C 1
ATOM 5834 O O . PRO E 1 139 ? -9.145 -18.667 -8.181 1.00 56.00 161 PRO E O 1
ATOM 5838 N N . SER E 1 140 ? -11.103 -17.544 -8.293 1.00 61.26 162 SER E N 1
ATOM 5839 C CA . SER E 1 140 ? -11.909 -18.762 -8.271 1.00 57.87 162 SER E CA 1
ATOM 5840 C C . SER E 1 140 ? -11.577 -19.681 -9.447 1.00 56.97 162 SER E C 1
ATOM 5841 O O . SER E 1 140 ? -11.370 -20.886 -9.263 1.00 60.92 162 SER E O 1
ATOM 5844 N N . ARG E 1 141 ? -11.527 -19.132 -10.670 1.00 59.77 163 ARG E N 1
ATOM 5845 C CA . ARG E 1 141 ? -11.222 -19.962 -11.837 1.00 49.97 163 ARG E CA 1
ATOM 5846 C C . ARG E 1 141 ? -9.788 -20.490 -11.800 1.00 47.47 163 ARG E C 1
ATOM 5847 O O . ARG E 1 141 ? -9.528 -21.606 -12.264 1.00 45.46 163 ARG E O 1
ATOM 5849 N N . LEU E 1 142 ? -8.845 -19.703 -11.275 1.00 46.14 164 LEU E N 1
ATOM 5850 C CA . LEU E 1 142 ? -7.465 -20.167 -11.169 1.00 47.23 164 LEU E CA 1
ATOM 5851 C C . LEU E 1 142 ? -7.347 -21.322 -10.181 1.00 50.96 164 LEU E C 1
ATOM 5852 O O . LEU E 1 142 ? -6.679 -22.327 -10.459 1.00 45.07 164 LEU E O 1
ATOM 5857 N N . ALA E 1 143 ? -7.975 -21.187 -9.009 1.00 52.07 165 ALA E N 1
ATOM 5858 C CA . ALA E 1 143 ? -7.934 -22.272 -8.035 1.00 53.04 165 ALA E CA 1
ATOM 5859 C C . ALA E 1 143 ? -8.544 -23.550 -8.601 1.00 53.16 165 ALA E C 1
ATOM 5860 O O . ALA E 1 143 ? -8.061 -24.651 -8.309 1.00 45.90 165 ALA E O 1
ATOM 5862 N N . ARG E 1 144 ? -9.583 -23.428 -9.437 1.00 56.08 166 ARG E N 1
ATOM 5863 C CA . ARG E 1 144 ? -10.150 -24.611 -10.084 1.00 53.04 166 ARG E CA 1
ATOM 5864 C C . ARG E 1 144 ? -9.167 -25.234 -11.070 1.00 51.47 166 ARG E C 1
ATOM 5865 O O . ARG E 1 144 ? -9.044 -26.462 -11.139 1.00 51.25 166 ARG E O 1
ATOM 5873 N N . SER E 1 145 ? -8.467 -24.410 -11.852 1.00 46.07 167 SER E N 1
ATOM 5874 C CA . SER E 1 145 ? -7.459 -24.959 -12.754 1.00 45.08 167 SER E CA 1
ATOM 5875 C C . SER E 1 145 ? -6.328 -25.620 -11.974 1.00 42.32 167 SER E C 1
ATOM 5876 O O . SER E 1 145 ? -5.822 -26.672 -12.383 1.00 43.98 167 SER E O 1
ATOM 5879 N N . ILE E 1 146 ? -5.922 -25.023 -10.846 1.00 41.14 168 ILE E N 1
ATOM 5880 C CA . ILE E 1 146 ? -4.814 -25.584 -10.068 1.00 40.04 168 ILE E CA 1
ATOM 5881 C C . ILE E 1 146 ? -5.201 -26.940 -9.488 1.00 42.87 168 ILE E C 1
ATOM 5882 O O . ILE E 1 146 ? -4.418 -27.896 -9.527 1.00 47.30 168 ILE E O 1
ATOM 5887 N N . ALA E 1 147 ? -6.411 -27.049 -8.940 1.00 42.16 169 ALA E N 1
ATOM 5888 C CA . ALA E 1 147 ? -6.830 -28.324 -8.369 1.00 40.71 169 ALA E CA 1
ATOM 5889 C C . ALA E 1 147 ? -7.043 -29.381 -9.454 1.00 43.97 169 ALA E C 1
ATOM 5890 O O . ALA E 1 147 ? -6.747 -30.566 -9.243 1.00 43.45 169 ALA E O 1
ATOM 5892 N N . ASN E 1 148 ? -7.550 -28.980 -10.623 1.00 35.51 170 ASN E N 1
ATOM 5893 C CA . ASN E 1 148 ? -7.722 -29.942 -11.709 1.00 35.57 170 ASN E CA 1
ATOM 5894 C C . ASN E 1 148 ? -6.385 -30.496 -12.175 1.00 36.14 170 ASN E C 1
ATOM 5895 O O . ASN E 1 148 ? -6.289 -31.673 -12.544 1.00 36.70 170 ASN E O 1
ATOM 5900 N N . TRP E 1 149 ? -5.342 -29.671 -12.145 1.00 36.34 171 TRP E N 1
ATOM 5901 C CA . TRP E 1 149 ? -4.023 -30.120 -12.568 1.00 34.88 171 TRP E CA 1
ATOM 5902 C C . TRP E 1 149 ? -3.393 -31.042 -11.530 1.00 35.10 171 TRP E C 1
ATOM 5903 O O . TRP E 1 149 ? -2.893 -32.119 -11.873 1.00 37.47 171 TRP E O 1
ATOM 5914 N N . LYS E 1 150 ? -3.442 -30.648 -10.252 1.00 33.21 172 LYS E N 1
ATOM 5915 C CA . LYS E 1 150 ? -2.795 -31.425 -9.199 1.00 36.97 172 LYS E CA 1
ATOM 5916 C C . LYS E 1 150 ? -3.381 -32.828 -9.085 1.00 38.25 172 LYS E C 1
ATOM 5917 O O . LYS E 1 150 ? -2.649 -33.788 -8.821 1.00 34.37 172 LYS E O 1
ATOM 5923 N N . THR E 1 151 ? -4.699 -32.974 -9.267 1.00 40.74 173 THR E N 1
ATOM 5924 C CA . THR E 1 151 ? -5.283 -34.307 -9.151 1.00 40.25 173 THR E CA 1
ATOM 5925 C C . THR E 1 151 ? -4.934 -35.206 -10.336 1.00 34.38 173 THR E C 1
ATOM 5926 O O . THR E 1 151 ? -5.108 -36.420 -10.239 1.00 39.14 173 THR E O 1
ATOM 5930 N N . LEU E 1 152 ? -4.412 -34.652 -11.428 1.00 38.13 174 LEU E N 1
ATOM 5931 C CA . LEU E 1 152 ? -3.938 -35.480 -12.532 1.00 35.95 174 LEU E CA 1
ATOM 5932 C C . LEU E 1 152 ? -2.504 -35.944 -12.298 1.00 43.31 174 LEU E C 1
ATOM 5933 O O . LEU E 1 152 ? -2.206 -37.141 -12.362 1.00 47.38 174 LEU E O 1
ATOM 5938 N N . THR E 1 153 ? -1.603 -34.997 -12.038 1.00 41.41 175 THR E N 1
ATOM 5939 C CA . THR E 1 153 ? -0.175 -35.268 -12.065 1.00 41.27 175 THR E CA 1
ATOM 5940 C C . THR E 1 153 ? 0.330 -35.827 -10.741 1.00 39.44 175 THR E C 1
ATOM 5941 O O . THR E 1 153 ? 1.292 -36.601 -10.738 1.00 38.68 175 THR E O 1
ATOM 5945 N N . ARG E 1 154 ? -0.288 -35.447 -9.624 1.00 39.62 176 ARG E N 1
ATOM 5946 C CA . ARG E 1 154 ? 0.006 -36.044 -8.321 1.00 49.13 176 ARG E CA 1
ATOM 5947 C C . ARG E 1 154 ? 1.510 -36.017 -8.007 1.00 44.45 176 ARG E C 1
ATOM 5948 O O . ARG E 1 154 ? 2.123 -37.041 -7.714 1.00 42.56 176 ARG E O 1
ATOM 5950 N N . TYR E 1 155 ? 2.111 -34.827 -8.090 1.00 43.75 177 TYR E N 1
ATOM 5951 C CA . TYR E 1 155 ? 3.526 -34.645 -7.768 1.00 39.79 177 TYR E CA 1
ATOM 5952 C C . TYR E 1 155 ? 3.760 -34.687 -6.251 1.00 43.74 177 TYR E C 1
ATOM 5953 O O . TYR E 1 155 ? 2.829 -34.677 -5.442 1.00 48.15 177 TYR E O 1
ATOM 5962 N N . ASP E 1 156 ? 5.033 -34.721 -5.866 1.00 40.98 178 ASP E N 1
ATOM 5963 C CA . ASP E 1 156 ? 5.371 -34.696 -4.451 1.00 48.37 178 ASP E CA 1
ATOM 5964 C C . ASP E 1 156 ? 4.963 -33.363 -3.821 1.00 44.31 178 ASP E C 1
ATOM 5965 O O . ASP E 1 156 ? 4.847 -32.332 -4.494 1.00 48.59 178 ASP E O 1
ATOM 5970 N N . SER E 1 157 ? 4.746 -33.401 -2.503 1.00 46.20 179 SER E N 1
ATOM 5971 C CA . SER E 1 157 ? 4.192 -32.246 -1.801 1.00 52.21 179 SER E CA 1
ATOM 5972 C C . SER E 1 157 ? 5.076 -31.010 -1.952 1.00 53.66 179 SER E C 1
ATOM 5973 O O . SER E 1 157 ? 4.562 -29.895 -2.112 1.00 49.05 179 SER E O 1
ATOM 5976 N N . ALA E 1 158 ? 6.405 -31.187 -1.901 1.00 51.29 180 ALA E N 1
ATOM 5977 C CA . ALA E 1 158 ? 7.312 -30.052 -2.059 1.00 48.25 180 ALA E CA 1
ATOM 5978 C C . ALA E 1 158 ? 7.142 -29.393 -3.420 1.00 45.90 180 ALA E C 1
ATOM 5979 O O . ALA E 1 158 ? 7.230 -28.163 -3.540 1.00 42.98 180 ALA E O 1
ATOM 5981 N N . GLN E 1 159 ? 6.882 -30.185 -4.459 1.00 41.33 181 GLN E N 1
ATOM 5982 C CA . GLN E 1 159 ? 6.655 -29.587 -5.768 1.00 38.43 181 GLN E CA 1
ATOM 5983 C C . GLN E 1 159 ? 5.313 -28.862 -5.817 1.00 45.77 181 GLN E C 1
ATOM 5984 O O . GLN E 1 159 ? 5.227 -27.722 -6.289 1.00 42.41 181 GLN E O 1
ATOM 5990 N N . LYS E 1 160 ? 4.252 -29.515 -5.336 1.00 46.20 182 LYS E N 1
ATOM 5991 C CA . LYS E 1 160 ? 2.944 -28.872 -5.248 1.00 46.08 182 LYS E CA 1
ATOM 5992 C C . LYS E 1 160 ? 3.007 -27.593 -4.420 1.00 47.22 182 LYS E C 1
ATOM 5993 O O . LYS E 1 160 ? 2.311 -26.615 -4.722 1.00 44.32 182 LYS E O 1
ATOM 5999 N N . ASP E 1 161 ? 3.839 -27.585 -3.373 1.00 41.02 183 ASP E N 1
ATOM 6000 C CA . ASP E 1 161 ? 4.000 -26.388 -2.549 1.00 45.84 183 ASP E CA 1
ATOM 6001 C C . ASP E 1 161 ? 4.561 -25.230 -3.362 1.00 42.93 183 ASP E C 1
ATOM 6002 O O . ASP E 1 161 ? 4.031 -24.112 -3.322 1.00 47.86 183 ASP E O 1
ATOM 6007 N N . ALA E 1 162 ? 5.641 -25.477 -4.108 1.00 42.01 184 ALA E N 1
ATOM 6008 C CA . ALA E 1 162 ? 6.249 -24.408 -4.892 1.00 42.96 184 ALA E CA 1
ATOM 6009 C C . ALA E 1 162 ? 5.360 -23.983 -6.062 1.00 40.83 184 ALA E C 1
ATOM 6010 O O . ALA E 1 162 ? 5.449 -22.836 -6.522 1.00 38.22 184 ALA E O 1
ATOM 6012 N N . LEU E 1 163 ? 4.488 -24.870 -6.545 1.00 38.39 185 LEU E N 1
ATOM 6013 C CA . LEU E 1 163 ? 3.537 -24.462 -7.578 1.00 41.29 185 LEU E CA 1
ATOM 6014 C C . LEU E 1 163 ? 2.652 -23.324 -7.084 1.00 44.16 185 LEU E C 1
ATOM 6015 O O . LEU E 1 163 ? 2.376 -22.376 -7.828 1.00 44.79 185 LEU E O 1
ATOM 6020 N N . GLY E 1 164 ? 2.228 -23.386 -5.818 1.00 43.22 186 GLY E N 1
ATOM 6021 C CA . GLY E 1 164 ? 1.455 -22.292 -5.247 1.00 44.61 186 GLY E CA 1
ATOM 6022 C C . GLY E 1 164 ? 2.203 -20.971 -5.269 1.00 50.95 186 GLY E C 1
ATOM 6023 O O . GLY E 1 164 ? 1.647 -19.934 -5.640 1.00 53.32 186 GLY E O 1
ATOM 6024 N N . THR E 1 165 ? 3.473 -20.989 -4.850 1.00 48.85 187 THR E N 1
ATOM 6025 C CA . THR E 1 165 ? 4.311 -19.794 -4.944 1.00 44.25 187 THR E CA 1
ATOM 6026 C C . THR E 1 165 ? 4.395 -19.294 -6.377 1.00 42.87 187 THR E C 1
ATOM 6027 O O . THR E 1 165 ? 4.332 -18.084 -6.634 1.00 43.67 187 THR E O 1
ATOM 6031 N N . ALA E 1 166 ? 4.552 -20.218 -7.323 1.00 39.91 188 ALA E N 1
ATOM 6032 C CA . ALA E 1 166 ? 4.720 -19.843 -8.720 1.00 33.69 188 ALA E CA 1
ATOM 6033 C C . ALA E 1 166 ? 3.490 -19.124 -9.253 1.00 43.05 188 ALA E C 1
ATOM 6034 O O . ALA E 1 166 ? 3.607 -18.266 -10.133 1.00 40.90 188 ALA E O 1
ATOM 6036 N N . LEU E 1 167 ? 2.309 -19.431 -8.713 1.00 39.77 189 LEU E N 1
ATOM 6037 C CA . LEU E 1 167 ? 1.059 -18.911 -9.249 1.00 42.30 189 LEU E CA 1
ATOM 6038 C C . LEU E 1 167 ? 0.401 -17.901 -8.312 1.00 45.21 189 LEU E C 1
ATOM 6039 O O . LEU E 1 167 ? -0.776 -17.568 -8.497 1.00 41.91 189 LEU E O 1
ATOM 6044 N N . SER E 1 168 ? 1.149 -17.384 -7.328 1.00 41.88 190 SER E N 1
ATOM 6045 C CA . SER E 1 168 ? 0.582 -16.554 -6.270 1.00 48.40 190 SER E CA 1
ATOM 6046 C C . SER E 1 168 ? 0.324 -15.110 -6.690 1.00 48.91 190 SER E C 1
ATOM 6047 O O . SER E 1 168 ? -0.288 -14.366 -5.923 1.00 54.40 190 SER E O 1
ATOM 6050 N N . HIS E 1 169 ? 0.770 -14.683 -7.868 1.00 47.06 191 HIS E N 1
ATOM 6051 C CA . HIS E 1 169 ? 0.510 -13.321 -8.316 1.00 44.54 191 HIS E CA 1
ATOM 6052 C C . HIS E 1 169 ? -0.071 -13.311 -9.724 1.00 51.41 191 HIS E C 1
ATOM 6053 O O . HIS E 1 169 ? 0.096 -12.338 -10.462 1.00 53.67 191 HIS E O 1
ATOM 6060 N N . VAL E 1 170 ? -0.747 -14.391 -10.117 1.00 51.00 192 VAL E N 1
ATOM 6061 C CA . VAL E 1 170 ? -1.435 -14.395 -11.406 1.00 47.24 192 VAL E CA 1
ATOM 6062 C C . VAL E 1 170 ? -2.584 -13.400 -11.388 1.00 48.01 192 VAL E C 1
ATOM 6063 O O . VAL E 1 170 ? -2.710 -12.563 -12.291 1.00 54.55 192 VAL E O 1
ATOM 6067 N N . CYS E 1 171 ? -3.439 -13.481 -10.367 1.00 50.47 193 CYS E N 1
ATOM 6068 C CA . CYS E 1 171 ? -4.513 -12.509 -10.169 1.00 54.85 193 CYS E CA 1
ATOM 6069 C C . CYS E 1 171 ? -4.054 -11.428 -9.197 1.00 57.32 193 CYS E C 1
ATOM 6070 O O . CYS E 1 171 ? -4.164 -10.236 -9.487 1.00 62.80 193 CYS E O 1
ATOM 6073 N N . ASP F 1 14 ? 26.596 -13.665 -69.052 1.00 88.43 36 ASP F N 1
ATOM 6074 C CA . ASP F 1 14 ? 25.340 -13.052 -68.643 1.00 87.19 36 ASP F CA 1
ATOM 6075 C C . ASP F 1 14 ? 24.224 -14.088 -68.662 1.00 85.89 36 ASP F C 1
ATOM 6076 O O . ASP F 1 14 ? 23.707 -14.451 -69.724 1.00 87.05 36 ASP F O 1
ATOM 6078 N N . THR F 1 15 ? 23.852 -14.563 -67.471 1.00 81.18 37 THR F N 1
ATOM 6079 C CA . THR F 1 15 ? 22.884 -15.647 -67.363 1.00 65.76 37 THR F CA 1
ATOM 6080 C C . THR F 1 15 ? 21.446 -15.191 -67.595 1.00 60.55 37 THR F C 1
ATOM 6081 O O . THR F 1 15 ? 20.590 -16.035 -67.880 1.00 60.42 37 THR F O 1
ATOM 6085 N N . ALA F 1 16 ? 21.157 -13.889 -67.476 1.00 56.80 38 ALA F N 1
ATOM 6086 C CA . ALA F 1 16 ? 19.805 -13.409 -67.756 1.00 54.37 38 ALA F CA 1
ATOM 6087 C C . ALA F 1 16 ? 19.391 -13.734 -69.185 1.00 57.95 38 ALA F C 1
ATOM 6088 O O . ALA F 1 16 ? 18.257 -14.167 -69.430 1.00 55.80 38 ALA F O 1
ATOM 6090 N N . LEU F 1 17 ? 20.298 -13.526 -70.143 1.00 59.35 39 LEU F N 1
ATOM 6091 C CA . LEU F 1 17 ? 20.031 -13.908 -71.524 1.00 48.33 39 LEU F CA 1
ATOM 6092 C C . LEU F 1 17 ? 19.800 -15.407 -71.641 1.00 53.96 39 LEU F C 1
ATOM 6093 O O . LEU F 1 17 ? 18.794 -15.849 -72.211 1.00 52.60 39 LEU F O 1
ATOM 6098 N N . THR F 1 18 ? 20.730 -16.205 -71.103 1.00 47.66 40 THR F N 1
ATOM 6099 C CA . THR F 1 18 ? 20.633 -17.658 -71.207 1.00 48.51 40 THR F CA 1
ATOM 6100 C C . THR F 1 18 ? 19.301 -18.169 -70.657 1.00 42.80 40 THR F C 1
ATOM 6101 O O . THR F 1 18 ? 18.664 -19.042 -71.264 1.00 42.78 40 THR F O 1
ATOM 6105 N N . ASN F 1 19 ? 18.851 -17.621 -69.523 1.00 41.25 41 ASN F N 1
ATOM 6106 C CA . ASN F 1 19 ? 17.564 -18.039 -68.972 1.00 43.61 41 ASN F CA 1
ATOM 6107 C C . ASN F 1 19 ? 16.409 -17.579 -69.859 1.00 40.27 41 ASN F C 1
ATOM 6108 O O . ASN F 1 19 ? 15.409 -18.292 -70.001 1.00 36.55 41 ASN F O 1
ATOM 6113 N N . LEU F 1 20 ? 16.528 -16.394 -70.468 1.00 39.88 42 LEU F N 1
ATOM 6114 C CA . LEU F 1 20 ? 15.486 -15.939 -71.382 1.00 47.22 42 LEU F CA 1
ATOM 6115 C C . LEU F 1 20 ? 15.343 -16.891 -72.563 1.00 45.91 42 LEU F C 1
ATOM 6116 O O . LEU F 1 20 ? 14.225 -17.256 -72.943 1.00 38.00 42 LEU F O 1
ATOM 6121 N N . VAL F 1 21 ? 16.470 -17.302 -73.150 1.00 45.06 43 VAL F N 1
ATOM 6122 C CA . VAL F 1 21 ? 16.442 -18.210 -74.296 1.00 46.07 43 VAL F CA 1
ATOM 6123 C C . VAL F 1 21 ? 15.787 -19.528 -73.911 1.00 47.94 43 VAL F C 1
ATOM 6124 O O . VAL F 1 21 ? 14.937 -20.059 -74.640 1.00 47.62 43 VAL F O 1
ATOM 6128 N N . ALA F 1 22 ? 16.174 -20.074 -72.754 1.00 40.11 44 ALA F N 1
ATOM 6129 C CA . ALA F 1 22 ? 15.653 -21.370 -72.341 1.00 37.06 44 ALA F CA 1
ATOM 6130 C C . ALA F 1 22 ? 14.148 -21.306 -72.140 1.00 37.55 44 ALA F C 1
ATOM 6131 O O . ALA F 1 22 ? 13.420 -22.213 -72.557 1.00 41.97 44 ALA F O 1
ATOM 6133 N N . LEU F 1 23 ? 13.661 -20.238 -71.501 1.00 36.73 45 LEU F N 1
ATOM 6134 C CA . LEU F 1 23 ? 12.230 -20.138 -71.247 1.00 36.75 45 LEU F CA 1
ATOM 6135 C C . LEU F 1 23 ? 11.462 -19.900 -72.543 1.00 39.09 45 LEU F C 1
ATOM 6136 O O . LEU F 1 23 ? 10.374 -20.456 -72.731 1.00 41.84 45 LEU F O 1
ATOM 6141 N N . ALA F 1 24 ? 12.023 -19.091 -73.454 1.00 37.84 46 ALA F N 1
ATOM 6142 C CA . ALA F 1 24 ? 11.413 -18.901 -74.770 1.00 43.04 46 ALA F CA 1
ATOM 6143 C C . ALA F 1 24 ? 11.340 -20.213 -75.546 1.00 41.52 46 ALA F C 1
ATOM 6144 O O . ALA F 1 24 ? 10.318 -20.517 -76.171 1.00 39.05 46 ALA F O 1
ATOM 6146 N N . SER F 1 25 ? 12.421 -20.995 -75.535 1.00 40.85 47 SER F N 1
ATOM 6147 C CA . SER F 1 25 ? 12.395 -22.302 -76.187 1.00 35.30 47 SER F CA 1
ATOM 6148 C C . SER F 1 25 ? 11.349 -23.206 -75.550 1.00 37.03 47 SER F C 1
ATOM 6149 O O . SER F 1 25 ? 10.582 -23.887 -76.247 1.00 30.68 47 SER F O 1
ATOM 6152 N N . GLN F 1 26 ? 11.312 -23.226 -74.217 1.00 34.79 48 GLN F N 1
ATOM 6153 C CA . GLN F 1 26 ? 10.320 -24.016 -73.502 1.00 31.85 48 GLN F CA 1
ATOM 6154 C C . GLN F 1 26 ? 8.900 -23.637 -73.916 1.00 35.51 48 GLN F C 1
ATOM 6155 O O . GLN F 1 26 ? 8.056 -24.513 -74.142 1.00 32.45 48 GLN F O 1
ATOM 6161 N N . ARG F 1 27 ? 8.613 -22.341 -74.027 1.00 34.16 49 ARG F N 1
ATOM 6162 C CA . ARG F 1 27 ? 7.284 -21.936 -74.468 1.00 36.87 49 ARG F CA 1
ATOM 6163 C C . ARG F 1 27 ? 7.017 -22.413 -75.891 1.00 31.65 49 ARG F C 1
ATOM 6164 O O . ARG F 1 27 ? 5.942 -22.937 -76.196 1.00 32.83 49 ARG F O 1
ATOM 6172 N N . LEU F 1 28 ? 8.000 -22.234 -76.770 1.00 36.25 50 LEU F 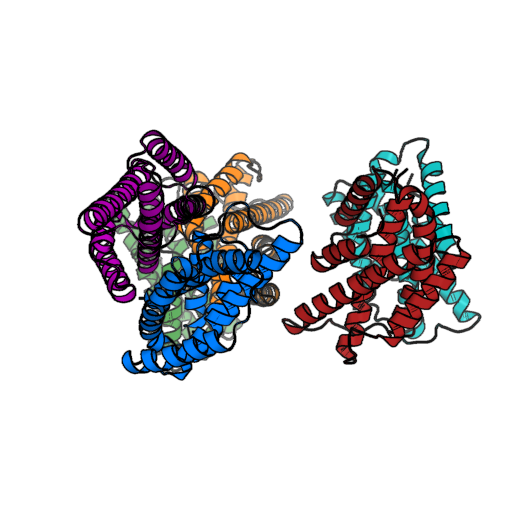N 1
ATOM 6173 C CA . LEU F 1 28 ? 7.856 -22.590 -78.175 1.00 35.29 50 LEU F CA 1
ATOM 6174 C C . LEU F 1 28 ? 7.638 -24.085 -78.350 1.00 41.74 50 LEU F C 1
ATOM 6175 O O . LEU F 1 28 ? 6.892 -24.501 -79.244 1.00 36.93 50 LEU F O 1
ATOM 6180 N N . ALA F 1 29 ? 8.256 -24.907 -77.489 1.00 40.37 51 ALA F N 1
ATOM 6181 C CA . ALA F 1 29 ? 8.088 -26.354 -77.585 1.00 36.90 51 ALA F CA 1
ATOM 6182 C C . ALA F 1 29 ? 6.626 -26.769 -77.452 1.00 36.83 51 ALA F C 1
ATOM 6183 O O . ALA F 1 29 ? 6.218 -27.797 -78.007 1.00 44.65 51 ALA F O 1
ATOM 6185 N N . LEU F 1 30 ? 5.822 -25.988 -76.743 1.00 32.47 52 LEU F N 1
ATOM 6186 C CA . LEU F 1 30 ? 4.406 -26.309 -76.607 1.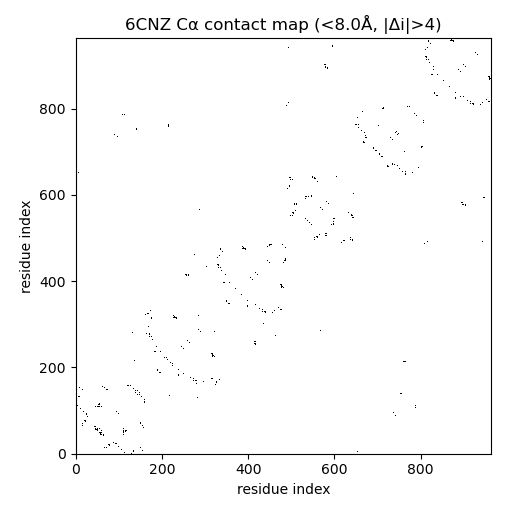00 32.54 52 LEU F CA 1
ATOM 6187 C C . LEU F 1 30 ? 3.603 -25.995 -77.863 1.00 30.42 52 LEU F C 1
ATOM 6188 O O . LEU F 1 30 ? 2.406 -26.302 -77.910 1.00 33.26 52 LEU F O 1
ATOM 6193 N N . ALA F 1 31 ? 4.221 -25.396 -78.879 1.00 36.60 53 ALA F N 1
ATOM 6194 C CA . ALA F 1 31 ? 3.505 -25.176 -80.128 1.00 30.79 53 ALA F CA 1
ATOM 6195 C C . ALA F 1 31 ? 3.183 -26.485 -80.823 1.00 32.48 53 ALA F C 1
ATOM 6196 O O . ALA F 1 31 ? 2.180 -26.576 -81.540 1.00 36.24 53 ALA F O 1
ATOM 6198 N N . GLU F 1 32 ? 4.032 -27.499 -80.647 1.00 32.66 54 GLU F N 1
ATOM 6199 C CA . GLU F 1 32 ? 3.734 -28.813 -81.213 1.00 31.40 54 GLU F CA 1
ATOM 6200 C C . GLU F 1 32 ? 2.435 -29.389 -80.649 1.00 30.26 54 GLU F C 1
ATOM 6201 O O . GLU F 1 32 ? 1.524 -29.697 -81.439 1.00 29.59 54 GLU F O 1
ATOM 6207 N N . PRO F 1 33 ? 2.254 -29.534 -79.326 1.00 31.49 55 PRO F N 1
ATOM 6208 C CA . PRO F 1 33 ? 0.959 -30.051 -78.847 1.00 30.60 55 PRO F CA 1
ATOM 6209 C C . PRO F 1 33 ? -0.221 -29.151 -79.187 1.00 38.96 55 PRO F C 1
ATOM 6210 O O . PRO F 1 33 ? -1.329 -29.670 -79.363 1.00 36.22 55 PRO F O 1
ATOM 6214 N N . VAL F 1 34 ? -0.027 -27.829 -79.302 1.00 30.37 56 VAL F N 1
ATOM 6215 C CA . VAL F 1 34 ? -1.109 -26.963 -79.783 1.00 32.28 56 VAL F CA 1
ATOM 6216 C C . VAL F 1 34 ? -1.509 -27.341 -81.212 1.00 36.53 56 VAL F C 1
ATOM 6217 O O . VAL F 1 34 ? -2.696 -27.496 -81.529 1.00 37.94 56 VAL F O 1
ATOM 6221 N N . ALA F 1 35 ? -0.520 -27.451 -82.101 1.00 36.38 57 ALA F N 1
ATOM 6222 C CA . ALA F 1 35 ? -0.790 -27.779 -83.500 1.00 33.28 57 ALA F CA 1
ATOM 6223 C C . ALA F 1 35 ? -1.365 -29.181 -83.642 1.00 39.78 57 ALA F C 1
ATOM 6224 O O . ALA F 1 35 ? -2.272 -29.407 -84.455 1.00 38.97 57 ALA F O 1
ATOM 6226 N N . HIS F 1 36 ? -0.846 -30.135 -82.861 1.00 34.76 58 HIS F N 1
ATOM 6227 C CA . HIS F 1 36 ? -1.398 -31.482 -82.865 1.00 36.16 58 HIS F CA 1
ATOM 6228 C C . HIS F 1 36 ? -2.890 -31.460 -82.551 1.00 39.80 58 HIS F C 1
ATOM 6229 O O . HIS F 1 36 ? -3.698 -32.068 -83.267 1.00 42.74 58 HIS F O 1
ATOM 6236 N N . TRP F 1 37 ? -3.281 -30.734 -81.498 1.00 33.75 59 TRP F N 1
ATOM 6237 C CA . TRP F 1 37 ? -4.696 -30.658 -81.151 1.00 36.24 59 TRP F CA 1
ATOM 6238 C C . TRP F 1 37 ? -5.503 -30.023 -82.276 1.00 36.35 59 TRP F C 1
ATOM 6239 O O . TRP F 1 37 ? -6.579 -30.511 -82.642 1.00 47.04 59 TRP F O 1
ATOM 6250 N N . LYS F 1 38 ? -4.993 -28.929 -82.839 1.00 42.82 60 LYS F N 1
ATOM 6251 C CA . LYS F 1 38 ? -5.726 -28.222 -83.880 1.00 45.52 60 LYS F CA 1
ATOM 6252 C C . LYS F 1 38 ? -5.826 -29.050 -85.157 1.00 43.44 60 LYS F C 1
ATOM 6253 O O . LYS F 1 38 ? -6.833 -28.977 -85.866 1.00 41.19 60 LYS F O 1
ATOM 6259 N N . TRP F 1 39 ? -4.789 -29.833 -85.454 1.00 44.41 61 TRP F N 1
ATOM 6260 C CA . TRP F 1 39 ? -4.793 -30.707 -86.620 1.00 41.31 61 TRP F CA 1
ATOM 6261 C C . TRP F 1 39 ? -5.879 -31.771 -86.510 1.00 49.06 61 TRP F C 1
ATOM 6262 O O . TRP F 1 39 ? -6.584 -32.054 -87.489 1.00 52.32 61 TRP F O 1
ATOM 6273 N N . ILE F 1 40 ? -6.031 -32.365 -85.324 1.00 49.48 62 ILE F N 1
ATOM 6274 C CA . ILE F 1 40 ? -7.018 -33.424 -85.133 1.00 38.17 62 ILE F CA 1
ATOM 6275 C C . ILE F 1 40 ? -8.416 -32.841 -85.080 1.00 40.60 62 ILE F C 1
ATOM 6276 O O . ILE F 1 40 ? -9.346 -33.358 -85.712 1.00 42.31 62 ILE F O 1
ATOM 6281 N N . ASN F 1 41 ? -8.589 -31.744 -84.359 1.00 41.14 63 ASN F N 1
ATOM 6282 C CA . ASN F 1 41 ? -9.920 -31.195 -84.142 1.00 43.94 63 ASN F CA 1
ATOM 6283 C C . ASN F 1 41 ? -10.326 -30.132 -85.155 1.00 50.17 63 ASN F C 1
ATOM 6284 O O . ASN F 1 41 ? -11.407 -29.550 -85.005 1.00 48.83 63 ASN F O 1
ATOM 6289 N N . ARG F 1 42 ? -9.496 -29.869 -86.163 1.00 48.25 64 ARG F N 1
ATOM 6290 C CA . ARG F 1 42 ? -9.809 -28.946 -87.253 1.00 56.39 64 ARG F CA 1
ATOM 6291 C C . ARG F 1 42 ? -10.257 -27.591 -86.716 1.00 56.06 64 ARG F C 1
ATOM 6292 O O . ARG F 1 42 ? -11.369 -27.118 -86.962 1.00 54.70 64 ARG F O 1
ATOM 6300 N N . LYS F 1 43 ? -9.355 -26.983 -85.956 1.00 48.07 65 LYS F N 1
ATOM 6301 C CA . LYS F 1 43 ? -9.479 -25.627 -85.460 1.00 60.10 65 LYS F CA 1
ATOM 6302 C C . LYS F 1 43 ? -8.362 -24.781 -86.050 1.00 53.20 65 LYS F C 1
ATOM 6303 O O . LYS F 1 43 ? -7.245 -25.269 -86.231 1.00 52.65 65 LYS F O 1
ATOM 6309 N N . PRO F 1 44 ? -8.620 -23.511 -86.336 1.00 52.95 66 PRO F N 1
ATOM 6310 C CA . PRO F 1 44 ? -7.608 -22.697 -87.019 1.00 54.45 66 PRO F CA 1
ATOM 6311 C C . PRO F 1 44 ? -6.440 -22.347 -86.105 1.00 55.39 66 PRO F C 1
ATOM 6312 O O . PRO F 1 44 ? -6.598 -22.156 -84.895 1.00 50.99 66 PRO F O 1
ATOM 6316 N N . ILE F 1 45 ? -5.251 -22.266 -86.717 1.00 49.39 67 ILE F N 1
ATOM 6317 C CA . ILE F 1 45 ? -4.042 -21.888 -85.991 1.00 58.96 67 ILE F CA 1
ATOM 6318 C C . ILE F 1 45 ? -4.205 -20.512 -85.360 1.00 58.98 67 ILE F C 1
ATOM 6319 O O . ILE F 1 45 ? -3.716 -20.257 -84.251 1.00 55.56 67 ILE F O 1
ATOM 6324 N N . SER F 1 46 ? -4.909 -19.615 -86.042 1.00 53.75 68 SER F N 1
ATOM 6325 C CA . SER F 1 46 ? -5.119 -18.252 -85.572 1.00 63.29 68 SER F CA 1
ATOM 6326 C C . SER F 1 46 ? -6.354 -18.179 -84.679 1.00 70.34 68 SER F C 1
ATOM 6327 O O . SER F 1 46 ? -7.454 -18.565 -85.094 1.00 59.80 68 SER F O 1
ATOM 6330 N N . ASP F 1 47 ? -6.167 -17.673 -83.456 1.00 65.51 69 ASP F N 1
ATOM 6331 C CA . ASP F 1 47 ? -7.240 -17.503 -82.473 1.00 68.20 69 ASP F CA 1
ATOM 6332 C C . ASP F 1 47 ? -7.178 -16.066 -81.965 1.00 70.47 69 ASP F C 1
ATOM 6333 O O . ASP F 1 47 ? -6.572 -15.790 -80.921 1.00 75.88 69 ASP F O 1
ATOM 6338 N N . PRO F 1 48 ? -7.787 -15.127 -82.681 1.00 70.43 70 PRO F N 1
ATOM 6339 C CA . PRO F 1 48 ? -7.708 -13.702 -82.289 1.00 76.98 70 PRO F CA 1
ATOM 6340 C C . PRO F 1 48 ? -8.161 -13.448 -80.857 1.00 78.42 70 PRO F C 1
ATOM 6341 O O . PRO F 1 48 ? -7.532 -12.635 -80.160 1.00 73.70 70 PRO F O 1
ATOM 6345 N N . PRO F 1 49 ? -9.249 -14.079 -80.372 1.00 83.15 71 PRO F N 1
ATOM 6346 C CA . PRO F 1 49 ? -9.622 -13.855 -78.958 1.00 79.97 71 PRO F CA 1
ATOM 6347 C C . PRO F 1 49 ? -8.548 -14.272 -77.967 1.00 79.04 71 PRO F C 1
ATOM 6348 O O . PRO F 1 49 ? -8.214 -13.503 -77.056 1.00 74.40 71 PRO F O 1
ATOM 6352 N N . ARG F 1 50 ? -8.008 -15.486 -78.116 1.00 78.22 72 ARG F N 1
ATOM 6353 C CA . ARG F 1 50 ? -6.950 -15.954 -77.224 1.00 77.12 72 ARG F CA 1
ATOM 6354 C C . ARG F 1 50 ? -5.737 -15.036 -77.285 1.00 74.33 72 ARG F C 1
ATOM 6355 O O . ARG F 1 50 ? -5.061 -14.816 -76.272 1.00 73.49 72 ARG F O 1
ATOM 6363 N N . GLU F 1 51 ? -5.448 -14.487 -78.468 1.00 71.16 73 GLU F N 1
ATOM 6364 C CA . GLU F 1 51 ? -4.279 -13.627 -78.615 1.00 70.11 73 GLU F CA 1
ATOM 6365 C C . GLU F 1 51 ? -4.488 -12.293 -77.914 1.00 70.19 73 GLU F C 1
ATOM 6366 O O . GLU F 1 51 ? -3.576 -11.788 -77.247 1.00 68.75 73 GLU F O 1
ATOM 6372 N N . ALA F 1 52 ? -5.688 -11.720 -78.036 1.00 70.96 74 ALA F N 1
ATOM 6373 C CA . ALA F 1 52 ? -6.011 -10.509 -77.290 1.00 72.89 74 ALA F CA 1
ATOM 6374 C C . ALA F 1 52 ? -5.956 -10.757 -75.788 1.00 78.31 74 ALA F C 1
ATOM 6375 O O . ALA F 1 52 ? -5.394 -9.951 -75.038 1.00 79.46 74 ALA F O 1
ATOM 6377 N N . ALA F 1 53 ? -6.531 -11.874 -75.331 1.00 80.71 75 ALA F N 1
ATOM 6378 C CA . ALA F 1 53 ? -6.567 -12.158 -73.899 1.00 84.77 75 ALA F CA 1
ATOM 6379 C C . ALA F 1 53 ? -5.164 -12.339 -73.337 1.00 85.29 75 ALA F C 1
ATOM 6380 O O . ALA F 1 53 ? -4.881 -11.925 -72.207 1.00 90.44 75 ALA F O 1
ATOM 6382 N N . LEU F 1 54 ? -4.271 -12.955 -74.113 1.00 81.89 76 LEU F N 1
ATOM 6383 C CA . LEU F 1 54 ? -2.891 -13.121 -73.667 1.00 70.67 76 LEU F CA 1
ATOM 6384 C C . LEU F 1 54 ? -2.193 -11.774 -73.533 1.00 69.80 76 LEU F C 1
ATOM 6385 O O . LEU F 1 54 ? -1.617 -11.464 -72.483 1.00 68.29 76 LEU F O 1
ATOM 6390 N N . LEU F 1 55 ? -2.243 -10.955 -74.589 1.00 70.83 77 LEU F N 1
ATOM 6391 C CA . LEU F 1 55 ? -1.596 -9.647 -74.549 1.00 73.82 77 LEU F CA 1
ATOM 6392 C C . LEU F 1 55 ? -2.163 -8.764 -73.441 1.00 78.97 77 LEU F C 1
ATOM 6393 O O . LEU F 1 55 ? -1.464 -7.873 -72.945 1.00 79.29 77 LEU F O 1
ATOM 6398 N N . THR F 1 56 ? -3.413 -9.003 -73.028 1.00 84.36 78 THR F N 1
ATOM 6399 C CA . THR F 1 56 ? -3.995 -8.218 -71.940 1.00 93.65 78 THR F CA 1
ATOM 6400 C C . THR F 1 56 ? -3.429 -8.637 -70.587 1.00 95.33 78 THR F C 1
ATOM 6401 O O . THR F 1 56 ? -3.157 -7.787 -69.729 1.00 99.01 78 THR F O 1
ATOM 6405 N N . ASP F 1 57 ? -3.249 -9.943 -70.375 1.00 92.08 79 ASP F N 1
ATOM 6406 C CA . ASP F 1 57 ? -2.533 -10.400 -69.190 1.00 87.82 79 ASP F CA 1
ATOM 6407 C C . ASP F 1 57 ? -1.101 -9.883 -69.186 1.00 87.32 79 ASP F C 1
ATOM 6408 O O . ASP F 1 57 ? -0.569 -9.505 -68.132 1.00 90.96 79 ASP F O 1
ATOM 6413 N N . VAL F 1 58 ? -0.462 -9.855 -70.360 1.00 83.77 80 VAL F N 1
ATOM 6414 C CA . VAL F 1 58 ? 0.919 -9.384 -70.459 1.00 79.08 80 VAL F CA 1
ATOM 6415 C C . VAL F 1 58 ? 1.016 -7.923 -70.040 1.00 81.40 80 VAL F C 1
ATOM 6416 O O . VAL F 1 58 ? 1.922 -7.536 -69.288 1.00 78.40 80 VAL F O 1
ATOM 6420 N N . GLU F 1 59 ? 0.086 -7.090 -70.519 1.00 80.68 81 GLU F N 1
ATOM 6421 C CA . GLU F 1 59 ? 0.058 -5.690 -70.116 1.00 83.56 81 GLU F CA 1
ATOM 6422 C C . GLU F 1 59 ? 0.022 -5.558 -68.598 1.00 83.97 81 GLU F C 1
ATOM 6423 O O . GLU F 1 59 ? 0.820 -4.820 -68.008 1.00 83.79 81 GLU F O 1
ATOM 6425 N N . LYS F 1 60 ? -0.888 -6.286 -67.947 1.00 82.83 82 LYS F N 1
ATOM 6426 C CA . LYS F 1 60 ? -1.016 -6.190 -66.497 1.00 84.50 82 LYS F CA 1
ATOM 6427 C C . LYS F 1 60 ? 0.269 -6.634 -65.803 1.00 83.70 82 LYS F C 1
ATOM 6428 O O . LYS F 1 60 ? 0.790 -5.934 -64.927 1.00 80.19 82 LYS F O 1
ATOM 6430 N N . ARG F 1 61 ? 0.815 -7.782 -66.210 1.00 81.82 83 ARG F N 1
ATOM 6431 C CA . ARG F 1 61 ? 1.979 -8.331 -65.523 1.00 81.96 83 ARG F CA 1
ATOM 6432 C C . ARG F 1 61 ? 3.221 -7.472 -65.733 1.00 82.94 83 ARG F C 1
ATOM 6433 O O . ARG F 1 61 ? 4.006 -7.275 -64.797 1.00 81.09 83 ARG F O 1
ATOM 6441 N N . ALA F 1 62 ? 3.426 -6.968 -66.953 1.00 84.88 84 ALA F N 1
ATOM 6442 C CA . ALA F 1 62 ? 4.596 -6.137 -67.226 1.00 83.40 84 ALA F CA 1
ATOM 6443 C C . ALA F 1 62 ? 4.559 -4.854 -66.406 1.00 84.11 84 ALA F C 1
ATOM 6444 O O . ALA F 1 62 ? 5.549 -4.484 -65.765 1.00 86.07 84 ALA F O 1
ATOM 6446 N N . THR F 1 63 ? 3.418 -4.158 -66.418 1.00 85.42 85 THR F N 1
ATOM 6447 C CA . THR F 1 63 ? 3.272 -2.976 -65.577 1.00 88.81 85 THR F CA 1
ATOM 6448 C C . THR F 1 63 ? 3.449 -3.324 -64.106 1.00 88.97 85 THR F C 1
ATOM 6449 O O . THR F 1 63 ? 3.848 -2.467 -63.310 1.00 94.57 85 THR F O 1
ATOM 6451 N N . ALA F 1 64 ? 3.187 -4.581 -63.734 1.00 86.88 86 ALA F N 1
ATOM 6452 C CA . ALA F 1 64 ? 3.275 -5.002 -62.340 1.00 90.89 86 ALA F CA 1
ATOM 6453 C C . ALA F 1 64 ? 4.689 -5.401 -61.931 1.00 89.50 86 ALA F C 1
ATOM 6454 O O . ALA F 1 64 ? 5.052 -5.248 -60.761 1.00 95.54 86 ALA F O 1
ATOM 6456 N N . ASN F 1 65 ? 5.497 -5.916 -62.856 1.00 87.12 87 ASN F N 1
ATOM 6457 C CA . ASN F 1 65 ? 6.842 -6.373 -62.535 1.00 88.43 87 ASN F CA 1
ATOM 6458 C C . ASN F 1 65 ? 7.917 -5.359 -62.922 1.00 92.57 87 ASN F C 1
ATOM 6459 O O . ASN F 1 65 ? 9.098 -5.713 -62.995 1.00 97.44 87 ASN F O 1
ATOM 6461 N N . GLY F 1 66 ? 7.536 -4.108 -63.169 1.00 89.59 88 GLY F N 1
ATOM 6462 C CA . GLY F 1 66 ? 8.511 -3.097 -63.524 1.00 87.73 88 GLY F CA 1
ATOM 6463 C C . GLY F 1 66 ? 9.090 -3.204 -64.918 1.00 86.43 88 GLY F C 1
ATOM 6464 O O . GLY F 1 66 ? 10.052 -2.494 -65.225 1.00 87.89 88 GLY F O 1
ATOM 6465 N N . VAL F 1 67 ? 8.547 -4.067 -65.772 1.00 77.43 89 VAL F N 1
ATOM 6466 C CA . VAL F 1 67 ? 9.016 -4.169 -67.150 1.00 79.56 89 VAL F CA 1
ATOM 6467 C C . VAL F 1 67 ? 8.381 -3.062 -67.984 1.00 82.25 89 VAL F C 1
ATOM 6468 O O . VAL F 1 67 ? 7.252 -2.624 -67.727 1.00 78.74 89 VAL F O 1
ATOM 6472 N N . ASP F 1 68 ? 9.114 -2.597 -68.987 1.00 83.64 90 ASP F N 1
ATOM 6473 C CA . ASP F 1 68 ? 8.553 -1.676 -69.966 1.00 87.76 90 ASP F CA 1
ATOM 6474 C C . ASP F 1 68 ? 7.381 -2.351 -70.677 1.00 87.80 90 ASP F C 1
ATOM 6475 O O . ASP F 1 68 ? 7.563 -3.426 -71.275 1.00 82.56 90 ASP F O 1
ATOM 6480 N N . PRO F 1 69 ? 6.174 -1.779 -70.625 1.00 88.82 91 PRO F N 1
ATOM 6481 C CA . PRO F 1 69 ? 5.032 -2.462 -71.257 1.00 86.11 91 PRO F CA 1
ATOM 6482 C C . PRO F 1 69 ? 5.165 -2.577 -72.766 1.00 89.87 91 PRO F C 1
ATOM 6483 O O . PRO F 1 69 ? 4.815 -3.622 -73.334 1.00 86.63 91 PRO F O 1
ATOM 6487 N N . ALA F 1 70 ? 5.668 -1.535 -73.435 1.00 93.67 92 ALA F N 1
ATOM 6488 C CA . ALA F 1 70 ? 5.886 -1.614 -74.876 1.00 93.02 92 ALA F CA 1
ATOM 6489 C C . ALA F 1 70 ? 6.911 -2.689 -75.216 1.00 87.85 92 ALA F C 1
ATOM 6490 O O . ALA F 1 70 ? 6.745 -3.436 -76.187 1.00 85.82 92 ALA F O 1
ATOM 6492 N N . TYR F 1 71 ? 7.977 -2.780 -74.421 1.00 88.16 93 TYR F N 1
ATOM 6493 C CA . TYR F 1 71 ? 8.967 -3.829 -74.616 1.00 86.21 93 TYR F CA 1
ATOM 6494 C C . TYR F 1 71 ? 8.367 -5.206 -74.371 1.00 83.54 93 TYR F C 1
ATOM 6495 O O . TYR F 1 71 ? 8.829 -6.194 -74.952 1.00 83.42 93 TYR F O 1
ATOM 6504 N N . ALA F 1 72 ? 7.330 -5.292 -73.535 1.00 81.23 94 ALA F N 1
ATOM 6505 C CA . ALA F 1 72 ? 6.681 -6.578 -73.305 1.00 74.56 94 ALA F CA 1
ATOM 6506 C C . ALA F 1 72 ? 5.767 -6.958 -74.460 1.00 71.68 94 ALA F C 1
ATOM 6507 O O . ALA F 1 72 ? 5.771 -8.116 -74.897 1.00 71.52 94 ALA F O 1
ATOM 6509 N N . ARG F 1 73 ? 4.975 -6.003 -74.954 1.00 71.54 95 ARG F N 1
ATOM 6510 C CA . ARG F 1 73 ? 4.102 -6.267 -76.095 1.00 65.04 95 ARG F CA 1
ATOM 6511 C C . ARG F 1 73 ? 4.899 -6.795 -77.279 1.00 70.69 95 ARG F C 1
ATOM 6512 O O . ARG F 1 73 ? 4.553 -7.831 -77.856 1.00 70.68 95 ARG F O 1
ATOM 6514 N N . THR F 1 74 ? 5.983 -6.102 -77.644 1.00 71.73 96 THR F N 1
ATOM 6515 C CA . THR F 1 74 ? 6.775 -6.527 -78.796 1.00 78.04 96 THR F CA 1
ATOM 6516 C C . THR F 1 74 ? 7.367 -7.918 -78.577 1.00 72.32 96 THR F C 1
ATOM 6517 O O . THR F 1 74 ? 7.420 -8.736 -79.507 1.00 64.23 96 THR F O 1
ATOM 6521 N N . PHE F 1 75 ? 7.792 -8.215 -77.349 1.00 68.61 97 PHE F N 1
ATOM 6522 C CA . PHE F 1 75 ? 8.368 -9.523 -77.077 1.00 62.35 97 PHE F CA 1
ATOM 6523 C C . PHE F 1 75 ? 7.333 -10.628 -77.228 1.00 61.05 97 PHE F C 1
ATOM 6524 O O . PHE F 1 75 ? 7.621 -11.678 -77.815 1.00 54.80 97 PHE F O 1
ATOM 6532 N N . PHE F 1 76 ? 6.130 -10.425 -76.694 1.00 65.79 98 PHE F N 1
ATOM 6533 C CA . PHE F 1 76 ? 5.134 -11.481 -76.802 1.00 65.94 98 PHE F CA 1
ATOM 6534 C C . PHE F 1 76 ? 4.500 -11.525 -78.180 1.00 65.08 98 PHE F C 1
ATOM 6535 O O . PHE F 1 76 ? 4.100 -12.607 -78.628 1.00 61.41 98 PHE F O 1
ATOM 6543 N N . ASP F 1 77 ? 4.404 -10.381 -78.867 1.00 67.73 99 ASP F N 1
ATOM 6544 C CA . ASP F 1 77 ? 4.140 -10.418 -80.302 1.00 66.90 99 ASP F CA 1
ATOM 6545 C C . ASP F 1 77 ? 5.037 -11.451 -80.972 1.00 59.61 99 ASP F C 1
ATOM 6546 O O . ASP F 1 77 ? 4.572 -12.289 -81.751 1.00 55.47 99 ASP F O 1
ATOM 6551 N N . ASP F 1 78 ? 6.328 -11.435 -80.631 1.00 56.43 100 ASP F N 1
ATOM 6552 C CA . ASP F 1 78 ? 7.263 -12.377 -81.233 1.00 57.47 100 ASP F CA 1
ATOM 6553 C C . ASP F 1 78 ? 7.034 -13.804 -80.740 1.00 54.54 100 ASP F C 1
ATOM 6554 O O . ASP F 1 78 ? 7.197 -14.750 -81.520 1.00 50.52 100 ASP F O 1
ATOM 6559 N N . GLN F 1 79 ? 6.639 -13.986 -79.473 1.00 47.27 101 GLN F N 1
ATOM 6560 C CA . GLN F 1 79 ? 6.280 -15.328 -79.012 1.00 46.07 101 GLN F CA 1
ATOM 6561 C C . GLN F 1 79 ? 5.118 -15.887 -79.817 1.00 52.56 101 GLN F C 1
ATOM 6562 O O . GLN F 1 79 ? 5.119 -17.065 -80.195 1.00 46.83 101 GLN F O 1
ATOM 6568 N N . ILE F 1 80 ? 4.112 -15.053 -80.080 1.00 52.41 102 ILE F N 1
ATOM 6569 C CA . ILE F 1 80 ? 2.937 -15.499 -80.814 1.00 60.63 102 ILE F CA 1
ATOM 6570 C C . ILE F 1 80 ? 3.309 -15.863 -82.249 1.00 56.62 102 ILE F C 1
ATOM 6571 O O . ILE F 1 80 ? 2.943 -16.931 -82.757 1.00 54.22 102 ILE F O 1
ATOM 6576 N N . ALA F 1 81 ? 4.049 -14.985 -82.921 1.00 55.22 103 ALA F N 1
ATOM 6577 C CA . ALA F 1 81 ? 4.422 -15.257 -84.304 1.00 54.00 103 ALA F CA 1
ATOM 6578 C C . ALA F 1 81 ? 5.314 -16.489 -84.395 1.00 52.74 103 ALA F C 1
ATOM 6579 O O . ALA F 1 81 ? 5.159 -17.310 -85.307 1.00 47.93 103 ALA F O 1
ATOM 6581 N N . ALA F 1 82 ? 6.242 -16.645 -83.445 1.00 52.41 104 ALA F N 1
ATOM 6582 C CA . ALA F 1 82 ? 7.091 -17.832 -83.432 1.00 48.80 104 ALA F CA 1
ATOM 6583 C C . ALA F 1 82 ? 6.256 -19.098 -83.275 1.00 49.12 104 ALA F C 1
ATOM 6584 O O . ALA F 1 82 ? 6.477 -20.092 -83.981 1.00 45.32 104 ALA F O 1
ATOM 6586 N N . SER F 1 83 ? 5.289 -19.075 -82.354 1.00 45.13 105 SER F N 1
ATOM 6587 C CA . SER F 1 83 ? 4.392 -20.212 -82.176 1.00 45.44 105 SER F CA 1
ATOM 6588 C C . SER F 1 83 ? 3.625 -20.523 -83.464 1.00 43.23 105 SER F C 1
ATOM 6589 O O . SER F 1 83 ? 3.645 -21.660 -83.951 1.00 45.10 105 SER F O 1
ATOM 6592 N N . LYS F 1 84 ? 2.959 -19.523 -84.044 1.00 49.52 106 LYS F N 1
ATOM 6593 C CA . LYS F 1 84 ? 2.181 -19.772 -85.262 1.00 54.07 106 LYS F CA 1
ATOM 6594 C C . LYS F 1 84 ? 3.077 -20.214 -86.418 1.00 50.48 106 LYS F C 1
ATOM 6595 O O . LYS F 1 84 ? 2.697 -21.083 -87.215 1.00 43.79 106 LYS F O 1
ATOM 6601 N N . GLN F 1 85 ? 4.273 -19.632 -86.515 1.00 47.84 107 GLN F N 1
ATOM 6602 C CA . GLN F 1 85 ? 5.237 -20.062 -87.522 1.00 50.12 107 GLN F CA 1
ATOM 6603 C C . GLN F 1 85 ? 5.558 -21.547 -87.388 1.00 47.16 107 GLN F C 1
ATOM 6604 O O . GLN F 1 85 ? 5.609 -22.272 -88.389 1.00 47.06 107 GLN F O 1
ATOM 6610 N N . LEU F 1 86 ? 5.757 -22.024 -86.158 1.00 41.79 108 LEU F N 1
ATOM 6611 C CA . LEU F 1 86 ? 6.037 -23.443 -85.963 1.00 40.94 108 LEU F CA 1
ATOM 6612 C C . LEU F 1 86 ? 4.794 -24.282 -86.222 1.00 40.79 108 LEU F C 1
ATOM 6613 O O . LEU F 1 86 ? 4.882 -25.387 -86.774 1.00 41.93 108 LEU F O 1
ATOM 6618 N N . GLN F 1 87 ? 3.624 -23.779 -85.829 1.00 40.44 109 GLN F N 1
ATOM 6619 C CA . GLN F 1 87 ? 2.393 -24.507 -86.112 1.00 36.17 109 GLN F CA 1
ATOM 6620 C C . GLN F 1 87 ? 2.197 -24.663 -87.610 1.00 47.20 109 GLN F C 1
ATOM 6621 O O . GLN F 1 87 ? 1.941 -25.765 -88.106 1.00 50.04 109 GLN F O 1
ATOM 6627 N N . ASN F 1 88 ? 2.347 -23.568 -88.355 1.00 48.11 110 ASN F N 1
ATOM 6628 C CA . ASN F 1 88 ? 2.155 -23.646 -89.795 1.00 43.27 110 ASN F CA 1
ATOM 6629 C C . ASN F 1 88 ? 3.164 -24.584 -90.425 1.00 41.01 110 ASN F C 1
ATOM 6630 O O . ASN F 1 88 ? 2.827 -25.328 -91.349 1.00 43.91 110 ASN F O 1
ATOM 6635 N N . ALA F 1 89 ? 4.399 -24.591 -89.913 1.00 39.30 111 ALA F N 1
ATOM 6636 C CA . ALA F 1 89 ? 5.419 -25.466 -90.482 1.00 42.99 111 ALA F CA 1
ATOM 6637 C C . ALA F 1 89 ? 5.108 -26.931 -90.195 1.00 40.73 111 ALA F C 1
ATOM 6638 O O . ALA F 1 89 ? 5.310 -27.796 -91.056 1.00 41.36 111 ALA F O 1
ATOM 6640 N N . LEU F 1 90 ? 4.602 -27.227 -88.996 1.00 36.75 112 LEU F N 1
ATOM 6641 C CA . LEU F 1 90 ? 4.178 -28.591 -88.694 1.00 36.22 112 LEU F CA 1
ATOM 6642 C C . LEU F 1 90 ? 2.959 -28.987 -89.524 1.00 41.68 112 LEU F C 1
ATOM 6643 O O . LEU F 1 90 ? 2.845 -30.142 -89.951 1.00 42.97 112 LEU F O 1
ATOM 6648 N N . PHE F 1 91 ? 2.039 -28.043 -89.766 1.00 38.19 113 PHE F N 1
ATOM 6649 C CA . PHE F 1 91 ? 0.881 -28.324 -90.614 1.00 43.19 113 PHE F CA 1
ATOM 6650 C C . PHE F 1 91 ? 1.306 -28.618 -92.049 1.00 48.99 113 PHE F C 1
ATOM 6651 O O . PHE F 1 91 ? 0.755 -29.518 -92.698 1.00 57.06 113 PHE F O 1
ATOM 6659 N N . ALA F 1 92 ? 2.252 -27.839 -92.579 1.00 41.35 114 ALA F N 1
ATOM 6660 C CA . ALA F 1 92 ? 2.748 -28.111 -93.922 1.00 49.22 114 ALA F CA 1
ATOM 6661 C C . ALA F 1 92 ? 3.414 -29.476 -93.972 1.00 47.66 114 ALA F C 1
ATOM 6662 O O . ALA F 1 92 ? 3.172 -30.264 -94.896 1.00 43.49 114 ALA F O 1
ATOM 6664 N N . THR F 1 93 ? 4.228 -29.783 -92.959 1.00 42.82 115 THR F N 1
ATOM 6665 C CA . THR F 1 93 ? 4.861 -31.093 -92.871 1.00 38.30 115 THR F CA 1
ATOM 6666 C C . THR F 1 93 ? 3.813 -32.199 -92.837 1.00 47.02 115 THR F C 1
ATOM 6667 O O . THR F 1 93 ? 3.928 -33.199 -93.554 1.00 38.56 115 THR F O 1
ATOM 6671 N N . TRP F 1 94 ? 2.779 -32.031 -92.005 1.00 39.20 116 TRP F N 1
ATOM 6672 C CA . TRP F 1 94 ? 1.776 -33.078 -91.858 1.00 44.26 116 TRP F CA 1
ATOM 6673 C C . TRP F 1 94 ? 0.904 -33.175 -93.103 1.00 46.26 116 TRP F C 1
ATOM 6674 O O . TRP F 1 94 ? 0.602 -34.281 -93.563 1.00 49.61 116 TRP F O 1
ATOM 6685 N N . ARG F 1 95 ? 0.497 -32.031 -93.671 1.00 44.24 117 ARG F N 1
ATOM 6686 C CA . ARG F 1 95 ? -0.192 -32.069 -94.958 1.00 50.81 117 ARG F CA 1
ATOM 6687 C C . ARG F 1 95 ? 0.637 -32.799 -96.006 1.00 54.72 117 ARG F C 1
ATOM 6688 O O . ARG F 1 95 ? 0.076 -33.491 -96.863 1.00 53.07 117 ARG F O 1
ATOM 6696 N N . ALA F 1 96 ? 1.967 -32.674 -95.944 1.00 56.93 118 ALA F N 1
ATOM 6697 C CA . ALA F 1 96 ? 2.840 -33.301 -96.931 1.00 57.60 118 ALA F CA 1
ATOM 6698 C C . ALA F 1 96 ? 3.079 -34.780 -96.650 1.00 56.09 118 ALA F C 1
ATOM 6699 O O . ALA F 1 96 ? 3.488 -35.512 -97.557 1.00 64.77 118 ALA F O 1
ATOM 6701 N N . THR F 1 97 ? 2.813 -35.239 -95.430 1.00 58.15 119 THR F N 1
ATOM 6702 C CA . THR F 1 97 ? 3.076 -36.624 -95.060 1.00 63.41 119 THR F CA 1
ATOM 6703 C C . THR F 1 97 ? 1.891 -37.201 -94.295 1.00 67.40 119 THR F C 1
ATOM 6704 O O . THR F 1 97 ? 0.911 -37.647 -94.901 1.00 72.81 119 THR F O 1
ATOM 6708 N N . HIS F 1 98 ? 1.976 -37.203 -92.965 1.00 63.63 120 HIS F N 1
ATOM 6709 C CA . HIS F 1 98 ? 0.852 -37.565 -92.114 1.00 59.84 120 HIS F CA 1
ATOM 6710 C C . HIS F 1 98 ? 0.999 -36.829 -90.789 1.00 57.65 120 HIS F C 1
ATOM 6711 O O . HIS F 1 98 ? 2.081 -36.340 -90.445 1.00 51.29 120 HIS F O 1
ATOM 6718 N N . GLY F 1 99 ? -0.110 -36.733 -90.056 1.00 50.67 121 GLY F N 1
ATOM 6719 C CA . GLY F 1 99 ? -0.090 -36.133 -88.747 1.00 50.88 121 GLY F CA 1
ATOM 6720 C C . GLY F 1 99 ? 0.675 -37.002 -87.772 1.00 51.26 121 GLY F C 1
ATOM 6721 O O . GLY F 1 99 ? 1.107 -38.110 -88.103 1.00 57.17 121 GLY F O 1
ATOM 6722 N N . PRO F 1 100 ? 0.869 -36.525 -86.552 1.00 48.23 122 PRO F N 1
ATOM 6723 C CA . PRO F 1 100 ? 1.603 -37.333 -85.580 1.00 52.97 122 PRO F CA 1
ATOM 6724 C C . PRO F 1 100 ? 0.752 -38.496 -85.109 1.00 54.96 122 PRO F C 1
ATOM 6725 O O . PRO F 1 100 ? -0.478 -38.417 -85.054 1.00 51.33 122 PRO F O 1
ATOM 6729 N N . GLU F 1 101 ? 1.424 -39.597 -84.789 1.00 60.07 123 GLU F N 1
ATOM 6730 C CA . GLU F 1 101 ? 0.738 -40.694 -84.134 1.00 59.30 123 GLU F CA 1
ATOM 6731 C C . GLU F 1 101 ? 0.421 -40.316 -82.684 1.00 55.10 123 GLU F C 1
ATOM 6732 O O . GLU F 1 101 ? 0.976 -39.370 -82.115 1.00 63.91 123 GLU F O 1
ATOM 6734 N N . GLY F 1 102 ? -0.508 -41.049 -82.099 1.00 47.63 124 GLY F N 1
ATOM 6735 C CA . GLY F 1 102 ? -0.880 -40.839 -80.724 1.00 44.41 124 GLY F CA 1
ATOM 6736 C C . GLY F 1 102 ? -1.874 -39.713 -80.551 1.00 44.13 124 GLY F C 1
ATOM 6737 O O . GLY F 1 102 ? -1.966 -38.799 -81.372 1.00 48.67 124 GLY F O 1
ATOM 6738 N N . PRO F 1 103 ? -2.630 -39.756 -79.458 1.00 39.19 125 PRO F N 1
ATOM 6739 C CA . PRO F 1 103 ? -3.637 -38.722 -79.212 1.00 43.50 125 PRO F CA 1
ATOM 6740 C C . PRO F 1 103 ? -2.980 -37.373 -78.993 1.00 47.98 125 PRO F C 1
ATOM 6741 O O . PRO F 1 103 ? -1.819 -37.274 -78.590 1.00 53.04 125 PRO F O 1
ATOM 6745 N N . ALA F 1 104 ? -3.748 -36.321 -79.263 1.00 46.45 126 ALA F N 1
ATOM 6746 C CA . ALA F 1 104 ? -3.157 -35.032 -78.918 1.00 43.41 126 ALA F CA 1
ATOM 6747 C C . ALA F 1 104 ? -3.482 -34.683 -77.469 1.00 33.86 126 ALA F C 1
ATOM 6748 O O . ALA F 1 104 ? -4.559 -35.029 -76.980 1.00 37.70 126 ALA F O 1
ATOM 6750 N N . PRO F 1 105 ? -2.581 -34.025 -76.739 1.00 33.65 127 PRO F N 1
ATOM 6751 C CA . PRO F 1 105 ? -2.945 -33.542 -75.407 1.00 31.83 127 PRO F CA 1
ATOM 6752 C C . PRO F 1 105 ? -4.059 -32.514 -75.502 1.00 35.05 127 PRO F C 1
ATOM 6753 O O . PRO F 1 105 ? -4.170 -31.766 -76.475 1.00 37.93 127 PRO F O 1
ATOM 6757 N N . ASP F 1 106 ? -4.886 -32.485 -74.468 1.00 38.11 128 ASP F N 1
ATOM 6758 C CA . ASP F 1 106 ? -6.007 -31.567 -74.443 1.00 36.61 128 ASP F CA 1
ATOM 6759 C C . ASP F 1 106 ? -5.526 -30.125 -74.396 1.00 40.45 128 ASP F C 1
ATOM 6760 O O . ASP F 1 106 ? -4.739 -29.745 -73.527 1.00 36.20 128 ASP F O 1
ATOM 6765 N N . LEU F 1 107 ? -6.024 -29.318 -75.331 1.00 43.21 129 LEU F N 1
ATOM 6766 C CA . LEU F 1 107 ? -5.572 -27.938 -75.439 1.00 39.02 129 LEU F CA 1
ATOM 6767 C C . LEU F 1 107 ? -5.954 -27.139 -74.198 1.00 37.52 129 LEU F C 1
ATOM 6768 O O . LEU F 1 107 ? -5.116 -26.458 -73.598 1.00 43.14 129 LEU F O 1
ATOM 6773 N N . ALA F 1 108 ? -7.212 -27.246 -73.773 1.00 33.91 130 ALA F N 1
ATOM 6774 C CA . ALA F 1 108 ? -7.712 -26.380 -72.711 1.00 35.91 130 ALA F CA 1
ATOM 6775 C C . ALA F 1 108 ? -7.169 -26.776 -71.341 1.00 42.58 130 ALA F C 1
ATOM 6776 O O . ALA F 1 108 ? -6.792 -25.906 -70.546 1.00 51.04 130 ALA F O 1
ATOM 6778 N N . THR F 1 109 ? -7.125 -28.075 -71.037 1.00 41.58 131 THR F N 1
ATOM 6779 C CA . THR F 1 109 ? -6.810 -28.534 -69.684 1.00 41.45 131 THR F CA 1
ATOM 6780 C C . THR F 1 109 ? -5.365 -28.966 -69.496 1.00 40.42 131 THR F C 1
ATOM 6781 O O . THR F 1 109 ? -4.933 -29.109 -68.355 1.00 41.68 131 THR F O 1
ATOM 6785 N N . SER F 1 110 ? -4.610 -29.188 -70.568 1.00 43.06 132 SER F N 1
ATOM 6786 C CA . SER F 1 110 ? -3.213 -29.576 -70.431 1.00 38.31 132 SER F CA 1
ATOM 6787 C C . SER F 1 110 ? -2.249 -28.575 -71.053 1.00 35.19 132 SER F C 1
ATOM 6788 O O . SER F 1 110 ? -1.340 -28.096 -70.374 1.00 29.57 132 SER F O 1
ATOM 6791 N N . THR F 1 111 ? -2.409 -28.235 -72.332 1.00 35.03 133 THR F N 1
ATOM 6792 C CA . THR F 1 111 ? -1.396 -27.399 -72.969 1.00 35.43 133 THR F CA 1
ATOM 6793 C C . THR F 1 111 ? -1.503 -25.931 -72.561 1.00 42.62 133 THR F C 1
ATOM 6794 O O . THR F 1 111 ? -0.492 -25.304 -72.218 1.00 38.90 133 THR F O 1
ATOM 6798 N N . ARG F 1 112 ? -2.707 -25.355 -72.619 1.00 39.49 134 ARG F N 1
ATOM 6799 C CA . ARG F 1 112 ? -2.854 -23.940 -72.278 1.00 40.78 134 ARG F CA 1
ATOM 6800 C C . ARG F 1 112 ? -2.359 -23.589 -70.878 1.00 41.92 134 ARG F C 1
ATOM 6801 O O . ARG F 1 112 ? -1.671 -22.561 -70.746 1.00 43.04 134 ARG F O 1
ATOM 6809 N N . PRO F 1 113 ? -2.648 -24.355 -69.817 1.00 42.44 135 PRO F N 1
ATOM 6810 C CA . PRO F 1 113 ? -2.064 -24.014 -68.510 1.00 47.74 135 PRO F CA 1
ATOM 6811 C C . PRO F 1 113 ? -0.549 -23.974 -68.514 1.00 43.74 135 PRO F C 1
ATOM 6812 O O . PRO F 1 113 ? 0.039 -23.165 -67.786 1.00 42.57 135 PRO F O 1
ATOM 6816 N N . GLN F 1 114 ? 0.110 -24.820 -69.309 1.00 33.45 136 GLN F N 1
ATOM 6817 C CA . GLN F 1 114 ? 1.566 -24.757 -69.362 1.00 35.55 136 GLN F CA 1
ATOM 6818 C C . GLN F 1 114 ? 2.021 -23.500 -70.082 1.00 39.30 136 GLN F C 1
ATOM 6819 O O . GLN F 1 114 ? 2.993 -22.861 -69.663 1.00 42.13 136 GLN F O 1
ATOM 6825 N N . LEU F 1 115 ? 1.326 -23.141 -71.175 1.00 35.76 137 LEU F N 1
ATOM 6826 C CA . LEU F 1 115 ? 1.525 -21.844 -71.820 1.00 35.55 137 LEU F CA 1
ATOM 6827 C C . LEU F 1 115 ? 1.332 -20.708 -70.826 1.00 39.24 137 LEU F C 1
ATOM 6828 O O . LEU F 1 115 ? 2.174 -19.809 -70.718 1.00 40.00 137 LEU F O 1
ATOM 6833 N N . ASP F 1 116 ? 0.216 -20.736 -70.090 1.00 40.25 138 ASP F N 1
ATOM 6834 C CA . ASP F 1 116 ? -0.121 -19.633 -69.196 1.00 50.45 138 ASP F CA 1
ATOM 6835 C C . ASP F 1 116 ? 0.901 -19.514 -68.079 1.00 47.03 138 ASP F C 1
ATOM 6836 O O . ASP F 1 116 ? 1.362 -18.416 -67.753 1.00 42.48 138 ASP F O 1
ATOM 6841 N N . ARG F 1 117 ? 1.270 -20.646 -67.487 1.00 42.14 139 ARG F N 1
ATOM 6842 C CA . ARG F 1 117 ? 2.267 -20.633 -66.428 1.00 51.19 139 ARG F CA 1
ATOM 6843 C C . ARG F 1 117 ? 3.557 -19.971 -66.896 1.00 51.36 139 ARG F C 1
ATOM 6844 O O . ARG F 1 117 ? 4.189 -19.230 -66.136 1.00 50.64 139 ARG F O 1
ATOM 6852 N N . LEU F 1 118 ? 3.942 -20.189 -68.159 1.00 40.16 140 LEU F N 1
ATOM 6853 C CA . LEU F 1 118 ? 5.189 -19.622 -68.662 1.00 43.87 140 LEU F CA 1
ATOM 6854 C C . LEU F 1 118 ? 5.124 -18.115 -68.895 1.00 49.79 140 LEU F C 1
ATOM 6855 O O . LEU F 1 118 ? 6.160 -17.509 -69.197 1.00 46.48 140 LEU F O 1
ATOM 6860 N N . THR F 1 119 ? 3.951 -17.491 -68.774 1.00 51.97 141 THR F N 1
ATOM 6861 C CA . THR F 1 119 ? 3.877 -16.051 -69.003 1.00 52.50 141 THR F CA 1
ATOM 6862 C C . THR F 1 119 ? 4.546 -15.285 -67.870 1.00 46.70 141 THR F C 1
ATOM 6863 O O . THR F 1 119 ? 5.353 -14.384 -68.115 1.00 43.30 141 THR F O 1
ATOM 6867 N N . GLN F 1 120 ? 4.236 -15.636 -66.623 1.00 48.68 142 GLN F N 1
ATOM 6868 C CA . GLN F 1 120 ? 4.904 -14.989 -65.497 1.00 56.45 142 GLN F CA 1
ATOM 6869 C C . GLN F 1 120 ? 6.410 -15.240 -65.524 1.00 51.73 142 GLN F C 1
ATOM 6870 O O . GLN F 1 120 ? 7.200 -14.342 -65.211 1.00 48.78 142 GLN F O 1
ATOM 6872 N N . SER F 1 121 ? 6.829 -16.456 -65.886 1.00 45.37 143 SER F N 1
ATOM 6873 C CA . SER F 1 121 ? 8.258 -16.754 -65.957 1.00 45.59 143 SER F CA 1
ATOM 6874 C C . SER F 1 121 ? 8.942 -15.877 -66.991 1.00 51.60 143 SER F C 1
ATOM 6875 O O . SER F 1 121 ? 9.967 -15.242 -66.709 1.00 42.82 143 SER F O 1
ATOM 6878 N N . LEU F 1 122 ? 8.385 -15.840 -68.206 1.00 50.08 144 LEU F N 1
ATOM 6879 C CA . LEU F 1 122 ? 8.967 -15.033 -69.271 1.00 50.01 144 LEU F CA 1
ATOM 6880 C C . LEU F 1 122 ? 8.970 -13.551 -68.918 1.00 50.61 144 LEU F C 1
ATOM 6881 O O . LEU F 1 122 ? 9.883 -12.825 -69.329 1.00 48.27 144 LEU F O 1
ATOM 6886 N N . ILE F 1 123 ? 7.977 -13.084 -68.152 1.00 50.70 145 ILE F N 1
ATOM 6887 C CA . ILE F 1 123 ? 7.975 -11.687 -67.719 1.00 53.13 145 ILE F CA 1
ATOM 6888 C C . ILE F 1 123 ? 9.172 -11.413 -66.824 1.00 52.17 145 ILE F C 1
ATOM 6889 O O . ILE F 1 123 ? 9.889 -10.421 -67.001 1.00 52.69 145 ILE F O 1
ATOM 6894 N N . ALA F 1 124 ? 9.399 -12.287 -65.844 1.00 48.28 146 ALA F N 1
ATOM 6895 C CA . ALA F 1 124 ? 10.474 -12.054 -64.886 1.00 58.23 146 ALA F CA 1
ATOM 6896 C C . ALA F 1 124 ? 11.839 -12.126 -65.560 1.00 50.36 146 ALA F C 1
ATOM 6897 O O . ALA F 1 124 ? 12.744 -11.349 -65.230 1.00 52.84 146 ALA F O 1
ATOM 6899 N N . ALA F 1 125 ? 12.003 -13.041 -66.515 1.00 50.19 147 ALA F N 1
ATOM 6900 C CA . ALA F 1 125 ? 13.276 -13.123 -67.220 1.00 51.37 147 ALA F CA 1
ATOM 6901 C C . ALA F 1 125 ? 13.479 -11.908 -68.104 1.00 51.50 147 ALA F C 1
ATOM 6902 O O . ALA F 1 125 ? 14.583 -11.359 -68.171 1.00 53.73 147 ALA F O 1
ATOM 6904 N N . LEU F 1 126 ? 12.418 -11.482 -68.793 1.00 51.31 148 LEU F N 1
ATOM 6905 C CA . LEU F 1 126 ? 12.491 -10.293 -69.627 1.00 56.77 148 LEU F CA 1
ATOM 6906 C C . LEU F 1 126 ? 12.887 -9.066 -68.820 1.00 61.37 148 LEU F C 1
ATOM 6907 O O . LEU F 1 126 ? 13.535 -8.159 -69.351 1.00 66.76 148 LEU F O 1
ATOM 6912 N N . ALA F 1 127 ? 12.509 -9.024 -67.538 1.00 56.92 149 ALA F N 1
ATOM 6913 C CA . ALA F 1 127 ? 12.884 -7.901 -66.687 1.00 60.08 149 ALA F CA 1
ATOM 6914 C C . ALA F 1 127 ? 14.387 -7.877 -66.446 1.00 68.53 149 ALA F C 1
ATOM 6915 O O . ALA F 1 127 ? 15.010 -6.810 -66.473 1.00 64.96 149 ALA F O 1
ATOM 6917 N N . ARG F 1 128 ? 14.991 -9.046 -66.224 1.00 66.15 150 ARG F N 1
ATOM 6918 C CA . ARG F 1 128 ? 16.431 -9.087 -65.997 1.00 67.51 150 ARG F CA 1
ATOM 6919 C C . ARG F 1 128 ? 17.206 -8.748 -67.260 1.00 67.72 150 ARG F C 1
ATOM 6920 O O . ARG F 1 128 ? 18.341 -8.269 -67.179 1.00 68.19 150 ARG F O 1
ATOM 6928 N N . VAL F 1 129 ? 16.609 -8.965 -68.429 1.00 61.28 151 VAL F N 1
ATOM 6929 C CA . VAL F 1 129 ? 17.293 -8.646 -69.676 1.00 62.75 151 VAL F CA 1
ATOM 6930 C C . VAL F 1 129 ? 17.149 -7.164 -70.009 1.00 72.41 151 VAL F C 1
ATOM 6931 O O . VAL F 1 129 ? 18.109 -6.524 -70.460 1.00 68.94 151 VAL F O 1
ATOM 6935 N N . ALA F 1 130 ? 15.957 -6.590 -69.751 1.00 73.17 152 ALA F N 1
ATOM 6936 C CA . ALA F 1 130 ? 15.513 -5.253 -70.153 1.00 80.03 152 ALA F CA 1
ATOM 6937 C C . ALA F 1 130 ? 16.591 -4.178 -70.029 1.00 82.92 152 ALA F C 1
ATOM 6938 O O . ALA F 1 130 ? 16.770 -3.382 -70.967 1.00 86.41 152 ALA F O 1
ATOM 6940 N N . PRO F 1 131 ? 17.316 -4.090 -68.910 1.00 86.37 153 PRO F N 1
ATOM 6941 C CA . PRO F 1 131 ? 18.369 -3.065 -68.829 1.00 90.74 153 PRO F CA 1
ATOM 6942 C C . PRO F 1 131 ? 19.472 -3.240 -69.857 1.00 89.79 153 PRO F C 1
ATOM 6943 O O . PRO F 1 131 ? 20.078 -2.243 -70.261 1.00 91.01 153 PRO F O 1
ATOM 6947 N N . LEU F 1 132 ? 19.742 -4.467 -70.308 1.00 84.81 154 LEU F N 1
ATOM 6948 C CA . LEU F 1 132 ? 20.826 -4.721 -71.252 1.00 84.20 154 LEU F CA 1
ATOM 6949 C C . LEU F 1 132 ? 20.389 -4.603 -72.712 1.00 84.03 154 LEU F C 1
ATOM 6950 O O . LEU F 1 132 ? 21.188 -4.899 -73.610 1.00 87.97 154 LEU F O 1
ATOM 6952 N N . ARG F 1 133 ? 19.153 -4.164 -72.971 1.00 79.98 155 ARG F N 1
ATOM 6953 C CA . ARG F 1 133 ? 18.652 -4.125 -74.343 1.00 81.16 155 ARG F CA 1
ATOM 6954 C C . ARG F 1 133 ? 19.450 -3.150 -75.201 1.00 91.82 155 ARG F C 1
ATOM 6955 O O . ARG F 1 133 ? 19.656 -3.390 -76.397 1.00 91.23 155 ARG F O 1
ATOM 6957 N N . ASP F 1 134 ? 19.920 -2.052 -74.603 1.00 98.65 156 ASP F N 1
ATOM 6958 C CA . ASP F 1 134 ? 20.621 -0.999 -75.329 1.00 102.93 156 ASP F CA 1
ATOM 6959 C C . ASP F 1 134 ? 22.133 -1.183 -75.367 1.00 104.84 156 ASP F C 1
ATOM 6960 O O . ASP F 1 134 ? 22.811 -0.415 -76.061 1.00 106.75 156 ASP F O 1
ATOM 6965 N N . ALA F 1 135 ? 22.676 -2.163 -74.650 1.00 101.87 157 ALA F N 1
ATOM 6966 C CA . ALA F 1 135 ? 24.120 -2.349 -74.629 1.00 105.19 157 ALA F CA 1
ATOM 6967 C C . ALA F 1 135 ? 24.617 -2.741 -76.019 1.00 107.95 157 ALA F C 1
ATOM 6968 O O . ALA F 1 135 ? 23.956 -3.522 -76.719 1.00 106.65 157 ALA F O 1
ATOM 6970 N N . PRO F 1 136 ? 25.774 -2.228 -76.450 1.00 109.21 158 PRO F N 1
ATOM 6971 C CA . PRO F 1 136 ? 26.212 -2.475 -77.834 1.00 109.37 158 PRO F CA 1
ATOM 6972 C C . PRO F 1 136 ? 26.522 -3.932 -78.128 1.00 109.84 158 PRO F C 1
ATOM 6973 O O . PRO F 1 136 ? 26.432 -4.349 -79.289 1.00 112.63 158 PRO F O 1
ATOM 6977 N N . ASP F 1 137 ? 26.878 -4.719 -77.115 1.00 106.69 159 ASP F N 1
ATOM 6978 C CA . ASP F 1 137 ? 27.222 -6.124 -77.290 1.00 101.36 159 ASP F CA 1
ATOM 6979 C C . ASP F 1 137 ? 26.030 -7.055 -77.101 1.00 98.89 159 ASP F C 1
ATOM 6980 O O . ASP F 1 137 ? 26.204 -8.280 -77.136 1.00 95.89 159 ASP F O 1
ATOM 6985 N N . CYS F 1 138 ? 24.833 -6.507 -76.898 1.00 97.73 160 CYS F N 1
ATOM 6986 C CA . CYS F 1 138 ? 23.645 -7.331 -76.684 1.00 86.62 160 CYS F CA 1
ATOM 6987 C C . CYS F 1 138 ? 23.430 -8.367 -77.778 1.00 81.28 160 CYS F C 1
ATOM 6988 O O . CYS F 1 138 ? 23.298 -9.556 -77.446 1.00 76.96 160 CYS F O 1
ATOM 6991 N N . PRO F 1 139 ? 23.386 -8.014 -79.069 1.00 83.19 161 PRO F N 1
ATOM 6992 C CA . PRO F 1 139 ? 23.066 -9.037 -80.076 1.00 79.07 161 PRO F CA 1
ATOM 6993 C C . PRO F 1 139 ? 24.084 -10.162 -80.132 1.00 77.51 161 PRO F C 1
ATOM 6994 O O . PRO F 1 139 ? 23.701 -11.316 -80.360 1.00 76.16 161 PRO F O 1
ATOM 6998 N N . SER F 1 140 ? 25.368 -9.865 -79.915 1.00 83.69 162 SER F N 1
ATOM 6999 C CA . SER F 1 140 ? 26.387 -10.907 -80.001 1.00 83.53 162 SER F CA 1
ATOM 7000 C C . SER F 1 140 ? 26.320 -11.844 -78.801 1.00 82.56 162 SER F C 1
ATOM 7001 O O . SER F 1 140 ? 26.515 -13.058 -78.939 1.00 78.84 162 SER F O 1
ATOM 7004 N N . ARG F 1 141 ? 26.045 -11.304 -77.615 1.00 81.69 163 ARG F N 1
ATOM 7005 C CA . ARG F 1 141 ? 25.808 -12.174 -76.470 1.00 75.73 163 ARG F CA 1
ATOM 7006 C C . ARG F 1 141 ? 24.522 -12.971 -76.657 1.00 73.32 163 ARG F C 1
ATOM 7007 O O . ARG F 1 141 ? 24.476 -14.172 -76.362 1.00 73.45 163 ARG F O 1
ATOM 7009 N N . LEU F 1 142 ? 23.472 -12.321 -77.164 1.00 67.34 164 LEU F N 1
ATOM 7010 C CA . LEU F 1 142 ? 22.225 -13.026 -77.431 1.00 60.85 164 LEU F CA 1
ATOM 7011 C C . LEU F 1 142 ? 22.427 -14.135 -78.460 1.00 63.82 164 LEU F C 1
ATOM 7012 O O . LEU F 1 142 ? 21.846 -15.223 -78.339 1.00 59.74 164 LEU F O 1
ATOM 7017 N N . ALA F 1 143 ? 23.260 -13.884 -79.472 1.00 64.37 165 ALA F N 1
ATOM 7018 C CA . ALA F 1 143 ? 23.498 -14.893 -80.500 1.00 66.42 165 ALA F CA 1
ATOM 7019 C C . ALA F 1 143 ? 24.224 -16.110 -79.933 1.00 67.07 165 ALA F C 1
ATOM 7020 O O . ALA F 1 143 ? 23.859 -17.254 -80.233 1.00 62.71 165 ALA F O 1
ATOM 7022 N N . ARG F 1 144 ? 25.257 -15.882 -79.116 1.00 68.07 166 ARG F N 1
ATOM 7023 C CA . ARG F 1 144 ? 26.042 -16.990 -78.580 1.00 64.00 166 ARG F CA 1
ATOM 7024 C C . ARG F 1 144 ? 25.188 -17.881 -77.686 1.00 60.25 166 ARG F C 1
ATOM 7025 O O . ARG F 1 144 ? 25.205 -19.112 -77.812 1.00 57.08 166 ARG F O 1
ATOM 7027 N N . SER F 1 145 ? 24.419 -17.278 -76.782 1.00 57.37 167 SER F N 1
ATOM 7028 C CA . SER F 1 145 ? 23.552 -18.080 -75.929 1.00 60.31 167 SER F CA 1
ATOM 7029 C C . SER F 1 145 ? 22.576 -18.898 -76.768 1.00 54.38 167 SER F C 1
ATOM 7030 O O . SER F 1 145 ? 22.397 -20.097 -76.529 1.00 50.93 167 SER F O 1
ATOM 7033 N N . ILE F 1 146 ? 21.946 -18.268 -77.768 1.00 48.18 168 ILE F N 1
ATOM 7034 C CA . ILE F 1 146 ? 21.053 -19.007 -78.659 1.00 51.87 168 ILE F CA 1
ATOM 7035 C C . ILE F 1 146 ? 21.785 -20.195 -79.262 1.00 51.76 168 ILE F C 1
ATOM 7036 O O . ILE F 1 146 ? 21.326 -21.339 -79.175 1.00 51.57 168 ILE F O 1
ATOM 7041 N N . ALA F 1 147 ? 22.952 -19.937 -79.864 1.00 50.39 169 ALA F N 1
ATOM 7042 C CA . ALA F 1 147 ? 23.707 -21.006 -80.512 1.00 53.18 169 ALA F CA 1
ATOM 7043 C C . ALA F 1 147 ? 24.063 -22.120 -79.531 1.00 59.27 169 ALA F C 1
ATOM 7044 O O . ALA F 1 147 ? 23.956 -23.305 -79.869 1.00 62.45 169 ALA F O 1
ATOM 7046 N N . ASN F 1 148 ? 24.471 -21.763 -78.304 1.00 53.82 170 ASN F N 1
ATOM 7047 C CA . ASN F 1 148 ? 24.825 -22.787 -77.322 1.00 54.10 170 ASN F CA 1
ATOM 7048 C C . ASN F 1 148 ? 23.608 -23.604 -76.906 1.00 52.33 170 ASN F C 1
ATOM 7049 O O . ASN F 1 148 ? 23.695 -24.830 -76.766 1.00 51.07 170 ASN F O 1
ATOM 7054 N N . TRP F 1 149 ? 22.468 -22.941 -76.693 1.00 49.74 171 TRP F N 1
ATOM 7055 C CA . TRP F 1 149 ? 21.240 -23.665 -76.400 1.00 46.50 171 TRP F CA 1
ATOM 7056 C C . TRP F 1 149 ? 20.880 -24.627 -77.530 1.00 50.74 171 TRP F C 1
ATOM 7057 O O . TRP F 1 149 ? 20.504 -25.781 -77.274 1.00 42.58 171 TRP F O 1
ATOM 7068 N N . LYS F 1 150 ? 21.004 -24.176 -78.786 1.00 44.49 172 LYS F N 1
ATOM 7069 C CA . LYS F 1 150 ? 20.610 -25.010 -79.920 1.00 57.54 172 LYS F CA 1
ATOM 7070 C C . LYS F 1 150 ? 21.429 -26.293 -79.979 1.00 53.24 172 LYS F C 1
ATOM 7071 O O . LYS F 1 150 ? 20.881 -27.379 -80.207 1.00 52.70 172 LYS F O 1
ATOM 7077 N N . THR F 1 151 ? 22.744 -26.191 -79.780 1.00 50.33 173 THR F N 1
ATOM 7078 C CA . THR F 1 151 ? 23.578 -27.383 -79.852 1.00 54.40 173 THR F CA 1
ATOM 7079 C C . THR F 1 151 ? 23.262 -28.368 -78.738 1.00 50.99 173 THR F C 1
ATOM 7080 O O . THR F 1 151 ? 23.526 -29.565 -78.900 1.00 49.98 173 THR F O 1
ATOM 7084 N N . LEU F 1 152 ? 22.693 -27.893 -77.626 1.00 46.37 174 LEU F N 1
ATOM 7085 C CA . LEU F 1 152 ? 22.312 -28.773 -76.526 1.00 60.57 174 LEU F CA 1
ATOM 7086 C C . LEU F 1 152 ? 21.026 -29.529 -76.834 1.00 57.34 174 LEU F C 1
ATOM 7087 O O . LEU F 1 152 ? 20.943 -30.749 -76.636 1.00 61.55 174 LEU F O 1
ATOM 7092 N N . THR F 1 153 ? 20.007 -28.816 -77.299 1.00 44.96 175 THR F N 1
ATOM 7093 C CA . THR F 1 153 ? 18.665 -29.372 -77.328 1.00 49.11 175 THR F CA 1
ATOM 7094 C C . THR F 1 153 ? 18.354 -30.097 -78.625 1.00 51.20 175 THR F C 1
ATOM 7095 O O . THR F 1 153 ? 17.553 -31.042 -78.619 1.00 46.25 175 THR F O 1
ATOM 7099 N N . ARG F 1 154 ? 18.959 -29.667 -79.728 1.00 50.19 176 ARG F N 1
ATOM 7100 C CA . ARG F 1 154 ? 18.793 -30.323 -81.021 1.00 49.24 176 ARG F CA 1
ATOM 7101 C C . ARG F 1 154 ? 17.313 -30.522 -81.361 1.00 50.07 176 ARG F C 1
ATOM 7102 O O . ARG F 1 154 ? 16.875 -31.621 -81.705 1.00 50.68 176 ARG F O 1
ATOM 7104 N N . TYR F 1 155 ? 16.529 -29.449 -81.246 1.00 46.09 177 TYR F N 1
ATOM 7105 C CA . TYR F 1 155 ? 15.150 -29.511 -81.722 1.00 47.49 177 TYR F CA 1
ATOM 7106 C C . TYR F 1 155 ? 15.114 -29.546 -83.253 1.00 52.95 177 TYR F C 1
ATOM 7107 O O . TYR F 1 155 ? 16.132 -29.375 -83.931 1.00 50.56 177 TYR F O 1
ATOM 7116 N N . ASP F 1 156 ? 13.909 -29.746 -83.790 1.00 50.26 178 ASP F N 1
ATOM 7117 C CA . ASP F 1 156 ? 13.718 -29.785 -85.235 1.00 57.22 178 ASP F CA 1
ATOM 7118 C C . ASP F 1 156 ? 14.059 -28.433 -85.858 1.00 57.13 178 ASP F C 1
ATOM 7119 O O . ASP F 1 156 ? 13.873 -27.379 -85.245 1.00 51.33 178 ASP F O 1
ATOM 7124 N N . SER F 1 157 ? 14.554 -28.478 -87.102 1.00 56.56 179 SER F N 1
ATOM 7125 C CA . SER F 1 157 ? 15.064 -27.271 -87.753 1.00 61.91 179 SER F CA 1
ATOM 7126 C C . SER F 1 157 ? 14.017 -26.160 -87.788 1.00 56.80 179 SER F C 1
ATOM 7127 O O . SER F 1 157 ? 14.338 -24.988 -87.552 1.00 55.82 179 SER F O 1
ATOM 7130 N N . ALA F 1 158 ? 12.756 -26.512 -88.055 1.00 57.69 180 ALA F N 1
ATOM 7131 C CA . ALA F 1 158 ? 11.701 -25.504 -88.099 1.00 57.55 180 ALA F CA 1
ATOM 7132 C C . ALA F 1 158 ? 11.477 -24.856 -86.736 1.00 66.81 180 ALA F C 1
ATOM 7133 O O . ALA F 1 158 ? 11.139 -23.668 -86.667 1.00 53.69 180 ALA F O 1
ATOM 7135 N N . GLN F 1 159 ? 11.662 -25.606 -85.644 1.00 51.63 181 GLN F N 1
ATOM 7136 C CA . GLN F 1 159 ? 11.520 -24.996 -84.328 1.00 48.73 181 GLN F CA 1
ATOM 7137 C C . GLN F 1 159 ? 12.690 -24.069 -84.033 1.00 62.02 181 GLN F C 1
ATOM 7138 O O . GLN F 1 159 ? 12.500 -22.984 -83.467 1.00 46.66 181 GLN F O 1
ATOM 7144 N N . LYS F 1 160 ? 13.907 -24.486 -84.411 1.00 55.32 182 LYS F N 1
ATOM 7145 C CA . LYS F 1 160 ? 15.079 -23.623 -84.283 1.00 52.23 182 LYS F CA 1
ATOM 7146 C C . LYS F 1 160 ? 14.891 -22.324 -85.049 1.00 50.01 182 LYS F C 1
ATOM 7147 O O . LYS F 1 160 ? 15.213 -21.246 -84.533 1.00 49.38 182 LYS F O 1
ATOM 7153 N N . ASP F 1 161 ? 14.384 -22.414 -86.289 1.00 52.62 183 ASP F N 1
ATOM 7154 C CA . ASP F 1 161 ? 14.031 -21.221 -87.054 1.00 54.70 183 ASP F CA 1
ATOM 7155 C C . ASP F 1 161 ? 13.073 -20.330 -86.273 1.00 59.65 183 ASP F C 1
ATOM 7156 O O . ASP F 1 161 ? 13.290 -19.116 -86.156 1.00 56.31 183 ASP F O 1
ATOM 7161 N N . ALA F 1 162 ? 11.994 -20.922 -85.740 1.00 51.75 184 ALA F N 1
ATOM 7162 C CA . ALA F 1 162 ? 11.022 -20.151 -84.971 1.00 50.72 184 ALA F CA 1
ATOM 7163 C C . ALA F 1 162 ? 11.642 -19.546 -83.712 1.00 53.65 184 ALA F C 1
ATOM 7164 O O . ALA F 1 162 ? 11.219 -18.472 -83.265 1.00 48.55 184 ALA F O 1
ATOM 7166 N N . LEU F 1 163 ? 12.634 -20.211 -83.119 1.00 46.88 185 LEU F N 1
ATOM 7167 C CA . LEU F 1 163 ? 13.265 -19.638 -81.932 1.00 45.30 185 LEU F CA 1
ATOM 7168 C C . LEU F 1 163 ? 13.921 -18.300 -82.265 1.00 51.58 185 LEU F C 1
ATOM 7169 O O . LEU F 1 163 ? 13.840 -17.348 -81.480 1.00 46.61 185 LEU F O 1
ATOM 7174 N N . GLY F 1 164 ? 14.539 -18.200 -83.450 1.00 49.07 186 GLY F N 1
ATOM 7175 C CA . GLY F 1 164 ? 15.074 -16.920 -83.890 1.00 51.33 186 GLY F CA 1
ATOM 7176 C C . GLY F 1 164 ? 14.010 -15.841 -83.955 1.00 57.42 186 GLY F C 1
ATOM 7177 O O . GLY F 1 164 ? 14.223 -14.712 -83.502 1.00 59.70 186 GLY F O 1
ATOM 7178 N N . THR F 1 165 ? 12.845 -16.181 -84.510 1.00 56.42 187 THR F N 1
ATOM 7179 C CA . THR F 1 165 ? 11.727 -15.245 -84.530 1.00 59.98 187 THR F CA 1
ATOM 7180 C C . THR F 1 165 ? 11.343 -14.825 -83.119 1.00 53.71 187 THR F C 1
ATOM 7181 O O . THR F 1 165 ? 11.088 -13.643 -82.861 1.00 53.62 187 THR F O 1
ATOM 7185 N N . ALA F 1 166 ? 11.312 -15.782 -82.191 1.00 49.54 188 ALA F N 1
ATOM 7186 C CA . ALA F 1 166 ? 10.862 -15.484 -80.836 1.00 48.21 188 ALA F CA 1
ATOM 7187 C C . ALA F 1 166 ? 11.732 -14.435 -80.164 1.00 48.66 188 ALA F C 1
ATOM 7188 O O . ALA F 1 166 ? 11.237 -13.659 -79.338 1.00 49.98 188 ALA F O 1
ATOM 7190 N N . LEU F 1 167 ? 13.020 -14.388 -80.503 1.00 49.03 189 LEU F N 1
ATOM 7191 C CA . LEU F 1 167 ? 13.989 -13.571 -79.783 1.00 57.58 189 LEU F CA 1
ATOM 7192 C C . LEU F 1 167 ? 14.518 -12.403 -80.608 1.00 59.79 189 LEU F C 1
ATOM 7193 O O . LEU F 1 167 ? 15.502 -11.771 -80.201 1.00 57.20 189 LEU F O 1
ATOM 7198 N N . SER F 1 168 ? 13.881 -12.087 -81.741 1.00 56.97 190 SER F N 1
ATOM 7199 C CA . SER F 1 168 ? 14.424 -11.127 -82.701 1.00 63.18 190 SER F CA 1
ATOM 7200 C C . SER F 1 168 ? 14.274 -9.669 -82.275 1.00 61.02 190 SER F C 1
ATOM 7201 O O . SER F 1 168 ? 14.728 -8.786 -83.009 1.00 64.00 190 SER F O 1
ATOM 7204 N N . HIS F 1 169 ? 13.649 -9.392 -81.127 1.00 63.02 191 HIS F N 1
ATOM 7205 C CA . HIS F 1 169 ? 13.502 -8.036 -80.608 1.00 68.91 191 HIS F CA 1
ATOM 7206 C C . HIS F 1 169 ? 13.905 -7.967 -79.137 1.00 71.44 191 HIS F C 1
ATOM 7207 O O . HIS F 1 169 ? 13.376 -7.149 -78.372 1.00 62.31 191 HIS F O 1
ATOM 7214 N N . VAL F 1 170 ? 14.832 -8.834 -78.725 1.00 71.07 192 VAL F N 1
ATOM 7215 C CA . VAL F 1 170 ? 15.362 -8.768 -77.367 1.00 68.56 192 VAL F CA 1
ATOM 7216 C C . VAL F 1 170 ? 16.233 -7.528 -77.202 1.00 69.28 192 VAL F C 1
ATOM 7217 O O . VAL F 1 170 ? 16.044 -6.736 -76.272 1.00 67.56 192 VAL F O 1
ATOM 7221 N N . CYS F 1 171 ? 17.184 -7.331 -78.109 1.00 69.04 193 CYS F N 1
ATOM 7222 C CA . CYS F 1 171 ? 18.023 -6.136 -78.091 1.00 73.87 193 CYS F CA 1
ATOM 7223 C C . CYS F 1 171 ? 17.325 -4.965 -78.770 1.00 78.06 193 CYS F C 1
ATOM 7224 O O . CYS F 1 171 ? 16.873 -5.083 -79.909 1.00 71.57 193 CYS F O 1
#

Solvent-accessible surface area: 41491 Å² total; per-residue (Å²): 93,30,20,16,0,4,4,0,2,1,0,0,1,24,23,7,29,19,2,64,18,10,0,12,47,22,67,80,70,200,108,91,17,47,43,89,98,116,34,54,62,37,15,92,62,0,59,66,82,0,93,90,55,74,6,71,51,63,6,0,84,51,1,0,60,13,4,20,46,0,15,56,70,3,6,74,34,28,23,56,80,21,157,87,103,128,12,43,140,32,83,22,13,38,12,63,70,17,1,58,57,83,28,84,101,9,6,65,4,0,0,20,1,0,32,85,0,35,110,35,85,112,29,138,66,0,47,51,76,13,35,74,10,22,15,22,2,61,25,0,3,110,38,82,74,35,12,68,92,0,7,29,41,1,5,63,93,0,10,69,112,106,43,18,36,22,12,1,3,6,0,1,4,1,0,11,28,21,6,26,14,2,64,6,8,0,9,61,23,69,76,67,198,112,93,18,54,52,87,100,121,35,55,60,34,34,73,54,0,58,79,77,0,13,34,38,7,2,27,30,47,4,0,92,52,1,0,68,12,4,17,43,0,14,51,70,8,6,80,34,35,26,53,78,21,166,88,104,150,9,38,81,32,87,21,10,35,13,60,39,9,2,56,42,40,27,70,147,14,2,52,4,0,0,14,2,0,3,53,0,22,46,15,78,114,32,80,47,0,77,75,57,14,58,175,12,23,54,50,6,57,100,2,21,49,39,68,81,32,42,44,86,0,5,29,41,0,3,63,94,0,18,102,119,34,16,9,0,8,1,0,2,3,0,0,11,24,14,6,33,20,1,49,8,8,0,10,50,15,68,73,68,199,111,92,23,56,44,88,100,58,36,58,64,16,14,91,62,0,57,64,84,0,92,90,80,74,6,68,48,62,14,0,90,51,2,0,64,13,5,18,44,0,15,56,71,6,7,77,36,31,21,54,76,21,163,89,95,146,22,40,135,32,85,18,8,32,10,69,60,16,1,62,46,36,16,58,147,14,2,80,5,0,1,22,1,0,34,81,0,24,114,22,59,112,31,136,59,0,24,61,52,0,45,135,12,20,55,56,6,56,89,0,27,165,32,66,88,38,37,41,97,0,6,29,41,1,2,53,96,0,4,80,82,33,57,117,21,31,20,0,4,6,0,1,1,0,0,5,19,17,8,25,18,2,65,14,10,0,9,52,17,70,72,64,197,113,95,20,50,44,88,98,66,37,53,61,19,17,89,48,0,59,63,98,0,97,87,66,73,5,65,48,65,8,0,86,50,0,0,62,13,6,18,46,0,15,62,75,5,6,76,34,27,23,53,75,22,162,51,61,143,18,40,76,30,84,20,10,36,13,65,61,21,1,64,50,62,18,74,102,10,4,66,2,0,0,16,1,0,33,84,0,30,108,40,77,86,37,134,61,0,75,72,55,14,57,132,8,28,54,51,4,58,66,4,8,164,37,88,75,36,19,69,92,0,6,29,40,0,4,66,92,0,20,110,88,102,25,24,18,9,3,8,0,1,0,0,1,3,20,25,7,30,20,2,69,18,7,0,9,69,18,68,76,75,208,30,98,19,55,46,86,99,117,37,55,62,36,16,90,44,0,64,145,82,0,86,66,43,50,6,62,54,65,15,0,90,53,0,0,60,12,4,19,44,0,18,61,70,7,8,77,38,34,22,52,77,19,158,87,96,135,22,39,90,30,82,20,14,40,11,67,53,20,1,52,57,81,29,85,82,9,5,47,0,0,4,9,2,0,5,31,0,18,102,27,64,120,41,130,92,6,76,80,17,15,60,135,5,28,55,47,3,64,92,4,9,67,38,106,76,32,21,74,91,0,5,31,43,1,5,66,92,0,62,92,42,25,11,7,4,0,1,0,0,1,1,26,13,6,21,17,3,63,19,9,0,9,52,17,61,86,65,196,112,92,24,52,45,90,98,54,44,59,65,16,61,95,53,2,55,65,100,0,78,86,54,74,6,78,78,72,33,0,48,46,1,0,73,15,6,21,46,0,17,50,70,4,5,82,32,28,21,59,74,18,169,83,99,139,17,42,84,29,88,24,12,37,12,62,59,14,1,65,63,76,15,75,108,9,2,42,4,0,5,30,1,0,30,92,2,29,113,45,22,141,38,135,89,5,77,72,40,17,56,56,14,24,51,64,4,56,91,2,8,65,32,90,80,27,14,62,98,0,6,30,39,1,3,70,98,1,60

Foldseek 3Di:
DLVLLLLLLVLLLVLLVLLLLVLQQCVVVVDDLDDVVVLVVLLVVQLVVLVVLVHHSVLSSVLVVLSSVLSSQLSVVLVVVCVVPHHDPDHRPDCPPPRVVVNVVSSNVNSNSLSVLVVCQAPPCVVVSNVVSLVVVCVVPVDDVSNSVSSCSSCVRSHVD/DVLLVLLLLLLVLLLVLLVLLQLVLLVCVVVVDDLDDPVVLVVVLVVLLVLLVVQVHHSVLSSVLVVLSSVLSSQLSVVLVVVCVVPHGDDDDRDDVPPPSVVVSVVSSNVNSNSLNSLVVCQAPPCVVVSNVVSLVVVCVVVVDDVSNSVSSCSSCVRSHD/DLVLLLLLLVLLLVLLVLLVLVLLQCVVVVDDLDDVVVLVVVLVVQLVLLVVVVHDSVLSSVLVVLSSVLSSQLSVVLVVVCVVPNGDDDHRPDVPPPSVVVSVVSSNVNSVSLVVLVVCQAPPCVQVSNVVSLVVVCVPPVDPPSNSVSSLSSCQRSHVPGD/DCVLLLLLLVLLLVLLVLLQLVLLQCVVVVNDLDDPVVLVVLLVVLLVLLVVLVHDSVLRSVLVVLSSVLSSQLSVVLVVVCVVPNGDDDHGDDVPPPSVVVNVVSSNVNSVSLSVLVVCQAPPCVVVSSVVSLVVVCVVPVDDVSSSVSSCSSCVRSHD/DCLVLLLLLLVLLLVLLVLLLLVLLQCVVVVHDLDDPVVLVVLLVVQLVVCVVLVHDSVLRSQLVVLSSVLSSQLSVVLVVVCVVPHGDPDHGPDCPPPRVVVNVVSSNVNSVSLSSLRVVQPPPCVVVSNVVSLVVVCVVPVDDPSSNVSSCSSCVRSD/DCLLLLLLVLLLVLLVLLLLVLLVCVVVVDDLDDVVVVVVLLVVQQVLCVVLVHDNVLSSVLVVLSSVLSSQLSVVLVVVCVVPHGDDDHRPDVPPPSVVVNVVSSNVSSNSLVVLRVVQPPPCVVVVSVVSLVVVCVVPVDDPSNSVSSCSSCVRSD

B-factor: mean 43.2, std 16.26, range [15.85, 112.77]

Nearest PDB structures (foldseek):
  6cnz-assembly3_F  TM=9.992E-01  e=1.752E-20  Burkholderia thailandensis
  2f6l-assembly1_A  TM=9.241E-01  e=5.529E-09  Mycobacterium tuberculosis H37Rv
  8cq6-assembly1_D  TM=8.469E-01  e=6.360E-08  Duganella sacchari
  8pnh-assembly1_A  TM=9.080E-01  e=4.489E-07  Janthinobacterium sp. HH01
  8cq6-assembly1_A  TM=8.307E-01  e=2.892E-07  Duganella sacchari

Radius of gyration: 33.47 Å; Cα contacts (8 Å, |Δi|>4): 1208; chains: 6; bounding box: 82×73×103 Å